Protein AF-A0A3P5Z293-F1 (afdb_monomer)

Solvent-accessible surface area (backbone atoms only — not comparable to full-atom values): 61889 Å² total; per-residue (Å²): 140,82,87,87,86,88,90,90,83,87,88,88,88,90,80,90,78,86,82,89,76,90,84,88,88,87,76,89,79,89,85,89,87,83,83,87,90,83,90,87,82,90,80,88,82,89,87,83,89,89,82,89,81,93,70,63,69,62,56,53,52,52,51,51,52,52,48,53,53,52,49,66,77,67,64,94,83,87,85,90,82,86,87,88,86,84,88,89,68,98,70,59,78,80,77,75,80,81,75,81,74,79,61,74,78,59,59,47,89,61,80,83,62,60,70,64,44,50,62,51,47,63,74,61,56,83,82,55,87,52,52,11,39,34,36,32,74,67,55,74,68,59,58,46,56,51,40,77,75,50,69,86,41,47,80,40,83,49,74,64,62,85,68,66,88,85,67,48,55,55,59,34,19,36,55,73,72,54,54,74,60,81,88,49,82,52,67,57,77,88,74,68,69,60,82,74,64,94,66,61,57,64,33,34,37,40,34,43,36,47,65,46,85,94,54,70,48,66,69,34,59,54,46,49,50,52,51,54,41,53,48,47,55,59,32,66,62,87,76,97,70,80,38,35,41,36,39,41,31,87,52,85,73,58,53,65,82,62,37,50,94,30,54,75,47,79,57,92,35,38,41,33,29,50,61,58,51,68,62,43,44,55,61,71,70,49,66,96,24,43,26,19,68,70,49,66,96,81,64,69,99,72,80,78,70,94,60,96,69,42,47,32,41,33,34,70,51,91,48,51,91,80,35,48,42,32,40,36,40,24,42,48,20,38,48,74,25,66,53,84,60,48,40,38,34,40,32,33,87,74,50,44,70,73,56,48,54,48,38,43,75,46,57,34,47,79,40,84,44,82,79,30,70,35,85,90,42,59,86,93,40,93,39,21,52,40,43,33,64,52,56,59,21,59,49,56,90,27,68,34,35,42,38,39,52,42,52,35,37,36,59,34,67,62,73,71,53,75,77,53,57,42,44,30,25,26,72,36,79,50,72,37,59,38,71,52,37,34,24,42,59,31,28,59,52,50,34,47,55,54,58,76,40,53,80,72,62,74,32,83,74,61,34,42,48,28,40,49,50,59,61,52,57,73,36,38,23,37,36,47,44,61,61,29,64,41,61,51,58,68,58,56,51,72,67,51,50,50,48,53,51,44,52,43,58,43,82,80,58,75,38,32,19,45,28,54,45,65,72,42,65,68,76,33,57,78,78,49,39,49,25,64,37,36,82,97,26,42,49,32,43,38,55,46,44,36,51,45,52,50,55,53,45,70,71,45,59,69,90,56,49,64,62,46,59,50,52,38,72,49,51,28,50,56,53,50,35,29,50,48,23,52,74,67,58,51,85,89,46,68,62,73,58,82,78,74,48,60,45,75,81,46,75,89,58,101,72,61,66,25,78,67,49,54,82,54,67,86,52,93,81,75,73,84,84,87,79,74,81,95,78,86,87,89,87,90,87,85,89,85,92,79,88,93,80,90,88,91,87,86,89,90,88,83,94,84,85,92,78,92,75,83,89,70,92,71,78,43,73,58,26,55,40,58,54,46,61,72,46,60,63,74,53,43,66,53,42,37,74,74,36,73,64,50,32,51,48,56,65,34,68,69,46,28,52,56,38,35,77,70,35,69,48,15,38,36,40,31,30,58,59,96,64,26,34,34,42,38,43,34,76,64,86,66,81,82,79,84,64,70,53,78,53,50,72,50,78,43,80,41,63,86,72,64,53,64,63,64,47,59,46,55,91,25,31,35,47,41,38,40,60,84,37,45,32,42,35,24,73,62,70,68,46,72,45,76,51,81,76,82,54,96,79,72,68,44,56,50,58,46,70,42,49,22,86,83,85,69,44,43,34,39,40,35,36,36,60,63,82,51,96,87,51,94,49,55,50,28,39,34,62,70,47,71,97,48,87,67,68,64,41,72,57,79,96,66,80,57,54,33,68,52,83,54,22,52,35,74,56,98,39,26,42,38,34,38,27,28,44,89,55,95,69,48,44,30,42,35,39,35,33,51,78,82,65,45,72,51,77,30,65,51,100,66,59,72,93,63,57,87,49,44,36,54,45,73,49,100,88,32,52,24,40,40,31,49,60,57,92,55,61,88,46,80,50,40,34,42,36,39,34,52,75,34,82,89,78,49,38,69,47,81,47,77,46,80,55,98,60,66,37,52,40,87,86,54,75,24,39,42,41,82,62,54,55,42,100,86,52,26,37,35,29,42,36,44,46,49,37,62,73,27,56,39,37,40,33,31,84,85,80,75,49,70,50,77,46,67,35,47,75,47,65,24,74,67,54,27,59,75,73,72,45,55,96,88,61,82,40,36,56,62,46,60,25,51,56,29,26,53,29,62,72,79,114

Mean predicted aligned error: 20.35 Å

pLDDT: mean 77.82, std 20.88, range [23.19, 98.62]

InterPro domains:
  IPR001810 F-box domain [PF00646] (667-703)
  IPR001810 F-box domain [SM00256] (667-706)
  IPR002495 Glycosyl transferase, family 8 [PF01501] (318-421)
  IPR013187 F-box associated beta-propeller, type 3 [PF08268] (714-1016)
  IPR017451 F-box associated beta-propeller domain [TIGR01640] (760-992)
  IPR029044 Nucleotide-diphospho-sugar transferases [G3DSA:3.90.550.10] (308-559)
  IPR029044 Nucleotide-diphospho-sugar transferases [SSF53448] (310-561)
  IPR036047 F-box-like domain superfamily [SSF81383] (664-732)
  IPR050587 GNT1/Glycosyltransferase 8 [PTHR11183] (219-601)

Foldseek 3Di:
DDDDDDDDDDDDDDDDDDDDDDDDDDDDDDDDDDDDDDDDDDDDDDDDDDDDDDDCPVVVVVVVVVVVVVVVVVDDDDDDDDDDDDDDDVPPVVPPPPDPPDDVLLDAPFDDPVVVVLVVVVVVPVPDQFQEEEEASDDPVVLVVVCVSRVRYHYHYFDWDDDDPPCALCQQQPQDDPLQCPPHAFDHDDGTETPADPDDQHQEYEYEGHDDLVDLRLSRPSNLNRLLRQLCNLLVGDDDHWHKYKYQAQDDRQCQLQPLVQFPDDDRRITMGGDDSVVSNVVSVARSHARGARDHLPDDPDPPPVDDAQEEAEEEDDALQAFLLLQLLQLLLQVVLPDPHAYEYEYEPNCDVVSVVLNVVSRYDYDYDDFDAQPPDDPPDPQGRQLSVLCVLVVQSGQKYWYAYSQKGQLHHPCVCQVPTPFEAARDGGSFGDPRTGIDGHDVSVSVVCVVCSPPADQPVSHPRSRVCSNNVGYHHHRCLAEPELFADQFQDPVSVVVSLCQLADPSHPRRMYGQPDRGLLLAALPAFLLLLDPVSVRNGHRRNSVVSVVSLVPDDPVSVVSSAYDLLSLLVSLLSLVVCVVVVRDVCCSVDDGPRCSLVDDDDPDRPSVVVNVCPPPPPDDDPPDDDDDDDDDDDDDDDDDDDDDDDDDDDDDDDDDDDDDDDDRPLVSLLVVLLPDQLLVLLVQLVVDVSSVVSLADPVSQVSSLVPFAWWKWFWWDDPQKIKIWTWHDPDPPPVDFTDIDMDIDGHDPQQPAFAAAQDSQKTWGWRFQWIWIARPSNRDIGTAPGQDPPAGTKDKYWFAQPPVRWIKIKMFHQDDDPVDDGAIWMDICDPPDRDHTHGQPPDARWHWDTHAWDDDNQKIWTKIGHPPLFFIWIKIARRPVRDIDTAGDPDTPPFFDDWYFDQDPNFTKIKTWGDPDLQDFIKIKIWTQPDRVVSDIDIDIGGQPDRLADPVQRFGWDFAYAAPVQWTKTFTQWQGPQGKIKTAHPPVRDIDIHTHPPGVDPVVCVVVVNDPPHIIGRSHIHTRNTNGSDDD

Organism: Brassica campestris (NCBI:txid3711)

Nearest PDB structures (foldseek):
  3u2w-assembly1_A  TM=7.933E-01  e=1.361E-14  Homo sapiens
  3t7n-assembly1_B  TM=7.988E-01  e=3.241E-14  Homo sapiens
  3t7n-assembly1_A  TM=7.765E-01  e=6.560E-14  Homo sapiens
  6eql-assembly1_A  TM=7.506E-01  e=5.575E-14  Homo sapiens
  6tex-assembly1_A  TM=3.982E-01  e=1.994E-03  Homo sapiens

Structure (mmCIF, N/CA/C/O backbone):
data_AF-A0A3P5Z293-F1
#
_entry.id   AF-A0A3P5Z293-F1
#
loop_
_atom_site.group_PDB
_atom_site.id
_atom_site.type_symbol
_atom_site.label_atom_id
_atom_site.label_alt_id
_atom_site.label_comp_id
_atom_site.label_asym_id
_atom_site.label_entity_id
_atom_site.label_seq_id
_atom_site.pdbx_PDB_ins_code
_atom_site.Cartn_x
_atom_site.Cartn_y
_atom_site.Cartn_z
_atom_site.occupancy
_atom_site.B_iso_or_equiv
_atom_site.auth_seq_id
_atom_site.auth_comp_id
_atom_site.auth_asym_id
_atom_site.auth_atom_id
_atom_site.pdbx_PDB_model_num
ATOM 1 N N . MET A 1 1 ? 110.506 8.866 3.426 1.00 40.44 1 MET A N 1
ATOM 2 C CA . MET A 1 1 ? 110.393 9.324 2.019 1.00 40.44 1 MET A CA 1
ATOM 3 C C . MET A 1 1 ? 109.150 8.666 1.427 1.00 40.44 1 MET A C 1
ATOM 5 O O . MET A 1 1 ? 109.037 7.469 1.626 1.00 40.44 1 MET A O 1
ATOM 9 N N . ARG A 1 2 ? 108.189 9.346 0.783 1.00 36.81 2 ARG A N 1
ATOM 10 C CA . ARG A 1 2 ? 107.995 10.790 0.478 1.00 36.81 2 ARG A CA 1
ATOM 11 C C . ARG A 1 2 ? 106.506 11.198 0.688 1.00 36.81 2 ARG A C 1
ATOM 13 O O . ARG A 1 2 ? 105.673 10.345 0.958 1.00 36.81 2 ARG A O 1
ATOM 20 N N . LEU A 1 3 ? 106.252 12.510 0.610 1.00 41.75 3 LEU A N 1
ATOM 21 C CA . LEU A 1 3 ? 104.971 13.262 0.616 1.00 41.75 3 LEU A CA 1
ATOM 22 C C . LEU A 1 3 ? 104.117 13.028 -0.676 1.00 41.75 3 LEU A C 1
ATOM 24 O O . LEU A 1 3 ? 104.631 12.285 -1.516 1.00 41.75 3 LEU A O 1
ATOM 28 N N . PRO A 1 4 ? 102.920 13.655 -0.926 1.00 66.50 4 PRO A N 1
ATOM 29 C CA . PRO A 1 4 ? 102.296 14.853 -0.300 1.00 66.50 4 PRO A CA 1
ATOM 30 C C . PRO A 1 4 ? 100.763 14.840 0.019 1.00 66.50 4 PRO A C 1
ATOM 32 O O . PRO A 1 4 ? 100.094 13.815 -0.007 1.00 66.50 4 PRO A O 1
ATOM 35 N N . SER A 1 5 ? 100.291 16.041 0.392 1.00 50.78 5 SER A N 1
ATOM 36 C CA . SER A 1 5 ? 98.977 16.616 0.787 1.00 50.78 5 SER A CA 1
ATOM 37 C C . SER A 1 5 ? 97.984 16.835 -0.408 1.00 50.78 5 SER A C 1
ATOM 39 O O . SER A 1 5 ? 98.332 16.336 -1.480 1.00 50.78 5 SER A O 1
ATOM 41 N N . PRO A 1 6 ? 96.813 17.563 -0.338 1.00 62.75 6 PRO A N 1
ATOM 42 C CA . PRO A 1 6 ? 96.312 18.497 0.707 1.00 62.75 6 PRO A CA 1
ATOM 43 C C . PRO A 1 6 ? 94.777 18.659 0.992 1.00 62.75 6 PRO A C 1
ATOM 45 O O . PRO A 1 6 ? 93.908 18.188 0.267 1.00 62.75 6 PRO A O 1
ATOM 48 N N . SER A 1 7 ? 94.498 19.535 1.980 1.00 30.84 7 SER A N 1
ATOM 49 C CA . SER A 1 7 ? 93.361 20.495 2.130 1.00 30.84 7 SER A CA 1
ATOM 50 C C . SER A 1 7 ? 91.957 20.066 2.659 1.00 30.84 7 SER A C 1
ATOM 52 O O . SER A 1 7 ? 91.598 18.900 2.530 1.00 30.84 7 SER A O 1
ATOM 54 N N . PRO A 1 8 ? 91.197 20.979 3.338 1.00 71.75 8 PRO A N 1
ATOM 55 C CA . PRO A 1 8 ? 90.247 20.590 4.406 1.00 71.75 8 PRO A CA 1
ATOM 56 C C . PRO A 1 8 ? 88.870 21.330 4.461 1.00 71.75 8 PRO A C 1
ATOM 58 O O . PRO A 1 8 ? 88.566 22.176 3.626 1.00 71.75 8 PRO A O 1
ATOM 61 N N . VAL A 1 9 ? 88.133 21.080 5.563 1.00 35.81 9 VAL A N 1
ATOM 62 C CA . VAL A 1 9 ? 87.083 21.892 6.250 1.00 35.81 9 VAL A CA 1
ATOM 63 C C . VAL A 1 9 ? 85.637 21.329 6.277 1.00 35.81 9 VAL A C 1
ATOM 65 O O . VAL A 1 9 ? 85.057 20.913 5.284 1.00 35.81 9 VAL A O 1
ATOM 68 N N . GLU A 1 10 ? 85.125 21.344 7.513 1.00 32.06 10 GLU A N 1
ATOM 69 C CA . GLU A 1 10 ? 83.806 21.080 8.132 1.00 32.06 10 GLU A CA 1
ATOM 70 C C . GLU A 1 10 ? 82.588 21.913 7.609 1.00 32.06 10 GLU A C 1
ATOM 72 O O . GLU A 1 10 ? 82.804 22.739 6.721 1.00 32.06 10 GLU A O 1
ATOM 77 N N . PRO A 1 11 ? 81.334 21.825 8.168 1.00 53.91 11 PRO A N 1
ATOM 78 C CA . PRO A 1 11 ? 80.863 21.100 9.379 1.00 53.91 11 PRO A CA 1
ATOM 79 C C . PRO A 1 11 ? 79.492 20.348 9.301 1.00 53.91 11 PRO A C 1
ATOM 81 O O . PRO A 1 11 ? 78.724 20.474 8.352 1.00 53.91 11 PRO A O 1
ATOM 84 N N . ARG A 1 12 ? 79.125 19.743 10.455 1.00 32.22 12 ARG A N 1
ATOM 85 C CA . ARG A 1 12 ? 77.778 19.359 10.981 1.00 32.22 12 ARG A CA 1
ATOM 86 C C . ARG A 1 12 ? 77.281 17.917 10.751 1.00 32.22 12 ARG A C 1
ATOM 88 O O . ARG A 1 12 ? 76.946 17.507 9.649 1.00 32.22 12 ARG A O 1
ATOM 95 N N . HIS A 1 13 ? 77.090 17.199 11.865 1.00 25.14 13 HIS A N 1
ATOM 96 C CA . HIS A 1 13 ? 76.439 15.882 11.958 1.00 25.14 13 HIS A CA 1
ATOM 97 C C . HIS A 1 13 ? 74.967 15.974 12.381 1.00 25.14 13 HIS A C 1
ATOM 99 O O . HIS A 1 13 ? 74.659 16.723 13.309 1.00 25.14 13 HIS A O 1
ATOM 105 N N . ARG A 1 14 ? 74.117 15.072 11.853 1.00 24.94 14 ARG A N 1
ATOM 106 C CA . ARG A 1 14 ? 73.074 14.378 12.645 1.00 24.94 14 ARG A CA 1
ATOM 107 C C . ARG A 1 14 ? 72.482 13.152 11.921 1.00 24.94 14 ARG A C 1
ATOM 109 O O . ARG A 1 14 ? 71.549 13.338 11.152 1.00 24.94 14 ARG A O 1
ATOM 116 N N . LEU A 1 15 ? 72.951 11.929 12.216 1.00 26.59 15 LEU A N 1
ATOM 117 C CA . LEU A 1 15 ? 72.129 10.700 12.349 1.00 26.59 15 LEU A CA 1
ATOM 118 C C . LEU A 1 15 ? 72.972 9.456 12.735 1.00 26.59 15 LEU A C 1
ATOM 120 O O . LEU A 1 15 ? 74.186 9.489 12.588 1.00 26.59 15 LEU A O 1
ATOM 124 N N . SER A 1 16 ? 72.277 8.421 13.241 1.00 27.50 16 SER A N 1
ATOM 125 C CA . SER A 1 16 ? 72.488 6.948 13.143 1.00 27.50 16 SER A CA 1
ATOM 126 C C . SER A 1 16 ? 73.892 6.318 12.973 1.00 27.50 16 SER A C 1
ATOM 128 O O . SER A 1 16 ? 74.683 6.782 12.166 1.00 27.50 16 SER A O 1
ATOM 130 N N . SER A 1 17 ? 74.195 5.126 13.514 1.00 27.14 17 SER A N 1
ATOM 131 C CA . SER A 1 17 ? 73.529 4.264 14.520 1.00 27.14 17 SER A CA 1
ATOM 132 C C . SER A 1 17 ? 74.355 2.983 14.750 1.00 27.14 17 SER A C 1
ATOM 134 O O . SER A 1 17 ? 75.025 2.544 13.825 1.00 27.14 17 SER A O 1
ATOM 136 N N . GLN A 1 18 ? 74.125 2.314 15.890 1.00 26.30 18 GLN A N 1
ATOM 137 C CA . GLN A 1 18 ? 74.448 0.901 16.183 1.00 26.30 18 GLN A CA 1
ATOM 138 C C . GLN A 1 18 ? 75.920 0.477 16.372 1.00 26.30 18 GLN A C 1
ATOM 140 O O . GLN A 1 18 ? 76.839 0.965 15.729 1.00 26.30 18 GLN A O 1
ATOM 145 N N . THR A 1 19 ? 76.046 -0.539 17.241 1.00 24.61 19 THR A N 1
ATOM 146 C CA . THR A 1 19 ? 77.150 -1.503 17.425 1.00 24.61 19 THR A CA 1
ATOM 147 C C . THR A 1 19 ? 78.537 -0.959 17.767 1.00 24.61 19 THR A C 1
ATOM 149 O O . THR A 1 19 ? 79.255 -0.427 16.926 1.00 24.61 19 THR A O 1
ATOM 152 N N . ASP A 1 20 ? 78.932 -1.204 19.017 1.00 31.30 20 ASP A N 1
ATOM 153 C CA . ASP A 1 20 ? 80.283 -1.028 19.539 1.00 31.30 20 ASP A CA 1
ATOM 154 C C . ASP A 1 20 ? 81.343 -1.824 18.758 1.00 31.30 20 ASP A C 1
ATOM 156 O O . ASP A 1 20 ? 81.163 -3.010 18.488 1.00 31.30 20 ASP A O 1
ATOM 160 N N . GLU A 1 21 ? 82.529 -1.236 18.582 1.00 27.17 21 GLU A N 1
ATOM 161 C CA . GLU A 1 21 ? 83.659 -1.699 19.395 1.00 27.17 21 GLU A CA 1
ATOM 162 C C . GLU A 1 21 ? 84.769 -0.638 19.556 1.00 27.17 21 GLU A C 1
ATOM 164 O O . GLU A 1 21 ? 84.940 0.250 18.727 1.00 27.17 21 GLU A O 1
ATOM 169 N N . SER A 1 22 ? 85.490 -0.751 20.678 1.00 27.50 22 SER A N 1
ATOM 170 C CA . SER A 1 22 ? 86.962 -0.762 20.835 1.00 27.50 22 SER A CA 1
ATOM 171 C C . SER A 1 22 ? 87.869 -0.043 19.794 1.00 27.50 22 SER A C 1
ATOM 173 O O . SER A 1 22 ? 87.674 -0.065 18.588 1.00 27.50 22 SER A O 1
ATOM 175 N N . SER A 1 23 ? 89.031 0.525 20.136 1.00 29.73 23 SER A N 1
ATOM 176 C CA . SER A 1 23 ? 89.822 0.622 21.379 1.00 29.73 23 SER A CA 1
ATOM 177 C C . SER A 1 23 ? 91.151 1.346 21.052 1.00 29.73 23 SER A C 1
ATOM 179 O O . SER A 1 23 ? 91.359 1.729 19.899 1.00 29.73 23 SER A O 1
ATOM 181 N N . LYS A 1 24 ? 92.089 1.402 22.027 1.00 31.66 24 LYS A N 1
ATOM 182 C CA . LYS A 1 24 ? 93.504 1.888 22.008 1.00 31.66 24 LYS A CA 1
ATOM 183 C C . LYS A 1 24 ? 93.647 3.259 22.679 1.00 31.66 24 LYS A C 1
ATOM 185 O O . LYS A 1 24 ? 92.846 4.137 22.416 1.00 31.66 24 LYS A O 1
ATOM 190 N N . ARG A 1 25 ? 94.664 3.548 23.504 1.00 29.47 25 ARG A N 1
ATOM 191 C CA . ARG A 1 25 ? 95.832 2.842 24.120 1.00 29.47 25 ARG A CA 1
ATOM 192 C C . ARG A 1 25 ? 96.261 3.762 25.298 1.00 29.47 25 ARG A C 1
ATOM 194 O O . ARG A 1 25 ? 95.959 4.943 25.225 1.00 29.47 25 ARG A O 1
ATOM 201 N N . ARG A 1 26 ? 96.997 3.413 26.361 1.00 28.64 26 ARG A N 1
ATOM 202 C CA . ARG A 1 26 ? 97.686 2.228 26.942 1.00 28.64 26 ARG A CA 1
ATOM 203 C C . ARG A 1 26 ? 97.902 2.611 28.442 1.00 28.64 26 ARG A C 1
ATOM 205 O O . ARG A 1 26 ? 97.859 3.795 28.738 1.00 28.64 26 ARG A O 1
ATOM 212 N N . SER A 1 27 ? 98.146 1.743 29.425 1.00 25.27 27 SER A N 1
ATOM 213 C CA . SER A 1 27 ? 98.621 0.350 29.439 1.00 25.27 27 SER A CA 1
ATOM 214 C C . SER A 1 27 ? 98.309 -0.352 30.776 1.00 25.27 27 SER A C 1
ATOM 216 O O . SER A 1 27 ? 98.345 0.317 31.795 1.00 25.27 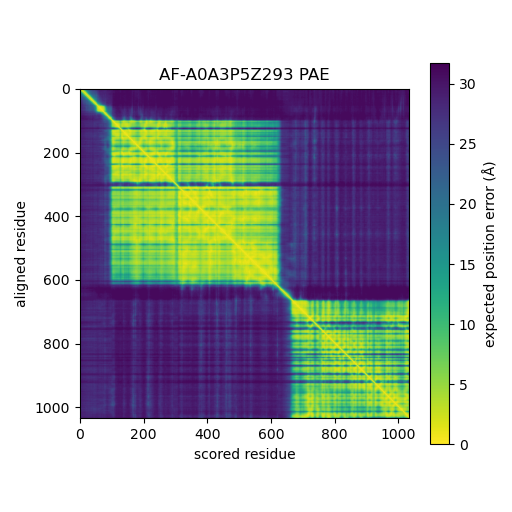27 SER A O 1
ATOM 218 N N . LEU A 1 28 ? 98.143 -1.688 30.739 1.00 27.12 28 LEU A N 1
ATOM 219 C CA . LEU A 1 28 ? 98.658 -2.719 31.682 1.00 27.12 28 LEU A CA 1
ATOM 220 C C . LEU A 1 28 ? 98.647 -2.407 33.210 1.00 27.12 28 LEU A C 1
ATOM 222 O O . LEU A 1 28 ? 99.296 -1.468 33.641 1.00 27.12 28 LEU A O 1
ATOM 226 N N . ARG A 1 29 ? 98.103 -3.251 34.106 1.00 27.94 29 ARG A N 1
ATOM 227 C CA . ARG A 1 29 ? 97.690 -4.673 33.991 1.00 27.94 29 ARG A CA 1
ATOM 228 C C . ARG A 1 29 ? 96.788 -5.068 35.192 1.00 27.94 29 ARG A C 1
ATOM 230 O O . ARG A 1 29 ? 97.085 -4.629 36.289 1.00 27.94 29 ARG A O 1
ATOM 237 N N . ASN A 1 30 ? 95.764 -5.896 34.936 1.00 29.08 30 ASN A N 1
ATOM 238 C CA . ASN A 1 30 ? 94.886 -6.765 35.774 1.00 29.08 30 ASN A CA 1
ATOM 239 C C . ASN A 1 30 ? 94.949 -6.672 37.333 1.00 29.08 30 ASN A C 1
ATOM 241 O O . ASN A 1 30 ? 96.026 -6.558 37.902 1.00 29.08 30 ASN A O 1
ATOM 245 N N . ARG A 1 31 ? 93.865 -6.893 38.104 1.00 28.03 31 ARG A N 1
ATOM 246 C CA . ARG A 1 31 ? 92.698 -7.785 37.875 1.00 28.03 31 ARG A CA 1
ATOM 247 C C . ARG A 1 31 ? 91.433 -7.343 38.662 1.00 28.03 31 ARG A C 1
ATOM 249 O O . ARG A 1 31 ? 91.514 -6.510 39.556 1.00 28.03 31 ARG A O 1
ATOM 256 N N . ASP A 1 32 ? 90.300 -7.922 38.277 1.00 27.50 32 ASP A N 1
ATOM 257 C CA . ASP A 1 32 ? 88.875 -7.584 38.513 1.00 27.50 32 ASP A CA 1
ATOM 258 C C . ASP A 1 32 ? 88.361 -7.783 39.966 1.00 27.50 32 ASP A C 1
ATOM 260 O O . ASP A 1 32 ? 88.970 -8.546 40.712 1.00 27.50 32 ASP A O 1
ATOM 264 N N . ALA A 1 33 ? 87.205 -7.266 40.433 1.00 29.48 33 ALA A N 1
ATOM 265 C CA . ALA A 1 33 ? 86.331 -6.113 40.090 1.00 29.48 33 ALA A CA 1
ATOM 266 C C . ALA A 1 33 ? 85.252 -5.949 41.210 1.00 29.48 33 ALA A C 1
ATOM 268 O O . ALA A 1 33 ? 85.115 -6.850 42.039 1.00 29.48 33 ALA A O 1
ATOM 269 N N . LYS A 1 34 ? 84.500 -4.827 41.278 1.00 31.00 34 LYS A N 1
ATOM 270 C CA . LYS A 1 34 ? 83.641 -4.495 42.446 1.00 31.00 34 LYS A CA 1
ATOM 271 C C . LYS A 1 34 ? 82.334 -3.714 42.170 1.00 31.00 34 LYS A C 1
ATOM 273 O O . LYS A 1 34 ? 82.332 -2.791 41.367 1.00 31.00 34 LYS A O 1
ATOM 278 N N . ASP A 1 35 ? 81.287 -4.074 42.921 1.00 29.89 35 ASP A N 1
ATOM 279 C CA . ASP A 1 35 ? 80.351 -3.243 43.721 1.00 29.89 35 ASP A CA 1
ATOM 280 C C . ASP A 1 35 ? 79.910 -1.807 43.305 1.00 29.89 35 ASP A C 1
ATOM 282 O O . ASP A 1 35 ? 80.696 -0.869 43.365 1.00 29.89 35 ASP A O 1
ATOM 286 N N . LEU A 1 36 ? 78.579 -1.661 43.125 1.00 29.84 36 LEU A N 1
ATOM 287 C CA . LEU A 1 36 ? 77.622 -0.757 43.833 1.00 29.84 36 LEU A CA 1
ATOM 288 C C . LEU A 1 36 ? 77.672 0.809 43.801 1.00 29.84 36 LEU A C 1
ATOM 290 O O . LEU A 1 36 ? 78.710 1.435 43.953 1.00 29.84 36 LEU A O 1
ATOM 294 N N . GLU A 1 37 ? 76.449 1.393 43.867 1.00 31.19 37 GLU A N 1
ATOM 295 C CA . GLU A 1 37 ? 76.050 2.658 44.567 1.00 31.19 37 GLU A CA 1
ATOM 296 C C . GLU A 1 37 ? 76.429 4.057 43.967 1.00 31.19 37 GLU A C 1
ATOM 298 O O . GLU A 1 37 ? 77.289 4.138 43.103 1.00 31.19 37 GLU A O 1
ATOM 303 N N . LYS A 1 38 ? 75.808 5.225 44.305 1.00 29.36 38 LYS A N 1
ATOM 304 C CA . LYS A 1 38 ? 74.684 5.606 45.226 1.00 29.36 38 LYS A CA 1
ATOM 305 C C . LYS A 1 38 ? 74.025 6.985 44.910 1.00 29.36 38 LYS A C 1
ATOM 307 O O . LYS A 1 38 ? 74.730 7.898 44.504 1.00 29.36 38 LYS A O 1
ATOM 312 N N . GLY A 1 39 ? 72.757 7.173 45.334 1.00 26.06 39 GLY A N 1
ATOM 313 C CA . GLY A 1 39 ? 72.135 8.458 45.787 1.00 26.06 39 GLY A CA 1
ATOM 314 C C . GLY A 1 39 ? 71.765 9.519 44.724 1.00 26.06 39 GLY A C 1
ATOM 315 O O . GLY A 1 39 ? 72.300 9.487 43.627 1.00 26.06 39 GLY A O 1
ATOM 316 N N . GLY A 1 40 ? 70.865 10.498 44.943 1.00 26.20 40 GLY A N 1
ATOM 317 C CA . GLY A 1 40 ? 69.907 10.875 46.021 1.00 26.20 40 GLY A CA 1
ATOM 318 C C . GLY A 1 40 ? 69.105 12.137 45.555 1.00 26.20 40 GLY A C 1
ATOM 319 O O . GLY A 1 40 ? 69.395 12.616 44.466 1.00 26.20 40 GLY A O 1
ATOM 320 N N . LEU A 1 41 ? 68.089 12.748 46.199 1.00 27.17 41 LEU A N 1
ATOM 321 C CA . LEU A 1 41 ? 67.579 12.840 47.586 1.00 27.17 41 LEU A CA 1
ATOM 322 C C . LEU A 1 41 ? 66.032 13.094 47.614 1.00 27.17 41 LEU A C 1
ATOM 324 O O . LEU A 1 41 ? 65.531 13.753 46.716 1.00 27.17 41 LEU A O 1
ATOM 328 N N . HIS A 1 42 ? 65.359 12.709 48.720 1.00 26.53 42 HIS A N 1
ATOM 329 C CA . HIS A 1 42 ? 64.188 13.346 49.406 1.00 26.53 42 HIS A CA 1
ATOM 330 C C . HIS A 1 42 ? 62.849 13.632 48.649 1.00 26.53 42 HIS A C 1
ATOM 332 O O . HIS A 1 42 ? 62.845 14.213 47.576 1.00 26.53 42 HIS A O 1
ATOM 338 N N . GLY A 1 43 ? 61.647 13.377 49.211 1.00 24.86 43 GLY A N 1
ATOM 339 C CA . GLY A 1 43 ? 61.278 12.591 50.411 1.00 24.86 43 GLY A CA 1
ATOM 340 C C . GLY A 1 43 ? 59.882 12.897 51.024 1.00 24.86 43 GLY A C 1
ATOM 341 O O . GLY A 1 43 ? 59.391 14.005 50.867 1.00 24.86 43 GLY A O 1
ATOM 342 N N . SER A 1 44 ? 59.341 11.948 51.824 1.00 26.39 44 SER A N 1
ATOM 343 C CA . SER A 1 44 ? 58.385 12.138 52.963 1.00 26.39 44 SER A CA 1
ATOM 344 C C . SER A 1 44 ? 56.910 12.566 52.687 1.00 26.39 44 SER A C 1
ATOM 346 O O . SER A 1 44 ? 56.691 13.554 52.004 1.00 26.39 44 SER A O 1
ATOM 348 N N . PHE A 1 45 ? 55.837 11.972 53.262 1.00 27.41 45 PHE A N 1
ATOM 349 C CA . PHE A 1 45 ? 55.642 10.719 54.042 1.00 27.41 45 PHE A CA 1
ATOM 350 C C . PHE A 1 45 ? 54.136 10.312 54.152 1.00 27.41 45 PHE A C 1
ATOM 352 O O . PHE A 1 45 ? 53.272 11.178 54.065 1.00 27.41 45 PHE A O 1
ATOM 359 N N . HIS A 1 46 ? 53.873 9.034 54.513 1.00 26.58 46 HIS A N 1
ATOM 360 C CA . HIS A 1 46 ? 52.621 8.461 55.094 1.00 26.58 46 HIS A CA 1
ATOM 361 C C . HIS A 1 46 ? 51.408 8.299 54.130 1.00 26.58 46 HIS A C 1
ATOM 363 O O . HIS A 1 46 ? 51.351 8.979 53.118 1.00 26.58 46 HIS A O 1
ATOM 369 N N . TYR A 1 47 ? 50.394 7.425 54.323 1.00 24.70 47 TYR A N 1
ATOM 370 C CA . TYR A 1 47 ? 50.128 6.219 55.166 1.00 24.70 47 TYR A CA 1
ATOM 371 C C . TYR A 1 47 ? 48.879 5.469 54.580 1.00 24.70 47 TYR A C 1
ATOM 373 O O . TYR A 1 47 ? 48.221 6.048 53.726 1.00 24.70 47 TYR A O 1
ATOM 381 N N . ARG A 1 48 ? 48.401 4.253 54.946 1.00 28.66 48 ARG A N 1
ATOM 382 C CA . ARG A 1 48 ? 48.812 3.101 55.803 1.00 28.66 48 ARG A CA 1
ATOM 383 C C . ARG A 1 48 ? 47.991 1.845 55.383 1.00 28.66 48 ARG A C 1
ATOM 385 O O . ARG A 1 48 ? 46.845 1.990 54.981 1.00 28.66 48 ARG A O 1
ATOM 392 N N . ASN A 1 49 ? 48.523 0.625 55.545 1.00 26.38 49 ASN A N 1
ATOM 393 C CA . ASN A 1 49 ? 47.792 -0.652 55.338 1.00 26.38 49 ASN A CA 1
ATOM 394 C C . ASN A 1 49 ? 46.997 -1.113 56.579 1.00 26.38 49 ASN A C 1
ATOM 396 O O . ASN A 1 49 ? 47.480 -0.886 57.688 1.00 26.38 49 ASN A O 1
ATOM 400 N N . TRP A 1 50 ? 45.934 -1.925 56.396 1.00 25.58 50 TRP A N 1
ATOM 401 C CA . TRP A 1 50 ? 45.787 -3.253 57.050 1.00 25.58 50 TRP A CA 1
ATOM 402 C C . TRP A 1 50 ? 44.638 -4.123 56.486 1.00 25.58 50 TRP A C 1
ATOM 404 O O . TRP A 1 50 ? 43.874 -3.674 55.638 1.00 25.58 50 TRP A O 1
ATOM 414 N N . THR A 1 51 ? 44.581 -5.401 56.893 1.00 33.28 51 THR A N 1
ATOM 415 C CA . THR A 1 51 ? 43.708 -6.465 56.336 1.00 33.28 51 THR A CA 1
ATOM 416 C C . THR A 1 51 ? 43.200 -7.435 57.428 1.00 33.28 51 THR A C 1
ATOM 418 O O . THR A 1 51 ? 43.586 -7.296 58.586 1.00 33.28 51 THR A O 1
ATOM 421 N N . ALA A 1 52 ? 42.405 -8.450 57.030 1.00 34.03 52 ALA A N 1
ATOM 422 C CA . ALA A 1 52 ? 41.826 -9.551 57.835 1.00 34.03 52 ALA A CA 1
ATOM 423 C C . ALA A 1 52 ? 40.525 -9.205 58.619 1.00 34.03 52 ALA A C 1
ATOM 425 O O . ALA A 1 52 ? 40.325 -8.061 59.000 1.00 34.03 52 ALA A O 1
ATOM 426 N N . LYS A 1 53 ? 39.581 -10.135 58.877 1.00 35.75 53 LYS A N 1
ATOM 427 C CA . LYS A 1 53 ? 39.512 -11.581 58.543 1.00 35.75 53 LYS A CA 1
ATOM 428 C C . LYS A 1 53 ? 38.055 -12.090 58.406 1.00 35.75 53 LYS A C 1
ATOM 430 O O . LYS A 1 53 ? 37.134 -11.522 58.972 1.00 35.75 53 LYS A O 1
ATOM 435 N N . PHE A 1 54 ? 37.904 -13.191 57.665 1.00 49.12 54 PHE A N 1
ATOM 436 C CA . PHE A 1 54 ? 36.739 -14.079 57.479 1.00 49.12 54 PHE A CA 1
ATOM 437 C C . PHE A 1 54 ? 35.523 -13.949 58.428 1.00 49.12 54 PHE A C 1
ATOM 439 O O . PHE A 1 54 ? 35.621 -14.217 59.621 1.00 49.12 54 PHE A O 1
ATOM 446 N N . SER A 1 55 ? 34.342 -13.723 57.834 1.00 44.12 55 SER A N 1
ATOM 447 C CA . SER A 1 55 ? 33.012 -14.007 58.423 1.00 44.12 55 SER A CA 1
ATOM 448 C C . SER A 1 55 ? 31.924 -14.141 57.336 1.00 44.12 55 SER A C 1
ATOM 450 O O . SER A 1 55 ? 31.087 -15.044 57.359 1.00 44.12 55 SER A O 1
ATOM 452 N N . THR A 1 56 ? 32.011 -13.297 56.304 1.00 54.50 56 THR A N 1
ATOM 453 C CA . THR A 1 56 ? 31.009 -13.094 55.239 1.00 54.50 56 THR A CA 1
ATOM 454 C C . THR A 1 56 ? 30.559 -14.335 54.462 1.00 54.50 56 THR A C 1
ATOM 456 O O . THR A 1 56 ? 29.414 -14.363 54.017 1.00 54.50 56 THR A O 1
ATOM 459 N N . LEU A 1 57 ? 31.393 -15.369 54.292 1.00 47.59 57 LEU A N 1
ATOM 460 C CA . LEU A 1 57 ? 31.089 -16.474 53.367 1.00 47.59 57 LEU A CA 1
ATOM 461 C C . LEU A 1 57 ? 29.815 -17.259 53.742 1.00 47.59 57 LEU A C 1
ATOM 463 O O . LEU A 1 57 ? 29.062 -17.654 52.856 1.00 47.59 57 LEU A O 1
ATOM 467 N N . LYS A 1 58 ? 29.525 -17.433 55.043 1.00 45.25 58 LYS A N 1
ATOM 468 C CA . LYS A 1 58 ? 28.276 -18.079 55.496 1.00 45.25 58 LYS A CA 1
ATOM 469 C C . LYS A 1 58 ? 27.042 -17.200 55.268 1.00 45.25 58 LYS A C 1
ATOM 471 O O . LYS A 1 58 ? 25.980 -17.725 54.956 1.00 45.25 58 LYS A O 1
ATOM 476 N N . VAL A 1 59 ? 27.187 -15.878 55.387 1.00 58.72 59 VAL A N 1
ATOM 477 C CA . VAL A 1 59 ? 26.103 -14.912 55.139 1.00 58.72 59 VAL A CA 1
ATOM 478 C C . VAL A 1 59 ? 25.766 -14.863 53.649 1.00 58.72 59 VAL A C 1
ATOM 480 O O . VAL A 1 59 ? 24.596 -14.921 53.289 1.00 58.72 59 VAL A O 1
ATOM 483 N N . VAL A 1 60 ? 26.780 -14.848 52.777 1.00 67.12 60 VAL A N 1
ATOM 484 C CA . VAL A 1 60 ? 26.595 -14.904 51.316 1.00 67.12 60 VAL A CA 1
ATOM 485 C C . VAL A 1 60 ? 25.889 -16.198 50.897 1.00 67.12 60 VAL A C 1
ATOM 487 O O . VAL A 1 60 ? 24.939 -16.140 50.124 1.00 67.12 60 VAL A O 1
ATOM 490 N N . LEU A 1 61 ? 26.272 -17.352 51.457 1.00 60.88 61 LEU A N 1
ATOM 491 C CA . LEU A 1 61 ? 25.579 -18.624 51.207 1.00 60.88 61 LEU A CA 1
ATOM 492 C C . LEU A 1 61 ? 24.111 -18.600 51.664 1.00 60.88 61 LEU A C 1
ATOM 494 O O . LEU A 1 61 ? 23.243 -19.045 50.917 1.00 60.88 61 LEU A O 1
ATOM 498 N N . LEU A 1 62 ? 23.813 -18.031 52.838 1.00 65.31 62 LEU A N 1
ATOM 499 C CA . LEU A 1 62 ? 22.434 -17.886 53.317 1.00 65.31 62 LEU A CA 1
ATOM 500 C C . LEU A 1 62 ? 21.601 -16.973 52.399 1.00 65.31 62 LEU A C 1
ATOM 502 O O . LEU A 1 62 ? 20.458 -17.296 52.088 1.00 65.31 62 LEU A O 1
ATOM 506 N N . LEU A 1 63 ? 22.181 -15.865 51.928 1.00 69.19 63 LEU A N 1
ATOM 507 C CA . LEU A 1 63 ? 21.533 -14.932 51.000 1.00 69.19 63 LEU A CA 1
ATOM 508 C C . LEU A 1 63 ? 21.301 -15.547 49.611 1.00 69.19 63 LEU A C 1
ATOM 510 O O . LEU A 1 63 ? 20.266 -15.283 49.007 1.00 69.19 63 LEU A O 1
ATOM 514 N N . ILE A 1 64 ? 22.204 -16.404 49.122 1.00 73.88 64 ILE A N 1
ATOM 515 C CA . ILE A 1 64 ? 22.011 -17.157 47.869 1.00 73.88 64 ILE A CA 1
ATOM 516 C C . ILE A 1 64 ? 20.874 -18.183 48.016 1.00 73.88 64 ILE A C 1
ATOM 518 O O . ILE A 1 64 ? 20.025 -18.290 47.130 1.00 73.88 64 ILE A O 1
ATOM 522 N N . VAL A 1 65 ? 20.809 -18.907 49.139 1.00 75.56 65 VAL A N 1
ATOM 523 C CA . VAL A 1 65 ? 19.718 -19.862 49.415 1.00 75.56 65 VAL A CA 1
ATOM 524 C C . VAL A 1 65 ? 18.373 -19.140 49.553 1.00 75.56 65 VAL A C 1
ATOM 526 O O . VAL A 1 65 ? 17.397 -19.532 48.920 1.00 75.56 65 VAL A O 1
ATOM 529 N N . LEU A 1 66 ? 18.312 -18.036 50.302 1.00 65.94 66 LEU A N 1
ATOM 530 C CA . LEU A 1 66 ? 17.099 -17.215 50.405 1.00 65.94 66 LEU A CA 1
ATOM 531 C C . LEU A 1 66 ? 16.702 -16.601 49.054 1.00 65.94 66 LEU A C 1
ATOM 533 O O . LEU A 1 66 ? 15.519 -16.578 48.725 1.00 65.94 66 LEU A O 1
ATOM 537 N N . GLY A 1 67 ? 17.674 -16.167 48.247 1.00 66.88 67 GLY A N 1
ATOM 538 C CA . GLY A 1 67 ? 17.446 -15.673 46.889 1.00 66.88 67 GLY A CA 1
ATOM 539 C C . GLY A 1 67 ? 16.845 -16.735 45.968 1.00 66.88 67 GLY A C 1
ATOM 540 O O . GLY A 1 67 ? 15.858 -16.459 45.295 1.00 66.88 67 GLY A O 1
ATOM 541 N N . THR A 1 68 ? 17.375 -17.962 45.988 1.00 66.25 68 THR A N 1
ATOM 542 C CA . THR A 1 68 ? 16.849 -19.078 45.177 1.00 66.25 68 THR A CA 1
ATOM 543 C C . THR A 1 68 ? 15.462 -19.538 45.629 1.00 66.25 68 THR A C 1
ATOM 545 O O . THR A 1 68 ? 14.606 -19.792 44.780 1.00 66.25 68 THR A O 1
ATOM 548 N N . VAL A 1 69 ? 15.183 -19.560 46.937 1.00 64.69 69 VAL A N 1
ATOM 549 C CA . VAL A 1 69 ? 13.823 -19.798 47.460 1.00 64.69 69 VAL A CA 1
ATOM 550 C C . VAL A 1 69 ? 12.867 -18.678 47.030 1.00 64.69 69 VAL A C 1
ATOM 552 O O . VAL A 1 69 ? 11.755 -18.966 46.594 1.00 64.69 69 VAL A O 1
ATOM 555 N N . TYR A 1 70 ? 13.297 -17.414 47.074 1.00 57.00 70 TYR A N 1
ATOM 556 C CA . TYR A 1 70 ? 12.483 -16.274 46.642 1.00 57.00 70 TYR A CA 1
ATOM 557 C C . TYR A 1 70 ? 12.193 -16.284 45.133 1.00 57.00 70 TYR A C 1
ATOM 559 O O . TYR A 1 70 ? 11.066 -15.993 44.737 1.00 57.00 70 TYR A O 1
ATOM 567 N N . THR A 1 71 ? 13.159 -16.664 44.284 1.00 53.09 71 THR A N 1
ATOM 568 C CA . THR A 1 71 ? 12.914 -16.813 42.839 1.00 53.09 71 THR A CA 1
ATOM 569 C C . THR A 1 71 ? 11.995 -17.990 42.532 1.00 53.09 71 THR A C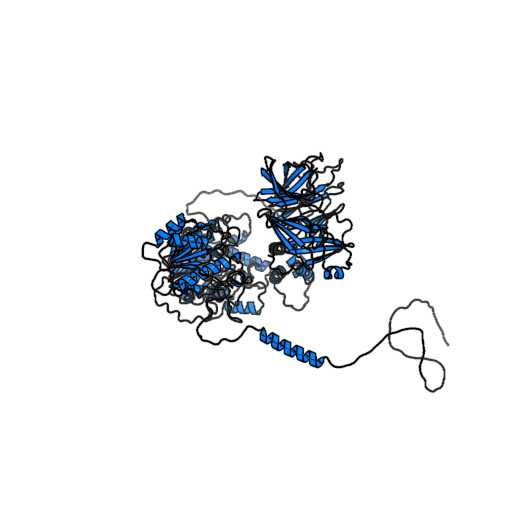 1
ATOM 571 O O . THR A 1 71 ? 11.087 -17.828 41.726 1.00 53.09 71 THR A O 1
ATOM 574 N N . LEU A 1 72 ? 12.137 -19.128 43.226 1.00 48.22 72 LEU A N 1
ATOM 575 C CA . LEU A 1 72 ? 11.196 -20.251 43.099 1.00 48.22 72 LEU A CA 1
ATOM 576 C C . LEU A 1 72 ? 9.767 -19.846 43.506 1.00 48.22 72 LEU A C 1
ATOM 578 O O . LEU A 1 72 ? 8.810 -20.233 42.843 1.00 48.22 72 LEU A O 1
ATOM 582 N N . TYR A 1 73 ? 9.617 -18.993 44.525 1.00 45.28 73 TYR A N 1
ATOM 583 C CA . TYR A 1 73 ? 8.324 -18.435 44.945 1.00 45.28 73 TYR A CA 1
ATOM 584 C C . TYR A 1 73 ? 7.777 -17.329 44.010 1.00 45.28 73 TYR A C 1
ATOM 586 O O . TYR A 1 73 ? 6.707 -16.777 44.269 1.00 45.28 73 TYR A O 1
ATOM 594 N N . ARG A 1 74 ? 8.495 -16.968 42.933 1.00 43.75 74 ARG A N 1
ATOM 595 C CA . ARG A 1 74 ? 8.120 -15.902 41.981 1.00 43.75 74 ARG A CA 1
ATOM 596 C C . ARG A 1 74 ? 8.255 -16.275 40.495 1.00 43.75 74 ARG A C 1
ATOM 598 O O . ARG A 1 74 ? 8.253 -15.379 39.654 1.00 43.75 74 ARG A O 1
ATOM 605 N N . SER A 1 75 ? 8.312 -17.562 40.146 1.00 34.81 75 SER A N 1
ATOM 606 C CA . SER A 1 75 ? 8.401 -18.030 38.750 1.00 34.81 75 SER A CA 1
ATOM 607 C C . SER A 1 75 ? 7.091 -18.662 38.238 1.00 34.81 75 SER A C 1
ATOM 609 O O . SER A 1 75 ? 6.854 -19.842 38.488 1.00 34.81 75 SER A O 1
ATOM 611 N N . PRO A 1 76 ? 6.247 -17.930 37.482 1.00 34.00 76 PRO A N 1
ATOM 612 C CA . PRO A 1 76 ? 5.017 -18.471 36.905 1.00 34.00 76 PRO A CA 1
ATOM 613 C C . PRO A 1 76 ? 5.192 -18.906 35.436 1.00 34.00 76 PRO A C 1
ATOM 615 O O . PRO A 1 76 ? 4.835 -18.153 34.537 1.00 34.00 76 PRO A O 1
ATOM 618 N N . ALA A 1 77 ? 5.715 -20.116 35.189 1.00 31.02 77 ALA A N 1
ATOM 619 C CA . ALA A 1 77 ? 5.410 -20.934 33.997 1.00 31.02 77 ALA A CA 1
ATOM 620 C C . ALA A 1 77 ? 6.187 -22.266 33.996 1.00 31.02 77 ALA A C 1
ATOM 622 O O . ALA A 1 77 ? 7.374 -22.300 33.686 1.00 31.02 77 ALA A O 1
ATOM 623 N N . VAL A 1 78 ? 5.500 -23.364 34.316 1.00 32.75 78 VAL A N 1
ATOM 624 C CA . VAL A 1 78 ? 5.206 -24.514 33.430 1.00 32.75 78 VAL A CA 1
ATOM 625 C C . VAL A 1 78 ? 4.674 -25.631 34.329 1.00 32.75 78 VAL A C 1
ATOM 627 O O . VAL A 1 78 ? 5.429 -26.272 35.050 1.00 32.75 78 VAL A O 1
ATOM 630 N N . HIS A 1 79 ? 3.367 -25.876 34.261 1.00 27.28 79 HIS A N 1
ATOM 631 C CA . HIS A 1 79 ? 2.796 -27.201 34.487 1.00 27.28 79 HIS A CA 1
ATOM 632 C C . HIS A 1 79 ? 1.413 -27.262 33.838 1.00 27.28 79 HIS A C 1
ATOM 634 O O . HIS A 1 79 ? 0.503 -26.535 34.226 1.00 27.28 79 HIS A O 1
ATOM 640 N N . ILE A 1 80 ? 1.276 -28.132 32.840 1.00 32.03 80 ILE A N 1
ATOM 641 C CA . ILE A 1 80 ? -0.015 -28.588 32.324 1.00 32.03 80 ILE A CA 1
ATOM 642 C C . ILE A 1 80 ? -0.337 -29.889 33.063 1.00 32.03 80 ILE A C 1
ATOM 644 O O . ILE A 1 80 ? 0.499 -30.793 33.094 1.00 32.03 80 ILE A O 1
ATOM 648 N N . ALA A 1 81 ? -1.521 -29.963 33.665 1.00 27.61 81 ALA A N 1
ATOM 649 C CA . ALA A 1 81 ? -2.159 -31.188 34.140 1.00 27.61 81 ALA A CA 1
ATOM 650 C C . ALA A 1 81 ? -3.664 -30.921 34.307 1.00 27.61 81 ALA A C 1
ATOM 652 O O . ALA A 1 81 ? -4.059 -29.814 34.676 1.00 27.61 81 ALA A O 1
ATOM 653 N N . ASP A 1 82 ? -4.489 -31.918 34.007 1.00 27.69 82 ASP A N 1
ATOM 654 C CA . ASP A 1 82 ? -5.932 -31.752 33.838 1.00 27.69 82 ASP A CA 1
ATOM 655 C C . ASP A 1 82 ? -6.782 -31.936 35.111 1.00 27.69 82 ASP A C 1
ATOM 657 O O . ASP A 1 82 ? -6.381 -32.557 36.094 1.00 27.69 82 ASP A O 1
ATOM 661 N N . HIS A 1 83 ? -8.041 -31.513 34.952 1.00 28.92 83 HIS A N 1
ATOM 662 C CA . HIS A 1 83 ? -9.260 -32.017 35.601 1.00 28.92 83 HIS A CA 1
ATOM 663 C C . HIS A 1 83 ? -9.713 -31.441 36.964 1.00 28.92 83 HIS A C 1
ATOM 665 O O . HIS A 1 83 ? -8.926 -30.863 37.711 1.00 28.92 83 HIS A O 1
ATOM 671 N N . PRO A 1 84 ? -11.043 -31.485 37.240 1.00 45.44 84 PRO A N 1
ATOM 672 C CA . PRO A 1 84 ? -11.694 -30.479 38.078 1.00 45.44 84 PRO A CA 1
ATOM 673 C C . PRO A 1 84 ? -12.238 -31.013 39.412 1.00 45.44 84 PRO A C 1
ATOM 675 O O . PRO A 1 84 ? -12.563 -32.192 39.558 1.00 45.44 84 PRO A O 1
ATOM 678 N N . SER A 1 85 ? -12.468 -30.103 40.358 1.00 25.86 85 SER A N 1
ATOM 679 C CA . SER A 1 85 ? -13.292 -30.346 41.546 1.00 25.86 85 SER A CA 1
ATOM 680 C C . SER A 1 85 ? -14.082 -29.090 41.942 1.00 25.86 85 SER A C 1
ATOM 682 O O . SER A 1 85 ? -13.804 -27.986 41.480 1.00 25.86 85 SER A O 1
ATOM 684 N N . ASN A 1 86 ? -15.154 -29.291 42.710 1.00 27.42 86 ASN A N 1
ATOM 685 C CA . ASN A 1 86 ? -16.275 -28.355 42.836 1.00 27.42 86 ASN A CA 1
ATOM 686 C C . ASN A 1 86 ? -16.225 -27.476 44.107 1.00 27.42 86 ASN A C 1
ATOM 688 O O . ASN A 1 86 ? -15.621 -27.856 45.107 1.00 27.42 86 ASN A O 1
ATOM 692 N N . ASN A 1 87 ? -17.050 -26.420 44.085 1.00 26.94 87 ASN A N 1
ATOM 693 C CA . ASN A 1 87 ? -17.669 -25.698 45.216 1.00 26.94 87 ASN A CA 1
ATOM 694 C C . ASN A 1 87 ? -16.955 -24.513 45.924 1.00 26.94 87 ASN A C 1
ATOM 696 O O . ASN A 1 87 ? -15.853 -24.606 46.449 1.00 26.94 87 ASN A O 1
ATOM 700 N N . ASN A 1 88 ? -17.778 -23.466 46.104 1.00 28.52 88 ASN A N 1
ATOM 701 C CA . ASN A 1 88 ? -17.858 -22.516 47.229 1.00 28.52 88 ASN A CA 1
ATOM 702 C C . ASN A 1 88 ? -16.784 -21.427 47.440 1.00 28.52 88 ASN A C 1
ATOM 704 O O . ASN A 1 88 ? -15.974 -21.504 48.360 1.00 28.52 88 ASN A O 1
ATOM 708 N N . SER A 1 89 ? -16.963 -20.286 46.758 1.00 27.38 89 SER A N 1
ATOM 709 C CA . SER A 1 89 ? -16.597 -18.949 47.284 1.00 27.38 89 SER A CA 1
ATOM 710 C C . SER A 1 89 ? -17.400 -17.795 46.640 1.00 27.38 89 SER A C 1
ATOM 712 O O . SER A 1 89 ? -16.856 -16.759 46.255 1.00 27.38 89 SER A O 1
ATOM 714 N N . SER A 1 90 ? -18.729 -17.941 46.549 1.00 36.44 90 SER A N 1
ATOM 715 C CA . SER A 1 90 ? -19.677 -17.056 45.829 1.00 36.44 90 SER A CA 1
ATOM 716 C C . SER A 1 90 ? -19.856 -15.619 46.374 1.00 36.44 90 SER A C 1
ATOM 718 O O . SER A 1 90 ? -20.869 -14.978 46.102 1.00 36.44 90 SER A O 1
ATOM 720 N N . PHE A 1 91 ? -18.883 -15.092 47.123 1.00 28.88 91 PHE A N 1
ATOM 721 C CA . PHE A 1 91 ? -18.921 -13.759 47.739 1.00 28.88 91 PHE A CA 1
ATOM 722 C C . PHE A 1 91 ? -17.699 -12.872 47.440 1.00 28.88 91 PHE A C 1
ATOM 724 O O . PHE A 1 91 ? -17.800 -11.657 47.579 1.00 28.88 91 PHE A O 1
ATOM 731 N N . VAL A 1 92 ? -16.562 -13.433 47.001 1.00 26.84 92 VAL A N 1
ATOM 732 C CA . VAL A 1 92 ? -15.319 -12.654 46.793 1.00 26.84 92 VAL A CA 1
ATOM 733 C C . VAL A 1 92 ? -15.245 -12.038 45.388 1.00 26.84 92 VAL A C 1
ATOM 735 O O . VAL A 1 92 ? -14.854 -10.882 45.246 1.00 26.84 92 VAL A O 1
ATOM 738 N N . ASN A 1 93 ? -15.724 -12.742 44.354 1.00 27.53 93 ASN A N 1
ATOM 739 C CA . ASN A 1 93 ? -15.714 -12.246 42.966 1.00 27.53 93 ASN A CA 1
ATOM 740 C C . ASN A 1 93 ? -16.587 -10.997 42.723 1.00 27.53 93 ASN A C 1
ATOM 742 O O . ASN A 1 93 ? -16.505 -10.411 41.651 1.00 27.53 93 ASN A O 1
ATOM 746 N N . ARG A 1 94 ? -17.410 -10.569 43.689 1.00 27.25 94 ARG A N 1
ATOM 747 C CA . ARG A 1 94 ? -18.260 -9.370 43.574 1.00 27.25 94 ARG A CA 1
ATOM 748 C C . ARG A 1 94 ? -17.571 -8.075 44.044 1.00 27.25 94 ARG A C 1
ATOM 750 O O . ARG A 1 94 ? -18.139 -7.010 43.865 1.00 27.25 94 ARG A O 1
ATOM 757 N N . TRP A 1 95 ? -16.365 -8.159 44.617 1.00 24.02 95 TRP A N 1
ATOM 758 C CA . TRP A 1 95 ? -15.611 -7.013 45.164 1.00 24.02 95 TRP A CA 1
ATOM 759 C C . TRP A 1 95 ? -14.212 -6.828 44.534 1.00 24.02 95 TRP A C 1
ATOM 761 O O . TRP A 1 95 ? -13.372 -6.118 45.077 1.00 24.02 95 TRP A O 1
ATOM 771 N N . MET A 1 96 ? -13.948 -7.453 43.378 1.00 25.89 96 MET A N 1
ATOM 772 C CA . MET A 1 96 ? -12.728 -7.228 42.574 1.00 25.89 96 MET A CA 1
ATOM 773 C C . MET A 1 96 ? -13.016 -6.796 41.122 1.00 25.89 96 MET A C 1
ATOM 775 O O . MET A 1 96 ? -12.111 -6.796 40.295 1.00 25.89 96 MET A O 1
ATOM 779 N N . ILE A 1 97 ? -14.262 -6.424 40.801 1.00 37.44 97 ILE A N 1
ATOM 780 C CA . ILE A 1 97 ? -14.687 -5.993 39.450 1.00 37.44 97 ILE A CA 1
ATOM 781 C C . ILE A 1 97 ? -15.104 -4.504 39.466 1.00 37.44 97 ILE A C 1
ATOM 783 O O . ILE A 1 97 ? -15.981 -4.067 38.737 1.00 37.44 97 ILE A O 1
ATOM 787 N N . GLU A 1 98 ? -14.442 -3.709 40.312 1.00 28.80 98 GLU A N 1
ATOM 788 C CA . GLU A 1 98 ? -14.563 -2.245 40.393 1.00 28.80 98 GLU A CA 1
ATOM 789 C C . GLU A 1 98 ? -13.158 -1.632 40.538 1.00 28.80 98 GLU A C 1
ATOM 791 O O . GLU A 1 98 ? -12.717 -1.309 41.638 1.00 28.80 98 GLU A O 1
ATOM 796 N N . SER A 1 99 ? -12.392 -1.578 39.438 1.00 30.64 99 SER A N 1
ATOM 797 C CA . SER A 1 99 ? -11.158 -0.756 39.279 1.00 30.64 99 SER A CA 1
ATOM 798 C C . SER A 1 99 ? -10.367 -1.029 37.989 1.00 30.64 99 SER A C 1
ATOM 800 O O . SER A 1 99 ? -9.363 -0.361 37.741 1.00 30.64 99 SER A O 1
ATOM 802 N N . SER A 1 100 ? -10.793 -1.959 37.125 1.00 42.41 100 SER A N 1
ATOM 803 C CA . SER A 1 100 ? -10.231 -2.070 35.774 1.00 42.41 100 SER A CA 1
ATOM 804 C C . SER A 1 100 ? -10.582 -0.818 34.967 1.00 42.41 100 SER A C 1
ATOM 806 O O . SER A 1 100 ? -11.698 -0.703 34.461 1.00 42.41 100 SER A O 1
ATOM 808 N N . ALA A 1 101 ? -9.639 0.121 34.863 1.00 51.62 101 ALA A N 1
ATOM 809 C CA . ALA A 1 101 ? -9.798 1.306 34.030 1.00 51.62 101 ALA A CA 1
ATOM 810 C C . ALA A 1 101 ? -10.190 0.893 32.601 1.00 51.62 101 ALA A C 1
ATOM 812 O O . ALA A 1 101 ? -9.583 -0.015 32.024 1.00 51.62 101 ALA A O 1
ATOM 813 N N . ILE A 1 102 ? -11.217 1.548 32.054 1.00 64.31 102 ILE A N 1
ATOM 814 C CA . ILE A 1 102 ? -11.662 1.334 30.676 1.00 64.31 102 ILE A CA 1
ATOM 815 C C . ILE A 1 102 ? -10.480 1.656 29.761 1.00 64.31 102 ILE A C 1
ATOM 817 O O . ILE A 1 102 ? -9.912 2.746 29.842 1.00 64.31 102 ILE A O 1
ATOM 821 N N . ASP A 1 103 ? -10.087 0.706 28.914 1.00 80.06 103 ASP A N 1
ATOM 822 C CA . ASP A 1 103 ? -9.026 0.937 27.943 1.00 80.06 103 ASP A CA 1
ATOM 823 C C . ASP A 1 103 ? -9.562 1.923 26.891 1.00 80.06 103 ASP A C 1
ATOM 825 O O . ASP A 1 103 ? -10.518 1.588 26.183 1.00 80.06 103 ASP A O 1
ATOM 829 N N . PRO A 1 104 ? -8.992 3.138 26.767 1.00 84.25 104 PRO A N 1
ATOM 830 C CA . PRO A 1 104 ? -9.560 4.182 25.917 1.00 84.25 104 PRO A CA 1
ATOM 831 C C . PRO A 1 104 ? -9.606 3.781 24.436 1.00 84.25 104 PRO A C 1
ATOM 833 O O . PRO A 1 104 ? -10.378 4.360 23.678 1.00 84.25 104 PRO A O 1
ATOM 836 N N . ARG A 1 105 ? -8.845 2.756 24.022 1.00 88.06 105 ARG A N 1
ATOM 837 C CA . ARG A 1 105 ? -8.870 2.200 22.660 1.00 88.06 105 ARG A CA 1
ATOM 838 C C . ARG A 1 105 ? -10.173 1.453 22.329 1.00 88.06 105 ARG A C 1
ATOM 840 O O . ARG A 1 105 ? -10.453 1.235 21.156 1.00 88.06 105 ARG A O 1
ATOM 847 N N . TYR A 1 106 ? -10.951 1.041 23.335 1.00 90.50 106 TYR A N 1
ATOM 848 C CA . TYR A 1 106 ? -12.227 0.328 23.162 1.00 90.50 106 TYR A CA 1
ATOM 849 C C . TYR A 1 106 ? -13.432 1.278 23.109 1.00 90.50 106 TYR A C 1
ATOM 851 O O . TYR A 1 106 ? -14.491 0.895 22.611 1.00 90.50 106 TYR A O 1
ATOM 859 N N . VAL A 1 107 ? -13.284 2.522 23.573 1.00 88.25 107 VAL A N 1
ATOM 860 C CA . VAL A 1 107 ? -14.376 3.504 23.628 1.00 88.25 107 VAL A CA 1
ATOM 861 C C . VAL A 1 107 ? -14.865 3.842 22.216 1.00 88.25 107 VAL A C 1
ATOM 863 O O . VAL A 1 107 ? -14.087 4.237 21.350 1.00 88.25 107 VAL A O 1
ATOM 866 N N . SER A 1 108 ? -16.174 3.710 21.985 1.00 88.75 108 SER A N 1
ATOM 867 C CA . SER A 1 108 ? -16.819 4.089 20.725 1.00 88.75 108 SER A CA 1
ATOM 868 C C . SER A 1 108 ? -17.698 5.324 20.898 1.00 88.75 108 SER A C 1
ATOM 870 O O . SER A 1 108 ? -18.635 5.325 21.697 1.00 88.75 108 SER A O 1
ATOM 872 N N . SER A 1 109 ? -17.416 6.342 20.086 1.00 86.50 109 SER A N 1
ATOM 873 C CA . SER A 1 109 ? -18.175 7.590 19.970 1.00 86.50 109 SER A CA 1
ATOM 874 C C . SER A 1 109 ? -19.413 7.493 19.068 1.00 86.50 109 SER A C 1
ATOM 876 O O . SER A 1 109 ? -20.029 8.516 18.796 1.00 86.50 109 SER A O 1
ATOM 878 N N . ALA A 1 110 ? -19.762 6.308 18.553 1.00 88.31 110 ALA A N 1
ATOM 879 C CA . ALA A 1 110 ? -20.966 6.145 17.739 1.00 88.31 110 ALA A CA 1
ATOM 880 C C . ALA A 1 110 ? -22.223 6.336 18.607 1.00 88.31 110 ALA A C 1
ATOM 882 O O . ALA A 1 110 ? -22.370 5.677 19.637 1.00 88.31 110 ALA A O 1
ATOM 883 N N . GLU A 1 111 ? -23.139 7.209 18.201 1.00 88.06 111 GLU A N 1
ATOM 884 C CA . GLU A 1 111 ? -24.428 7.381 18.881 1.00 88.06 111 GLU A CA 1
ATOM 885 C C . GLU A 1 111 ? -25.460 6.383 18.341 1.00 88.06 111 GLU A C 1
ATOM 887 O O . GLU A 1 111 ? -25.470 6.060 17.149 1.00 88.06 111 GLU A O 1
ATOM 892 N N . ILE A 1 112 ? -26.334 5.876 19.214 1.00 90.69 112 ILE A N 1
ATOM 893 C CA . ILE A 1 112 ? -27.432 4.989 18.815 1.00 90.69 112 ILE A CA 1
ATOM 894 C C . ILE A 1 112 ? -28.648 5.856 18.484 1.00 90.69 112 ILE A C 1
ATOM 896 O O . ILE A 1 112 ? -29.230 6.478 19.368 1.00 90.69 112 ILE A O 1
ATOM 900 N N . ASN A 1 113 ? -29.059 5.873 17.214 1.00 90.69 113 ASN A N 1
ATOM 901 C CA . ASN A 1 113 ? -30.377 6.383 16.847 1.00 90.69 113 ASN A CA 1
ATOM 902 C C . ASN A 1 113 ? -31.422 5.298 17.160 1.00 90.69 113 ASN A C 1
ATOM 904 O O . ASN A 1 113 ? -31.450 4.251 16.510 1.00 90.69 113 ASN A O 1
ATOM 908 N N . TRP A 1 114 ? -32.246 5.533 18.181 1.00 90.69 114 TRP A N 1
ATOM 909 C CA . TRP A 1 114 ? -33.191 4.536 18.689 1.00 90.69 114 TRP A CA 1
ATOM 910 C C . TRP A 1 114 ? -34.450 4.375 17.830 1.00 90.69 114 TRP A C 1
ATOM 912 O O . TRP A 1 114 ? -34.981 3.269 17.774 1.00 90.69 114 TRP A O 1
ATOM 922 N N . ASP A 1 115 ? -34.860 5.399 17.075 1.00 88.88 115 ASP A N 1
ATOM 923 C CA . ASP A 1 115 ? -35.950 5.281 16.094 1.00 88.88 115 ASP A CA 1
ATOM 924 C C . ASP A 1 115 ? -35.553 4.292 14.982 1.00 88.88 115 ASP A C 1
ATOM 926 O O . ASP A 1 115 ? -36.245 3.309 14.712 1.00 88.88 115 ASP A O 1
ATOM 930 N N . HIS A 1 116 ? -34.353 4.475 14.416 1.00 90.81 116 HIS A N 1
ATOM 931 C CA . HIS A 1 116 ? -33.737 3.536 13.476 1.00 90.81 116 HIS A CA 1
ATOM 932 C C . HIS A 1 116 ? -33.485 2.157 14.102 1.00 90.81 116 HIS A C 1
ATOM 934 O O . HIS A 1 116 ? -33.502 1.153 13.390 1.00 90.81 116 HIS A O 1
ATOM 940 N N . MET A 1 117 ? -33.241 2.080 15.415 1.00 90.94 117 MET A N 1
ATOM 941 C CA . MET A 1 117 ? -33.105 0.795 16.100 1.00 90.94 117 MET A CA 1
ATOM 942 C C . MET A 1 117 ? -34.446 0.060 16.179 1.00 90.94 117 MET A C 1
ATOM 944 O O . MET A 1 117 ? -34.487 -1.135 15.893 1.00 90.94 117 MET A O 1
ATOM 948 N N . SER A 1 118 ? -35.541 0.761 16.486 1.00 88.62 118 SER A N 1
ATOM 949 C CA . SER A 1 118 ? -36.896 0.195 16.473 1.00 88.62 118 SER A CA 1
ATOM 950 C C . SER A 1 118 ? -37.249 -0.347 15.086 1.00 88.62 118 SER A C 1
ATOM 952 O O . SER A 1 118 ? -37.605 -1.518 14.952 1.00 88.62 118 SER A O 1
ATOM 954 N N . ASP A 1 119 ? -37.001 0.446 14.041 1.00 86.94 119 ASP A N 1
ATOM 955 C CA . ASP A 1 119 ? -37.115 0.038 12.636 1.00 86.94 119 ASP A CA 1
ATOM 956 C C . ASP A 1 119 ? -36.336 -1.252 12.311 1.00 86.94 119 ASP A C 1
ATOM 958 O O . ASP A 1 119 ? -36.753 -2.032 11.452 1.00 86.94 119 ASP A O 1
ATOM 962 N N . VAL A 1 120 ? -35.159 -1.463 12.908 1.00 88.50 120 VAL A N 1
ATOM 963 C CA . VAL A 1 120 ? -34.334 -2.668 12.705 1.00 88.50 120 VAL A CA 1
ATOM 964 C C . VAL A 1 120 ? -34.875 -3.851 13.517 1.00 88.50 120 VAL A C 1
ATOM 966 O O . VAL A 1 120 ? -34.889 -4.977 13.018 1.00 88.50 120 VAL A O 1
ATOM 969 N N . VAL A 1 121 ? -35.361 -3.609 14.735 1.00 85.94 121 VAL A N 1
ATOM 970 C CA . VAL A 1 121 ? -35.912 -4.631 15.636 1.00 85.94 121 VAL A CA 1
ATOM 971 C C . VAL A 1 121 ? -37.259 -5.171 15.144 1.00 85.94 121 VAL A C 1
ATOM 973 O O . VAL A 1 121 ? -37.448 -6.388 15.155 1.00 85.94 121 VAL A O 1
ATOM 976 N N . GLU A 1 122 ? -38.154 -4.339 14.603 1.00 82.81 122 GLU A N 1
ATOM 977 C CA . GLU A 1 122 ? -39.403 -4.812 13.975 1.00 82.81 122 GLU A CA 1
ATOM 978 C C . GLU A 1 122 ? -39.142 -5.789 12.814 1.00 82.81 122 GLU A C 1
ATOM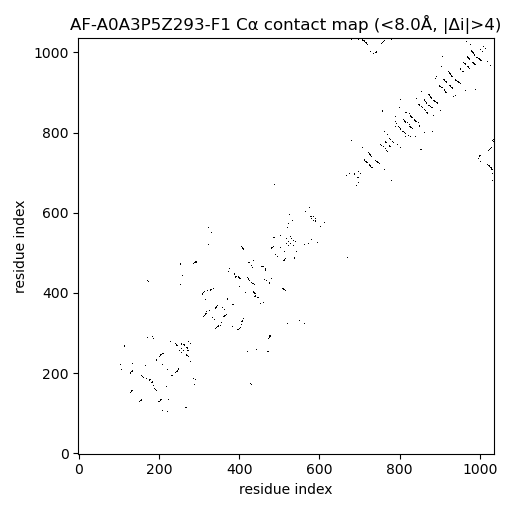 980 O O . GLU A 1 122 ? -39.861 -6.774 12.627 1.00 82.81 122 GLU A O 1
ATOM 985 N N . LYS A 1 123 ? -38.054 -5.572 12.061 1.00 76.88 123 LYS A N 1
ATOM 986 C CA . LYS A 1 123 ? -37.622 -6.461 10.969 1.00 76.88 123 LYS A CA 1
ATOM 987 C C . LYS A 1 123 ? -37.049 -7.795 11.486 1.00 76.88 123 LYS A C 1
ATOM 989 O O . LYS A 1 123 ? -37.000 -8.761 10.724 1.00 76.88 123 LYS A O 1
ATOM 994 N N . LEU A 1 124 ? -36.650 -7.875 12.762 1.00 77.31 124 LEU A N 1
ATOM 995 C CA . LEU A 1 124 ? -36.140 -9.087 13.419 1.00 77.31 124 LEU A CA 1
ATOM 996 C C . LEU A 1 124 ? -37.236 -9.930 14.091 1.00 77.31 124 LEU A C 1
ATOM 998 O O . LEU A 1 124 ? -37.166 -11.160 14.037 1.00 77.31 124 LEU A O 1
ATOM 1002 N N . THR A 1 125 ? -38.226 -9.305 14.737 1.00 62.81 125 THR A N 1
ATOM 1003 C CA . THR A 1 125 ? -39.175 -9.990 15.642 1.00 62.81 125 THR A CA 1
ATOM 1004 C C . THR A 1 125 ? -40.228 -10.852 14.934 1.00 62.81 125 THR A C 1
ATOM 1006 O O . THR A 1 125 ? -40.771 -11.781 15.535 1.00 62.81 125 THR A O 1
ATOM 1009 N N . GLY A 1 126 ? -40.482 -10.628 13.642 1.00 54.78 126 GLY A N 1
ATOM 1010 C CA . GLY A 1 126 ? -41.601 -11.225 12.895 1.00 54.78 126 GLY A CA 1
ATOM 1011 C C . GLY A 1 126 ? -41.606 -12.749 12.657 1.00 54.78 126 GLY A C 1
ATOM 1012 O O . GLY A 1 126 ? -42.430 -13.209 11.864 1.00 54.78 126 GLY A O 1
ATOM 1013 N N . LYS A 1 127 ? -40.706 -13.551 13.258 1.00 51.62 127 LYS A N 1
ATOM 1014 C CA . LYS A 1 127 ? -40.622 -15.019 13.023 1.00 51.62 127 LYS A CA 1
ATOM 1015 C C . LYS A 1 127 ? -40.404 -15.922 14.247 1.00 51.62 127 LYS A C 1
ATOM 1017 O O . LYS A 1 127 ? -40.323 -17.138 14.073 1.00 51.62 127 LYS A O 1
ATOM 1022 N N . GLY A 1 128 ? -40.370 -15.383 15.464 1.00 54.66 128 GLY A N 1
ATOM 1023 C CA . GLY A 1 128 ? -40.297 -16.179 16.697 1.00 54.66 128 GLY A CA 1
ATOM 1024 C C . GLY A 1 128 ? -39.446 -15.522 17.780 1.00 54.66 128 GLY A C 1
ATOM 1025 O O . GLY A 1 128 ? -38.512 -14.789 17.472 1.00 54.66 128 GLY A O 1
ATOM 1026 N N . GLY A 1 129 ? -39.781 -15.783 19.046 1.00 65.25 129 GLY A N 1
ATOM 1027 C CA . GLY A 1 129 ? -39.134 -15.144 20.194 1.00 65.25 129 GLY A CA 1
ATOM 1028 C C . GLY A 1 129 ? -37.633 -15.431 20.278 1.00 65.25 129 GLY A C 1
ATOM 1029 O O . GLY A 1 129 ? -37.215 -16.594 20.301 1.00 65.25 129 GLY A O 1
ATOM 1030 N N . TYR A 1 130 ? -36.846 -14.357 20.356 1.00 74.06 130 TYR A N 1
ATOM 1031 C CA . TYR A 1 130 ? -35.423 -14.395 20.686 1.00 74.06 130 TYR A CA 1
ATOM 1032 C C . TYR A 1 130 ? -35.285 -14.880 22.129 1.00 74.06 130 TYR A C 1
ATOM 1034 O O . TYR A 1 130 ? -35.975 -14.385 23.014 1.00 74.06 130 TYR A O 1
ATOM 1042 N N . GLN A 1 131 ? -34.413 -15.853 22.383 1.00 80.38 131 GLN A N 1
ATOM 1043 C CA . GLN A 1 131 ? -34.186 -16.360 23.740 1.00 80.38 131 GLN A CA 1
ATOM 1044 C C . GLN A 1 131 ? -33.212 -15.477 24.522 1.00 80.38 131 GLN A C 1
ATOM 1046 O O . GLN A 1 131 ? -33.306 -15.409 25.744 1.00 80.38 131 GLN A O 1
ATOM 1051 N N . GLY A 1 132 ? -32.324 -14.758 23.836 1.00 89.25 132 GLY A N 1
ATOM 1052 C CA . GLY A 1 132 ? -31.488 -13.747 24.463 1.00 89.25 132 GLY A CA 1
ATOM 1053 C C . GLY A 1 132 ? -30.628 -12.945 23.492 1.00 89.25 132 GLY A C 1
ATOM 1054 O O . GLY A 1 132 ? -30.380 -13.355 22.350 1.00 89.25 132 GLY A O 1
ATOM 1055 N N . VAL A 1 133 ? -30.160 -11.799 23.987 1.00 93.19 133 VAL A N 1
ATOM 1056 C CA . VAL A 1 133 ? -29.328 -10.829 23.264 1.00 93.19 133 VAL A CA 1
ATOM 1057 C C . VAL A 1 133 ? -27.993 -10.658 23.990 1.00 93.19 133 VAL A C 1
ATOM 1059 O O . VAL A 1 133 ? -27.956 -10.392 25.192 1.00 93.19 133 VAL A O 1
ATOM 1062 N N . GLY A 1 134 ? -26.888 -10.827 23.262 1.00 95.12 134 GLY A N 1
ATOM 1063 C CA . GLY A 1 134 ? -25.529 -10.662 23.778 1.00 95.12 134 GLY A CA 1
ATOM 1064 C C . GLY A 1 134 ? -24.935 -9.308 23.392 1.00 95.12 134 GLY A C 1
ATOM 1065 O O . GLY A 1 134 ? -24.829 -9.013 22.205 1.00 95.12 134 GLY A O 1
ATOM 1066 N N . PHE A 1 135 ? -24.507 -8.513 24.372 1.00 96.38 135 PHE A N 1
ATOM 1067 C CA . PHE A 1 135 ? -23.984 -7.156 24.175 1.00 96.38 135 PHE A CA 1
ATOM 1068 C C . PHE A 1 135 ? -22.467 -7.103 24.351 1.00 96.38 135 PHE A C 1
ATOM 1070 O O . PHE A 1 135 ? -21.956 -7.480 25.404 1.00 96.38 135 PHE A O 1
ATOM 1077 N N . ILE A 1 136 ? -21.742 -6.606 23.346 1.00 96.69 136 ILE A N 1
ATOM 1078 C CA . ILE A 1 136 ? -20.279 -6.473 23.360 1.00 96.69 136 ILE A CA 1
ATOM 1079 C C . ILE A 1 136 ? -19.913 -4.993 23.198 1.00 96.69 136 ILE A C 1
ATOM 1081 O O . ILE A 1 136 ? -20.181 -4.399 22.154 1.00 96.69 136 ILE A O 1
ATOM 1085 N N . ASN A 1 137 ? -19.232 -4.421 24.196 1.00 95.31 137 ASN A N 1
ATOM 1086 C CA . ASN A 1 137 ? -18.714 -3.043 24.170 1.00 95.31 137 ASN A CA 1
ATOM 1087 C C . ASN A 1 137 ? -19.790 -1.928 24.134 1.00 95.31 137 ASN A C 1
ATOM 1089 O O . ASN A 1 137 ? -19.526 -0.829 23.652 1.00 95.31 137 ASN A O 1
ATOM 1093 N N . LEU A 1 138 ? -20.992 -2.209 24.651 1.00 93.94 138 LEU A N 1
ATOM 1094 C CA . LEU A 1 138 ? -22.003 -1.199 25.000 1.00 93.94 138 LEU A CA 1
ATOM 1095 C C . LEU A 1 138 ? -21.886 -0.845 26.493 1.00 93.94 138 LEU A C 1
ATOM 1097 O O . LEU A 1 138 ? -21.367 -1.649 27.272 1.00 93.94 138 LEU A O 1
ATOM 1101 N N . ASN A 1 139 ? -22.374 0.332 26.887 1.00 90.62 139 ASN A N 1
ATOM 1102 C CA . ASN A 1 139 ? -22.462 0.741 28.295 1.00 90.62 139 ASN A CA 1
ATOM 1103 C C . ASN A 1 139 ? -23.794 0.308 28.953 1.00 90.62 139 ASN A C 1
ATOM 1105 O O . ASN A 1 139 ? -24.725 -0.133 28.276 1.00 90.62 139 ASN A O 1
ATOM 1109 N N . ASP A 1 140 ? -23.892 0.422 30.281 1.00 89.75 140 ASP A N 1
ATOM 1110 C CA . ASP A 1 140 ? -25.059 -0.053 31.040 1.00 89.75 140 ASP A CA 1
ATOM 1111 C C . ASP A 1 140 ? -26.356 0.736 30.762 1.00 89.75 140 ASP A C 1
ATOM 1113 O O . ASP A 1 140 ? -27.446 0.158 30.843 1.00 89.75 140 ASP A O 1
ATOM 1117 N N . ASP A 1 141 ? -26.263 2.013 30.376 1.00 91.19 141 ASP A N 1
ATOM 1118 C CA . ASP A 1 141 ? -27.416 2.846 30.003 1.00 91.19 141 ASP A CA 1
ATOM 1119 C C . ASP A 1 141 ? -27.979 2.430 28.631 1.00 91.19 141 ASP A C 1
ATOM 1121 O O . ASP A 1 141 ? -29.191 2.271 28.466 1.00 91.19 141 ASP A O 1
ATOM 1125 N N . GLU A 1 142 ? -27.098 2.172 27.657 1.00 93.44 142 GLU A N 1
ATOM 1126 C CA . GLU A 1 142 ? -27.445 1.613 26.343 1.00 93.44 142 GLU A CA 1
ATOM 1127 C C . GLU A 1 142 ? -28.059 0.212 26.489 1.00 93.44 142 GLU A C 1
ATOM 1129 O O . GLU A 1 142 ? -29.104 -0.077 25.907 1.00 93.44 142 GLU A O 1
ATOM 1134 N N . ILE A 1 143 ? -27.448 -0.657 27.304 1.00 93.06 143 ILE A N 1
ATOM 1135 C CA . ILE A 1 143 ? -27.960 -2.008 27.591 1.00 93.06 143 ILE A CA 1
ATOM 1136 C C . ILE A 1 143 ? -29.300 -1.950 28.341 1.00 93.06 143 ILE A C 1
ATOM 1138 O O . ILE A 1 143 ? -30.082 -2.897 28.271 1.00 93.06 143 ILE A O 1
ATOM 1142 N N . THR A 1 144 ? -29.600 -0.859 29.047 1.00 92.50 144 THR A N 1
ATOM 1143 C CA . THR A 1 144 ? -30.902 -0.665 29.698 1.00 92.50 144 THR A CA 1
ATOM 1144 C C . THR A 1 144 ? -31.976 -0.238 28.701 1.00 92.50 144 THR A C 1
ATOM 1146 O O . THR A 1 144 ? -33.010 -0.894 28.652 1.00 92.50 144 THR A O 1
ATOM 1149 N N . GLN A 1 145 ? -31.695 0.712 27.805 1.00 91.56 145 GLN A N 1
ATOM 1150 C CA . GLN A 1 145 ? -32.618 1.076 26.713 1.00 91.56 145 GLN A CA 1
ATOM 1151 C C . GLN A 1 145 ? -32.912 -0.107 25.764 1.00 91.56 145 GLN A C 1
ATOM 1153 O O . GLN A 1 145 ? -34.032 -0.269 25.283 1.00 91.56 145 GLN A O 1
ATOM 1158 N N . TRP A 1 146 ? -31.952 -1.020 25.570 1.00 91.19 146 TRP A N 1
ATOM 1159 C CA . TRP A 1 146 ? -32.181 -2.286 24.856 1.00 91.19 146 TRP A CA 1
ATOM 1160 C C . TRP A 1 146 ? -33.170 -3.251 25.540 1.00 91.19 146 TRP A C 1
ATOM 1162 O O . TRP A 1 146 ? -33.772 -4.079 24.850 1.00 91.19 146 TRP A O 1
ATOM 1172 N N . LYS A 1 147 ? -33.342 -3.186 26.869 1.00 90.56 147 LYS A N 1
ATOM 1173 C CA . LYS A 1 147 ? -34.333 -4.003 27.604 1.00 90.56 147 LYS A CA 1
ATOM 1174 C C . LYS A 1 147 ? -35.745 -3.489 27.382 1.00 90.56 147 LYS A C 1
ATOM 1176 O O . LYS A 1 147 ? -36.648 -4.294 27.189 1.00 90.56 147 LYS A O 1
ATOM 1181 N N . ASP A 1 148 ? -35.908 -2.171 27.329 1.00 89.69 148 ASP A N 1
ATOM 1182 C CA . ASP A 1 148 ? -37.194 -1.539 27.033 1.00 89.69 148 ASP A CA 1
ATOM 1183 C C . ASP A 1 148 ? -37.641 -1.814 25.581 1.00 89.69 148 ASP A C 1
ATOM 1185 O O . ASP A 1 148 ? -38.836 -1.913 25.309 1.00 89.69 148 ASP A O 1
ATOM 1189 N N . LEU A 1 149 ? -36.686 -1.999 24.656 1.00 87.88 149 LEU A N 1
ATOM 1190 C CA . LEU A 1 149 ? -36.951 -2.256 23.234 1.00 87.88 149 LEU A CA 1
ATOM 1191 C C . LEU A 1 149 ? -37.284 -3.726 22.895 1.00 87.88 149 LEU A C 1
ATOM 1193 O O . LEU A 1 149 ? -38.018 -3.977 21.940 1.00 87.88 149 LEU A O 1
ATOM 1197 N N . ILE A 1 150 ? -36.753 -4.706 23.640 1.00 86.75 150 ILE A N 1
ATOM 1198 C CA . ILE A 1 150 ? -37.056 -6.144 23.451 1.00 86.75 150 ILE A CA 1
ATOM 1199 C C . ILE A 1 150 ? -37.269 -6.824 24.821 1.00 86.75 150 ILE A C 1
ATOM 1201 O O . ILE A 1 150 ? -36.435 -7.627 25.236 1.00 86.75 150 ILE A O 1
ATOM 1205 N N . PRO A 1 151 ? -38.354 -6.522 25.557 1.00 84.81 151 PRO A N 1
ATOM 1206 C CA . PRO A 1 151 ? -38.515 -6.962 26.949 1.00 84.81 151 PRO A CA 1
ATOM 1207 C C . PRO A 1 151 ? -38.679 -8.482 27.136 1.00 84.81 151 PRO A C 1
ATOM 1209 O O . PRO A 1 151 ? -38.379 -8.998 28.210 1.00 84.81 151 PRO A O 1
ATOM 1212 N N . ASP A 1 152 ? -39.119 -9.216 26.110 1.00 84.44 152 ASP A N 1
ATOM 1213 C CA . ASP A 1 152 ? -39.460 -10.647 26.191 1.00 84.44 152 ASP A CA 1
ATOM 1214 C C . ASP A 1 152 ? -38.261 -11.618 26.003 1.00 84.44 152 ASP A C 1
ATOM 1216 O O . ASP A 1 152 ? -38.448 -12.755 25.562 1.00 84.44 152 ASP A O 1
ATOM 1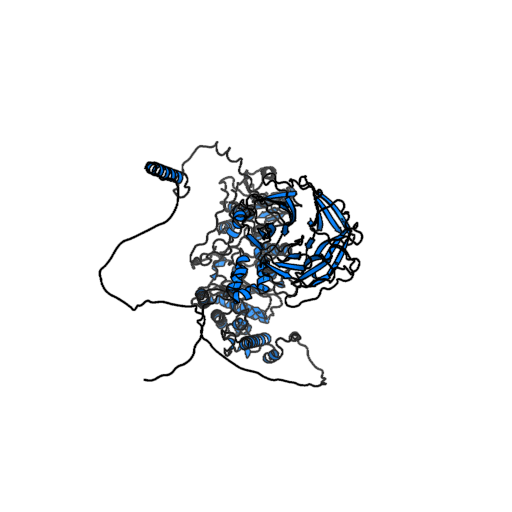220 N N . CYS A 1 153 ? -37.020 -11.206 26.303 1.00 86.69 153 CYS A N 1
ATOM 1221 C CA . CYS A 1 153 ? -35.820 -12.053 26.152 1.00 86.69 153 CYS A CA 1
ATOM 1222 C C . CYS A 1 153 ? -34.734 -11.802 27.218 1.00 86.69 153 CYS A C 1
ATOM 1224 O O . CYS A 1 153 ? -34.734 -10.760 27.863 1.00 86.69 153 CYS A O 1
ATOM 1226 N N . ASP A 1 154 ? -33.783 -12.733 27.390 1.00 90.62 154 ASP A N 1
ATOM 1227 C CA . ASP A 1 154 ? -32.679 -12.579 28.355 1.00 90.62 154 ASP A CA 1
ATOM 1228 C C . ASP A 1 154 ? -31.532 -11.690 27.810 1.00 90.62 154 ASP A C 1
ATOM 1230 O O . ASP A 1 154 ? -30.875 -12.025 26.818 1.00 90.62 154 ASP A O 1
ATOM 1234 N N . HIS A 1 155 ? -31.209 -10.591 28.499 1.00 92.38 155 HIS A N 1
ATOM 1235 C CA . HIS A 1 155 ? -30.127 -9.662 28.119 1.00 92.38 155 HIS A CA 1
ATOM 1236 C C . HIS A 1 155 ? -28.807 -9.991 28.821 1.00 92.38 155 HIS A C 1
ATOM 1238 O O . HIS A 1 155 ? -28.734 -10.003 30.051 1.00 92.38 155 HIS A O 1
ATOM 1244 N N . VAL A 1 156 ? -27.731 -10.193 28.052 1.00 93.19 156 VAL A N 1
ATOM 1245 C CA . VAL A 1 156 ? -26.417 -10.590 28.585 1.00 93.19 156 VAL A CA 1
ATOM 1246 C C . VAL A 1 156 ? -25.312 -9.628 28.152 1.00 93.19 156 VAL A C 1
ATOM 1248 O O . VAL A 1 156 ? -24.942 -9.576 26.980 1.00 93.19 156 VAL A O 1
ATOM 1251 N N . ALA A 1 157 ? -24.708 -8.927 29.112 1.00 92.75 157 ALA A N 1
ATOM 1252 C CA . ALA A 1 157 ? -23.455 -8.207 28.894 1.00 92.75 157 ALA A CA 1
ATOM 1253 C C . ALA A 1 157 ? -22.287 -9.206 28.751 1.00 92.75 157 ALA A C 1
ATOM 1255 O O . ALA A 1 157 ? -21.979 -9.966 29.671 1.00 92.75 157 ALA A O 1
ATOM 1256 N N . LEU A 1 158 ? -21.636 -9.218 27.587 1.00 94.44 158 LEU A N 1
ATOM 1257 C CA . LEU A 1 158 ? -20.538 -10.122 27.250 1.00 94.44 158 LEU A CA 1
ATOM 1258 C C . LEU A 1 158 ? -19.194 -9.406 27.410 1.00 94.44 158 LEU A C 1
ATOM 1260 O O . LEU A 1 158 ? -18.695 -8.753 26.492 1.00 94.44 158 LEU A O 1
ATOM 1264 N N . HIS A 1 159 ? -18.590 -9.548 28.589 1.00 90.75 159 HIS A N 1
ATOM 1265 C CA . HIS A 1 159 ? -17.304 -8.925 28.891 1.00 90.75 159 HIS A CA 1
ATOM 1266 C C . HIS A 1 159 ? -16.161 -9.519 28.043 1.00 90.75 159 HIS A C 1
ATOM 1268 O O . HIS A 1 159 ? -15.836 -10.705 28.148 1.00 90.75 159 HIS A O 1
ATOM 1274 N N . LEU A 1 160 ? -15.524 -8.673 27.229 1.00 92.88 160 LEU A N 1
ATOM 1275 C CA . LEU A 1 160 ? -14.305 -8.981 26.483 1.00 92.88 160 LEU A CA 1
ATOM 1276 C C . LEU A 1 160 ? -13.102 -8.376 27.216 1.00 92.88 160 LEU A C 1
ATOM 1278 O O . LEU A 1 160 ? -13.018 -7.160 27.364 1.00 92.88 160 LEU A O 1
ATOM 1282 N N . GLY A 1 161 ? -12.156 -9.213 27.644 1.00 89.12 161 GLY A N 1
ATOM 1283 C CA . GLY A 1 161 ? -10.936 -8.734 28.299 1.00 89.12 161 GLY A CA 1
ATOM 1284 C C . GLY A 1 161 ? -10.076 -7.876 27.364 1.00 89.12 161 GLY A C 1
ATOM 1285 O O . GLY A 1 161 ? -9.900 -8.216 26.192 1.00 89.12 161 GLY A O 1
ATOM 1286 N N . HIS A 1 162 ? -9.516 -6.778 27.877 1.00 92.06 162 HIS A N 1
ATOM 1287 C CA . HIS A 1 162 ? -8.673 -5.881 27.085 1.00 92.06 162 HIS A CA 1
ATOM 1288 C C . HIS A 1 162 ? -7.386 -6.572 26.600 1.00 92.06 162 HIS A C 1
ATOM 1290 O O . HIS A 1 162 ? -6.696 -7.274 27.339 1.00 92.06 162 HIS A O 1
ATOM 1296 N N . MET A 1 163 ? -7.047 -6.335 25.335 1.00 89.44 163 MET A N 1
ATOM 1297 C CA . MET A 1 163 ? -5.804 -6.774 24.697 1.00 89.44 163 MET A CA 1
ATOM 1298 C C . MET A 1 163 ? -4.581 -6.029 25.259 1.00 89.44 163 MET A C 1
ATOM 1300 O O . MET A 1 163 ? -4.626 -4.812 25.437 1.00 89.44 163 MET A O 1
ATOM 1304 N N . ALA A 1 164 ? -3.458 -6.726 25.451 1.00 86.94 164 ALA A N 1
ATOM 1305 C CA . ALA A 1 164 ? -2.203 -6.114 25.895 1.00 86.94 164 ALA A CA 1
ATOM 1306 C C . ALA A 1 164 ? -1.756 -4.944 24.987 1.00 86.94 164 ALA A C 1
ATOM 1308 O O . ALA A 1 164 ? -1.942 -4.967 23.768 1.00 86.94 164 ALA A O 1
ATOM 1309 N N . SER A 1 165 ? -1.169 -3.898 25.577 1.00 82.62 165 SER A N 1
ATOM 1310 C CA . SER A 1 165 ? -0.814 -2.658 24.865 1.00 82.62 165 SER A CA 1
ATOM 1311 C C . SER A 1 165 ? 0.297 -2.823 23.823 1.00 82.62 165 SER A C 1
ATOM 1313 O O . SER A 1 165 ? 0.387 -2.020 22.902 1.00 82.62 165 SER A O 1
ATOM 1315 N N . ASN A 1 166 ? 1.107 -3.879 23.926 1.00 86.44 166 ASN A N 1
ATOM 1316 C CA . ASN A 1 166 ? 2.203 -4.188 23.005 1.00 86.44 166 ASN A CA 1
ATOM 1317 C C . ASN A 1 166 ? 1.776 -4.927 21.721 1.00 86.44 166 ASN A C 1
ATOM 1319 O O . ASN A 1 166 ? 2.625 -5.148 20.860 1.00 86.44 166 ASN A O 1
ATOM 1323 N N . ILE A 1 167 ? 0.507 -5.331 21.586 1.00 90.38 167 ILE A N 1
ATOM 1324 C CA . ILE A 1 167 ? -0.011 -5.949 20.357 1.00 90.38 167 ILE A CA 1
ATOM 1325 C C . ILE A 1 167 ? -0.440 -4.823 19.403 1.00 90.38 167 ILE A C 1
ATOM 1327 O O . ILE A 1 167 ? -1.502 -4.220 19.565 1.00 90.38 167 ILE A O 1
ATOM 1331 N N . THR A 1 168 ? 0.418 -4.513 18.430 1.00 91.62 168 THR A N 1
ATOM 1332 C CA . THR A 1 168 ? 0.173 -3.513 17.374 1.00 91.62 168 THR A CA 1
ATOM 1333 C C . THR A 1 168 ? -0.315 -4.174 16.081 1.00 91.62 168 THR A C 1
ATOM 1335 O O . THR A 1 168 ? -0.316 -5.404 15.969 1.00 91.62 168 THR A O 1
ATOM 1338 N N . TRP A 1 169 ? -0.697 -3.382 15.074 1.00 92.06 169 TRP A N 1
ATOM 1339 C CA . TRP A 1 169 ? -1.115 -3.930 13.779 1.00 92.06 169 TRP A CA 1
ATOM 1340 C C . TRP A 1 169 ? 0.015 -4.726 13.109 1.00 92.06 169 TRP A C 1
ATOM 1342 O O . TRP A 1 169 ? -0.211 -5.812 12.587 1.00 92.06 169 TRP A O 1
ATOM 1352 N N . GLU A 1 170 ? 1.253 -4.253 13.220 1.00 91.00 170 GLU A N 1
ATOM 1353 C CA . GLU A 1 170 ? 2.465 -4.899 12.702 1.00 91.00 170 GLU A CA 1
ATOM 1354 C C . GLU A 1 170 ? 2.771 -6.225 13.418 1.00 91.00 170 GLU A C 1
ATOM 1356 O O . GLU A 1 170 ? 3.404 -7.097 12.834 1.00 91.00 170 GLU A O 1
ATOM 1361 N N . SER A 1 171 ? 2.295 -6.419 14.655 1.00 92.00 171 SER A N 1
ATOM 1362 C CA . SER A 1 171 ? 2.411 -7.711 15.351 1.00 92.00 171 SER A CA 1
ATOM 1363 C C . SER A 1 171 ? 1.419 -8.767 14.843 1.00 92.00 171 SER A C 1
ATOM 1365 O O . SER A 1 171 ? 1.658 -9.963 15.005 1.00 92.00 171 SER A O 1
ATOM 1367 N N . LEU A 1 172 ? 0.322 -8.335 14.205 1.00 93.44 172 LEU A N 1
ATOM 1368 C CA . LEU A 1 172 ? -0.658 -9.213 13.555 1.00 93.44 172 LEU A CA 1
ATOM 1369 C C . LEU A 1 172 ? -0.437 -9.329 12.038 1.00 93.44 172 LEU A C 1
ATOM 1371 O O . LEU A 1 172 ? -0.855 -10.310 11.430 1.00 93.44 172 LEU A O 1
ATOM 1375 N N . TYR A 1 173 ? 0.228 -8.346 11.433 1.00 93.38 173 TYR A N 1
ATOM 1376 C CA . TYR A 1 173 ? 0.544 -8.279 10.006 1.00 93.38 173 TYR A CA 1
ATOM 1377 C C . TYR A 1 173 ? 2.014 -7.877 9.805 1.00 93.38 173 TYR A C 1
ATOM 1379 O O . TYR A 1 173 ? 2.280 -6.796 9.278 1.00 93.38 173 TYR A O 1
ATOM 1387 N N . PRO A 1 174 ? 2.983 -8.693 10.255 1.00 89.38 174 PRO A N 1
ATOM 1388 C CA . PRO A 1 174 ? 4.403 -8.385 10.113 1.00 89.38 174 PRO A CA 1
ATOM 1389 C C . PRO A 1 174 ? 4.809 -8.307 8.638 1.00 89.38 174 PRO A C 1
ATOM 1391 O O . PRO A 1 174 ? 4.271 -9.021 7.796 1.00 89.38 174 PRO A O 1
ATOM 1394 N N . GLU A 1 175 ? 5.790 -7.464 8.319 1.00 84.44 175 GLU A N 1
ATOM 1395 C CA . GLU A 1 175 ? 6.333 -7.363 6.956 1.00 84.44 175 GLU A CA 1
ATOM 1396 C C . GLU A 1 175 ? 6.899 -8.709 6.476 1.00 84.44 175 GLU A C 1
ATOM 1398 O O . GLU A 1 175 ? 6.571 -9.189 5.391 1.00 84.44 175 GLU A O 1
ATOM 1403 N N . TRP A 1 176 ? 7.682 -9.363 7.335 1.00 84.12 176 TRP A N 1
ATOM 1404 C CA . TRP A 1 176 ? 8.327 -10.637 7.049 1.00 84.12 176 TRP A CA 1
ATOM 1405 C C . TRP A 1 176 ? 7.886 -11.729 8.027 1.00 84.12 176 TRP A C 1
ATOM 1407 O O . TRP A 1 176 ? 7.827 -11.504 9.236 1.00 84.12 176 TRP A O 1
ATOM 1417 N N . ILE A 1 177 ? 7.648 -12.922 7.482 1.00 87.25 177 ILE A N 1
ATOM 1418 C CA . ILE A 1 177 ? 7.649 -14.204 8.193 1.00 87.25 177 ILE A CA 1
ATOM 1419 C C . ILE A 1 177 ? 8.429 -15.218 7.346 1.00 87.25 177 ILE A C 1
ATOM 1421 O O . ILE A 1 177 ? 8.703 -14.964 6.170 1.00 87.25 177 ILE A O 1
ATOM 1425 N N . ASP A 1 178 ? 8.717 -16.394 7.901 1.00 83.44 178 ASP A N 1
ATOM 1426 C CA . ASP A 1 178 ? 9.162 -17.544 7.114 1.00 83.44 178 ASP A CA 1
ATOM 1427 C C . ASP A 1 178 ? 7.994 -18.101 6.275 1.00 83.44 178 ASP A C 1
ATOM 1429 O O . ASP A 1 178 ? 7.320 -19.062 6.640 1.00 83.44 178 ASP A O 1
ATOM 1433 N N . GLU A 1 179 ? 7.724 -17.448 5.139 1.00 85.38 179 GLU A N 1
ATOM 1434 C CA . GLU A 1 179 ? 6.659 -17.808 4.188 1.00 85.38 179 GLU A CA 1
ATOM 1435 C C . GLU A 1 179 ? 6.870 -19.183 3.524 1.00 85.38 179 GLU A C 1
ATOM 1437 O O . GLU A 1 179 ? 6.030 -19.607 2.732 1.00 85.38 179 GLU A O 1
ATOM 1442 N N . GLU A 1 180 ? 7.983 -19.859 3.827 1.00 80.00 180 GLU A N 1
ATOM 1443 C CA . GLU A 1 180 ? 8.385 -21.151 3.275 1.00 80.00 180 GLU A CA 1
ATOM 1444 C C . GLU A 1 180 ? 8.671 -22.223 4.358 1.00 80.00 180 GLU A C 1
ATOM 1446 O O . GLU A 1 180 ? 9.150 -23.310 4.024 1.00 80.00 180 GLU A O 1
ATOM 1451 N N . GLU A 1 181 ? 8.353 -21.945 5.633 1.00 76.62 181 GLU A N 1
ATOM 1452 C CA . GLU A 1 181 ? 8.472 -22.850 6.799 1.00 76.62 181 GLU A CA 1
ATOM 1453 C C . GLU A 1 181 ? 9.818 -23.621 6.858 1.00 76.62 181 G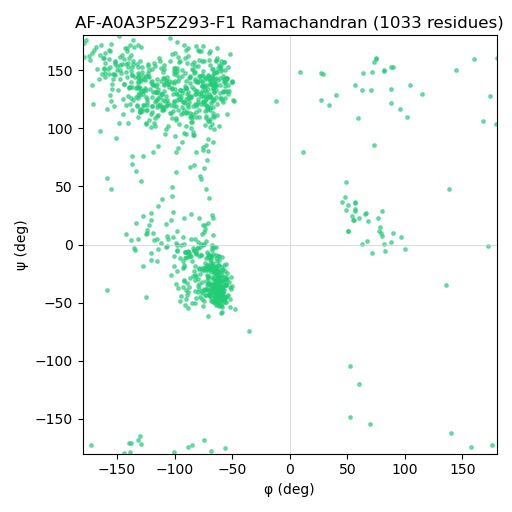LU A C 1
ATOM 1455 O O . GLU A 1 181 ? 9.864 -24.806 7.210 1.00 76.62 181 GLU A O 1
ATOM 1460 N N . GLN A 1 182 ? 10.922 -22.977 6.454 1.00 74.56 182 GLN A N 1
ATOM 1461 C CA . GLN A 1 182 ? 12.240 -23.616 6.292 1.00 74.56 182 GLN A CA 1
ATOM 1462 C C . GLN A 1 182 ? 13.062 -23.641 7.587 1.00 74.56 182 GLN A C 1
ATOM 1464 O O . GLN A 1 182 ? 13.894 -24.534 7.775 1.00 74.56 182 GLN A O 1
ATOM 1469 N N . PHE A 1 183 ? 12.832 -22.663 8.462 1.00 77.44 183 PHE A N 1
ATOM 1470 C CA . PHE A 1 183 ? 13.573 -22.409 9.694 1.00 77.44 183 PHE A CA 1
ATOM 1471 C C . PHE A 1 183 ? 12.635 -22.365 10.905 1.00 77.44 183 PHE A C 1
ATOM 1473 O O . PHE A 1 183 ? 12.925 -22.991 11.925 1.00 77.44 183 PHE A O 1
ATOM 1480 N N . GLU A 1 184 ? 11.505 -21.663 10.784 1.00 80.12 184 GLU A N 1
ATOM 1481 C CA . GLU A 1 184 ? 10.521 -21.481 11.856 1.00 80.12 184 GLU A CA 1
ATOM 1482 C C . GLU A 1 184 ? 9.090 -21.621 11.315 1.00 80.12 184 GLU A C 1
ATOM 1484 O O . GLU A 1 184 ? 8.811 -21.286 10.168 1.00 80.12 184 GLU A O 1
ATOM 1489 N N . VAL A 1 185 ? 8.162 -22.106 12.148 1.00 83.06 185 VAL A N 1
ATOM 1490 C CA . VAL A 1 185 ? 6.722 -22.111 11.834 1.00 83.06 185 VAL A CA 1
ATOM 1491 C C . VAL A 1 185 ? 6.128 -20.796 12.349 1.00 83.06 185 VAL A C 1
ATOM 1493 O O . VAL A 1 185 ? 6.107 -20.602 13.569 1.00 83.06 185 VAL A O 1
ATOM 1496 N N . PRO A 1 186 ? 5.655 -19.877 11.486 1.00 85.44 186 PRO A N 1
ATOM 1497 C CA . PRO A 1 186 ? 5.202 -18.564 11.939 1.00 85.44 186 PRO A CA 1
ATOM 1498 C C . PRO A 1 186 ? 3.927 -18.644 12.790 1.00 85.44 186 PRO A C 1
ATOM 1500 O O . PRO A 1 186 ? 2.988 -19.371 12.460 1.00 85.44 186 PRO A O 1
ATOM 1503 N N . THR A 1 187 ? 3.876 -17.879 13.884 1.00 86.94 187 THR A N 1
ATOM 1504 C CA . THR A 1 187 ? 2.755 -17.892 14.839 1.00 86.94 187 THR A CA 1
ATOM 1505 C C . THR A 1 187 ? 2.252 -16.488 15.150 1.00 86.94 187 THR A C 1
ATOM 1507 O O . THR A 1 187 ? 3.023 -15.545 15.314 1.00 86.94 187 THR A O 1
ATOM 1510 N N . CYS A 1 188 ? 0.932 -16.356 15.268 1.00 91.38 188 CYS A N 1
ATOM 1511 C CA . CYS A 1 188 ? 0.291 -15.114 15.681 1.00 91.38 188 CYS A CA 1
ATOM 1512 C C . CYS A 1 188 ? 0.246 -14.954 17.211 1.00 91.38 188 CYS A C 1
ATOM 1514 O O . CYS A 1 188 ? 0.094 -15.954 17.921 1.00 91.38 188 CYS A O 1
ATOM 1516 N N . PRO A 1 189 ? 0.264 -13.710 17.731 1.00 91.69 189 PRO A N 1
ATOM 1517 C CA . PRO A 1 189 ? -0.102 -13.418 19.117 1.00 91.69 189 PRO A CA 1
ATOM 1518 C C . PRO A 1 189 ? -1.488 -13.972 19.485 1.00 91.69 189 PRO A C 1
ATOM 1520 O O . PRO A 1 189 ? -2.376 -14.077 18.638 1.00 91.69 189 PRO A O 1
ATOM 1523 N N . SER A 1 190 ? -1.714 -14.284 20.761 1.00 88.19 190 SER A N 1
ATOM 1524 C CA . SER A 1 190 ? -3.051 -14.623 21.252 1.00 88.19 190 SER A CA 1
ATOM 1525 C C . SER A 1 190 ? -3.839 -13.362 21.620 1.00 88.19 190 SER A C 1
ATOM 1527 O O . SER A 1 190 ? -3.334 -12.457 22.284 1.00 88.19 190 SER A O 1
ATOM 1529 N N . LEU A 1 191 ? -5.106 -13.316 21.205 1.00 91.19 191 LEU A N 1
ATOM 1530 C CA . LEU A 1 191 ? -6.073 -12.315 21.658 1.00 91.19 191 LEU A CA 1
ATOM 1531 C C . LEU A 1 191 ? -6.986 -12.915 22.741 1.00 91.19 191 LEU A C 1
ATOM 1533 O O . LEU A 1 191 ? -7.281 -14.116 22.679 1.00 91.19 191 LEU A O 1
ATOM 1537 N N . PRO A 1 192 ? -7.472 -12.104 23.699 1.00 92.25 192 PRO A N 1
ATOM 1538 C CA . PRO A 1 192 ? -8.567 -12.482 24.590 1.00 92.25 192 PRO A CA 1
ATOM 1539 C C . PRO A 1 192 ? -9.810 -12.990 23.837 1.00 92.25 192 PRO A C 1
ATOM 1541 O O . PRO A 1 192 ? -9.972 -12.810 22.629 1.00 92.25 192 PRO A O 1
ATOM 1544 N N . TRP A 1 193 ? -10.709 -13.662 24.555 1.00 90.44 193 TRP A N 1
ATOM 1545 C CA . TRP A 1 193 ? -11.968 -14.141 23.987 1.00 90.44 193 TRP A CA 1
ATOM 1546 C C . TRP A 1 193 ? -13.064 -14.248 25.048 1.00 90.44 193 TRP A C 1
ATOM 1548 O O . TRP A 1 193 ? -12.800 -14.543 26.214 1.00 90.44 193 TRP A O 1
ATOM 1558 N N . ILE A 1 194 ? -14.302 -13.996 24.620 1.00 92.75 194 ILE A N 1
ATOM 1559 C CA . ILE A 1 194 ? -15.503 -14.080 25.456 1.00 92.75 194 ILE A CA 1
ATOM 1560 C C . ILE A 1 194 ? -15.793 -15.552 25.765 1.00 92.75 194 ILE A C 1
ATOM 1562 O O . ILE A 1 194 ? -15.945 -16.363 24.850 1.00 92.75 194 ILE A O 1
ATOM 1566 N N . GLN A 1 195 ? -15.936 -15.884 27.049 1.00 86.31 195 GLN A N 1
ATOM 1567 C CA . GLN A 1 195 ? -16.535 -17.152 27.466 1.00 86.31 195 GLN A CA 1
ATOM 1568 C C . GLN A 1 195 ? -18.045 -17.070 27.234 1.00 86.31 195 GLN A C 1
ATOM 1570 O O . GLN A 1 195 ? -18.755 -16.396 27.977 1.00 86.31 195 GLN A O 1
ATOM 1575 N N . VAL A 1 196 ? -18.533 -17.706 26.169 1.00 84.38 196 VAL A N 1
ATOM 1576 C CA . VAL A 1 196 ? -19.953 -17.629 25.803 1.00 84.38 196 VAL A CA 1
ATOM 1577 C C . VAL A 1 196 ? -20.786 -18.439 26.804 1.00 84.38 196 VAL A C 1
ATOM 1579 O O . VAL A 1 196 ? -20.480 -19.615 27.028 1.00 84.38 196 VAL A O 1
ATOM 1582 N N . PRO A 1 197 ? -21.831 -17.854 27.419 1.00 80.06 197 PRO A N 1
ATOM 1583 C CA . PRO A 1 197 ? -22.666 -18.569 28.375 1.00 80.06 197 PRO A CA 1
ATOM 1584 C C . PRO A 1 197 ? -23.437 -19.705 27.688 1.00 80.06 197 PRO A C 1
ATOM 1586 O O . PRO A 1 197 ? -23.954 -19.555 26.586 1.00 80.06 197 PRO A O 1
ATOM 1589 N N . GLY A 1 198 ? -23.546 -20.856 28.359 1.00 76.50 198 GLY A N 1
ATOM 1590 C CA . GLY A 1 198 ? -24.283 -22.013 27.827 1.00 76.50 198 GLY A CA 1
ATOM 1591 C C . GLY A 1 198 ? -25.811 -21.847 27.820 1.00 76.50 198 GLY A C 1
ATOM 1592 O O . GLY A 1 198 ? -26.498 -22.609 27.140 1.00 76.50 198 GLY A O 1
ATOM 1593 N N . LYS A 1 199 ? -26.326 -20.881 28.592 1.00 77.62 199 LYS A N 1
ATOM 1594 C CA . LYS A 1 199 ? -27.699 -20.352 28.593 1.00 77.62 199 LYS A CA 1
ATOM 1595 C C . LYS A 1 199 ? -27.654 -18.883 29.060 1.00 77.62 199 LYS A C 1
ATOM 1597 O O . LYS A 1 199 ? -26.834 -18.611 29.939 1.00 77.62 199 LYS A O 1
ATOM 1602 N N . PRO A 1 200 ? -28.514 -17.974 28.562 1.00 84.44 200 PRO A N 1
ATOM 1603 C CA . PRO A 1 200 ? -29.517 -18.164 27.504 1.00 84.44 200 PRO A CA 1
ATOM 1604 C C . PRO A 1 200 ? -28.899 -18.516 26.146 1.00 84.44 200 PRO A C 1
ATOM 1606 O O . PRO A 1 200 ? -27.684 -18.450 25.962 1.00 84.44 200 PRO A O 1
ATOM 1609 N N . ARG A 1 201 ? -29.738 -18.920 25.187 1.00 86.69 201 ARG A N 1
ATOM 1610 C CA . ARG A 1 201 ? -29.327 -19.051 23.785 1.00 86.69 201 ARG A CA 1
ATOM 1611 C C . ARG A 1 201 ? -29.284 -17.648 23.180 1.00 86.69 201 ARG A C 1
ATOM 1613 O O . ARG A 1 201 ? -30.295 -16.956 23.197 1.00 86.69 201 ARG A O 1
ATOM 1620 N N . LEU A 1 202 ? -28.125 -17.233 22.678 1.00 90.88 202 LEU A N 1
ATOM 1621 C CA . LEU A 1 202 ? -27.952 -15.912 22.075 1.00 90.88 202 LEU A CA 1
ATOM 1622 C C . LEU A 1 202 ? -28.346 -15.960 20.596 1.00 90.88 202 LEU A C 1
ATOM 1624 O O . LEU A 1 202 ? -27.650 -16.576 19.790 1.00 90.88 202 LEU A O 1
ATOM 1628 N N . ASP A 1 203 ? -29.456 -15.303 20.264 1.00 90.06 203 ASP A N 1
ATOM 1629 C CA . ASP A 1 203 ? -30.019 -15.238 18.906 1.00 90.06 203 ASP A CA 1
ATOM 1630 C C . ASP A 1 203 ? -29.676 -13.918 18.191 1.00 90.06 203 ASP A C 1
ATOM 1632 O O . ASP A 1 203 ? -29.725 -13.830 16.962 1.00 90.06 203 ASP A O 1
ATOM 1636 N N . LEU A 1 204 ? -29.283 -12.897 18.958 1.00 93.12 204 LEU A N 1
ATOM 1637 C CA . LEU A 1 204 ? -28.755 -11.622 18.478 1.00 93.12 204 LEU A CA 1
ATOM 1638 C C . LEU A 1 204 ? -27.473 -11.278 19.250 1.00 93.12 204 LEU A C 1
ATOM 1640 O O . LEU A 1 204 ? -27.430 -11.370 20.477 1.00 93.12 204 LEU A O 1
ATOM 1644 N N . VAL A 1 205 ? -26.435 -10.852 18.531 1.00 96.06 205 VAL A N 1
ATOM 1645 C CA . VAL A 1 205 ? -25.190 -10.312 19.092 1.00 96.06 205 VAL A CA 1
ATOM 1646 C C . VAL A 1 205 ? -25.073 -8.849 18.674 1.00 96.06 205 VAL A C 1
ATOM 1648 O O . VAL A 1 205 ? -24.860 -8.561 17.498 1.00 96.06 205 VAL A O 1
ATOM 1651 N N . VAL A 1 206 ? -25.214 -7.924 19.622 1.00 96.75 206 VAL A N 1
ATOM 1652 C CA . VAL A 1 206 ? -25.072 -6.479 19.394 1.00 96.75 206 VAL A CA 1
ATOM 1653 C C . VAL A 1 206 ? -23.668 -6.051 19.807 1.00 96.75 206 VAL A C 1
ATOM 1655 O O . VAL A 1 206 ? -23.212 -6.367 20.906 1.00 96.75 206 VAL A O 1
ATOM 1658 N N . VAL A 1 207 ? -22.967 -5.334 18.931 1.00 97.56 207 VAL A N 1
ATOM 1659 C CA . VAL A 1 207 ? -21.576 -4.930 19.154 1.00 97.56 207 VAL A CA 1
ATOM 1660 C C . VAL A 1 207 ? -21.310 -3.508 18.660 1.00 97.56 207 VAL A C 1
ATOM 1662 O O . VAL A 1 207 ? -21.574 -3.157 17.508 1.00 97.56 207 VAL A O 1
ATOM 1665 N N . LYS A 1 208 ? -20.750 -2.680 19.543 1.00 96.88 208 LYS A N 1
ATOM 1666 C CA . LYS A 1 208 ? -20.422 -1.277 19.265 1.00 96.88 208 LYS A CA 1
ATOM 1667 C C . LYS A 1 208 ? -18.928 -1.135 18.965 1.00 96.88 208 LYS A C 1
ATOM 1669 O O . LYS A 1 208 ? -18.095 -1.530 19.782 1.00 96.88 208 LYS A O 1
ATOM 1674 N N . LEU A 1 209 ? -18.566 -0.597 17.796 1.00 95.94 209 LEU A N 1
ATOM 1675 C CA . LEU A 1 209 ? -17.161 -0.512 17.356 1.00 95.94 209 LEU A CA 1
ATOM 1676 C C . LEU A 1 209 ? -16.622 0.926 17.377 1.00 95.94 209 LEU A C 1
ATOM 1678 O O . LEU A 1 209 ? -17.348 1.841 16.980 1.00 95.94 209 LEU A O 1
ATOM 1682 N N . PRO A 1 210 ? -15.342 1.149 17.733 1.00 93.00 210 PRO A N 1
ATOM 1683 C CA . PRO A 1 210 ? -14.676 2.427 17.495 1.00 93.00 210 PRO A CA 1
ATOM 1684 C C . PRO A 1 210 ? -14.513 2.695 15.985 1.00 93.00 210 PRO A C 1
ATOM 1686 O O . PRO A 1 210 ? -14.356 1.770 15.178 1.00 93.00 210 PRO A O 1
ATOM 1689 N N . CYS A 1 211 ? -14.572 3.970 15.592 1.00 91.44 211 CYS A N 1
ATOM 1690 C CA . CYS A 1 211 ? -14.502 4.432 14.201 1.00 91.44 211 CYS A CA 1
ATOM 1691 C C . CYS A 1 211 ? -13.885 5.841 14.141 1.00 91.44 211 CYS A C 1
ATOM 1693 O O . CYS A 1 211 ? -14.582 6.844 14.250 1.00 91.44 211 CYS A O 1
ATOM 1695 N N . ASN A 1 212 ? -12.562 5.929 13.972 1.00 85.06 212 ASN A N 1
ATOM 1696 C CA . ASN A 1 212 ? -11.868 7.210 13.805 1.00 85.06 212 ASN A CA 1
ATOM 1697 C C . ASN A 1 212 ? -11.704 7.548 12.313 1.00 85.06 212 ASN A C 1
ATOM 1699 O O . ASN A 1 212 ? -10.676 7.226 11.718 1.00 85.06 212 ASN A O 1
ATOM 1703 N N . LYS A 1 213 ? -12.697 8.212 11.707 1.00 78.38 213 LYS A N 1
ATOM 1704 C CA . LYS A 1 213 ? -12.652 8.592 10.279 1.00 78.38 213 LYS A CA 1
ATOM 1705 C C . LYS A 1 213 ? -11.537 9.582 9.915 1.00 78.38 213 LYS A C 1
ATOM 1707 O O . LYS A 1 213 ? -11.161 9.644 8.751 1.00 78.38 213 LYS A O 1
ATOM 1712 N N . ALA A 1 214 ? -10.981 10.310 10.886 1.00 70.00 214 ALA A N 1
ATOM 1713 C CA . ALA A 1 214 ? -9.819 11.180 10.680 1.00 70.00 214 ALA A CA 1
ATOM 1714 C C . ALA A 1 214 ? -8.474 10.417 10.704 1.00 70.00 214 ALA A C 1
ATOM 1716 O O . ALA A 1 214 ? -7.430 10.995 10.410 1.00 70.00 214 ALA A O 1
ATOM 1717 N N . GLY A 1 215 ? -8.480 9.124 11.053 1.00 70.94 215 GLY A N 1
ATOM 1718 C CA . GLY A 1 215 ? -7.299 8.262 11.119 1.00 70.94 215 GLY A CA 1
ATOM 1719 C C . GLY A 1 215 ? -7.463 6.943 10.355 1.00 70.94 215 GLY A C 1
ATOM 1720 O O . GLY A 1 215 ? -8.439 6.712 9.643 1.00 70.94 215 GLY A O 1
ATOM 1721 N N . LYS A 1 216 ? -6.494 6.031 10.516 1.00 76.31 216 LYS A N 1
ATOM 1722 C CA . LYS A 1 216 ? -6.481 4.709 9.857 1.00 76.31 216 LYS A CA 1
ATOM 1723 C C . LYS A 1 216 ? -7.419 3.692 10.531 1.00 76.31 216 LYS A C 1
ATOM 1725 O O . LYS A 1 216 ? -6.977 2.631 10.963 1.00 76.31 216 LYS A O 1
ATOM 1730 N N . TRP A 1 217 ? -8.716 3.998 10.602 1.00 86.12 217 TRP A N 1
ATOM 1731 C CA . TRP A 1 217 ? -9.727 3.157 11.265 1.00 86.12 217 TRP A CA 1
ATOM 1732 C C . TRP A 1 217 ? -9.795 1.709 10.750 1.00 86.12 217 TRP A C 1
ATOM 1734 O O . TRP A 1 217 ? -10.176 0.814 11.503 1.00 86.12 217 TRP A O 1
ATOM 1744 N N . SER A 1 218 ? -9.438 1.459 9.485 1.00 86.25 218 SER A N 1
ATOM 1745 C CA . SER A 1 218 ? -9.473 0.119 8.883 1.00 86.25 218 SER A CA 1
ATOM 1746 C C . SER A 1 218 ? -8.354 -0.797 9.391 1.00 86.25 218 SER A C 1
ATOM 1748 O O . SER A 1 218 ? -8.505 -2.018 9.352 1.00 86.25 218 SER A O 1
ATOM 1750 N N . ARG A 1 219 ? -7.258 -0.227 9.919 1.00 90.94 219 ARG A N 1
ATOM 1751 C CA . ARG A 1 219 ? -6.127 -0.947 10.535 1.00 90.94 219 ARG A CA 1
ATOM 1752 C C . ARG A 1 219 ? -6.057 -0.722 12.049 1.00 90.94 219 ARG A C 1
ATOM 1754 O O . ARG A 1 219 ? -4.981 -0.582 12.626 1.00 90.94 219 ARG A O 1
ATOM 1761 N N . ASP A 1 220 ? -7.222 -0.686 12.690 1.00 91.75 220 ASP A N 1
ATOM 1762 C CA . ASP A 1 220 ? -7.347 -0.629 14.144 1.00 91.75 220 ASP A CA 1
ATOM 1763 C C . ASP A 1 220 ? -7.456 -2.044 14.747 1.00 91.75 220 ASP A C 1
ATOM 1765 O O . ASP A 1 220 ? -8.339 -2.836 14.400 1.00 91.75 220 ASP A O 1
ATOM 1769 N N . VAL A 1 221 ? -6.540 -2.369 15.664 1.00 93.12 221 VAL A N 1
ATOM 1770 C CA . VAL A 1 221 ? -6.431 -3.708 16.269 1.00 93.12 221 VAL A CA 1
ATOM 1771 C C . VAL A 1 221 ? -7.597 -4.010 17.218 1.00 93.12 221 VAL A C 1
ATOM 1773 O O . VAL A 1 221 ? -8.033 -5.156 17.312 1.00 93.12 221 VAL A O 1
ATOM 1776 N N . VAL A 1 222 ? -8.141 -3.001 17.903 1.00 93.81 222 VAL A N 1
ATOM 1777 C CA . VAL A 1 222 ? -9.273 -3.173 18.825 1.00 93.81 222 VAL A CA 1
ATOM 1778 C C . VAL A 1 222 ? -10.577 -3.334 18.047 1.00 93.81 222 VAL A C 1
ATOM 1780 O O . VAL A 1 222 ? -11.373 -4.221 18.358 1.00 93.81 222 VAL A O 1
ATOM 1783 N N . ARG A 1 223 ? -10.755 -2.572 16.964 1.00 94.69 223 ARG A N 1
ATOM 1784 C CA . ARG A 1 223 ? -11.850 -2.757 16.005 1.00 94.69 223 ARG A CA 1
ATOM 1785 C C . ARG A 1 223 ? -11.821 -4.162 15.390 1.00 94.69 223 ARG A C 1
ATOM 1787 O O . ARG A 1 223 ? -12.875 -4.785 15.265 1.00 94.69 223 ARG A O 1
ATOM 1794 N N . LEU A 1 224 ? -10.643 -4.688 15.037 1.00 95.19 224 LEU A N 1
ATOM 1795 C CA . LEU A 1 224 ? -10.476 -6.080 14.591 1.00 95.19 224 LEU A CA 1
ATOM 1796 C C . LEU A 1 224 ? -10.834 -7.080 15.706 1.00 95.19 224 LEU A C 1
ATOM 1798 O O . LEU A 1 224 ? -11.623 -7.998 15.478 1.00 95.19 224 LEU A O 1
ATOM 1802 N N . HIS A 1 225 ? -10.312 -6.882 16.920 1.00 95.75 225 HIS A N 1
ATOM 1803 C CA . HIS A 1 225 ? -10.553 -7.754 18.073 1.00 95.75 225 HIS A CA 1
ATOM 1804 C C . HIS A 1 225 ? -12.046 -7.863 18.433 1.00 95.75 225 HIS A C 1
ATOM 1806 O O . HIS A 1 225 ? -12.547 -8.972 18.612 1.00 95.75 225 HIS A O 1
ATOM 1812 N N . LEU A 1 226 ? -12.776 -6.742 18.455 1.00 96.62 226 LEU A N 1
ATOM 1813 C CA . LEU A 1 226 ? -14.221 -6.700 18.712 1.00 96.62 226 LEU A CA 1
ATOM 1814 C C . LEU A 1 226 ? -15.038 -7.437 17.636 1.00 96.62 226 LEU A C 1
ATOM 1816 O O . LEU A 1 226 ? -15.971 -8.170 17.964 1.00 96.62 226 LEU A O 1
ATOM 1820 N N . GLN A 1 227 ? -14.669 -7.304 16.358 1.00 97.00 227 GLN A N 1
ATOM 1821 C CA . GLN A 1 227 ? -15.332 -8.021 15.260 1.00 97.00 227 GLN A CA 1
ATOM 1822 C C . GLN A 1 227 ? -15.057 -9.530 15.302 1.00 97.00 227 GLN A C 1
ATOM 1824 O O . GLN A 1 227 ? -15.984 -10.323 15.135 1.00 97.00 227 GLN A O 1
ATOM 1829 N N . LEU A 1 228 ? -13.817 -9.941 15.593 1.00 96.31 228 LEU A N 1
ATOM 1830 C CA . LEU A 1 228 ? -13.471 -11.350 15.807 1.00 96.31 228 LEU A CA 1
ATOM 1831 C C . LEU A 1 228 ? -14.164 -11.927 17.052 1.00 96.31 228 LEU A C 1
ATOM 1833 O O . LEU A 1 228 ? -14.560 -13.093 17.042 1.00 96.31 228 LEU A O 1
ATOM 1837 N N . ALA A 1 229 ? -14.357 -11.129 18.107 1.00 96.69 229 ALA A N 1
ATOM 1838 C CA . ALA A 1 229 ? -15.117 -11.528 19.287 1.00 96.69 229 ALA A CA 1
ATOM 1839 C C . ALA A 1 229 ? -16.600 -11.758 18.950 1.00 96.69 229 ALA A C 1
ATOM 1841 O O . ALA A 1 229 ? -17.115 -12.839 19.231 1.00 96.69 229 ALA A O 1
ATOM 1842 N N . ALA A 1 230 ? -17.262 -10.814 18.270 1.00 97.38 230 ALA A N 1
ATOM 1843 C CA . ALA A 1 230 ? -18.647 -10.973 17.816 1.00 97.38 230 ALA A CA 1
ATOM 1844 C C . ALA A 1 230 ? -18.820 -12.183 16.876 1.00 97.38 230 ALA A C 1
ATOM 1846 O O . ALA A 1 230 ? -19.736 -12.989 17.061 1.00 97.38 230 ALA A O 1
ATOM 1847 N N . ALA A 1 231 ? -17.889 -12.372 15.933 1.00 96.38 231 ALA A N 1
ATOM 1848 C CA . ALA A 1 231 ? -17.860 -13.534 15.048 1.00 96.38 231 ALA A CA 1
ATOM 1849 C C . ALA A 1 231 ? -17.738 -14.855 15.828 1.00 96.38 231 ALA A C 1
ATOM 1851 O O . ALA A 1 231 ? -18.473 -15.803 15.554 1.00 96.38 231 ALA A O 1
ATOM 1852 N N . ARG A 1 232 ? -16.853 -14.920 16.835 1.00 95.31 232 ARG A N 1
ATOM 1853 C CA . ARG A 1 232 ? -16.687 -16.097 17.706 1.00 95.31 232 ARG A CA 1
ATOM 1854 C C . ARG A 1 232 ? -17.923 -16.372 18.564 1.00 95.31 232 ARG A C 1
ATOM 1856 O O . ARG A 1 232 ? -18.292 -17.537 18.695 1.00 95.31 232 ARG A O 1
ATOM 1863 N N . VAL A 1 233 ? -18.585 -15.340 19.096 1.00 95.25 233 VAL A N 1
ATOM 1864 C CA . VAL A 1 233 ? -19.837 -15.493 19.860 1.00 95.25 233 VAL A CA 1
ATOM 1865 C C . VAL A 1 233 ? -20.923 -16.110 18.976 1.00 95.25 233 VAL A C 1
ATOM 1867 O O . VAL A 1 233 ? -21.447 -17.166 19.329 1.00 95.25 233 VAL A O 1
ATOM 1870 N N . ALA A 1 234 ? -21.192 -15.547 17.793 1.00 94.56 234 ALA A N 1
ATOM 1871 C CA . ALA A 1 234 ? -22.184 -16.103 16.867 1.00 94.56 234 ALA A CA 1
ATOM 1872 C C . ALA A 1 234 ? -21.820 -17.529 16.399 1.00 94.56 234 ALA A C 1
ATOM 1874 O O . ALA A 1 234 ? -22.647 -18.443 16.446 1.00 94.56 234 ALA A O 1
ATOM 1875 N N . ALA A 1 235 ? -20.555 -17.759 16.028 1.00 93.38 235 ALA A N 1
ATOM 1876 C CA . ALA A 1 235 ? -20.051 -19.068 15.606 1.00 93.38 235 ALA A CA 1
ATOM 1877 C C . ALA A 1 235 ? -20.133 -20.148 16.707 1.00 93.38 235 ALA A C 1
ATOM 1879 O O . ALA A 1 235 ? -20.246 -21.336 16.391 1.00 93.38 235 ALA A O 1
ATOM 1880 N N . SER A 1 236 ? -20.096 -19.763 17.988 1.00 91.31 236 SER A N 1
ATOM 1881 C CA . SER A 1 236 ? -20.176 -20.699 19.118 1.00 91.31 236 SER A CA 1
ATOM 1882 C C . SER A 1 236 ? -21.547 -21.367 19.281 1.00 91.31 236 SER A C 1
ATOM 1884 O O . SER A 1 236 ? -21.626 -22.433 19.902 1.00 91.31 236 SER A O 1
ATOM 1886 N N . SER A 1 237 ? -22.611 -20.770 18.723 1.00 87.00 237 SER A N 1
ATOM 1887 C CA . SER A 1 237 ? -23.971 -21.283 18.874 1.00 87.00 237 SER A CA 1
ATOM 1888 C C . SER A 1 237 ? -24.109 -22.700 18.307 1.00 87.00 237 SER A C 1
ATOM 1890 O O . SER A 1 237 ? -23.496 -23.053 17.294 1.00 87.00 237 SER A O 1
ATOM 1892 N N . LYS A 1 238 ? -24.915 -23.538 18.968 1.00 74.06 238 LYS A N 1
ATOM 1893 C CA . LYS A 1 238 ? -25.078 -24.966 18.661 1.00 74.06 238 LYS A CA 1
ATOM 1894 C C . LYS A 1 238 ? -26.517 -25.257 18.245 1.00 74.06 238 LYS A C 1
ATOM 1896 O O . LYS A 1 238 ? -27.400 -25.370 19.090 1.00 74.06 238 LYS A O 1
ATOM 1901 N N . GLY A 1 239 ? -26.751 -25.407 16.943 1.00 68.06 239 GLY A N 1
ATOM 1902 C CA . GLY A 1 239 ? -28.041 -25.831 16.398 1.00 68.06 239 GLY A CA 1
ATOM 1903 C C . GLY A 1 239 ? -28.266 -25.424 14.942 1.00 68.06 239 GLY A C 1
ATOM 1904 O O . GLY A 1 239 ? -27.377 -24.884 14.289 1.00 68.06 239 GLY A O 1
ATOM 1905 N N . LEU A 1 240 ? -29.486 -25.689 14.469 1.00 69.00 240 LEU A N 1
ATOM 1906 C CA . LEU A 1 240 ? -30.033 -25.304 13.160 1.00 69.00 240 LEU A CA 1
ATOM 1907 C C . LEU A 1 240 ? -30.969 -24.087 13.306 1.00 69.00 240 LEU A C 1
ATOM 1909 O O . LEU A 1 240 ? -32.116 -24.120 12.872 1.00 69.00 240 LEU A O 1
ATOM 1913 N N . HIS A 1 241 ? -30.500 -23.042 13.989 1.00 79.50 241 HIS A N 1
ATOM 1914 C CA . HIS A 1 241 ? -31.204 -21.763 14.120 1.00 79.50 241 HIS A CA 1
ATOM 1915 C C . HIS A 1 241 ? -30.314 -20.627 13.618 1.00 79.50 241 HIS A C 1
ATOM 1917 O O . HIS A 1 241 ? -29.087 -20.748 13.590 1.00 79.50 241 HIS A O 1
ATOM 1923 N N . ASP A 1 242 ? -30.957 -19.541 13.207 1.00 86.94 242 ASP A N 1
ATOM 1924 C CA . ASP A 1 242 ? -30.284 -18.324 12.780 1.00 86.94 242 ASP A CA 1
ATOM 1925 C C . ASP A 1 242 ? -29.769 -17.551 14.000 1.00 86.94 242 ASP A C 1
ATOM 1927 O O . ASP A 1 242 ? -30.465 -17.456 15.009 1.00 86.94 242 ASP A O 1
ATOM 1931 N N . VAL A 1 243 ? -28.578 -16.963 13.888 1.00 92.44 243 VAL A N 1
ATOM 1932 C CA . VAL A 1 243 ? -28.072 -15.954 14.829 1.00 92.44 243 VAL A CA 1
ATOM 1933 C C . VAL A 1 243 ? -27.776 -14.697 14.025 1.00 92.44 243 VAL A C 1
ATOM 1935 O O . VAL A 1 243 ? -27.158 -14.779 12.962 1.00 92.44 243 VAL A O 1
ATOM 1938 N N . HIS A 1 244 ? -28.210 -13.546 14.525 1.00 94.81 244 HIS A N 1
ATOM 1939 C CA . HIS A 1 244 ? -27.963 -12.246 13.908 1.00 94.81 244 HIS A CA 1
ATOM 1940 C C . HIS A 1 244 ? -26.807 -11.520 14.604 1.00 94.81 244 HIS A C 1
ATOM 1942 O O . HIS A 1 244 ? -26.599 -11.673 15.809 1.00 94.81 244 HIS A O 1
ATOM 1948 N N . VAL A 1 245 ? -26.060 -10.708 13.857 1.00 97.00 245 VAL A N 1
ATOM 1949 C CA . VAL A 1 245 ? -24.982 -9.862 14.391 1.00 97.00 245 VAL A CA 1
ATOM 1950 C C . VAL A 1 245 ? -25.223 -8.424 13.951 1.00 97.00 245 VAL A C 1
ATOM 1952 O O . VAL A 1 245 ? -25.279 -8.143 12.756 1.00 97.00 245 VAL A O 1
ATOM 1955 N N . LEU A 1 246 ? -25.382 -7.522 14.915 1.00 96.94 246 LEU A N 1
ATOM 1956 C CA . LEU A 1 246 ? -25.665 -6.108 14.701 1.00 96.94 246 LEU A CA 1
ATOM 1957 C C . LEU A 1 246 ? -24.455 -5.265 15.110 1.00 96.94 246 LEU A C 1
ATOM 1959 O O . LEU A 1 246 ? -24.102 -5.207 16.288 1.00 96.94 246 LEU A O 1
ATOM 1963 N N . PHE A 1 247 ? -23.855 -4.580 14.140 1.00 97.56 247 PHE A N 1
ATOM 1964 C CA . PHE A 1 247 ? -22.796 -3.606 14.379 1.00 97.56 247 PHE A CA 1
ATOM 1965 C C . PHE A 1 247 ? -23.358 -2.188 14.464 1.00 97.56 247 PHE A C 1
ATOM 1967 O O . PHE A 1 247 ? -24.110 -1.762 13.588 1.00 97.56 247 PHE A O 1
ATOM 1974 N N . ILE A 1 248 ? -22.929 -1.450 15.488 1.00 97.00 248 ILE A N 1
ATOM 1975 C CA . ILE A 1 248 ? -23.187 -0.015 15.668 1.00 97.00 248 ILE A CA 1
ATOM 1976 C C . ILE A 1 248 ? -21.875 0.718 15.359 1.00 97.00 248 ILE A C 1
ATOM 1978 O O . ILE A 1 248 ? -20.926 0.656 16.151 1.00 97.00 248 ILE A O 1
ATOM 1982 N N . THR A 1 249 ? -21.773 1.313 14.162 1.00 95.31 249 THR A N 1
ATOM 1983 C CA . THR A 1 249 ? -20.549 1.959 13.659 1.00 95.31 249 THR A CA 1
ATOM 1984 C C . THR A 1 249 ? -20.734 2.739 12.345 1.00 95.31 249 THR A C 1
ATOM 1986 O O . THR A 1 249 ? -21.326 2.262 11.377 1.00 95.31 249 THR A O 1
ATOM 1989 N N . ASP A 1 250 ? -20.133 3.928 12.268 1.00 92.06 250 ASP A N 1
ATOM 1990 C CA . ASP A 1 250 ? -20.146 4.783 11.067 1.00 92.06 250 ASP A CA 1
ATOM 1991 C C . ASP A 1 250 ? -19.140 4.342 9.985 1.00 92.06 250 ASP A C 1
ATOM 1993 O O . ASP A 1 250 ? -19.150 4.861 8.867 1.00 92.06 250 ASP A O 1
ATOM 1997 N N . CYS A 1 251 ? -18.257 3.400 10.321 1.00 92.38 251 CYS A N 1
ATOM 1998 C CA . CYS A 1 251 ? -17.260 2.780 9.450 1.00 92.38 251 CYS A CA 1
ATOM 1999 C C . CYS A 1 251 ? -17.742 1.367 9.083 1.00 92.38 251 CYS A C 1
ATOM 2001 O O . CYS A 1 251 ? -18.231 0.661 9.965 1.00 92.38 251 CYS A O 1
ATOM 2003 N N . PHE A 1 252 ? -17.557 0.890 7.847 1.00 93.31 252 PHE A N 1
ATOM 2004 C CA . PHE A 1 252 ? -18.047 -0.446 7.472 1.00 93.31 252 PHE A CA 1
ATOM 2005 C C . PHE A 1 252 ? -17.341 -1.592 8.242 1.00 93.31 252 PHE A C 1
ATOM 2007 O O . PHE A 1 252 ? -16.140 -1.495 8.534 1.00 93.31 252 PHE A O 1
ATOM 2014 N N . PRO A 1 253 ? -18.055 -2.670 8.625 1.00 95.12 253 PRO A N 1
ATOM 2015 C CA . PRO A 1 253 ? -17.442 -3.895 9.153 1.00 95.12 253 PRO A CA 1
ATOM 2016 C C . PRO A 1 253 ? -16.559 -4.608 8.116 1.00 95.12 253 PRO A C 1
ATOM 2018 O O . PRO A 1 253 ? -16.732 -4.415 6.915 1.00 95.12 253 PRO A O 1
ATOM 2021 N N . ILE A 1 254 ? -15.620 -5.442 8.576 1.00 94.62 254 ILE A N 1
ATOM 2022 C CA . ILE A 1 254 ? -14.644 -6.166 7.740 1.00 94.62 254 ILE A CA 1
ATOM 2023 C C . ILE A 1 254 ? -15.382 -6.978 6.654 1.00 94.62 254 ILE A C 1
ATOM 2025 O O . ILE A 1 254 ? -16.055 -7.961 6.988 1.00 94.62 254 ILE A O 1
ATOM 2029 N N . PRO A 1 255 ? -15.251 -6.612 5.363 1.00 93.56 255 PRO A N 1
ATOM 2030 C CA . PRO A 1 255 ? -16.196 -7.027 4.324 1.00 93.56 255 PRO A CA 1
ATOM 2031 C C . PRO A 1 255 ? -16.079 -8.497 3.918 1.00 93.56 255 PRO A C 1
ATOM 2033 O O . PRO A 1 255 ? -17.002 -9.027 3.313 1.00 93.56 255 PRO A O 1
ATOM 2036 N N . ASN A 1 256 ? -14.978 -9.164 4.265 1.00 93.06 256 ASN A N 1
ATOM 2037 C CA . ASN A 1 256 ? -14.752 -10.591 4.032 1.00 93.06 256 ASN A CA 1
ATOM 2038 C C . ASN A 1 256 ? -14.984 -11.472 5.281 1.00 93.06 256 ASN A C 1
ATOM 2040 O O . ASN A 1 256 ? -15.048 -12.701 5.164 1.00 93.06 256 ASN A O 1
ATOM 2044 N N . LEU A 1 257 ? -15.157 -10.862 6.463 1.00 94.75 257 LEU A N 1
ATOM 2045 C CA . LEU A 1 257 ? -15.609 -11.533 7.691 1.00 94.75 257 LEU A CA 1
ATOM 2046 C C . LEU A 1 257 ? -17.139 -11.484 7.803 1.00 94.75 257 LEU A C 1
ATOM 2048 O O . LEU A 1 257 ? -17.760 -12.516 8.041 1.00 94.75 257 LEU A O 1
ATOM 2052 N N . PHE A 1 258 ? -17.726 -10.305 7.572 1.00 93.94 258 PHE A N 1
ATOM 2053 C CA . PHE A 1 258 ? -19.169 -10.065 7.510 1.00 93.94 258 PHE A CA 1
ATOM 2054 C C . PHE A 1 258 ? -19.537 -9.650 6.082 1.00 93.94 258 PHE A C 1
ATOM 2056 O O . PHE A 1 258 ? -19.564 -8.475 5.718 1.00 93.94 258 PHE A O 1
ATOM 2063 N N . ILE A 1 259 ? -19.742 -10.669 5.251 1.00 90.12 259 ILE A N 1
ATOM 2064 C CA . ILE A 1 259 ? -19.898 -10.562 3.797 1.00 90.12 259 ILE A CA 1
ATOM 2065 C C . ILE A 1 259 ? -21.255 -9.972 3.410 1.00 90.12 259 ILE A C 1
ATOM 2067 O O . ILE A 1 259 ? -22.293 -10.369 3.928 1.00 90.12 259 ILE A O 1
ATOM 2071 N N . GLY A 1 260 ? -21.277 -9.043 2.449 1.00 86.25 260 GLY A N 1
ATOM 2072 C CA . GLY A 1 260 ? -22.488 -8.273 2.121 1.00 86.25 260 GLY A CA 1
ATOM 2073 C C . GLY A 1 260 ? -23.682 -9.089 1.590 1.00 86.25 260 GLY A C 1
ATOM 2074 O O . GLY A 1 260 ? -24.800 -8.586 1.600 1.00 86.25 260 GLY A O 1
ATOM 2075 N N . LYS A 1 261 ? -23.481 -10.353 1.185 1.00 85.81 261 LYS A N 1
ATOM 2076 C CA . LYS A 1 261 ? -24.561 -11.318 0.873 1.00 85.81 261 LYS A CA 1
ATOM 2077 C C . LYS A 1 261 ? -25.324 -11.811 2.118 1.00 85.81 261 LYS A C 1
ATOM 2079 O O . LYS A 1 261 ? -26.364 -12.443 1.983 1.00 85.81 261 LYS A O 1
ATOM 2084 N N . GLU A 1 262 ? -24.809 -11.518 3.312 1.00 91.75 262 GLU A N 1
ATOM 2085 C CA . GLU A 1 262 ? -25.400 -11.818 4.624 1.00 91.75 262 GLU A CA 1
ATOM 2086 C C . GLU A 1 262 ? -25.957 -10.558 5.315 1.00 91.75 262 GLU A C 1
ATOM 2088 O O . GLU A 1 262 ? -26.504 -10.654 6.413 1.00 91.75 262 GLU A O 1
ATOM 2093 N N . LEU A 1 263 ? -25.827 -9.376 4.698 1.00 92.56 263 LEU A N 1
ATOM 2094 C CA . LEU A 1 263 ? -26.367 -8.112 5.204 1.00 92.56 263 LEU A CA 1
ATOM 2095 C C . LEU A 1 263 ? -27.895 -8.089 5.031 1.00 92.56 263 LEU A C 1
ATOM 2097 O O . LEU A 1 263 ? -28.404 -8.173 3.915 1.00 92.56 263 LEU A O 1
ATOM 2101 N N . VAL A 1 264 ? -28.622 -7.955 6.140 1.00 92.06 264 VAL A N 1
ATOM 2102 C CA . VAL A 1 264 ? -30.093 -7.926 6.190 1.00 92.06 264 VAL A CA 1
ATOM 2103 C C . VAL A 1 264 ? -30.613 -6.488 6.164 1.00 92.06 264 VAL A C 1
ATOM 2105 O O . VAL A 1 264 ? -31.561 -6.191 5.440 1.00 92.06 264 VAL A O 1
ATOM 2108 N N . VAL A 1 265 ? -29.995 -5.588 6.940 1.00 91.50 265 VAL A N 1
ATOM 2109 C CA . VAL A 1 265 ? -30.354 -4.159 7.004 1.00 91.50 265 VAL A CA 1
ATOM 2110 C C . VAL A 1 265 ? -29.096 -3.305 7.190 1.00 91.50 265 VAL A C 1
ATOM 2112 O O . VAL A 1 265 ? -28.235 -3.633 8.006 1.00 91.50 265 VAL A O 1
ATOM 2115 N N . ARG A 1 266 ? -29.017 -2.181 6.470 1.00 90.88 266 ARG A N 1
ATOM 2116 C CA . ARG A 1 266 ? -28.085 -1.066 6.712 1.00 90.88 266 ARG A CA 1
ATOM 2117 C C . ARG A 1 266 ? -28.922 0.202 6.876 1.00 90.88 266 ARG A C 1
ATOM 2119 O O . ARG A 1 266 ? -29.595 0.593 5.925 1.00 90.88 266 ARG A O 1
ATOM 2126 N N . GLN A 1 267 ? -28.905 0.819 8.055 1.00 90.88 267 GLN A N 1
ATOM 2127 C CA . GLN A 1 267 ? -29.706 2.012 8.355 1.00 90.88 267 GLN A CA 1
ATOM 2128 C C . GLN A 1 267 ? -28.881 2.982 9.213 1.00 90.88 267 GLN A C 1
ATOM 2130 O O . GLN A 1 267 ? -28.638 2.742 10.392 1.00 90.88 267 GLN A O 1
ATOM 2135 N N . GLY A 1 268 ? -28.382 4.059 8.597 1.00 89.31 268 GLY A N 1
ATOM 2136 C CA . GLY A 1 268 ? -27.396 4.941 9.228 1.00 89.31 268 GLY A CA 1
ATOM 2137 C C . GLY A 1 268 ? -26.110 4.186 9.587 1.00 89.31 268 GLY A C 1
ATOM 2138 O O . GLY A 1 268 ? -25.458 3.617 8.710 1.00 89.31 268 GLY A O 1
ATOM 2139 N N . ASN A 1 269 ? -25.770 4.171 10.876 1.00 92.88 269 ASN A N 1
ATOM 2140 C CA . ASN A 1 269 ? -24.623 3.456 11.440 1.00 92.88 269 ASN A CA 1
ATOM 2141 C C . ASN A 1 269 ? -24.957 2.034 11.943 1.00 92.88 269 ASN A C 1
ATOM 2143 O O . ASN A 1 269 ? -24.096 1.372 12.523 1.00 92.88 269 ASN A O 1
ATOM 2147 N N . LEU A 1 270 ? -26.183 1.551 11.712 1.00 95.56 270 LEU A N 1
ATOM 2148 C CA . LEU A 1 270 ? -26.629 0.207 12.078 1.00 95.56 270 LEU A CA 1
ATOM 2149 C C . LEU A 1 270 ? -26.424 -0.762 10.906 1.00 95.56 270 LEU A C 1
ATOM 2151 O O . LEU A 1 270 ? -26.978 -0.552 9.823 1.00 95.56 270 LEU A O 1
ATOM 2155 N N . TRP A 1 271 ? -25.663 -1.837 11.130 1.00 95.50 271 TRP A N 1
ATOM 2156 C CA . TRP A 1 271 ? -25.400 -2.892 10.144 1.00 95.50 271 TRP A CA 1
ATOM 2157 C C . TRP A 1 271 ? -25.788 -4.260 10.713 1.00 95.50 271 TRP A C 1
ATOM 2159 O O . TRP A 1 271 ? -25.076 -4.823 11.546 1.00 95.50 271 TRP A O 1
ATOM 2169 N N . LEU A 1 272 ? -26.918 -4.796 10.260 1.00 95.81 272 LEU A N 1
ATOM 2170 C CA . LEU A 1 272 ? -27.470 -6.071 10.708 1.00 95.81 272 LEU A CA 1
ATOM 2171 C C . LEU A 1 272 ? -27.122 -7.188 9.720 1.00 95.81 272 LEU A C 1
ATOM 2173 O O . LEU A 1 272 ? -27.575 -7.160 8.576 1.00 95.81 272 LEU A O 1
ATOM 2177 N N . PHE A 1 273 ? -26.392 -8.203 10.175 1.00 95.69 273 PHE A N 1
ATOM 2178 C CA . PHE A 1 273 ? -26.031 -9.391 9.401 1.00 95.69 273 PHE A CA 1
ATOM 2179 C C . PHE A 1 273 ? -26.722 -10.651 9.929 1.00 95.69 273 PHE A C 1
ATOM 2181 O O . PHE A 1 273 ? -26.968 -10.791 11.128 1.00 95.69 273 PHE A O 1
ATOM 2188 N N . LYS A 1 274 ? -26.947 -11.609 9.029 1.00 94.62 274 LYS A N 1
ATOM 2189 C CA . LYS A 1 274 ? -27.357 -12.986 9.316 1.00 94.62 274 LYS A CA 1
ATOM 2190 C C . LYS A 1 274 ? -26.278 -13.948 8.786 1.00 94.62 274 LYS A C 1
ATOM 2192 O O . LYS A 1 274 ? -26.422 -14.475 7.681 1.00 94.62 274 LYS A O 1
ATOM 2197 N N . PRO A 1 275 ? -25.165 -14.139 9.518 1.00 94.19 275 PRO A N 1
ATOM 2198 C CA . PRO A 1 275 ? -24.024 -14.882 9.004 1.00 94.19 275 PRO A CA 1
ATOM 2199 C C . PRO A 1 275 ? -24.255 -16.392 8.876 1.00 94.19 275 PRO A C 1
ATOM 2201 O O . PRO A 1 275 ? -24.886 -17.031 9.722 1.00 94.19 275 PRO A O 1
ATOM 2204 N N . ASN A 1 276 ? -23.652 -17.002 7.855 1.00 91.69 276 ASN A N 1
ATOM 2205 C CA . ASN A 1 276 ? -23.601 -18.447 7.695 1.00 91.69 276 ASN A CA 1
ATOM 2206 C C . ASN A 1 276 ? -22.688 -19.051 8.770 1.00 91.69 276 ASN A C 1
ATOM 2208 O O . ASN A 1 276 ? -21.461 -19.062 8.652 1.00 91.69 276 ASN A O 1
ATOM 2212 N N . LEU A 1 277 ? -23.292 -19.612 9.819 1.00 91.69 277 LEU A N 1
ATOM 2213 C CA . LEU A 1 277 ? -22.563 -20.137 10.975 1.00 91.69 277 LEU A CA 1
ATOM 2214 C C . LEU A 1 277 ? -21.591 -21.286 10.643 1.00 91.69 277 LEU A C 1
ATOM 2216 O O . LEU A 1 277 ? -20.716 -21.582 11.452 1.00 91.69 277 LEU A O 1
ATOM 2220 N N . HIS A 1 278 ? -21.699 -21.958 9.490 1.00 89.69 278 HIS A N 1
ATOM 2221 C CA . HIS A 1 278 ? -20.672 -22.915 9.057 1.00 89.69 278 HIS A CA 1
ATOM 2222 C C . HIS A 1 278 ? -19.430 -22.184 8.535 1.00 89.69 278 HIS A C 1
ATOM 2224 O O . HIS A 1 278 ? -18.327 -22.416 9.029 1.00 89.69 278 HIS A O 1
ATOM 2230 N N . GLN A 1 279 ? -19.616 -21.258 7.590 1.00 89.25 279 GLN A N 1
ATOM 2231 C CA . GLN A 1 279 ? -18.521 -20.468 7.018 1.00 89.25 279 GLN A CA 1
ATOM 2232 C C . GLN A 1 279 ? -17.851 -19.588 8.083 1.00 89.25 279 GLN A C 1
ATOM 2234 O O . GLN A 1 279 ? -16.625 -19.521 8.139 1.00 89.25 279 GLN A O 1
ATOM 2239 N N . LEU A 1 280 ? -18.631 -18.998 8.995 1.00 92.50 280 LEU A N 1
ATOM 2240 C CA . LEU A 1 280 ? -18.112 -18.199 10.106 1.00 92.50 280 LEU A CA 1
ATOM 2241 C C . LEU A 1 280 ? -17.266 -19.042 11.077 1.00 92.50 280 LEU A C 1
ATOM 2243 O O . LEU A 1 280 ? -16.187 -18.606 11.469 1.00 92.50 280 LEU A O 1
ATOM 2247 N N . ARG A 1 281 ? -17.691 -20.276 11.410 1.00 92.19 281 ARG A N 1
ATOM 2248 C CA . ARG A 1 281 ? -16.891 -21.215 12.227 1.00 92.19 281 ARG A CA 1
ATOM 2249 C C . ARG A 1 281 ? -15.561 -21.579 11.571 1.00 92.19 281 ARG A C 1
ATOM 2251 O O . ARG A 1 281 ? -14.579 -21.718 12.291 1.00 92.19 281 ARG A O 1
ATOM 2258 N N . GLN A 1 282 ? -15.522 -21.719 10.245 1.00 90.50 282 GLN A N 1
ATOM 2259 C CA . GLN A 1 282 ? -14.272 -21.933 9.510 1.00 90.50 282 GLN A CA 1
ATOM 2260 C C . GLN A 1 282 ? -13.396 -20.671 9.559 1.00 90.50 282 GLN A C 1
ATOM 2262 O O . GLN A 1 282 ? -12.238 -20.754 9.958 1.00 90.50 282 GLN A O 1
ATOM 2267 N N . LYS A 1 283 ? -13.963 -19.493 9.257 1.00 92.06 283 LYS A N 1
ATOM 2268 C CA . LYS A 1 283 ? -13.257 -18.199 9.257 1.00 92.06 283 LYS A CA 1
ATOM 2269 C C . LYS A 1 283 ? -12.613 -17.857 10.613 1.00 92.06 283 LYS A C 1
ATOM 2271 O O . LYS A 1 283 ? -11.468 -17.422 10.632 1.00 92.06 283 LYS A O 1
ATOM 2276 N N . VAL A 1 284 ? -13.268 -18.120 11.752 1.00 92.56 284 VAL A N 1
ATOM 2277 C CA . VAL A 1 284 ? -12.701 -17.809 13.091 1.00 92.56 284 VAL A CA 1
ATOM 2278 C C . VAL A 1 284 ? -11.665 -18.816 13.626 1.00 92.56 284 VAL A C 1
ATOM 2280 O O . VAL A 1 284 ? -11.122 -18.586 14.711 1.00 92.56 284 VAL A O 1
ATOM 2283 N N . GLN A 1 285 ? -11.399 -19.913 12.903 1.00 90.88 285 GLN A N 1
ATOM 2284 C CA . GLN A 1 285 ? -10.326 -20.880 13.208 1.00 90.88 285 GLN A CA 1
ATOM 2285 C C . GLN A 1 285 ? -8.994 -20.541 12.519 1.00 90.88 285 GLN A C 1
ATOM 2287 O O . GLN A 1 285 ? -7.970 -21.137 12.846 1.00 90.88 285 GLN A O 1
ATOM 2292 N N . LEU A 1 286 ? -9.006 -19.606 11.569 1.00 91.25 286 LEU A N 1
ATOM 2293 C CA . LEU A 1 286 ? -7.826 -19.174 10.824 1.00 91.25 286 LEU A CA 1
ATOM 2294 C C . LEU A 1 28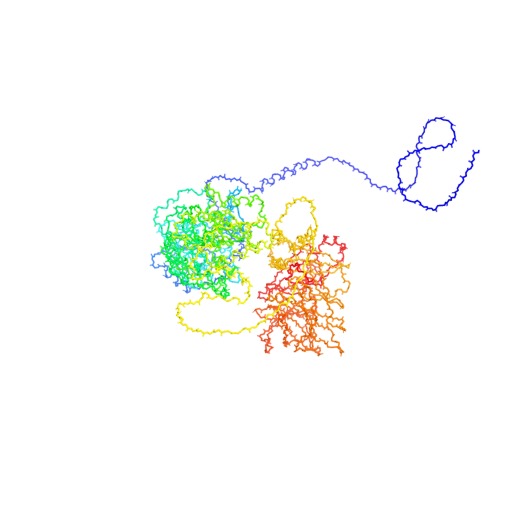6 ? -6.946 -18.229 11.671 1.00 91.25 286 LEU A C 1
ATOM 2296 O O . LEU A 1 286 ? -7.399 -17.728 12.709 1.00 91.25 286 LEU A O 1
ATOM 2300 N N . PRO A 1 287 ? -5.691 -17.963 11.254 1.00 91.94 287 PRO A N 1
ATOM 2301 C CA . PRO A 1 287 ? -4.862 -16.929 11.860 1.00 91.94 287 PRO A CA 1
ATOM 2302 C C . PRO A 1 287 ? -5.595 -15.586 11.969 1.00 91.94 287 PRO A C 1
ATOM 2304 O O . PRO A 1 287 ? -6.300 -15.161 11.058 1.00 91.94 287 PRO A O 1
ATOM 2307 N N . ILE A 1 288 ? -5.404 -14.887 13.088 1.00 92.12 288 ILE A N 1
ATOM 2308 C CA . ILE A 1 288 ? -6.053 -13.589 13.354 1.00 92.12 288 ILE A CA 1
ATOM 2309 C C . ILE A 1 288 ? -5.546 -12.442 12.456 1.00 92.12 288 ILE A C 1
ATOM 2311 O O . ILE A 1 288 ? -6.142 -11.367 12.445 1.00 92.12 288 ILE A O 1
ATOM 2315 N N . GLY A 1 289 ? -4.459 -12.677 11.720 1.00 92.62 289 GLY A N 1
ATOM 2316 C CA . GLY A 1 289 ? -3.844 -11.781 10.745 1.00 92.62 289 GLY A CA 1
ATOM 2317 C C . GLY A 1 289 ? -2.725 -12.497 9.982 1.00 92.62 289 GLY A C 1
ATOM 2318 O O . GLY A 1 289 ? -2.521 -13.701 10.155 1.00 92.62 289 GLY A O 1
ATOM 2319 N N . SER A 1 290 ? -1.969 -11.767 9.159 1.00 93.12 290 SER A N 1
ATOM 2320 C CA . SER A 1 290 ? -0.932 -12.332 8.278 1.00 93.12 290 SER A CA 1
ATOM 2321 C C . SER A 1 290 ? 0.372 -12.769 8.980 1.00 93.12 290 SER A C 1
ATOM 2323 O O . SER A 1 290 ? 1.351 -13.078 8.301 1.00 93.12 290 SER A O 1
ATOM 2325 N N . CYS A 1 291 ? 0.379 -12.818 10.318 1.00 92.12 291 CYS A N 1
ATOM 2326 C CA . CYS A 1 291 ? 1.447 -13.319 11.196 1.00 92.12 291 CYS A CA 1
ATOM 2327 C C . CYS A 1 291 ? 1.673 -14.842 11.154 1.00 92.12 291 CYS A C 1
ATOM 2329 O O . CYS A 1 291 ? 2.694 -15.317 11.649 1.00 92.12 291 CYS A O 1
ATOM 2331 N N . ALA A 1 292 ? 0.756 -15.607 10.562 1.00 91.50 292 ALA A N 1
ATOM 2332 C CA . ALA A 1 292 ? 0.934 -17.030 10.297 1.00 91.50 292 ALA A CA 1
ATOM 2333 C C . ALA A 1 292 ? 0.435 -17.391 8.893 1.00 91.50 292 ALA A C 1
ATOM 2335 O O . ALA A 1 292 ? -0.461 -16.739 8.347 1.00 91.50 292 ALA A O 1
ATOM 2336 N N . LEU A 1 293 ? 1.006 -18.445 8.308 1.00 89.75 293 LEU A N 1
ATOM 2337 C CA . LEU A 1 293 ? 0.518 -18.991 7.046 1.00 89.75 293 LEU A CA 1
ATOM 2338 C C . LEU A 1 293 ? -0.849 -19.649 7.252 1.00 89.75 293 LEU A C 1
ATOM 2340 O O . LEU A 1 293 ? -1.087 -20.363 8.223 1.00 89.75 293 LEU A O 1
ATOM 2344 N N . THR A 1 294 ? -1.754 -19.412 6.306 1.00 86.38 294 THR A N 1
ATOM 2345 C CA . THR A 1 294 ? -3.106 -19.997 6.314 1.00 86.38 294 THR A CA 1
ATOM 2346 C C . THR A 1 294 ? -3.153 -21.312 5.517 1.00 86.38 294 THR A C 1
ATOM 2348 O O . THR A 1 294 ? -4.094 -22.087 5.657 1.00 86.38 294 THR A O 1
ATOM 2351 N N . VAL A 1 295 ? -2.118 -21.598 4.713 1.00 77.44 295 VAL A N 1
ATOM 2352 C CA . VAL A 1 295 ? -1.924 -22.868 3.991 1.00 77.44 295 VAL A CA 1
ATOM 2353 C C . VAL A 1 295 ? -0.528 -23.417 4.312 1.00 77.44 295 VAL A C 1
ATOM 2355 O O . VAL A 1 295 ? 0.445 -22.734 3.990 1.00 77.44 295 VAL A O 1
ATOM 2358 N N . PRO A 1 296 ? -0.393 -24.626 4.889 1.00 62.91 296 PRO A N 1
ATOM 2359 C CA . PRO A 1 296 ? 0.908 -25.265 5.077 1.00 62.91 296 PRO A CA 1
ATOM 2360 C C . PRO A 1 296 ? 1.456 -25.765 3.734 1.00 62.91 296 PRO A C 1
ATOM 2362 O O . PRO A 1 296 ? 0.717 -26.304 2.907 1.00 62.91 296 PRO A O 1
ATOM 2365 N N . LEU A 1 297 ? 2.767 -25.663 3.521 1.00 62.03 297 LEU A N 1
ATOM 2366 C CA . LEU A 1 297 ? 3.391 -25.938 2.210 1.00 62.03 297 LEU A CA 1
ATOM 2367 C C . LEU A 1 297 ? 3.282 -27.385 1.726 1.00 62.03 297 LEU A C 1
ATOM 2369 O O . LEU A 1 297 ? 3.349 -27.659 0.526 1.00 62.03 297 LEU A O 1
ATOM 2373 N N . LYS A 1 298 ? 3.108 -28.309 2.673 1.00 55.41 298 LYS A N 1
ATOM 2374 C CA . LYS A 1 298 ? 2.866 -29.740 2.443 1.00 55.41 298 LYS A CA 1
ATOM 2375 C C . LYS A 1 298 ? 1.383 -30.076 2.627 1.00 55.41 298 LYS A C 1
ATOM 2377 O O . LYS A 1 298 ? 1.037 -31.085 3.244 1.00 55.41 298 LYS A O 1
ATOM 2382 N N . ALA A 1 299 ? 0.510 -29.206 2.119 1.00 52.62 299 ALA A N 1
ATOM 2383 C CA . ALA A 1 299 ? -0.903 -29.495 1.920 1.00 52.62 299 ALA A CA 1
ATOM 2384 C C . ALA A 1 299 ? -1.041 -30.844 1.185 1.00 52.62 299 ALA A C 1
ATOM 2386 O O . ALA A 1 299 ? -0.423 -31.053 0.145 1.00 52.62 299 ALA A O 1
ATOM 2387 N N . LYS A 1 300 ? -1.790 -31.789 1.765 1.00 45.25 300 LYS A N 1
ATOM 2388 C CA . LYS A 1 300 ? -1.904 -33.154 1.226 1.00 45.25 300 LYS A CA 1
ATOM 2389 C C . LYS A 1 300 ? -2.681 -33.141 -0.089 1.00 45.25 300 LYS A C 1
ATOM 2391 O O . LYS A 1 300 ? -3.715 -32.485 -0.158 1.00 45.25 300 LYS A O 1
ATOM 2396 N N . ASP A 1 301 ? -2.272 -33.950 -1.064 1.00 43.16 301 ASP A N 1
ATOM 2397 C CA . ASP A 1 301 ? -2.860 -34.039 -2.417 1.00 43.16 301 ASP A CA 1
ATOM 2398 C C . ASP A 1 301 ? -4.300 -34.620 -2.479 1.00 43.16 301 ASP A C 1
ATOM 2400 O O . ASP A 1 301 ? -4.719 -35.190 -3.484 1.00 43.16 301 ASP A O 1
ATOM 2404 N N . THR A 1 302 ? -5.080 -34.521 -1.398 1.00 44.38 302 THR A N 1
ATOM 2405 C CA . THR A 1 302 ? -6.403 -35.143 -1.235 1.00 44.38 302 THR A CA 1
ATOM 2406 C C . THR A 1 302 ? -7.462 -34.141 -0.768 1.00 44.38 302 THR A C 1
ATOM 2408 O O . THR A 1 302 ? -8.148 -34.370 0.230 1.00 44.38 302 THR A O 1
ATOM 2411 N N . PHE A 1 303 ? -7.630 -33.039 -1.501 1.00 49.81 303 PHE A N 1
ATOM 2412 C CA . PHE A 1 303 ? -8.763 -32.116 -1.342 1.00 49.81 303 PHE A CA 1
ATOM 2413 C C . PHE A 1 303 ? -9.966 -32.582 -2.178 1.00 49.81 303 PHE A C 1
ATOM 2415 O O . PHE A 1 303 ? -10.370 -31.942 -3.148 1.00 49.81 303 PHE A O 1
ATOM 2422 N N . TYR A 1 304 ? -10.544 -33.728 -1.805 1.00 41.25 304 TYR A N 1
ATOM 2423 C CA . TYR A 1 304 ? -11.791 -34.216 -2.401 1.00 41.25 304 TYR A CA 1
ATOM 2424 C C . TYR A 1 304 ? -12.977 -33.373 -1.917 1.00 41.25 304 TYR A C 1
ATOM 2426 O O . TYR A 1 304 ? -13.659 -33.723 -0.952 1.00 41.25 304 TYR A O 1
ATOM 2434 N N . SER A 1 305 ? -13.231 -32.253 -2.595 1.00 42.12 305 SER A N 1
ATOM 2435 C CA . SER A 1 305 ? -14.436 -31.457 -2.369 1.00 42.12 305 SER A CA 1
ATOM 2436 C C . SER A 1 305 ? -15.662 -32.268 -2.810 1.00 42.12 305 SER A C 1
ATOM 2438 O O . SER A 1 305 ? -15.850 -32.544 -3.993 1.00 42.12 305 SER A O 1
ATOM 2440 N N . ALA A 1 306 ? -16.490 -32.694 -1.854 1.00 40.69 306 ALA A N 1
ATOM 2441 C CA . ALA A 1 306 ? -17.567 -33.673 -2.065 1.00 40.69 306 ALA A CA 1
ATOM 2442 C C . ALA A 1 306 ? -18.817 -33.119 -2.791 1.00 40.69 306 ALA A C 1
ATOM 2444 O O . ALA A 1 306 ? -19.891 -33.717 -2.735 1.00 40.69 306 ALA A O 1
ATOM 2445 N N . SER A 1 307 ? -18.699 -31.967 -3.455 1.00 50.59 307 SER A N 1
ATOM 2446 C CA . SER A 1 307 ? -19.782 -31.311 -4.193 1.00 50.59 307 SER A CA 1
ATOM 2447 C C . SER A 1 307 ? -19.235 -30.568 -5.410 1.00 50.59 307 SER A C 1
ATOM 2449 O O . SER A 1 307 ? -18.108 -30.074 -5.385 1.00 50.59 307 SER A O 1
ATOM 2451 N N . ALA A 1 308 ? -20.042 -30.463 -6.466 1.00 55.50 308 ALA A N 1
ATOM 2452 C CA . ALA A 1 308 ? -19.719 -29.673 -7.650 1.00 55.50 308 ALA A CA 1
ATOM 2453 C C . ALA A 1 308 ? -19.890 -28.170 -7.355 1.00 55.50 308 ALA A C 1
ATOM 2455 O O . ALA A 1 308 ? -20.928 -27.579 -7.650 1.00 55.50 308 ALA A O 1
ATOM 2456 N N . LYS A 1 309 ? -18.876 -27.568 -6.729 1.00 79.69 309 LYS A N 1
ATOM 2457 C CA . LYS A 1 309 ? -18.799 -26.123 -6.485 1.00 79.69 309 LYS A CA 1
ATOM 2458 C C . LYS A 1 309 ? -18.540 -25.358 -7.790 1.00 79.69 309 LYS A C 1
ATOM 2460 O O . LYS A 1 309 ? -17.792 -25.832 -8.650 1.00 79.69 309 LYS A O 1
ATOM 2465 N N . ARG A 1 310 ? -19.116 -24.160 -7.927 1.00 93.62 310 ARG A N 1
ATOM 2466 C CA . ARG A 1 310 ? -18.940 -23.298 -9.106 1.00 93.62 310 ARG A CA 1
ATOM 2467 C C . ARG A 1 310 ? -17.647 -22.499 -8.933 1.00 93.62 310 ARG A C 1
ATOM 2469 O O . ARG A 1 310 ? -17.639 -21.465 -8.272 1.00 93.62 310 ARG A O 1
ATOM 2476 N N . GLU A 1 311 ? -16.547 -23.002 -9.482 1.00 96.81 311 GLU A N 1
ATOM 2477 C CA . GLU A 1 311 ? -15.189 -22.506 -9.210 1.00 96.81 311 GLU A CA 1
ATOM 2478 C C . GLU A 1 311 ? -14.418 -22.230 -10.511 1.00 96.81 311 GLU A C 1
ATOM 2480 O O . GLU A 1 311 ? -14.393 -23.076 -11.413 1.00 96.81 311 GLU A O 1
ATOM 2485 N N . ALA A 1 312 ? -13.780 -21.056 -10.600 1.00 98.12 312 ALA A N 1
ATOM 2486 C CA . ALA A 1 312 ? -13.050 -20.608 -11.790 1.00 98.12 312 ALA A CA 1
ATOM 2487 C C . ALA A 1 312 ? -11.733 -19.879 -11.478 1.00 98.12 312 ALA A C 1
ATOM 2489 O O . ALA A 1 312 ? -11.596 -19.210 -10.454 1.00 98.12 312 ALA A O 1
ATOM 2490 N N . TYR A 1 313 ? -10.784 -19.948 -12.411 1.00 98.50 313 TYR A N 1
ATOM 2491 C CA . TYR A 1 313 ? -9.677 -18.996 -12.493 1.00 98.50 313 TYR A CA 1
ATOM 2492 C C . TYR A 1 313 ? -10.152 -17.758 -13.254 1.00 98.50 313 TYR A C 1
ATOM 2494 O O . TYR A 1 313 ? -10.774 -17.889 -14.309 1.00 98.50 313 TYR A O 1
ATOM 2502 N N . ALA A 1 314 ? -9.849 -16.568 -12.741 1.00 98.38 314 ALA A N 1
ATOM 2503 C CA . ALA A 1 314 ? -10.265 -15.297 -13.321 1.00 98.38 314 ALA A CA 1
ATOM 2504 C C . ALA A 1 314 ? -9.056 -14.430 -13.707 1.00 98.38 314 ALA A C 1
ATOM 2506 O O . ALA A 1 314 ? -8.091 -14.346 -12.952 1.00 98.38 314 ALA A O 1
ATOM 2507 N N . THR A 1 315 ? -9.124 -13.740 -14.846 1.00 97.12 315 THR A N 1
ATOM 2508 C CA . THR A 1 315 ? -8.167 -12.679 -15.212 1.00 97.12 315 THR A CA 1
ATOM 2509 C C . THR A 1 315 ? -8.862 -11.527 -15.954 1.00 97.12 315 THR A C 1
ATOM 2511 O O . THR A 1 315 ? -10.040 -11.633 -16.305 1.00 97.12 315 THR A O 1
ATOM 2514 N N . ILE A 1 316 ? -8.178 -10.397 -16.160 1.00 95.00 316 ILE A N 1
ATOM 2515 C CA . ILE A 1 316 ? -8.757 -9.163 -16.722 1.00 95.00 316 ILE A CA 1
ATOM 2516 C C . ILE A 1 316 ? -7.797 -8.475 -17.704 1.00 95.00 316 ILE A C 1
ATOM 2518 O O . ILE A 1 316 ? -6.608 -8.354 -17.420 1.00 95.00 316 ILE A O 1
ATOM 2522 N N . LEU A 1 317 ? -8.301 -8.016 -18.859 1.00 91.69 317 LEU A N 1
ATOM 2523 C CA . LEU A 1 317 ? -7.498 -7.380 -19.914 1.00 91.69 317 LEU A CA 1
ATOM 2524 C C . LEU A 1 317 ? -8.047 -6.015 -20.355 1.00 91.69 317 LEU A C 1
ATOM 2526 O O . LEU A 1 317 ? -9.194 -5.906 -20.788 1.00 91.69 317 LEU A O 1
ATOM 2530 N N . HIS A 1 318 ? -7.157 -5.015 -20.374 1.00 80.06 318 HIS A N 1
ATOM 2531 C CA . HIS A 1 318 ? -7.412 -3.654 -20.887 1.00 80.06 318 HIS A CA 1
ATOM 2532 C C . HIS A 1 318 ? -6.531 -3.252 -22.081 1.00 80.06 318 HIS A C 1
ATOM 2534 O O . HIS A 1 318 ? -6.584 -2.113 -22.548 1.00 80.06 318 HIS A O 1
ATOM 2540 N N . SER A 1 319 ? -5.697 -4.169 -22.581 1.00 75.62 319 SER A N 1
ATOM 2541 C CA . SER A 1 319 ? -4.942 -3.969 -23.818 1.00 75.62 319 SER A CA 1
ATOM 2542 C C . SER A 1 319 ? -4.643 -5.298 -24.497 1.00 75.62 319 SER A C 1
ATOM 2544 O O . SER A 1 319 ? -3.936 -6.150 -23.952 1.00 75.62 319 SER A O 1
ATOM 2546 N N . ALA A 1 320 ? -5.153 -5.455 -25.720 1.00 69.56 320 ALA A N 1
ATOM 2547 C CA . ALA A 1 320 ? -4.923 -6.648 -26.524 1.00 69.56 320 ALA A CA 1
ATOM 2548 C C . ALA A 1 320 ? -3.428 -6.858 -26.822 1.00 69.56 320 ALA A C 1
ATOM 2550 O O . ALA A 1 320 ? -2.908 -7.966 -26.703 1.00 69.56 320 ALA A O 1
ATOM 2551 N N . ASN A 1 321 ? -2.738 -5.757 -27.135 1.00 68.81 321 ASN A N 1
ATOM 2552 C CA . ASN A 1 321 ? -1.363 -5.733 -27.637 1.00 68.81 321 ASN A CA 1
ATOM 2553 C C . ASN A 1 321 ? -0.321 -6.224 -26.626 1.00 68.81 321 ASN A C 1
ATOM 2555 O O . ASN A 1 321 ? 0.723 -6.722 -27.035 1.00 68.81 321 ASN A O 1
ATOM 2559 N N . PHE A 1 322 ? -0.583 -6.054 -25.327 1.00 78.88 322 PHE A N 1
ATOM 2560 C CA . PHE A 1 322 ? 0.394 -6.360 -24.281 1.00 78.88 322 PHE A CA 1
ATOM 2561 C C . PHE A 1 322 ? 0.128 -7.674 -23.547 1.00 78.88 322 PHE A C 1
ATOM 2563 O O . PHE A 1 322 ? 1.091 -8.261 -23.068 1.00 78.88 322 PHE A O 1
ATOM 2570 N N . TYR A 1 323 ? -1.118 -8.161 -23.473 1.00 91.56 323 TYR A N 1
ATOM 2571 C CA . TYR A 1 323 ? -1.469 -9.241 -22.533 1.00 91.56 323 TYR A CA 1
ATOM 2572 C C . TYR A 1 323 ? -2.321 -10.397 -23.093 1.00 91.56 323 TYR A C 1
ATOM 2574 O O . TYR A 1 323 ? -2.488 -11.390 -22.390 1.00 91.56 323 TYR A O 1
ATOM 2582 N N . VAL A 1 324 ? -2.806 -10.365 -24.346 1.00 94.69 324 VAL A N 1
ATOM 2583 C CA . VAL A 1 324 ? -3.579 -11.505 -24.905 1.00 94.69 324 VAL A CA 1
ATOM 2584 C C . VAL A 1 324 ? -2.729 -12.774 -25.017 1.00 94.69 324 VAL A C 1
ATOM 2586 O O . VAL A 1 324 ? -3.169 -13.838 -24.593 1.00 94.69 324 VAL A O 1
ATOM 2589 N N . CYS A 1 325 ? -1.489 -12.666 -25.505 1.00 95.31 325 CYS A N 1
ATOM 2590 C CA . CYS A 1 325 ? -0.543 -13.787 -25.517 1.00 95.31 325 CYS A CA 1
ATOM 2591 C C . CYS A 1 325 ? -0.258 -14.330 -24.101 1.00 95.31 325 CYS A C 1
ATOM 2593 O O . CYS A 1 325 ? -0.222 -15.546 -23.893 1.00 95.31 325 CYS A O 1
ATOM 2595 N N . GLY A 1 326 ? -0.106 -13.428 -23.124 1.00 96.50 326 GLY A N 1
ATOM 2596 C CA . GLY A 1 326 ? 0.065 -13.769 -21.712 1.00 96.50 326 GLY A CA 1
ATOM 2597 C C . GLY A 1 326 ? -1.110 -14.586 -21.177 1.00 96.50 326 GLY A C 1
ATOM 2598 O O . GLY A 1 326 ? -0.913 -15.715 -20.739 1.00 96.50 326 GLY A O 1
ATOM 2599 N N . ALA A 1 327 ? -2.341 -14.092 -21.336 1.00 97.75 327 ALA A N 1
ATOM 2600 C CA . ALA A 1 327 ? -3.557 -14.790 -20.915 1.00 97.75 327 ALA A CA 1
ATOM 2601 C C . ALA A 1 327 ? -3.767 -16.144 -21.624 1.00 97.75 327 ALA A C 1
ATOM 2603 O O . ALA A 1 327 ? -4.186 -17.111 -20.987 1.00 97.75 327 ALA A O 1
ATOM 2604 N N . ILE A 1 328 ? -3.459 -16.260 -22.922 1.00 97.88 328 ILE A N 1
ATOM 2605 C CA . ILE A 1 328 ? -3.517 -17.547 -23.645 1.00 97.88 328 ILE A CA 1
ATOM 2606 C C . ILE A 1 328 ? -2.508 -18.546 -23.048 1.00 97.88 328 ILE A C 1
ATOM 2608 O O . ILE A 1 328 ? -2.864 -19.691 -22.765 1.00 97.88 328 ILE A O 1
ATOM 2612 N N . THR A 1 329 ? -1.285 -18.099 -22.754 1.00 98.00 329 THR A N 1
ATOM 2613 C CA . THR A 1 329 ? -0.244 -18.953 -22.154 1.00 98.00 329 THR A CA 1
ATOM 2614 C C . THR A 1 329 ? -0.533 -19.273 -20.679 1.00 98.00 329 THR A C 1
ATOM 2616 O O . THR A 1 329 ? -0.241 -20.374 -20.213 1.00 98.00 329 THR A O 1
ATOM 2619 N N . ALA A 1 330 ? -1.190 -18.367 -19.948 1.00 97.81 330 ALA A N 1
ATOM 2620 C CA . ALA A 1 330 ? -1.671 -18.603 -18.589 1.00 97.81 330 ALA A CA 1
ATOM 2621 C C . ALA A 1 330 ? -2.754 -19.700 -18.561 1.00 97.81 330 ALA A C 1
ATOM 2623 O O . ALA A 1 330 ? -2.639 -20.638 -17.770 1.00 97.81 330 ALA A O 1
ATOM 2624 N N . ALA A 1 331 ? -3.734 -19.667 -19.474 1.00 98.19 331 ALA A N 1
ATOM 2625 C CA . ALA A 1 331 ? -4.714 -20.749 -19.633 1.00 98.19 331 ALA A CA 1
ATOM 2626 C C . ALA A 1 331 ? -4.050 -22.098 -19.944 1.00 98.19 331 ALA A C 1
ATOM 2628 O O . ALA A 1 331 ? -4.358 -23.097 -19.288 1.00 98.19 331 ALA A O 1
ATOM 2629 N N . GLN A 1 332 ? -3.090 -22.119 -20.876 1.00 97.94 332 GLN A N 1
ATOM 2630 C CA . GLN A 1 332 ? -2.291 -23.315 -21.154 1.00 97.94 332 GLN A CA 1
ATOM 2631 C C . GLN A 1 332 ? -1.593 -23.824 -19.882 1.00 97.94 332 GLN A C 1
ATOM 2633 O O . GLN A 1 332 ? -1.652 -25.018 -19.598 1.00 97.94 332 GLN A O 1
ATOM 2638 N N . SER A 1 333 ? -0.986 -22.936 -19.084 1.00 98.31 333 SER A N 1
ATOM 2639 C CA . SER A 1 333 ? -0.308 -23.315 -17.837 1.00 98.31 333 SER A CA 1
ATOM 2640 C C . SER A 1 333 ? -1.265 -23.947 -16.813 1.00 98.31 333 SER A C 1
ATOM 2642 O O . SER A 1 333 ? -0.969 -25.018 -16.294 1.00 98.31 333 SER A O 1
ATOM 2644 N N . ILE A 1 334 ? -2.469 -23.387 -16.622 1.00 98.19 334 ILE A N 1
ATOM 2645 C CA . ILE A 1 334 ? -3.507 -23.939 -15.727 1.00 98.19 334 ILE A CA 1
ATOM 2646 C C . ILE A 1 334 ? -3.926 -25.354 -16.165 1.00 98.19 334 ILE A C 1
ATOM 2648 O O . ILE A 1 334 ? -4.098 -26.245 -15.327 1.00 98.19 334 ILE A O 1
ATOM 2652 N N . ARG A 1 335 ? -4.059 -25.586 -17.480 1.00 97.19 335 ARG A N 1
ATOM 2653 C CA . ARG A 1 335 ? -4.401 -26.906 -18.036 1.00 97.19 335 ARG A CA 1
ATOM 2654 C C . ARG A 1 335 ? -3.240 -27.899 -17.957 1.00 97.19 335 ARG A C 1
ATOM 2656 O O . ARG A 1 335 ? -3.471 -29.053 -17.607 1.00 97.19 335 ARG A O 1
ATOM 2663 N N . MET A 1 336 ? -2.001 -27.466 -18.200 1.00 96.25 336 MET A N 1
ATOM 2664 C CA . MET A 1 336 ? -0.796 -28.293 -18.017 1.00 96.25 336 MET A CA 1
ATOM 2665 C C . MET A 1 336 ? -0.557 -28.654 -16.543 1.00 96.25 336 MET A C 1
ATOM 2667 O O . MET A 1 336 ? -0.122 -29.764 -16.249 1.00 96.25 336 MET A O 1
ATOM 2671 N N . ALA A 1 337 ? -0.924 -27.765 -15.617 1.00 95.50 337 ALA A N 1
ATOM 2672 C CA . ALA A 1 337 ? -0.978 -28.017 -14.179 1.00 95.50 337 ALA A CA 1
ATOM 2673 C C . ALA A 1 337 ? -2.150 -28.932 -13.751 1.00 95.50 337 ALA A C 1
ATOM 2675 O O . ALA A 1 337 ? -2.341 -29.176 -12.560 1.00 95.50 337 ALA A O 1
ATOM 2676 N N . GLY A 1 338 ? -2.947 -29.446 -14.696 1.00 94.44 338 GLY A N 1
ATOM 2677 C CA . GLY A 1 338 ? -3.990 -30.445 -14.458 1.00 94.44 338 GLY A CA 1
ATOM 2678 C C . GLY A 1 338 ? -5.309 -29.908 -13.896 1.00 94.44 338 GLY A C 1
ATOM 2679 O O . GLY A 1 338 ? -6.174 -30.710 -13.546 1.00 94.44 338 GLY A O 1
ATOM 2680 N N . SER A 1 339 ? -5.499 -28.587 -13.799 1.00 95.25 339 SER A N 1
ATOM 2681 C CA . SER A 1 339 ? -6.768 -28.039 -13.311 1.00 95.25 339 SER A CA 1
ATOM 2682 C C . SER A 1 339 ? -7.881 -28.184 -14.350 1.00 95.25 339 SER A C 1
ATOM 2684 O O . SER A 1 339 ? -7.730 -27.832 -15.524 1.00 95.25 339 SER A O 1
ATOM 2686 N N . THR A 1 340 ? -9.040 -28.660 -13.895 1.00 94.31 340 THR A N 1
ATOM 2687 C CA . THR A 1 340 ? -10.265 -28.849 -14.693 1.00 94.31 340 THR A CA 1
ATOM 2688 C C . THR A 1 340 ? -11.279 -27.717 -14.522 1.00 94.31 340 THR A C 1
ATOM 2690 O O . THR A 1 340 ? -12.344 -27.753 -15.134 1.00 94.31 340 THR A O 1
ATOM 2693 N N . ARG A 1 341 ? -10.959 -26.697 -13.714 1.00 95.38 341 ARG A N 1
ATOM 2694 C CA . ARG A 1 341 ? -11.882 -25.605 -13.360 1.00 95.38 341 ARG A CA 1
ATOM 2695 C C . ARG A 1 341 ? -12.195 -24.688 -14.538 1.00 95.38 341 ARG A C 1
ATOM 2697 O O . ARG A 1 341 ? -11.526 -24.736 -15.575 1.00 95.38 341 ARG A O 1
ATOM 2704 N N . ASP A 1 342 ? -13.221 -23.859 -14.393 1.00 97.81 342 ASP A N 1
ATOM 2705 C CA . ASP A 1 342 ? -13.541 -22.876 -15.422 1.00 97.81 342 ASP A CA 1
ATOM 2706 C C . ASP A 1 342 ? -12.438 -21.815 -15.541 1.00 97.81 342 ASP A C 1
ATOM 2708 O O . ASP A 1 342 ? -11.731 -21.514 -14.580 1.00 97.81 342 ASP A O 1
ATOM 2712 N N . LEU A 1 343 ? -12.285 -21.259 -16.740 1.00 98.62 343 LEU A N 1
ATOM 2713 C CA . LEU A 1 343 ? -11.395 -20.134 -17.018 1.00 98.62 343 LEU A CA 1
ATOM 2714 C C . LEU A 1 343 ? -12.273 -18.958 -17.439 1.00 98.62 343 LEU A C 1
ATOM 2716 O O . LEU A 1 343 ? -13.065 -19.093 -18.372 1.00 98.62 343 LEU A O 1
ATOM 2720 N N . VAL A 1 344 ? -12.158 -17.821 -16.761 1.00 98.44 344 VAL A N 1
ATOM 2721 C CA . VAL A 1 344 ? -12.997 -16.633 -16.961 1.00 98.44 344 VAL A CA 1
ATOM 2722 C C . VAL A 1 344 ? -12.125 -15.416 -17.240 1.00 98.44 344 VAL A C 1
ATOM 2724 O O . VAL A 1 344 ? -11.215 -15.114 -16.472 1.00 98.44 344 VAL A O 1
ATOM 2727 N N . ILE A 1 345 ? -12.400 -14.705 -18.334 1.00 98.25 345 ILE A N 1
ATOM 2728 C CA . ILE A 1 345 ? -11.663 -13.491 -18.690 1.00 98.25 345 ILE A CA 1
ATOM 2729 C C . ILE A 1 345 ? -12.589 -12.295 -18.861 1.00 98.25 345 ILE A C 1
ATOM 2731 O O . ILE A 1 345 ? -13.545 -12.324 -19.639 1.00 98.25 345 ILE A O 1
ATOM 2735 N N . LEU A 1 346 ? -12.282 -11.234 -18.122 1.00 97.75 346 LEU A N 1
ATOM 2736 C CA . LEU A 1 346 ? -12.967 -9.955 -18.196 1.00 97.75 346 LEU A CA 1
ATOM 2737 C C . LEU A 1 346 ? -12.258 -9.089 -19.241 1.00 97.75 346 LEU A C 1
ATOM 2739 O O . LEU A 1 346 ? -11.048 -8.875 -19.163 1.00 97.75 346 LEU A O 1
ATOM 2743 N N . VAL A 1 347 ? -13.003 -8.597 -20.227 1.00 95.88 347 VAL A N 1
ATOM 2744 C CA . VAL A 1 347 ? -12.460 -7.819 -21.349 1.00 95.88 347 VAL A CA 1
ATOM 2745 C C . VAL A 1 347 ? -13.345 -6.624 -21.662 1.00 95.88 347 VAL A C 1
ATOM 2747 O O . VAL A 1 347 ? -14.566 -6.708 -21.577 1.00 95.88 347 VAL A O 1
ATOM 2750 N N . ASP A 1 348 ? -12.743 -5.520 -22.082 1.00 92.44 348 ASP A N 1
ATOM 2751 C CA . ASP A 1 348 ? -13.477 -4.385 -22.646 1.00 92.44 348 ASP A CA 1
ATOM 2752 C C . ASP A 1 348 ? -13.412 -4.356 -24.183 1.00 92.44 348 ASP A C 1
ATOM 2754 O O . ASP A 1 348 ? -12.841 -5.238 -24.837 1.00 92.44 348 ASP A O 1
ATOM 2758 N N . ASP A 1 349 ? -14.031 -3.339 -24.774 1.00 89.38 349 ASP A N 1
ATOM 2759 C CA . ASP A 1 349 ? -14.218 -3.222 -26.222 1.00 89.38 349 ASP A CA 1
ATOM 2760 C C . ASP A 1 349 ? -12.914 -2.937 -26.998 1.00 89.38 349 ASP A C 1
ATOM 2762 O O . ASP A 1 349 ? -12.887 -3.074 -28.220 1.00 89.38 349 ASP A O 1
ATOM 2766 N N . SER A 1 350 ? -11.796 -2.637 -26.315 1.00 87.31 350 SER A N 1
ATOM 2767 C CA . SER A 1 350 ? -10.467 -2.594 -26.953 1.00 87.31 350 SER A CA 1
ATOM 2768 C C . SER A 1 350 ? -9.945 -3.981 -27.358 1.00 87.31 350 SER A C 1
ATOM 2770 O O . SER A 1 350 ? -9.069 -4.097 -28.221 1.00 87.31 350 SER A O 1
ATOM 2772 N N . ILE A 1 351 ? -10.477 -5.053 -26.759 1.00 91.69 351 ILE A N 1
ATOM 2773 C CA . ILE A 1 351 ? -10.128 -6.430 -27.107 1.00 91.69 351 ILE A CA 1
ATOM 2774 C C . ILE A 1 351 ? -10.973 -6.843 -28.315 1.00 91.69 351 ILE A C 1
ATOM 2776 O O . ILE A 1 351 ? -12.118 -7.270 -28.171 1.00 91.69 351 ILE A O 1
ATOM 2780 N N . THR A 1 352 ? -10.417 -6.688 -29.519 1.00 91.19 352 THR A N 1
ATOM 2781 C CA . THR A 1 352 ? -11.138 -6.952 -30.778 1.00 91.19 352 THR A CA 1
ATOM 2782 C C . THR A 1 352 ? -11.538 -8.422 -30.938 1.00 91.19 352 THR A C 1
ATOM 2784 O O . THR A 1 352 ? -10.914 -9.316 -30.364 1.00 91.19 352 THR A O 1
ATOM 2787 N N . GLU A 1 353 ? -12.539 -8.692 -31.782 1.00 92.94 353 GLU A N 1
ATOM 2788 C CA . GLU A 1 353 ? -13.087 -10.044 -31.981 1.00 92.94 353 GLU A CA 1
ATOM 2789 C C . GLU A 1 353 ? -12.036 -11.079 -32.423 1.00 92.94 353 GLU A C 1
ATOM 2791 O O . GLU A 1 353 ? -12.086 -12.239 -32.023 1.00 92.94 353 GLU A O 1
ATOM 2796 N N . HIS A 1 354 ? -10.999 -10.652 -33.152 1.00 91.38 354 HIS A N 1
ATOM 2797 C CA . HIS A 1 354 ? -9.853 -11.508 -33.462 1.00 91.38 354 HIS A CA 1
ATOM 2798 C C . HIS A 1 354 ? -9.178 -12.048 -32.188 1.00 91.38 354 HIS A C 1
ATOM 2800 O O . HIS A 1 354 ? -8.981 -13.256 -32.056 1.00 91.38 354 HIS A O 1
ATOM 2806 N N . HIS A 1 355 ? -8.885 -11.176 -31.222 1.00 94.12 355 HIS A N 1
ATOM 2807 C CA . HIS A 1 355 ? -8.288 -11.561 -29.942 1.00 94.12 355 HIS A CA 1
ATOM 2808 C C . HIS A 1 355 ? -9.263 -12.370 -29.079 1.00 94.12 355 HIS A C 1
ATOM 2810 O O . HIS A 1 355 ? -8.849 -13.346 -28.454 1.00 94.12 355 HIS A O 1
ATOM 2816 N N . ARG A 1 356 ? -10.561 -12.025 -29.093 1.00 96.25 356 ARG A N 1
ATOM 2817 C CA . ARG A 1 356 ? -11.614 -12.799 -28.411 1.00 96.25 356 ARG A CA 1
ATOM 2818 C C . ARG A 1 356 ? -11.670 -14.237 -28.935 1.00 96.25 356 ARG A C 1
ATOM 2820 O O . ARG A 1 356 ? -11.650 -15.164 -28.132 1.00 96.25 356 ARG A O 1
ATOM 2827 N N . SER A 1 357 ? -11.592 -14.442 -30.251 1.00 95.44 357 SER A N 1
ATOM 2828 C CA . SER A 1 357 ? -11.532 -15.788 -30.842 1.00 95.44 357 SER A CA 1
ATOM 2829 C C . SER A 1 357 ? -10.324 -16.608 -30.355 1.00 95.44 357 SER A C 1
ATOM 2831 O O . SER A 1 357 ? -10.456 -17.805 -30.106 1.00 95.44 357 SER A O 1
ATOM 2833 N N . GLY A 1 358 ? -9.166 -15.967 -30.145 1.00 95.69 358 GLY A N 1
ATOM 2834 C CA . GLY A 1 358 ? -7.966 -16.604 -29.590 1.00 95.69 358 GLY A CA 1
ATOM 2835 C C . GLY A 1 358 ? -8.102 -16.971 -28.113 1.00 95.69 358 GLY A C 1
ATOM 2836 O O . GLY A 1 358 ? -7.755 -18.083 -27.721 1.00 95.69 358 GLY A O 1
ATOM 2837 N N . LEU A 1 359 ? -8.663 -16.068 -27.306 1.00 97.75 359 LEU A N 1
ATOM 2838 C CA . LEU A 1 359 ? -8.942 -16.304 -25.886 1.00 97.75 359 LEU A CA 1
ATOM 2839 C C . LEU A 1 359 ? -9.953 -17.446 -25.692 1.00 97.75 359 LEU A C 1
ATOM 2841 O O . LEU A 1 359 ? -9.706 -18.353 -24.897 1.00 97.75 359 LEU A O 1
ATOM 2845 N N . ALA A 1 360 ? -11.042 -17.451 -26.466 1.00 97.88 360 ALA A N 1
ATOM 2846 C CA . ALA A 1 360 ? -12.038 -18.519 -26.447 1.00 97.88 360 ALA A CA 1
ATOM 2847 C C . ALA A 1 360 ? -11.442 -19.869 -26.886 1.00 97.88 360 ALA A C 1
ATOM 2849 O O . ALA A 1 360 ? -11.691 -20.890 -26.247 1.00 97.88 360 ALA A O 1
ATOM 2850 N N . ALA A 1 361 ? -10.596 -19.880 -27.923 1.00 97.44 361 ALA A N 1
ATOM 2851 C CA . ALA A 1 361 ? -9.900 -21.085 -28.380 1.00 97.44 361 ALA A CA 1
ATOM 2852 C C . ALA A 1 361 ? -8.833 -21.601 -27.388 1.00 97.44 361 ALA A C 1
ATOM 2854 O O . ALA A 1 361 ? -8.532 -22.792 -27.395 1.00 97.44 361 ALA A O 1
ATOM 2855 N N . ALA A 1 362 ? -8.302 -20.742 -26.510 1.00 97.31 362 ALA A N 1
ATOM 2856 C CA . ALA A 1 362 ? -7.481 -21.136 -25.359 1.00 97.31 362 ALA A CA 1
ATOM 2857 C C . ALA A 1 362 ? -8.313 -21.628 -24.149 1.00 97.31 362 ALA A C 1
ATOM 2859 O O . ALA A 1 362 ? -7.751 -22.057 -23.143 1.00 97.31 362 ALA A O 1
ATOM 2860 N N . GLY A 1 363 ? -9.648 -21.589 -24.239 1.00 97.44 363 GLY A N 1
ATOM 2861 C CA . GLY A 1 363 ? -10.574 -22.088 -23.220 1.00 97.44 363 GLY A CA 1
ATOM 2862 C C . GLY A 1 363 ? -11.128 -21.035 -22.255 1.00 97.44 363 GLY A C 1
ATOM 2863 O O . GLY A 1 363 ? -11.817 -21.418 -21.310 1.00 97.44 363 GLY A O 1
ATOM 2864 N N . TRP A 1 364 ? -10.866 -19.739 -22.464 1.00 98.38 364 TRP A N 1
ATOM 2865 C CA . TRP A 1 364 ? -11.446 -18.670 -21.643 1.00 98.38 364 TRP A CA 1
ATOM 2866 C C . TRP A 1 364 ? -12.923 -18.416 -21.988 1.00 98.38 364 TRP A C 1
ATOM 2868 O O . TRP A 1 364 ? -13.264 -18.118 -23.133 1.00 98.38 364 TRP A O 1
ATOM 2878 N N . LYS A 1 365 ? -13.798 -18.424 -20.978 1.00 98.12 365 LYS A N 1
ATOM 2879 C CA . LYS A 1 365 ? -15.148 -17.846 -21.049 1.00 98.12 365 LYS A CA 1
ATOM 2880 C C . LYS A 1 365 ? -15.031 -16.323 -20.977 1.00 98.12 365 LYS A C 1
ATOM 2882 O O . LYS A 1 365 ? -14.460 -15.794 -20.025 1.00 98.12 365 LYS A O 1
ATOM 2887 N N . ILE A 1 366 ? -15.551 -15.624 -21.983 1.00 97.62 366 ILE A N 1
ATOM 2888 C CA . ILE A 1 366 ? -15.318 -14.187 -22.178 1.00 97.62 366 ILE A CA 1
ATOM 2889 C C . ILE A 1 366 ? -16.487 -13.368 -21.628 1.00 97.62 366 ILE A C 1
ATOM 2891 O O . ILE A 1 366 ? -17.625 -13.544 -22.057 1.00 97.62 366 ILE A O 1
ATOM 2895 N N . TYR A 1 367 ? -16.184 -12.439 -20.722 1.00 97.06 367 TYR A N 1
ATOM 2896 C CA . TYR A 1 367 ? -17.138 -11.521 -20.104 1.00 97.06 367 TYR A CA 1
ATOM 2897 C C . TYR A 1 367 ? -16.812 -10.086 -20.527 1.00 97.06 367 TYR A C 1
ATOM 2899 O O . TYR A 1 367 ? -15.784 -9.529 -20.136 1.00 97.06 367 TYR A O 1
ATOM 2907 N N . SER A 1 368 ? -17.685 -9.480 -21.336 1.00 96.06 368 SER A N 1
ATOM 2908 C CA . SER A 1 368 ? -17.572 -8.063 -21.701 1.00 96.06 368 SER A CA 1
ATOM 2909 C C . SER A 1 368 ? -17.873 -7.172 -20.494 1.00 96.06 368 SER A C 1
ATOM 2911 O O . SER A 1 368 ? -18.934 -7.303 -19.883 1.00 96.06 368 SER A O 1
ATOM 2913 N N . ILE A 1 369 ? -16.975 -6.240 -20.177 1.00 95.00 369 ILE A N 1
ATOM 2914 C CA . ILE A 1 369 ? -17.115 -5.297 -19.063 1.00 95.00 369 ILE A CA 1
ATOM 2915 C C . ILE A 1 369 ? -16.926 -3.845 -19.505 1.00 95.00 369 ILE A C 1
ATOM 2917 O O . ILE A 1 369 ? -16.061 -3.517 -20.313 1.00 95.00 369 ILE A O 1
ATOM 2921 N N . GLN A 1 370 ? -17.685 -2.945 -18.882 1.00 93.88 370 GLN A N 1
ATOM 2922 C CA . GLN A 1 370 ? -17.362 -1.521 -18.889 1.00 93.88 370 GLN A CA 1
ATOM 2923 C C . GLN A 1 370 ? -16.224 -1.260 -17.897 1.00 93.88 370 GLN A C 1
ATOM 2925 O O . GLN A 1 370 ? -16.331 -1.638 -16.720 1.00 93.88 370 GLN A O 1
ATOM 2930 N N . ARG A 1 371 ? -15.160 -0.590 -18.357 1.00 92.69 371 ARG A N 1
ATOM 2931 C CA . ARG A 1 371 ? -14.043 -0.166 -17.500 1.00 92.69 371 ARG A CA 1
ATOM 2932 C C . ARG A 1 371 ? -14.533 0.698 -16.335 1.00 92.69 371 ARG A C 1
ATOM 2934 O O . ARG A 1 371 ? -15.511 1.432 -16.466 1.00 92.69 371 ARG A O 1
ATOM 2941 N N . ILE A 1 372 ? -13.826 0.638 -15.213 1.00 94.19 372 ILE A N 1
ATOM 2942 C CA . ILE A 1 372 ? -14.029 1.524 -14.063 1.00 94.19 372 ILE A CA 1
ATOM 2943 C C . ILE A 1 372 ? -12.801 2.423 -13.975 1.00 94.19 372 ILE A C 1
ATOM 2945 O O . ILE A 1 372 ? -11.681 1.932 -13.817 1.00 94.19 372 ILE A O 1
ATOM 2949 N N . ARG A 1 373 ? -13.012 3.737 -14.104 1.00 91.56 373 ARG A N 1
ATOM 2950 C CA . ARG A 1 373 ? -11.941 4.722 -13.958 1.00 91.56 373 ARG A CA 1
ATOM 2951 C C . ARG A 1 373 ? -11.591 4.882 -12.481 1.00 91.56 373 ARG A C 1
ATOM 2953 O O . ARG A 1 373 ? -12.483 5.030 -11.648 1.00 91.56 373 ARG A O 1
ATOM 2960 N N . ASN A 1 374 ? -10.306 4.929 -12.163 1.00 92.00 374 ASN A N 1
ATOM 2961 C CA . ASN A 1 374 ? -9.830 5.444 -10.889 1.00 92.00 374 ASN A CA 1
ATOM 2962 C C . ASN A 1 374 ? -10.068 6.972 -10.849 1.00 92.00 374 ASN A C 1
ATOM 2964 O O . ASN A 1 374 ? -9.492 7.692 -11.669 1.00 92.00 374 ASN A O 1
ATOM 2968 N N . PRO A 1 375 ? -10.889 7.507 -9.925 1.00 89.81 375 PRO A N 1
ATOM 2969 C CA . PRO A 1 375 ? -11.170 8.944 -9.858 1.00 89.81 375 PRO A CA 1
ATOM 2970 C C . PRO A 1 375 ? -9.945 9.781 -9.456 1.00 89.81 375 PRO A C 1
ATOM 2972 O O . PRO A 1 375 ? -9.917 10.977 -9.722 1.00 89.81 375 PRO A O 1
ATOM 2975 N N . LYS A 1 376 ? -8.926 9.160 -8.844 1.00 87.81 376 LYS A N 1
ATOM 2976 C CA . LYS A 1 376 ? -7.703 9.811 -8.342 1.00 87.81 376 LYS A CA 1
ATOM 2977 C C . LYS A 1 376 ? -6.492 9.623 -9.274 1.00 87.81 376 LYS A C 1
ATOM 2979 O O . LYS A 1 376 ? -5.387 10.007 -8.907 1.00 87.81 376 LYS A O 1
ATOM 2984 N N . ALA A 1 377 ? -6.682 9.033 -10.457 1.00 86.12 377 ALA A N 1
ATOM 2985 C CA . ALA A 1 377 ? -5.649 8.915 -11.487 1.00 86.12 377 ALA A CA 1
ATOM 2986 C C . ALA A 1 377 ? -5.711 10.072 -12.497 1.00 86.12 377 ALA A C 1
ATOM 2988 O O . ALA A 1 377 ? -6.798 10.520 -12.882 1.00 86.12 377 ALA A O 1
ATOM 2989 N N . GLU A 1 378 ? -4.546 10.502 -12.980 1.00 82.38 378 GLU A N 1
ATOM 2990 C CA . GLU A 1 378 ? -4.417 11.402 -14.132 1.00 82.38 378 GLU A CA 1
ATOM 2991 C C . GLU A 1 378 ? -4.963 10.739 -15.413 1.00 82.38 378 GLU A C 1
ATOM 2993 O O . GLU A 1 378 ? -5.169 9.523 -15.461 1.00 82.38 378 GLU A O 1
ATOM 2998 N N . ALA A 1 379 ? -5.277 11.535 -16.436 1.00 78.69 379 ALA A N 1
ATOM 2999 C CA . ALA A 1 379 ? -5.729 11.006 -17.724 1.00 78.69 379 ALA A CA 1
ATOM 3000 C C . ALA A 1 379 ? -4.591 10.250 -18.426 1.00 78.69 379 ALA A C 1
ATOM 3002 O O . ALA A 1 379 ? -3.439 10.667 -18.333 1.00 78.69 379 ALA A O 1
ATOM 3003 N N . GLU A 1 380 ? -4.909 9.144 -19.105 1.00 75.00 380 GLU A N 1
ATOM 3004 C CA . GLU A 1 380 ? -3.948 8.295 -19.840 1.00 75.00 380 GLU A CA 1
ATOM 3005 C C . GLU A 1 380 ? -2.859 7.618 -18.972 1.00 75.00 380 GLU A C 1
ATOM 3007 O O . GLU A 1 380 ? -2.045 6.843 -19.481 1.00 75.00 380 GLU A O 1
ATOM 3012 N N . ALA A 1 381 ? -2.862 7.835 -17.652 1.00 75.00 381 ALA A N 1
ATOM 3013 C CA . ALA A 1 381 ? -1.938 7.199 -16.721 1.00 75.00 381 ALA A CA 1
ATOM 3014 C C . ALA A 1 381 ? -2.162 5.678 -16.640 1.00 75.00 381 ALA A C 1
ATOM 3016 O O . ALA A 1 381 ? -3.288 5.187 -16.730 1.00 75.00 381 ALA A O 1
ATOM 3017 N N . TYR A 1 382 ? -1.089 4.911 -16.407 1.00 71.25 382 TYR A N 1
ATOM 3018 C CA . TYR A 1 382 ? -1.132 3.439 -16.431 1.00 71.25 382 TYR A CA 1
ATOM 3019 C C . TYR A 1 382 ? -2.173 2.831 -15.469 1.00 71.25 382 TYR A C 1
ATOM 3021 O O . TYR A 1 382 ? -2.708 1.760 -15.739 1.00 71.25 382 TYR A O 1
ATOM 3029 N N . ASN A 1 383 ? -2.456 3.525 -14.362 1.00 80.56 383 ASN A N 1
ATOM 3030 C CA . ASN A 1 383 ? -3.380 3.142 -13.299 1.00 80.56 383 ASN A CA 1
ATOM 3031 C C . ASN A 1 383 ? -4.818 3.662 -13.497 1.00 80.56 383 ASN A C 1
ATOM 3033 O O . ASN A 1 383 ? -5.674 3.399 -12.647 1.00 80.56 383 ASN A O 1
ATOM 3037 N N . GLU A 1 384 ? -5.103 4.394 -14.582 1.00 85.25 384 GLU A N 1
ATOM 3038 C CA . GLU A 1 384 ? -6.402 5.034 -14.832 1.00 85.25 384 GLU A CA 1
ATOM 3039 C C . GLU A 1 384 ? -7.563 4.030 -14.826 1.00 85.25 384 GLU A C 1
ATOM 3041 O O . GLU A 1 384 ? -8.642 4.342 -14.326 1.00 85.25 384 GLU A O 1
ATOM 3046 N N . TRP A 1 385 ? -7.340 2.813 -15.327 1.00 89.62 385 TRP A N 1
ATOM 3047 C CA . TRP A 1 385 ? -8.391 1.808 -15.526 1.00 89.62 385 TRP A CA 1
ATOM 3048 C C . TRP A 1 385 ? -8.286 0.591 -14.600 1.00 89.62 385 TRP A C 1
ATOM 3050 O O . TRP A 1 385 ? -9.135 -0.300 -14.670 1.00 89.62 385 TRP A O 1
ATOM 3060 N N . ASN A 1 386 ? -7.300 0.559 -13.696 1.00 87.88 386 ASN A N 1
ATOM 3061 C CA . ASN A 1 386 ? -7.032 -0.578 -12.805 1.00 87.88 386 ASN A CA 1
ATOM 3062 C C . ASN A 1 386 ? -8.216 -0.943 -11.899 1.00 87.88 386 ASN A C 1
ATOM 3064 O O . ASN A 1 386 ? -8.424 -2.116 -11.596 1.00 87.88 386 ASN A O 1
ATOM 3068 N N . TYR A 1 387 ? -9.040 0.033 -11.503 1.00 94.25 387 TYR A N 1
ATOM 3069 C CA . TYR A 1 387 ? -10.225 -0.207 -10.667 1.00 94.25 387 TYR A CA 1
ATOM 3070 C C . TYR A 1 387 ? -11.283 -1.084 -11.366 1.00 94.25 387 TYR A C 1
ATOM 3072 O O . TYR A 1 387 ? -12.166 -1.633 -10.712 1.00 94.25 387 TYR A O 1
ATOM 3080 N N . SER A 1 388 ? -11.157 -1.331 -12.676 1.00 94.56 388 SER A N 1
ATOM 3081 C CA . SER A 1 388 ? -11.932 -2.361 -13.383 1.00 94.56 388 SER A CA 1
ATOM 3082 C C . SER A 1 388 ? -11.775 -3.758 -12.765 1.00 94.56 388 SER A C 1
ATOM 3084 O O . SER A 1 388 ? -12.682 -4.577 -12.899 1.00 94.56 388 SER A O 1
ATOM 3086 N N . LYS A 1 389 ? -10.691 -4.024 -12.019 1.00 95.62 389 LYS A N 1
ATOM 3087 C CA . LYS A 1 389 ? -10.490 -5.252 -11.227 1.00 95.62 389 LYS A CA 1
ATOM 3088 C C . LYS A 1 389 ? -11.608 -5.481 -10.193 1.00 95.62 389 LYS A C 1
ATOM 3090 O O . LYS A 1 389 ? -11.873 -6.621 -9.829 1.00 95.62 389 LYS A O 1
ATOM 3095 N N . PHE A 1 390 ? -12.358 -4.447 -9.790 1.00 96.38 390 PHE A N 1
ATOM 3096 C CA . PHE A 1 390 ? -13.541 -4.609 -8.928 1.00 96.38 390 PHE A CA 1
ATOM 3097 C C . PHE A 1 390 ? -14.668 -5.413 -9.606 1.00 96.38 390 PHE A C 1
ATOM 3099 O O . PHE A 1 390 ? -15.478 -6.032 -8.918 1.00 96.38 390 PHE A O 1
ATOM 3106 N N . ARG A 1 391 ? -14.702 -5.486 -10.948 1.00 96.94 391 ARG A N 1
ATOM 3107 C CA . ARG A 1 391 ? -15.671 -6.303 -11.705 1.00 96.94 391 ARG A CA 1
ATOM 3108 C C . ARG A 1 391 ? -15.596 -7.801 -11.373 1.00 96.94 391 ARG A C 1
ATOM 3110 O O . ARG A 1 391 ? -16.576 -8.502 -11.598 1.00 96.94 391 ARG A O 1
ATOM 3117 N N . LEU A 1 392 ? -14.493 -8.282 -10.789 1.00 97.50 392 LEU A N 1
ATOM 3118 C CA . LEU A 1 392 ? -14.353 -9.658 -10.295 1.00 97.50 392 LEU A CA 1
ATOM 3119 C C . LEU A 1 392 ? -15.458 -10.047 -9.296 1.00 97.50 392 LEU A C 1
ATOM 3121 O O . LEU A 1 392 ? -15.952 -11.171 -9.335 1.00 97.50 392 LEU A O 1
ATOM 3125 N N . TRP A 1 393 ? -15.922 -9.107 -8.464 1.00 96.94 393 TRP A N 1
ATOM 3126 C CA . TRP A 1 393 ? -17.029 -9.349 -7.530 1.00 96.94 393 TRP A CA 1
ATOM 3127 C C . TRP A 1 393 ? -18.405 -9.464 -8.202 1.00 96.94 393 TRP A C 1
ATOM 3129 O O . TRP A 1 393 ? -19.374 -9.812 -7.532 1.00 96.94 393 TRP A O 1
ATOM 3139 N N . GLN A 1 394 ? -18.514 -9.219 -9.511 1.00 96.75 394 GLN A N 1
ATOM 3140 C CA . GLN A 1 394 ? -19.763 -9.390 -10.259 1.00 96.75 394 GLN A CA 1
ATOM 3141 C C . GLN A 1 394 ? -19.928 -10.791 -10.876 1.00 96.75 394 GLN A C 1
ATOM 3143 O O . GLN A 1 394 ? -21.021 -11.096 -11.349 1.00 96.75 394 GLN A O 1
ATOM 3148 N N . LEU A 1 395 ? -18.903 -11.657 -10.806 1.00 97.12 395 LEU A N 1
ATOM 3149 C CA . LEU A 1 395 ? -18.909 -13.054 -11.284 1.00 97.12 395 LEU A CA 1
ATOM 3150 C C . LEU A 1 395 ? -19.745 -14.004 -10.390 1.00 97.12 395 LEU A C 1
ATOM 3152 O O . LEU A 1 395 ? -19.286 -15.057 -9.945 1.00 97.12 395 LEU A O 1
ATOM 3156 N N . THR A 1 396 ? -20.971 -13.601 -10.051 1.00 95.12 396 THR A N 1
ATOM 3157 C CA . THR A 1 396 ? -21.853 -14.271 -9.068 1.00 95.12 396 THR A CA 1
ATOM 3158 C C . THR A 1 396 ? -22.425 -15.623 -9.529 1.00 95.12 396 THR A C 1
ATOM 3160 O O . THR A 1 396 ? -23.010 -16.383 -8.746 1.00 95.12 396 THR A O 1
ATOM 3163 N N . GLU A 1 397 ? -22.212 -15.975 -10.795 1.00 95.06 397 GLU A N 1
ATOM 3164 C CA . GLU A 1 397 ? -22.376 -17.325 -11.326 1.00 95.06 397 GLU A CA 1
ATOM 3165 C C . GLU A 1 397 ? -21.326 -18.326 -10.793 1.00 95.06 397 GLU A C 1
ATOM 3167 O O . GLU A 1 397 ? -21.554 -19.532 -10.912 1.00 95.06 397 GLU A O 1
ATOM 3172 N N . TYR A 1 398 ? -20.281 -17.858 -10.098 1.00 96.31 398 TYR A N 1
ATOM 3173 C CA . TYR A 1 398 ? -19.333 -18.671 -9.328 1.00 96.31 398 TYR A CA 1
ATOM 3174 C C . TYR A 1 398 ? -19.483 -18.458 -7.812 1.00 96.31 398 TYR A C 1
ATOM 3176 O O . TYR A 1 398 ? -19.838 -17.379 -7.342 1.00 96.31 398 TYR A O 1
ATOM 3184 N N . ASP A 1 399 ? -19.203 -19.505 -7.035 1.00 92.75 399 ASP A N 1
ATOM 3185 C CA . ASP A 1 399 ? -19.164 -19.471 -5.567 1.00 92.75 399 ASP A CA 1
ATOM 3186 C C . ASP A 1 399 ? -17.841 -18.879 -5.052 1.00 92.75 399 ASP A C 1
ATOM 3188 O O . ASP A 1 399 ? -17.795 -18.286 -3.971 1.00 92.75 399 ASP A O 1
ATOM 3192 N N . LYS A 1 400 ? -16.759 -19.063 -5.823 1.00 94.88 400 LYS A N 1
ATOM 3193 C CA . LYS A 1 400 ? -15.405 -18.586 -5.525 1.00 94.88 400 LYS A CA 1
ATOM 3194 C C . LYS A 1 400 ? -14.550 -18.548 -6.791 1.00 94.88 400 LYS A C 1
ATOM 3196 O O . LYS A 1 400 ? -14.698 -19.402 -7.667 1.00 94.88 400 LYS A O 1
ATOM 3201 N N . ILE A 1 401 ? -13.620 -17.601 -6.857 1.00 98.00 401 ILE A N 1
ATOM 3202 C CA . ILE A 1 401 ? -12.636 -17.496 -7.939 1.00 98.00 401 ILE A CA 1
ATOM 3203 C C . ILE A 1 401 ? -11.207 -17.390 -7.389 1.00 98.00 401 ILE A C 1
ATOM 3205 O O . ILE A 1 401 ? -10.986 -16.810 -6.324 1.00 98.00 401 ILE A O 1
ATOM 3209 N N . ILE A 1 402 ? -10.239 -17.919 -8.141 1.00 97.94 402 ILE A N 1
ATOM 3210 C CA . ILE A 1 402 ? -8.818 -17.573 -7.991 1.00 97.94 402 ILE A CA 1
ATOM 3211 C C . ILE A 1 402 ? -8.507 -16.547 -9.078 1.00 97.94 402 ILE A C 1
ATOM 3213 O O . ILE A 1 402 ? -8.477 -16.880 -10.262 1.00 97.94 402 ILE A O 1
ATOM 3217 N N . PHE A 1 403 ? -8.298 -15.295 -8.692 1.00 98.06 403 PHE A N 1
ATOM 3218 C CA . PHE A 1 403 ? -7.793 -14.284 -9.609 1.00 98.06 403 PHE A CA 1
ATOM 3219 C C . PHE A 1 403 ? -6.289 -14.468 -9.840 1.00 98.06 403 PHE A C 1
ATOM 3221 O O . PHE A 1 403 ? -5.548 -14.650 -8.870 1.00 98.06 403 PHE A O 1
ATOM 3228 N N . ILE A 1 404 ? -5.856 -14.352 -11.100 1.00 96.75 404 ILE A N 1
ATOM 3229 C CA . ILE A 1 404 ? -4.449 -14.213 -11.496 1.00 96.75 404 ILE A CA 1
ATOM 3230 C C . ILE A 1 404 ? -4.268 -13.062 -12.501 1.00 96.75 404 ILE A C 1
ATOM 3232 O O . ILE A 1 404 ? -5.088 -12.899 -13.410 1.00 96.75 404 ILE A O 1
ATOM 3236 N N . ASP A 1 405 ? -3.189 -12.280 -12.392 1.00 93.81 405 ASP A N 1
ATOM 3237 C CA . ASP A 1 405 ? -2.797 -11.349 -13.465 1.00 93.81 405 ASP A CA 1
ATOM 3238 C C . ASP A 1 405 ? -2.300 -12.130 -14.709 1.00 93.81 405 ASP A C 1
ATOM 3240 O O . ASP A 1 405 ? -1.844 -13.275 -14.632 1.00 93.81 405 ASP A O 1
ATOM 3244 N N . ALA A 1 406 ? -2.411 -11.522 -15.895 1.00 94.19 406 ALA A N 1
ATOM 3245 C CA . ALA A 1 406 ? -2.180 -12.179 -17.192 1.00 94.19 406 ALA A CA 1
ATOM 3246 C C . ALA A 1 406 ? -0.692 -12.416 -17.554 1.00 94.19 406 ALA A C 1
ATOM 3248 O O . ALA A 1 406 ? -0.374 -12.779 -18.688 1.00 94.19 406 ALA A O 1
ATOM 3249 N N . ASP A 1 407 ? 0.227 -12.193 -16.617 1.00 94.31 407 ASP A N 1
ATOM 3250 C CA . ASP A 1 407 ? 1.680 -12.332 -16.747 1.00 94.31 407 ASP A CA 1
ATOM 3251 C C . ASP A 1 407 ? 2.286 -13.345 -15.766 1.00 94.31 407 ASP A C 1
ATOM 3253 O O . ASP A 1 407 ? 3.473 -13.296 -15.429 1.00 94.31 407 ASP A O 1
ATOM 3257 N N . MET A 1 408 ? 1.473 -14.321 -15.369 1.00 95.94 408 MET A N 1
ATOM 3258 C CA . MET A 1 408 ? 1.877 -15.449 -14.538 1.00 95.94 408 MET A CA 1
ATOM 3259 C C . MET A 1 408 ? 1.822 -16.777 -15.296 1.00 95.94 408 MET A C 1
ATOM 3261 O O . MET A 1 408 ? 1.085 -16.937 -16.270 1.00 95.94 408 MET A O 1
ATOM 3265 N N . LEU A 1 409 ? 2.582 -17.756 -14.806 1.00 97.69 409 LEU A N 1
ATOM 3266 C CA . LEU A 1 409 ? 2.436 -19.164 -15.169 1.00 97.69 409 LEU A CA 1
ATOM 3267 C C . LEU A 1 409 ? 2.095 -19.982 -13.930 1.00 97.69 409 LEU A C 1
ATOM 3269 O O . LEU A 1 409 ? 2.799 -19.907 -12.921 1.00 97.69 409 LEU A O 1
ATOM 3273 N N . ILE A 1 410 ? 1.065 -20.814 -14.049 1.00 97.75 410 ILE A N 1
ATOM 3274 C CA . ILE A 1 410 ? 0.720 -21.850 -13.080 1.00 97.75 410 ILE A CA 1
ATOM 3275 C C . ILE A 1 410 ? 1.548 -23.090 -13.427 1.00 97.75 410 ILE A C 1
ATOM 3277 O O . ILE A 1 410 ? 1.314 -23.756 -14.432 1.00 97.75 410 ILE A O 1
ATOM 3281 N N . LEU A 1 411 ? 2.572 -23.360 -12.620 1.00 97.06 411 LEU A N 1
ATOM 3282 C CA . LEU A 1 411 ? 3.530 -24.450 -12.826 1.00 97.06 411 LEU A CA 1
ATOM 3283 C C . LEU A 1 411 ? 3.111 -25.737 -12.097 1.00 97.06 411 LEU A C 1
ATOM 3285 O O . LEU A 1 411 ? 3.557 -26.825 -12.455 1.00 97.06 411 LEU A O 1
ATOM 3289 N N . ARG A 1 412 ? 2.242 -25.625 -11.085 1.00 94.75 412 ARG A N 1
ATOM 3290 C CA . ARG A 1 412 ? 1.639 -26.742 -10.340 1.00 94.75 412 ARG A CA 1
ATOM 3291 C C . ARG A 1 412 ? 0.185 -26.413 -10.015 1.00 94.75 412 ARG A C 1
ATOM 3293 O O . ARG A 1 412 ? -0.167 -25.242 -9.922 1.00 94.75 412 ARG A O 1
ATOM 3300 N N . ASN A 1 413 ? -0.647 -27.432 -9.809 1.00 93.38 413 ASN A N 1
ATOM 3301 C CA . ASN A 1 413 ? -2.050 -27.237 -9.448 1.00 93.38 413 ASN A CA 1
ATOM 3302 C C . ASN A 1 413 ? -2.188 -26.407 -8.155 1.00 93.38 413 ASN A C 1
ATOM 3304 O O . ASN A 1 413 ? -1.526 -26.722 -7.166 1.00 93.38 413 ASN A O 1
ATOM 3308 N N . ILE A 1 414 ? -3.058 -25.390 -8.160 1.00 93.19 414 ILE A N 1
ATOM 3309 C CA . ILE A 1 414 ? -3.404 -24.576 -6.979 1.00 93.19 414 ILE A CA 1
ATOM 3310 C C . ILE A 1 414 ? -4.903 -24.623 -6.639 1.00 93.19 414 ILE A C 1
ATOM 3312 O O . ILE A 1 414 ? -5.401 -23.769 -5.911 1.00 93.19 414 ILE A O 1
ATOM 3316 N N . ASP A 1 415 ? -5.633 -25.645 -7.104 1.00 92.94 415 ASP A N 1
ATOM 3317 C CA . ASP A 1 415 ? -7.080 -25.774 -6.874 1.00 92.94 415 ASP A CA 1
ATOM 3318 C C . ASP A 1 415 ? -7.432 -25.941 -5.380 1.00 92.94 415 ASP A C 1
ATOM 3320 O O . ASP A 1 415 ? -8.563 -25.674 -4.978 1.00 92.94 415 ASP A O 1
ATOM 3324 N N . PHE A 1 416 ? -6.478 -26.319 -4.521 1.00 89.12 416 PHE A N 1
ATOM 3325 C CA . PHE A 1 416 ? -6.672 -26.309 -3.064 1.00 89.12 416 PHE A CA 1
ATOM 3326 C C . PHE A 1 416 ? -6.923 -24.895 -2.505 1.00 89.12 416 PHE A C 1
ATOM 3328 O O . PHE A 1 416 ? -7.554 -24.758 -1.457 1.00 89.12 416 PHE A O 1
ATOM 3335 N N . LEU A 1 417 ? -6.505 -23.831 -3.209 1.00 91.81 417 LEU A N 1
ATOM 3336 C CA . LEU A 1 417 ? -6.815 -22.453 -2.819 1.00 91.81 417 LEU A CA 1
ATOM 3337 C C . LEU A 1 417 ? -8.323 -22.149 -2.894 1.00 91.81 417 LEU A C 1
ATOM 3339 O O . LEU A 1 417 ? -8.787 -21.247 -2.199 1.00 91.81 417 LEU A O 1
ATOM 3343 N N . PHE A 1 418 ? -9.119 -22.939 -3.627 1.00 92.12 418 PHE A N 1
ATOM 3344 C CA . PHE A 1 418 ? -10.582 -22.826 -3.602 1.00 92.12 418 PHE A CA 1
ATOM 3345 C C . PHE A 1 418 ? -11.222 -23.258 -2.262 1.00 92.12 418 PHE A C 1
ATOM 3347 O O . PHE A 1 418 ? -12.397 -22.974 -2.023 1.00 92.12 418 PHE A O 1
ATOM 3354 N N . GLU A 1 419 ? -10.489 -23.865 -1.323 1.00 88.12 419 GLU A N 1
ATOM 3355 C CA . GLU A 1 419 ? -10.990 -24.052 0.051 1.00 88.12 419 GLU A CA 1
ATOM 3356 C C . GLU A 1 419 ? -10.736 -22.823 0.955 1.00 88.12 419 GLU A C 1
ATOM 3358 O O . GLU A 1 419 ? -11.396 -22.667 1.981 1.00 88.12 419 GLU A O 1
ATOM 3363 N N . MET A 1 420 ? -9.875 -21.882 0.545 1.00 90.31 420 MET A N 1
ATOM 3364 C CA . MET A 1 420 ? -9.465 -20.712 1.343 1.00 90.31 420 MET A CA 1
ATOM 3365 C C . MET A 1 420 ? -10.480 -19.554 1.274 1.00 90.31 420 MET A C 1
ATOM 3367 O O . MET A 1 420 ? -11.222 -19.465 0.293 1.00 90.31 420 MET A O 1
ATOM 3371 N N . PRO A 1 421 ? -10.580 -18.669 2.283 1.00 91.56 421 PRO A N 1
ATOM 3372 C CA . PRO A 1 421 ? -11.539 -17.561 2.272 1.00 91.56 421 PRO A CA 1
ATOM 3373 C C . PRO A 1 421 ? -11.074 -16.382 1.404 1.00 91.56 421 PRO A C 1
ATOM 3375 O O . PRO A 1 421 ? -9.891 -16.237 1.091 1.00 91.56 421 PRO A O 1
ATOM 3378 N N . GLU A 1 422 ? -11.997 -15.470 1.116 1.00 93.75 422 GLU A N 1
ATOM 3379 C CA . GLU A 1 422 ? -11.648 -14.096 0.748 1.00 93.75 422 GLU A CA 1
ATOM 3380 C C . GLU A 1 422 ? -11.034 -13.336 1.950 1.00 93.75 422 GLU A C 1
ATOM 3382 O O . GLU A 1 422 ? -11.457 -13.539 3.089 1.00 93.75 422 GLU A O 1
ATOM 3387 N N . ILE A 1 423 ? -10.064 -12.428 1.793 1.00 94.56 423 ILE A N 1
ATOM 3388 C CA . ILE A 1 423 ? -8.995 -12.463 0.783 1.00 94.56 423 ILE A CA 1
ATOM 3389 C C . ILE A 1 423 ? -7.919 -13.426 1.294 1.00 94.56 423 ILE A C 1
ATOM 3391 O O . ILE A 1 423 ? -7.469 -13.298 2.437 1.00 94.56 423 ILE A O 1
ATOM 3395 N N . SER A 1 424 ? -7.473 -14.339 0.432 1.00 94.56 424 SER A N 1
ATOM 3396 C CA . SER A 1 424 ? -6.230 -15.097 0.622 1.00 94.56 424 SER A CA 1
ATOM 3397 C C . SER A 1 424 ? -5.251 -14.739 -0.492 1.00 94.56 424 SER A C 1
ATOM 3399 O O . SER A 1 424 ? -5.609 -14.838 -1.666 1.00 94.56 424 SER A O 1
ATOM 3401 N N . ALA A 1 425 ? -4.051 -14.290 -0.124 1.00 95.31 425 ALA A N 1
ATOM 3402 C CA . ALA A 1 425 ? -3.052 -13.722 -1.033 1.00 95.31 425 ALA A CA 1
ATOM 3403 C C . ALA A 1 425 ? -1.633 -13.828 -0.437 1.00 95.31 425 ALA A C 1
ATOM 3405 O O . ALA A 1 425 ? -1.459 -14.148 0.742 1.00 95.31 425 ALA A O 1
ATOM 3406 N N . THR A 1 426 ? -0.598 -13.588 -1.242 1.00 92.00 426 THR A N 1
ATOM 3407 C CA . THR A 1 426 ? 0.798 -13.565 -0.765 1.00 92.00 426 THR A CA 1
ATOM 3408 C C . THR A 1 426 ? 1.175 -12.212 -0.168 1.00 92.00 426 THR A C 1
ATOM 3410 O O . THR A 1 426 ? 0.604 -11.181 -0.534 1.00 92.00 426 THR A O 1
ATOM 3413 N N . GLY A 1 427 ? 2.190 -12.201 0.700 1.00 86.75 427 GLY A N 1
ATOM 3414 C CA . GLY A 1 427 ? 2.784 -10.963 1.197 1.00 86.75 427 GLY A CA 1
ATOM 3415 C C . GLY A 1 427 ? 3.359 -10.071 0.091 1.00 86.75 427 GLY A C 1
ATOM 3416 O O . GLY A 1 427 ? 3.731 -10.526 -0.994 1.00 86.75 427 GLY A O 1
ATOM 3417 N N . ASN A 1 428 ? 3.416 -8.780 0.396 1.00 81.00 428 ASN A N 1
ATOM 3418 C CA . ASN A 1 428 ? 4.123 -7.733 -0.335 1.00 81.00 428 ASN A CA 1
ATOM 3419 C C . ASN A 1 428 ? 4.982 -6.946 0.686 1.00 81.00 428 ASN A C 1
ATOM 3421 O O . ASN A 1 428 ? 5.184 -7.412 1.804 1.00 81.00 428 ASN A O 1
ATOM 3425 N N . ASN A 1 429 ? 5.491 -5.760 0.342 1.00 69.12 429 ASN A N 1
ATOM 3426 C CA . ASN A 1 429 ? 6.189 -4.904 1.312 1.00 69.12 429 ASN A CA 1
ATOM 3427 C C . ASN A 1 429 ? 5.239 -4.435 2.436 1.00 69.12 429 ASN A C 1
ATOM 3429 O O . ASN A 1 429 ? 4.062 -4.163 2.180 1.00 69.12 429 ASN A O 1
ATOM 3433 N N . ALA A 1 430 ? 5.775 -4.247 3.646 1.00 78.31 430 ALA A N 1
ATOM 3434 C CA . ALA A 1 430 ? 5.032 -3.896 4.858 1.00 78.31 430 ALA A CA 1
ATOM 3435 C C . ALA A 1 430 ? 3.836 -4.838 5.157 1.00 78.31 430 ALA A C 1
ATOM 3437 O O . ALA A 1 430 ? 3.873 -6.033 4.883 1.00 78.31 430 ALA A O 1
ATOM 3438 N N . THR A 1 431 ? 2.771 -4.321 5.773 1.00 81.31 431 THR A N 1
ATOM 3439 C CA . THR A 1 431 ? 1.645 -5.093 6.342 1.00 81.31 431 THR A CA 1
ATOM 3440 C C . THR A 1 431 ? 0.612 -5.575 5.299 1.00 81.31 431 THR A C 1
ATOM 3442 O O . THR A 1 431 ? -0.557 -5.814 5.619 1.00 81.31 431 THR A O 1
ATOM 3445 N N . LEU A 1 432 ? 1.027 -5.675 4.032 1.00 90.12 432 LEU A N 1
ATOM 3446 C CA . LEU A 1 432 ? 0.178 -5.577 2.840 1.00 90.12 432 LEU A CA 1
ATOM 3447 C C . LEU A 1 432 ? 0.278 -6.829 1.954 1.00 90.12 432 LEU A C 1
ATOM 3449 O O . LEU A 1 432 ? 1.315 -7.493 1.923 1.00 90.12 432 LEU A O 1
ATOM 3453 N N . PHE A 1 433 ? -0.777 -7.121 1.189 1.00 92.56 433 PHE A N 1
ATOM 3454 C CA . PHE A 1 433 ? -0.807 -8.239 0.240 1.00 92.56 433 PHE A CA 1
ATOM 3455 C C . PHE A 1 433 ? -0.566 -7.806 -1.211 1.00 92.56 433 PHE A C 1
ATOM 3457 O O . PHE A 1 433 ? -0.895 -6.686 -1.619 1.00 92.56 433 PHE A O 1
ATOM 3464 N N . ASN A 1 434 ? -0.019 -8.726 -2.009 1.00 91.56 434 ASN A N 1
ATOM 3465 C CA . ASN A 1 434 ? 0.103 -8.573 -3.455 1.00 91.56 434 ASN A CA 1
ATOM 3466 C C . ASN A 1 434 ? -1.223 -8.963 -4.135 1.00 91.56 434 ASN A C 1
ATOM 3468 O O . ASN A 1 434 ? -1.766 -10.031 -3.869 1.00 91.56 434 ASN A O 1
ATOM 3472 N N . SER A 1 435 ? -1.744 -8.109 -5.018 1.00 91.69 435 SER A N 1
ATOM 3473 C CA . SER A 1 435 ? -3.061 -8.303 -5.654 1.00 91.69 435 SER A CA 1
ATOM 3474 C C . SER A 1 435 ? -3.046 -9.169 -6.920 1.00 91.69 435 SER A C 1
ATOM 3476 O O . SER A 1 435 ? -4.073 -9.278 -7.594 1.00 91.69 435 SER A O 1
ATOM 3478 N N . GLY A 1 436 ? -1.893 -9.736 -7.280 1.00 89.88 436 GLY A N 1
ATOM 3479 C CA . GLY A 1 436 ? -1.745 -10.514 -8.506 1.00 89.88 436 GLY A CA 1
ATOM 3480 C C . GLY A 1 436 ? -2.193 -11.965 -8.393 1.00 89.88 436 GLY A C 1
ATOM 3481 O O . GLY A 1 436 ? -2.572 -12.545 -9.402 1.00 89.88 436 GLY A O 1
ATOM 3482 N N . VAL A 1 437 ? -2.230 -12.532 -7.183 1.00 94.94 437 VAL A N 1
ATOM 3483 C CA . VAL A 1 437 ? -2.888 -13.817 -6.898 1.00 94.94 437 VAL A CA 1
ATOM 3484 C C . VAL A 1 437 ? -3.795 -13.624 -5.690 1.00 94.94 437 VAL A C 1
ATOM 3486 O O . VAL A 1 437 ? -3.310 -13.344 -4.593 1.00 94.94 437 VAL A O 1
ATOM 3489 N N . MET A 1 438 ? -5.109 -13.746 -5.890 1.00 96.69 438 MET A N 1
ATOM 3490 C CA . MET A 1 438 ? -6.110 -13.519 -4.840 1.00 96.69 438 MET A CA 1
ATOM 3491 C C . MET A 1 438 ? -7.242 -14.542 -4.908 1.00 96.69 438 MET A C 1
ATOM 3493 O O . MET A 1 438 ? -7.822 -14.766 -5.969 1.00 96.69 438 MET A O 1
ATOM 3497 N N . VAL A 1 439 ? -7.625 -15.095 -3.760 1.00 96.94 439 VAL A N 1
ATOM 3498 C CA . VAL A 1 439 ? -8.885 -15.836 -3.604 1.00 96.94 439 VAL A CA 1
ATOM 3499 C C . VAL A 1 439 ? -10.009 -14.853 -3.268 1.00 96.94 439 VAL A C 1
ATOM 3501 O O . VAL A 1 439 ? -9.878 -14.081 -2.317 1.00 96.94 439 VAL A O 1
ATOM 3504 N N . VAL A 1 440 ? -11.097 -14.884 -4.044 1.00 96.62 440 VAL A N 1
ATOM 3505 C CA . VAL A 1 440 ? -12.229 -13.937 -3.982 1.00 96.62 440 VAL A CA 1
ATOM 3506 C C . VAL A 1 440 ? -13.563 -14.696 -3.934 1.00 96.62 440 VAL A C 1
ATOM 3508 O O . VAL A 1 440 ? -13.720 -15.725 -4.594 1.00 96.62 440 VAL A O 1
ATOM 3511 N N . GLU A 1 441 ? -14.533 -14.183 -3.172 1.00 94.62 441 GLU A N 1
ATOM 3512 C CA . GLU A 1 441 ? -15.915 -14.679 -3.074 1.00 94.62 441 GLU A CA 1
ATOM 3513 C C . GLU A 1 441 ? -16.869 -13.682 -3.777 1.00 94.62 441 GLU A C 1
ATOM 3515 O O . GLU A 1 441 ? -17.307 -12.712 -3.151 1.00 94.62 441 GLU A O 1
ATOM 3520 N N . PRO A 1 442 ? -17.229 -13.877 -5.065 1.00 95.44 442 PRO A N 1
ATOM 3521 C CA . PRO A 1 442 ? -18.011 -12.891 -5.809 1.00 95.44 442 PRO A CA 1
ATOM 3522 C C . PRO A 1 442 ? -19.350 -12.535 -5.146 1.00 95.44 442 PRO A C 1
ATOM 3524 O O . PRO A 1 442 ? -20.139 -13.401 -4.766 1.00 95.44 442 PRO A O 1
ATOM 3527 N N . SER A 1 443 ? -19.630 -11.235 -5.037 1.00 93.62 443 SER A N 1
ATOM 3528 C CA . SER A 1 443 ? -20.930 -10.717 -4.619 1.00 93.62 443 SER A CA 1
ATOM 3529 C C . SER A 1 443 ? -21.155 -9.293 -5.118 1.00 93.62 443 SER A C 1
ATOM 3531 O O . SER A 1 443 ? -20.374 -8.383 -4.821 1.00 93.62 443 SER A O 1
ATOM 3533 N N . ASN A 1 444 ? -22.297 -9.059 -5.772 1.00 95.00 444 ASN A N 1
ATOM 3534 C CA . ASN A 1 444 ? -22.713 -7.717 -6.182 1.00 95.00 444 ASN A CA 1
ATOM 3535 C C . ASN A 1 444 ? -22.849 -6.747 -4.988 1.00 95.00 444 ASN A C 1
ATOM 3537 O O . ASN A 1 444 ? -22.629 -5.554 -5.162 1.00 95.00 444 ASN A O 1
ATOM 3541 N N . SER A 1 445 ? -23.126 -7.231 -3.768 1.00 92.62 445 SER A N 1
ATOM 3542 C CA . SER A 1 445 ? -23.103 -6.395 -2.552 1.00 92.62 445 SER A CA 1
ATOM 3543 C C . SER A 1 445 ? -21.720 -5.793 -2.283 1.00 92.62 445 SER A C 1
ATOM 3545 O O . SER A 1 445 ? -21.596 -4.640 -1.885 1.00 92.62 445 SER A O 1
ATOM 3547 N N . THR A 1 446 ? -20.675 -6.594 -2.497 1.00 94.38 446 THR A N 1
ATOM 3548 C CA . THR A 1 446 ? -19.283 -6.229 -2.235 1.00 94.38 446 THR A CA 1
ATOM 3549 C C . THR A 1 446 ? -18.752 -5.361 -3.370 1.00 94.38 446 THR A C 1
ATOM 3551 O O . THR A 1 446 ? -18.069 -4.376 -3.113 1.00 94.38 446 THR A O 1
ATOM 3554 N N . PHE A 1 447 ? -19.172 -5.632 -4.612 1.00 95.94 447 PHE A N 1
ATOM 3555 C CA . PHE A 1 447 ? -18.972 -4.705 -5.725 1.00 95.94 447 PHE A CA 1
ATOM 3556 C C . PHE A 1 447 ? -19.551 -3.312 -5.423 1.00 95.94 447 PHE A C 1
ATOM 3558 O O . PHE A 1 447 ? -18.836 -2.324 -5.563 1.00 95.94 447 PHE A O 1
ATOM 3565 N N . GLN A 1 448 ? -20.801 -3.217 -4.950 1.00 95.19 448 GLN A N 1
ATOM 3566 C CA . GLN A 1 448 ? -21.381 -1.917 -4.591 1.00 95.19 448 GLN A CA 1
ATOM 3567 C C . GLN A 1 448 ? -20.655 -1.263 -3.407 1.00 95.19 448 GLN A C 1
ATOM 3569 O O . GLN A 1 448 ? -20.414 -0.067 -3.458 1.00 95.19 448 GLN A O 1
ATOM 3574 N N . LEU A 1 449 ? -20.196 -2.020 -2.400 1.00 93.69 449 LEU A N 1
ATOM 3575 C CA . LEU A 1 449 ? -19.367 -1.464 -1.319 1.00 93.69 449 LEU A CA 1
ATOM 3576 C C . LEU A 1 449 ? -18.076 -0.804 -1.851 1.00 93.69 449 LEU A C 1
ATOM 3578 O O . LEU A 1 449 ? -17.717 0.280 -1.391 1.00 93.69 449 LEU A O 1
ATOM 3582 N N . LEU A 1 450 ? -17.403 -1.428 -2.826 1.00 95.69 450 LEU A N 1
ATOM 3583 C CA . LEU A 1 450 ? -16.213 -0.870 -3.487 1.00 95.69 450 LEU A CA 1
ATOM 3584 C C . LEU A 1 450 ? -16.551 0.375 -4.332 1.00 95.69 450 LEU A C 1
ATOM 3586 O O . LEU A 1 450 ? -15.747 1.302 -4.409 1.00 95.69 450 LEU A O 1
ATOM 3590 N N . MET A 1 451 ? -17.734 0.418 -4.954 1.00 96.19 451 MET A N 1
ATOM 3591 C CA . MET A 1 451 ? -18.185 1.564 -5.754 1.00 96.19 451 MET A CA 1
ATOM 3592 C C . MET A 1 451 ? -18.658 2.748 -4.893 1.00 96.19 451 MET A C 1
ATOM 3594 O O . MET A 1 451 ? -18.283 3.879 -5.193 1.00 96.19 451 MET A O 1
ATOM 3598 N N . ASP A 1 452 ? -19.404 2.507 -3.808 1.00 94.25 452 ASP A N 1
ATOM 3599 C CA . ASP A 1 452 ? -19.853 3.516 -2.830 1.00 94.25 452 ASP A CA 1
ATOM 3600 C C . ASP A 1 452 ? -18.663 4.354 -2.322 1.00 94.25 452 ASP A C 1
ATOM 3602 O O . ASP A 1 452 ? -18.707 5.585 -2.291 1.00 94.25 452 ASP A O 1
ATOM 3606 N N . HIS A 1 453 ? -17.567 3.680 -1.956 1.00 93.00 453 HIS A N 1
ATOM 3607 C CA . HIS A 1 453 ? -16.403 4.289 -1.306 1.00 93.00 453 HIS A CA 1
ATOM 3608 C C . HIS A 1 453 ? -15.261 4.612 -2.291 1.00 93.00 453 HIS A C 1
ATOM 3610 O O . HIS A 1 453 ? -14.142 4.915 -1.863 1.00 93.00 453 HIS A O 1
ATOM 3616 N N . ILE A 1 454 ? -15.497 4.551 -3.612 1.00 94.00 454 ILE A N 1
ATOM 3617 C CA . ILE A 1 454 ? -14.471 4.728 -4.666 1.00 94.00 454 ILE A CA 1
ATOM 3618 C C . ILE A 1 454 ? -13.764 6.094 -4.596 1.00 94.00 454 ILE A C 1
ATOM 3620 O O . ILE A 1 454 ? -12.581 6.212 -4.919 1.00 94.00 454 ILE A O 1
ATOM 3624 N N . ASN A 1 455 ? -14.490 7.117 -4.134 1.00 90.56 455 ASN A N 1
ATOM 3625 C CA . ASN A 1 455 ? -14.003 8.486 -3.963 1.00 90.56 455 ASN A CA 1
ATOM 3626 C C . ASN A 1 455 ? -13.446 8.748 -2.555 1.00 90.56 455 ASN A C 1
ATOM 3628 O O . ASN A 1 455 ? -12.527 9.552 -2.411 1.00 90.56 455 ASN A O 1
ATOM 3632 N N . GLU A 1 456 ? -13.959 8.069 -1.525 1.00 89.81 456 GLU A N 1
ATOM 3633 C CA . GLU A 1 456 ? -13.509 8.226 -0.136 1.00 89.81 456 GLU A CA 1
ATOM 3634 C C . GLU A 1 456 ? -12.113 7.612 0.042 1.00 89.81 456 GLU A C 1
ATOM 3636 O O . GLU A 1 456 ? -11.134 8.322 0.285 1.00 89.81 456 GLU A O 1
ATOM 3641 N N . ILE A 1 457 ? -11.986 6.305 -0.195 1.00 89.06 457 ILE A N 1
ATOM 3642 C CA . ILE A 1 457 ? -10.762 5.546 0.088 1.00 89.06 457 ILE A CA 1
ATOM 3643 C C . ILE A 1 457 ? -9.609 5.998 -0.822 1.00 89.06 457 ILE A C 1
ATOM 3645 O O . ILE A 1 457 ? -9.759 6.183 -2.034 1.00 89.06 457 ILE A O 1
ATOM 3649 N N . VAL A 1 458 ? -8.434 6.218 -0.228 1.00 87.31 458 VAL A N 1
ATOM 3650 C CA . VAL A 1 458 ? -7.205 6.633 -0.923 1.00 87.31 458 VAL A CA 1
ATOM 3651 C C . VAL A 1 458 ? -6.298 5.418 -1.089 1.00 87.31 458 VAL A C 1
ATOM 3653 O O . VAL A 1 458 ? -5.796 4.878 -0.110 1.00 87.31 458 VAL A O 1
ATOM 3656 N N . SER A 1 459 ? -6.064 5.001 -2.333 1.00 88.81 459 SER A N 1
ATOM 3657 C CA . SER A 1 459 ? -5.102 3.940 -2.636 1.00 88.81 459 SER A CA 1
ATOM 3658 C C . SER A 1 459 ? -3.670 4.399 -2.342 1.00 88.81 459 SER A C 1
ATOM 3660 O O . SER A 1 459 ? -3.215 5.382 -2.927 1.00 88.81 459 SER A O 1
ATOM 3662 N N . TYR A 1 460 ? -2.940 3.671 -1.487 1.00 82.69 460 TYR A N 1
ATOM 3663 C CA . TYR A 1 460 ? -1.588 4.064 -1.052 1.00 82.69 460 TYR A CA 1
ATOM 3664 C C . TYR A 1 460 ? -0.553 4.141 -2.193 1.00 82.69 460 TYR A C 1
ATOM 3666 O O . TYR A 1 460 ? 0.463 4.816 -2.047 1.00 82.69 460 TYR A O 1
ATOM 3674 N N . ASN A 1 461 ? -0.791 3.449 -3.314 1.00 80.44 461 ASN A N 1
ATOM 3675 C CA . ASN A 1 461 ? 0.052 3.473 -4.516 1.00 80.44 461 ASN A CA 1
ATOM 3676 C C . ASN A 1 461 ? -0.686 3.999 -5.761 1.00 80.44 461 ASN A C 1
ATOM 3678 O O . ASN A 1 461 ? -0.194 3.844 -6.876 1.00 80.44 461 ASN A O 1
ATOM 3682 N N . GLY A 1 462 ? -1.893 4.548 -5.594 1.00 85.44 462 GLY A N 1
ATOM 3683 C CA . GLY A 1 462 ? -2.753 4.970 -6.701 1.00 85.44 462 GLY A CA 1
ATOM 3684 C C . GLY A 1 462 ? -3.299 3.833 -7.583 1.00 85.44 462 GLY A C 1
ATOM 3685 O O . GLY A 1 462 ? -3.981 4.131 -8.558 1.00 85.44 462 GLY A O 1
ATOM 3686 N N . GLY A 1 463 ? -3.026 2.558 -7.288 1.00 87.31 463 GLY A N 1
ATOM 3687 C CA . GLY A 1 463 ? -3.501 1.397 -8.052 1.00 87.31 463 GLY A CA 1
ATOM 3688 C C . GLY A 1 463 ? -4.652 0.641 -7.378 1.00 87.31 463 GLY A C 1
ATOM 3689 O O . GLY A 1 463 ? -5.057 0.951 -6.256 1.00 87.31 463 GLY A O 1
ATOM 3690 N N . ASP A 1 464 ? -5.152 -0.398 -8.044 1.00 88.56 464 ASP A N 1
ATOM 3691 C CA . ASP A 1 464 ? -6.123 -1.360 -7.500 1.00 88.56 464 ASP A CA 1
ATOM 3692 C C . ASP A 1 464 ? -5.603 -2.043 -6.228 1.00 88.56 464 ASP A C 1
ATOM 3694 O O . ASP A 1 464 ? -6.307 -2.065 -5.220 1.00 88.56 464 ASP A O 1
ATOM 3698 N N . GLN A 1 465 ? -4.347 -2.511 -6.230 1.00 91.06 465 GLN A N 1
ATOM 3699 C CA . GLN A 1 465 ? -3.730 -3.151 -5.067 1.00 91.06 465 GLN A CA 1
ATOM 3700 C C . GLN A 1 465 ? -3.801 -2.273 -3.818 1.00 91.06 465 GLN A C 1
ATOM 3702 O O . GLN A 1 465 ? -4.117 -2.771 -2.736 1.00 91.06 465 GLN A O 1
ATOM 3707 N N . GLY A 1 466 ? -3.504 -0.977 -3.954 1.00 90.50 466 GLY A N 1
ATOM 3708 C CA . GLY A 1 466 ? -3.526 -0.060 -2.825 1.00 90.50 466 GLY A CA 1
ATOM 3709 C C . GLY A 1 466 ? -4.931 0.222 -2.316 1.00 90.50 466 GLY A C 1
ATOM 3710 O O . GLY A 1 466 ? -5.110 0.315 -1.110 1.00 90.50 466 GLY A O 1
ATOM 3711 N N . TYR A 1 467 ? -5.934 0.264 -3.196 1.00 94.06 467 TYR A N 1
ATOM 3712 C CA . TYR A 1 467 ? -7.334 0.393 -2.794 1.00 94.06 467 TYR A CA 1
ATOM 3713 C C . TYR A 1 467 ? -7.812 -0.857 -2.039 1.00 94.06 467 TYR A C 1
ATOM 3715 O O . TYR A 1 467 ? -8.344 -0.766 -0.933 1.00 94.06 467 TYR A O 1
ATOM 3723 N N . LEU A 1 468 ? -7.553 -2.043 -2.601 1.00 95.19 468 LEU A N 1
ATOM 3724 C CA . LEU A 1 468 ? -7.942 -3.324 -2.008 1.00 95.19 468 LEU A CA 1
ATOM 3725 C C . LEU A 1 468 ? -7.266 -3.564 -0.648 1.00 95.19 468 LEU A C 1
ATOM 3727 O O . LEU A 1 468 ? -7.900 -4.119 0.245 1.00 95.19 468 LEU A O 1
ATOM 3731 N N . ASN A 1 469 ? -6.031 -3.092 -0.449 1.00 94.31 469 ASN A N 1
ATOM 3732 C CA . ASN A 1 469 ? -5.333 -3.172 0.839 1.00 94.31 469 ASN A CA 1
ATOM 3733 C C . ASN A 1 469 ? -5.882 -2.223 1.925 1.00 94.31 469 ASN A C 1
ATOM 3735 O O . ASN A 1 469 ? -5.611 -2.462 3.103 1.00 94.31 469 ASN A O 1
ATOM 3739 N N . GLU A 1 470 ? -6.619 -1.160 1.575 1.00 91.94 470 GLU A N 1
ATOM 3740 C CA . GLU A 1 470 ? -7.338 -0.323 2.556 1.00 91.94 470 GLU A CA 1
ATOM 3741 C C . GLU A 1 470 ? -8.715 -0.903 2.929 1.00 91.94 470 GLU A C 1
ATOM 3743 O O . GLU A 1 470 ? -9.191 -0.659 4.038 1.00 91.94 470 GLU A O 1
ATOM 3748 N N . VAL A 1 471 ? -9.337 -1.674 2.025 1.00 93.69 471 VAL A N 1
ATOM 3749 C CA . VAL A 1 471 ? -10.650 -2.322 2.217 1.00 93.69 471 VAL A CA 1
ATOM 3750 C C . VAL A 1 471 ? -10.528 -3.667 2.943 1.00 93.69 471 VAL A C 1
ATOM 3752 O O . VAL A 1 471 ? -11.227 -3.912 3.926 1.00 93.69 471 VAL A O 1
ATOM 3755 N N . TYR A 1 472 ? -9.635 -4.543 2.476 1.00 94.31 472 TYR A N 1
ATOM 3756 C CA . TYR A 1 472 ? -9.458 -5.912 2.973 1.00 94.31 472 TYR A CA 1
ATOM 3757 C C . TYR A 1 472 ? -8.283 -5.997 3.947 1.00 94.31 472 TYR A C 1
ATOM 3759 O O . TYR A 1 472 ? -7.280 -6.667 3.703 1.00 94.31 472 TYR A O 1
ATOM 3767 N N . THR A 1 473 ? -8.389 -5.284 5.067 1.00 92.62 473 THR A N 1
ATOM 3768 C CA . THR A 1 473 ? -7.316 -5.245 6.070 1.00 92.62 473 THR A CA 1
ATOM 3769 C C . THR A 1 473 ? -7.169 -6.561 6.840 1.00 92.62 473 THR A C 1
ATOM 3771 O O . THR A 1 473 ? -6.059 -6.893 7.245 1.00 92.62 473 THR A O 1
ATOM 3774 N N . TRP A 1 474 ? -8.238 -7.355 6.974 1.00 94.56 474 TRP A N 1
ATOM 3775 C CA . TRP A 1 474 ? -8.175 -8.736 7.468 1.00 94.56 474 TRP A CA 1
ATOM 3776 C C . TRP A 1 474 ? -7.966 -9.709 6.300 1.00 94.56 474 TRP A C 1
ATOM 3778 O O . TRP A 1 474 ? -8.921 -10.108 5.634 1.00 94.56 474 TRP A O 1
ATOM 3788 N N . TRP A 1 475 ? -6.711 -10.073 6.030 1.00 95.00 475 TRP A N 1
ATOM 3789 C CA . TRP A 1 475 ? -6.321 -10.935 4.909 1.00 95.00 475 TRP A CA 1
ATOM 3790 C C . TRP A 1 475 ? -5.434 -12.108 5.349 1.00 95.00 475 TRP A C 1
ATOM 3792 O O . TRP A 1 475 ? -4.709 -12.033 6.343 1.00 95.00 475 TRP A O 1
ATOM 3802 N N . HIS A 1 476 ? -5.497 -13.195 4.581 1.00 93.44 476 HIS A N 1
ATOM 3803 C CA . HIS A 1 476 ? -4.900 -14.489 4.909 1.00 93.44 476 HIS A CA 1
ATOM 3804 C C . HIS A 1 476 ? -3.652 -14.745 4.062 1.00 93.44 476 HIS A C 1
ATOM 3806 O O . HIS A 1 476 ? -3.725 -14.751 2.829 1.00 93.44 476 HIS A O 1
ATOM 3812 N N . ARG A 1 477 ? -2.498 -14.961 4.708 1.00 93.00 477 ARG A N 1
ATOM 3813 C CA . ARG A 1 477 ? -1.225 -15.156 4.000 1.00 93.00 477 ARG A CA 1
ATOM 3814 C C . ARG A 1 477 ? -1.093 -16.581 3.475 1.00 93.00 477 ARG A C 1
ATOM 3816 O O . ARG A 1 477 ? -1.172 -17.541 4.245 1.00 93.00 477 ARG A O 1
ATOM 3823 N N . ILE A 1 478 ? -0.845 -16.709 2.175 1.00 92.00 478 ILE A N 1
ATOM 3824 C CA . ILE A 1 478 ? -0.464 -17.971 1.520 1.00 92.00 478 ILE A CA 1
ATOM 3825 C C . ILE A 1 478 ? 1.050 -17.974 1.214 1.00 92.00 478 ILE A C 1
ATOM 3827 O O . ILE A 1 478 ? 1.643 -16.894 1.146 1.00 92.00 478 ILE A O 1
ATOM 3831 N N . PRO A 1 479 ? 1.687 -19.149 1.035 1.00 90.56 479 PRO A N 1
ATOM 3832 C CA . PRO A 1 479 ? 3.136 -19.243 0.846 1.00 90.56 479 PRO A CA 1
ATOM 3833 C C . PRO A 1 479 ? 3.670 -18.514 -0.391 1.00 90.56 479 PRO A C 1
ATOM 3835 O O . PRO A 1 479 ? 2.974 -18.367 -1.400 1.00 90.56 479 PRO A O 1
ATOM 3838 N N . LYS A 1 480 ? 4.942 -18.109 -0.352 1.00 89.88 480 LYS A N 1
ATOM 3839 C CA . LYS A 1 480 ? 5.567 -17.277 -1.395 1.00 89.88 480 LYS A CA 1
ATOM 3840 C C . LYS A 1 480 ? 5.667 -17.982 -2.748 1.00 89.88 480 LYS A C 1
ATOM 3842 O O . LYS A 1 480 ? 5.510 -17.347 -3.791 1.00 89.88 480 LYS A O 1
ATOM 3847 N N . HIS A 1 481 ? 5.841 -19.302 -2.749 1.00 90.50 481 HIS A N 1
ATOM 3848 C CA . HIS A 1 481 ? 5.774 -20.146 -3.944 1.00 90.50 481 HIS A CA 1
ATOM 3849 C C . HIS A 1 481 ? 4.430 -20.082 -4.709 1.00 90.50 481 HIS A C 1
ATOM 3851 O O . HIS A 1 481 ? 4.376 -20.575 -5.839 1.00 90.50 481 HIS A O 1
ATOM 3857 N N . MET A 1 482 ? 3.374 -19.474 -4.145 1.00 91.81 482 MET A N 1
ATOM 3858 C CA . MET A 1 482 ? 2.070 -19.254 -4.797 1.00 91.81 482 MET A CA 1
ATOM 3859 C C . MET A 1 482 ? 1.977 -17.940 -5.598 1.00 91.81 482 MET A C 1
ATOM 3861 O O . MET A 1 482 ? 0.962 -17.710 -6.245 1.00 91.81 482 MET A O 1
ATOM 3865 N N . ASN A 1 483 ? 3.000 -17.077 -5.560 1.00 93.12 483 ASN A N 1
ATOM 3866 C CA . ASN A 1 483 ? 3.104 -15.843 -6.358 1.00 93.12 483 ASN A CA 1
ATOM 3867 C C . ASN A 1 483 ? 4.585 -15.422 -6.437 1.00 93.12 483 ASN A C 1
ATOM 3869 O O . ASN A 1 483 ? 4.991 -14.360 -5.955 1.00 93.12 483 ASN A O 1
ATOM 3873 N N . PHE A 1 484 ? 5.440 -16.315 -6.940 1.00 93.25 484 PHE A N 1
ATOM 3874 C CA . PHE A 1 484 ? 6.881 -16.113 -6.850 1.00 93.25 484 PHE A CA 1
ATOM 3875 C C . PHE A 1 484 ? 7.358 -15.165 -7.958 1.00 93.25 484 PHE A C 1
ATOM 3877 O O . PHE A 1 484 ? 7.297 -15.486 -9.145 1.00 93.25 484 PHE A O 1
ATOM 3884 N N . LEU A 1 485 ? 7.831 -13.981 -7.569 1.00 92.81 485 LEU A N 1
ATOM 3885 C CA . LEU A 1 485 ? 8.224 -12.920 -8.498 1.00 92.81 485 LEU A CA 1
ATOM 3886 C C . LEU A 1 485 ? 9.518 -13.275 -9.258 1.00 92.81 485 LEU A C 1
ATOM 3888 O O . LEU A 1 485 ? 10.522 -13.659 -8.648 1.00 92.81 485 LEU A O 1
ATOM 3892 N N . LYS A 1 486 ? 9.536 -13.068 -10.584 1.00 94.19 486 LYS A N 1
ATOM 3893 C CA . LYS A 1 486 ? 10.754 -13.035 -11.418 1.00 94.19 486 LYS A CA 1
ATOM 3894 C C . LYS A 1 486 ? 11.532 -11.748 -11.123 1.00 94.19 486 LYS A C 1
ATOM 3896 O O . LYS A 1 486 ? 11.528 -10.810 -11.917 1.00 94.19 486 LYS A O 1
ATOM 3901 N N . HIS A 1 487 ? 12.159 -11.700 -9.953 1.00 91.81 487 HIS A N 1
ATOM 3902 C CA . HIS A 1 487 ? 12.938 -10.558 -9.490 1.00 91.81 487 HIS A CA 1
ATOM 3903 C C . HIS A 1 487 ? 14.142 -11.013 -8.671 1.00 91.81 487 HIS A C 1
ATOM 3905 O O . HIS A 1 487 ? 14.017 -11.758 -7.691 1.00 91.81 487 HIS A O 1
ATOM 3911 N N . PHE A 1 488 ? 15.316 -10.558 -9.082 1.00 87.75 488 PHE A N 1
ATOM 3912 C CA . PHE A 1 488 ? 16.518 -10.577 -8.275 1.00 87.75 488 PHE A CA 1
ATOM 3913 C C . PHE A 1 488 ? 16.595 -9.243 -7.557 1.00 87.75 488 PHE A C 1
ATOM 3915 O O . PHE A 1 488 ? 16.824 -8.219 -8.197 1.00 87.75 488 PHE A O 1
ATOM 3922 N N . TRP A 1 489 ? 16.460 -9.260 -6.232 1.00 78.38 489 TRP A N 1
ATOM 3923 C CA . TRP A 1 489 ? 16.796 -8.069 -5.476 1.00 78.38 489 TRP A CA 1
ATOM 3924 C C . TRP A 1 489 ? 18.290 -7.848 -5.711 1.00 78.38 489 TRP A C 1
ATOM 3926 O O . TRP A 1 489 ? 19.129 -8.726 -5.498 1.00 78.38 489 TRP A O 1
ATOM 3936 N N . GLU A 1 490 ? 18.636 -6.699 -6.264 1.00 69.44 490 GLU A N 1
ATOM 3937 C CA . GLU A 1 490 ? 19.410 -5.724 -5.514 1.00 69.44 490 GLU A CA 1
ATOM 3938 C C . GLU A 1 490 ? 19.987 -6.278 -4.192 1.00 69.44 490 GLU A C 1
ATOM 3940 O O . GLU A 1 490 ? 19.430 -6.097 -3.116 1.00 69.44 490 GLU A O 1
ATOM 3945 N N . GLY A 1 491 ? 21.093 -7.026 -4.284 1.00 72.69 491 GLY A N 1
ATOM 3946 C CA . GLY A 1 491 ? 21.793 -7.573 -3.120 1.00 72.69 491 GLY A CA 1
ATOM 3947 C C . GLY A 1 491 ? 21.390 -8.949 -2.593 1.00 72.69 491 GLY A C 1
ATOM 3948 O O . GLY A 1 491 ? 21.910 -9.346 -1.555 1.00 72.69 491 GLY A O 1
ATOM 3949 N N . ASP A 1 492 ? 20.554 -9.706 -3.306 1.00 77.06 492 ASP A N 1
ATOM 3950 C CA . ASP A 1 492 ? 20.548 -11.168 -3.189 1.00 77.06 492 ASP A CA 1
ATOM 3951 C C . ASP A 1 492 ? 22.008 -11.669 -3.304 1.00 77.06 492 ASP A C 1
ATOM 3953 O O . ASP A 1 492 ? 22.678 -11.404 -4.312 1.00 77.06 492 ASP A O 1
ATOM 3957 N N . GLU A 1 493 ? 22.492 -12.408 -2.305 1.00 85.75 493 GLU A N 1
ATOM 3958 C CA . GLU A 1 493 ? 23.806 -13.066 -2.357 1.00 85.75 493 GLU A CA 1
ATOM 3959 C C . GLU A 1 493 ? 23.881 -14.067 -3.534 1.00 85.75 493 GLU A C 1
ATOM 3961 O O . GLU A 1 493 ? 22.835 -14.538 -4.009 1.00 85.75 493 GLU A O 1
ATOM 3966 N N . PRO A 1 494 ? 25.080 -14.428 -4.037 1.00 88.50 494 PRO A N 1
ATOM 3967 C CA . PRO A 1 494 ? 25.236 -15.325 -5.187 1.00 88.50 494 PRO A CA 1
ATOM 3968 C C . PRO A 1 494 ? 24.449 -16.638 -5.065 1.00 88.50 494 PRO A C 1
ATOM 3970 O O . PRO A 1 494 ? 23.833 -17.083 -6.034 1.00 88.50 494 PRO A O 1
ATOM 3973 N N . GLU A 1 495 ? 24.396 -17.213 -3.864 1.00 87.12 495 GLU A N 1
ATOM 3974 C CA . GLU A 1 495 ? 23.646 -18.423 -3.526 1.00 87.12 495 GLU A CA 1
ATOM 3975 C C . GLU A 1 495 ? 22.128 -18.208 -3.640 1.00 87.12 495 GLU A C 1
ATOM 3977 O O . GLU A 1 495 ? 21.416 -19.084 -4.133 1.00 87.12 495 GLU A O 1
ATOM 3982 N N . ILE A 1 496 ? 21.623 -17.029 -3.255 1.00 85.69 496 ILE A N 1
ATOM 3983 C CA . ILE A 1 496 ? 20.204 -16.659 -3.384 1.00 85.69 496 ILE A CA 1
ATOM 3984 C C . ILE A 1 496 ? 19.851 -16.466 -4.863 1.00 85.69 496 ILE A C 1
ATOM 3986 O O . ILE A 1 496 ? 18.834 -16.989 -5.328 1.00 85.69 496 ILE A O 1
ATOM 3990 N N . LYS A 1 497 ? 20.712 -15.792 -5.638 1.00 88.00 497 LYS A N 1
ATOM 3991 C CA . LYS A 1 497 ? 20.531 -15.641 -7.093 1.00 88.00 497 LYS A CA 1
ATOM 3992 C C . LYS A 1 497 ? 20.578 -16.993 -7.808 1.00 88.00 497 LYS A C 1
ATOM 3994 O O . LYS A 1 497 ? 19.744 -17.257 -8.678 1.00 88.00 497 LYS A O 1
ATOM 3999 N N . GLN A 1 498 ? 21.480 -17.889 -7.408 1.00 92.50 498 GLN A N 1
ATOM 4000 C CA . GLN A 1 498 ? 21.542 -19.254 -7.930 1.00 92.50 498 GLN A CA 1
ATOM 4001 C C . GLN A 1 498 ? 20.299 -20.073 -7.538 1.00 92.50 498 GLN A C 1
ATOM 4003 O O . GLN A 1 498 ? 19.751 -20.779 -8.385 1.00 92.50 498 GLN A O 1
ATOM 4008 N N . MET A 1 499 ? 19.808 -19.943 -6.301 1.00 92.50 499 MET A N 1
ATOM 4009 C CA . MET A 1 499 ? 18.596 -20.618 -5.826 1.00 92.50 499 MET A CA 1
ATOM 4010 C C . MET A 1 499 ? 17.344 -20.139 -6.573 1.00 92.50 499 MET A C 1
ATOM 4012 O O . MET A 1 499 ? 16.606 -20.970 -7.095 1.00 92.50 499 MET A O 1
ATOM 4016 N N . LYS A 1 500 ? 17.140 -18.823 -6.726 1.00 93.50 500 LYS A N 1
ATOM 4017 C CA . LYS A 1 500 ? 16.065 -18.255 -7.564 1.00 93.50 500 LYS A CA 1
ATOM 4018 C C . LYS A 1 500 ? 16.143 -18.769 -9.004 1.00 93.50 500 LYS A C 1
ATOM 4020 O O . LYS A 1 500 ? 15.168 -19.303 -9.523 1.00 93.50 500 LYS A O 1
ATOM 4025 N N . THR A 1 501 ? 17.329 -18.707 -9.614 1.00 94.56 501 THR A N 1
ATOM 4026 C CA . THR A 1 501 ? 17.570 -19.211 -10.979 1.00 94.56 501 THR A CA 1
ATOM 4027 C C . THR A 1 501 ? 17.243 -20.702 -11.108 1.00 94.56 501 THR A C 1
ATOM 4029 O O . THR A 1 501 ? 16.648 -21.116 -12.100 1.00 94.56 501 THR A O 1
ATOM 4032 N N . ARG A 1 502 ? 17.569 -21.511 -10.092 1.00 95.12 502 ARG A N 1
ATOM 4033 C CA . ARG A 1 502 ? 17.188 -22.926 -10.019 1.00 95.12 502 ARG A CA 1
ATOM 4034 C C . ARG A 1 502 ? 15.671 -23.100 -9.895 1.00 95.12 502 ARG A C 1
ATOM 4036 O O . ARG A 1 502 ? 15.106 -23.906 -10.632 1.00 95.12 502 ARG A O 1
ATOM 4043 N N . LEU A 1 503 ? 15.007 -22.363 -9.002 1.00 94.94 503 LEU A N 1
ATOM 4044 C CA . LEU A 1 503 ? 13.553 -22.430 -8.804 1.00 94.94 503 LEU A CA 1
ATOM 4045 C C . LEU A 1 503 ? 12.779 -22.100 -10.092 1.00 94.94 503 LEU A C 1
ATOM 4047 O O . LEU A 1 503 ? 11.796 -22.774 -10.388 1.00 94.94 503 LEU A O 1
ATOM 4051 N N . PHE A 1 504 ? 13.263 -21.146 -10.896 1.00 96.56 504 PHE A N 1
ATOM 4052 C CA . PHE A 1 504 ? 12.651 -20.762 -12.175 1.00 96.56 504 PHE A CA 1
ATOM 4053 C C . PHE A 1 504 ? 12.693 -21.841 -13.274 1.00 96.56 504 PHE A C 1
ATOM 4055 O O . PHE A 1 504 ? 11.983 -21.696 -14.269 1.00 96.56 504 PHE A O 1
ATOM 4062 N N . GLY A 1 505 ? 13.527 -22.883 -13.151 1.00 93.88 505 GLY A N 1
ATOM 4063 C CA . GLY A 1 505 ? 13.752 -23.868 -14.224 1.00 93.88 505 GLY A CA 1
ATOM 4064 C C . GLY A 1 505 ? 13.927 -25.323 -13.787 1.00 93.88 505 GLY A C 1
ATOM 4065 O O . GLY A 1 505 ? 14.301 -26.151 -14.617 1.00 93.88 505 GLY A O 1
ATOM 4066 N N . THR A 1 506 ? 13.690 -25.647 -12.512 1.00 94.06 506 THR A N 1
ATOM 4067 C CA . THR A 1 506 ? 13.718 -27.038 -12.027 1.00 94.06 506 THR A CA 1
ATOM 4068 C C . THR A 1 506 ? 12.525 -27.819 -12.578 1.00 94.06 506 THR A C 1
ATOM 4070 O O . THR A 1 506 ? 11.429 -27.280 -12.710 1.00 94.06 506 THR A O 1
ATOM 4073 N N . ASP A 1 507 ? 12.755 -29.092 -12.888 1.00 90.12 507 ASP A N 1
ATOM 4074 C CA . ASP A 1 507 ? 11.770 -30.025 -13.426 1.00 90.12 507 ASP A CA 1
ATOM 4075 C C . ASP A 1 507 ? 11.858 -31.347 -12.629 1.00 90.12 507 ASP A C 1
ATOM 4077 O O . ASP A 1 507 ? 12.953 -31.920 -12.571 1.00 90.12 507 ASP A O 1
ATOM 4081 N N . PRO A 1 508 ? 10.788 -31.816 -11.953 1.00 92.12 508 PRO A N 1
ATOM 4082 C CA . PRO A 1 508 ? 9.475 -31.176 -11.825 1.00 92.12 508 PRO A CA 1
ATOM 4083 C C . PRO A 1 508 ? 9.545 -29.810 -11.111 1.00 92.12 508 PRO A C 1
ATOM 4085 O O . PRO A 1 508 ? 10.435 -29.593 -10.283 1.00 92.12 508 PRO A O 1
ATOM 4088 N N . PRO A 1 509 ? 8.619 -28.880 -11.409 1.00 94.00 509 PRO A N 1
ATOM 4089 C CA . PRO A 1 509 ? 8.618 -27.548 -10.815 1.00 94.00 509 PRO A CA 1
ATOM 4090 C C . PRO A 1 509 ? 8.430 -27.596 -9.295 1.00 94.00 509 PRO A C 1
ATOM 4092 O O . PRO A 1 509 ? 7.657 -28.394 -8.767 1.00 94.00 509 PRO A O 1
ATOM 4095 N N . ILE A 1 510 ? 9.138 -26.709 -8.591 1.00 92.06 510 ILE A N 1
ATOM 4096 C CA . ILE A 1 510 ? 9.009 -26.516 -7.137 1.00 92.06 510 ILE A CA 1
ATOM 4097 C C . ILE A 1 510 ? 7.953 -25.441 -6.853 1.00 92.06 510 ILE A C 1
ATOM 4099 O O . ILE A 1 510 ? 7.006 -25.689 -6.101 1.00 92.06 510 ILE A O 1
ATOM 4103 N N . LEU A 1 511 ? 8.113 -24.282 -7.506 1.00 93.94 511 LEU A N 1
ATOM 4104 C CA . LEU A 1 511 ? 7.171 -23.161 -7.506 1.00 93.94 511 LEU A CA 1
ATOM 4105 C C . LEU A 1 511 ? 5.780 -23.621 -7.962 1.00 93.94 511 LEU A C 1
ATOM 4107 O O . LEU A 1 511 ? 5.675 -24.433 -8.883 1.00 93.94 511 LEU A O 1
ATOM 4111 N N . TYR A 1 512 ? 4.722 -23.062 -7.374 1.00 94.50 512 TYR A N 1
ATOM 4112 C CA . TYR A 1 512 ? 3.360 -23.241 -7.882 1.00 94.50 512 TYR A CA 1
ATOM 4113 C C . TYR A 1 512 ? 3.011 -22.173 -8.921 1.00 94.50 512 TYR A C 1
ATOM 4115 O O . TYR A 1 512 ? 2.431 -22.503 -9.954 1.00 94.50 512 TYR A O 1
ATOM 4123 N N . VAL A 1 513 ? 3.418 -20.919 -8.687 1.00 96.31 513 VAL A N 1
ATOM 4124 C CA . VAL A 1 513 ? 3.196 -19.788 -9.601 1.00 96.31 513 VAL A CA 1
ATOM 4125 C C . VAL A 1 513 ? 4.480 -18.986 -9.787 1.00 96.31 513 VAL A C 1
ATOM 4127 O O . VAL A 1 513 ? 5.165 -18.674 -8.811 1.00 96.31 513 VAL A O 1
ATOM 4130 N N . LEU A 1 514 ? 4.782 -18.625 -11.037 1.00 97.06 514 LEU A N 1
ATOM 4131 C CA . LEU A 1 514 ? 5.889 -17.743 -11.414 1.00 97.06 514 LEU A CA 1
ATOM 4132 C C . LEU A 1 514 ? 5.342 -16.497 -12.128 1.00 97.06 514 LEU A C 1
ATOM 4134 O O . LEU A 1 514 ? 4.704 -16.611 -13.173 1.00 97.06 514 LEU A O 1
ATOM 4138 N N . HIS A 1 515 ? 5.596 -15.321 -11.553 1.00 96.00 515 HIS A N 1
ATOM 4139 C CA . HIS A 1 515 ? 5.041 -14.022 -11.952 1.00 96.00 515 HIS A CA 1
ATOM 4140 C C . HIS A 1 515 ? 6.120 -13.176 -12.650 1.00 96.00 515 HIS A C 1
ATOM 4142 O O . HIS A 1 515 ? 7.174 -12.891 -12.076 1.00 96.00 515 HIS A O 1
ATOM 4148 N N . TYR A 1 516 ? 5.888 -12.785 -13.906 1.00 96.12 516 TYR A N 1
ATOM 4149 C CA . TYR A 1 516 ? 6.903 -12.178 -14.771 1.00 96.12 516 TYR A CA 1
ATOM 4150 C C . TYR A 1 516 ? 6.921 -10.646 -14.688 1.00 96.12 516 TYR A C 1
ATOM 4152 O O . TYR A 1 516 ? 6.200 -9.953 -15.407 1.00 96.12 516 TYR A O 1
ATOM 4160 N N . LEU A 1 517 ? 7.813 -10.107 -13.856 1.00 90.81 517 LEU A N 1
ATOM 4161 C CA . LEU A 1 517 ? 8.118 -8.674 -13.805 1.00 90.81 517 LEU A CA 1
ATOM 4162 C C . LEU A 1 517 ? 9.077 -8.234 -14.935 1.00 90.81 517 LEU A C 1
ATOM 4164 O O . LEU A 1 517 ? 9.655 -9.066 -15.644 1.00 90.81 517 LEU A O 1
ATOM 4168 N N . GLY A 1 518 ? 9.205 -6.915 -15.119 1.00 93.06 518 GLY A N 1
ATOM 4169 C CA . GLY A 1 518 ? 9.906 -6.294 -16.248 1.00 93.06 518 GLY A CA 1
ATOM 4170 C C . GLY A 1 518 ? 9.175 -6.466 -17.588 1.00 93.06 518 GLY A C 1
ATOM 4171 O O . GLY A 1 518 ? 7.956 -6.672 -17.635 1.00 93.06 518 GLY A O 1
ATOM 4172 N N . ASN A 1 519 ? 9.930 -6.417 -18.688 1.00 94.19 519 ASN A N 1
ATOM 4173 C CA . ASN A 1 519 ? 9.443 -6.785 -20.017 1.00 94.19 519 ASN A CA 1
ATOM 4174 C C . ASN A 1 519 ? 8.988 -8.253 -20.017 1.00 94.19 519 ASN A C 1
ATOM 4176 O O . ASN A 1 519 ? 9.708 -9.150 -19.567 1.00 94.19 519 ASN A O 1
ATOM 4180 N N . LYS A 1 520 ? 7.777 -8.498 -20.522 1.00 95.75 520 LYS A N 1
ATOM 4181 C CA . LYS A 1 520 ? 7.137 -9.820 -20.499 1.00 95.75 520 LYS A CA 1
ATOM 4182 C C . LYS A 1 520 ? 7.756 -10.738 -21.571 1.00 95.75 520 LYS A C 1
ATOM 4184 O O . LYS A 1 520 ? 8.093 -10.236 -22.644 1.00 95.75 520 LYS A O 1
ATOM 4189 N N . PRO A 1 521 ? 7.884 -12.065 -21.359 1.00 96.62 521 PRO A N 1
ATOM 4190 C CA . PRO A 1 521 ? 8.654 -12.942 -22.257 1.00 96.62 521 PRO A CA 1
ATOM 4191 C C . PRO A 1 521 ? 8.233 -12.906 -23.730 1.00 96.62 521 PRO A C 1
ATOM 4193 O O . PRO A 1 521 ? 9.087 -12.964 -24.610 1.00 96.62 521 PRO A O 1
ATOM 4196 N N . TRP A 1 522 ? 6.937 -12.743 -24.007 1.00 95.38 522 TRP A N 1
ATOM 4197 C CA . TRP A 1 522 ? 6.405 -12.643 -25.368 1.00 95.38 522 TRP A CA 1
ATOM 4198 C C . TRP A 1 522 ? 6.680 -11.297 -26.054 1.00 95.38 522 TRP A C 1
ATOM 4200 O O . TRP A 1 522 ? 6.669 -11.239 -27.282 1.00 95.38 522 TRP A O 1
ATOM 4210 N N . LEU A 1 523 ? 6.944 -10.233 -25.288 1.00 94.81 523 LEU A N 1
ATOM 4211 C CA . LEU A 1 523 ? 7.352 -8.918 -25.800 1.00 94.81 523 LEU A CA 1
ATOM 4212 C C . LEU A 1 523 ? 8.855 -8.857 -26.105 1.00 94.81 523 LEU A C 1
ATOM 4214 O O . LEU A 1 523 ? 9.279 -7.973 -26.843 1.00 94.81 523 LEU A O 1
ATOM 4218 N N . CYS A 1 524 ? 9.643 -9.776 -25.545 1.00 96.00 524 CYS A N 1
ATOM 4219 C CA . CYS A 1 524 ? 11.065 -9.954 -25.824 1.00 96.00 524 CYS A CA 1
ATOM 4220 C C . CYS A 1 524 ? 11.319 -10.763 -27.104 1.00 96.00 524 CYS A C 1
ATOM 4222 O O . CYS A 1 524 ? 10.402 -11.381 -27.643 1.00 96.00 524 CYS A O 1
ATOM 4224 N N . PHE A 1 525 ? 12.579 -10.819 -27.554 1.00 96.06 525 PHE A N 1
ATOM 4225 C CA . PHE A 1 525 ? 13.053 -11.890 -28.440 1.00 96.06 525 PHE A CA 1
ATOM 4226 C C . PHE A 1 525 ? 12.840 -13.265 -27.791 1.00 96.06 525 PHE A C 1
ATOM 4228 O O . PHE A 1 525 ? 12.803 -13.377 -26.571 1.00 96.06 525 PHE A O 1
ATOM 4235 N N . ARG A 1 526 ? 12.765 -14.321 -28.603 1.00 95.25 526 ARG A N 1
ATOM 4236 C CA . ARG A 1 526 ? 12.686 -15.719 -28.148 1.00 95.25 526 ARG A CA 1
ATOM 4237 C C . ARG A 1 526 ? 14.032 -16.326 -27.715 1.00 95.25 526 ARG A C 1
ATOM 4239 O O . ARG A 1 526 ? 14.053 -17.335 -27.015 1.00 95.25 526 ARG A O 1
ATOM 4246 N N . ASP A 1 527 ? 15.154 -15.762 -28.164 1.00 97.00 527 ASP A N 1
ATOM 4247 C CA . ASP A 1 527 ? 16.489 -16.334 -27.932 1.00 97.00 527 ASP A CA 1
ATOM 4248 C C . ASP A 1 527 ? 17.019 -16.123 -26.496 1.00 97.00 527 ASP A C 1
ATOM 4250 O O . ASP A 1 527 ? 17.759 -16.976 -25.997 1.00 97.00 527 ASP A O 1
ATOM 4254 N N . TYR A 1 528 ? 16.657 -15.012 -25.839 1.00 97.44 528 TYR A N 1
ATOM 4255 C CA . TYR A 1 528 ? 17.096 -14.642 -24.484 1.00 97.44 528 TYR A CA 1
ATOM 4256 C C . TYR A 1 528 ? 16.163 -13.598 -23.840 1.00 97.44 528 TYR A C 1
ATOM 4258 O O . TYR A 1 528 ? 15.382 -12.942 -24.533 1.00 97.44 528 TYR A O 1
ATOM 4266 N N . ASP A 1 529 ? 16.260 -13.401 -22.518 1.00 97.69 529 ASP A N 1
ATOM 4267 C CA . ASP A 1 529 ? 15.420 -12.418 -21.819 1.00 97.69 529 ASP A CA 1
ATOM 4268 C C . ASP A 1 529 ? 15.836 -10.969 -22.156 1.00 97.69 529 ASP A C 1
ATOM 4270 O O . ASP A 1 529 ? 16.853 -10.471 -21.677 1.00 97.69 529 ASP A O 1
ATOM 4274 N N . CYS A 1 530 ? 15.044 -10.258 -22.965 1.00 96.88 530 CYS A N 1
ATOM 4275 C CA . CYS A 1 530 ? 15.374 -8.901 -23.423 1.00 96.88 530 CYS A CA 1
ATOM 4276 C C . CYS A 1 530 ? 15.509 -7.859 -22.300 1.00 96.88 530 CYS A C 1
ATOM 4278 O O . CYS A 1 530 ? 16.065 -6.791 -22.544 1.00 96.88 530 CYS A O 1
ATOM 4280 N N . ASN A 1 531 ? 15.068 -8.170 -21.074 1.00 96.75 531 ASN A N 1
ATOM 4281 C CA . ASN A 1 531 ? 15.366 -7.370 -19.884 1.00 96.75 531 ASN A CA 1
ATOM 4282 C C . ASN A 1 531 ? 16.885 -7.156 -19.677 1.00 96.75 531 ASN A C 1
ATOM 4284 O O . ASN A 1 531 ? 17.272 -6.141 -19.111 1.00 96.75 531 ASN A O 1
ATOM 4288 N N . TRP A 1 532 ? 17.757 -8.038 -20.190 1.00 96.56 532 TRP A N 1
ATOM 4289 C CA . TRP A 1 532 ? 19.212 -7.816 -20.185 1.00 96.56 532 TRP A CA 1
ATOM 4290 C C . TRP A 1 532 ? 19.654 -6.577 -20.982 1.00 96.56 532 TRP A C 1
ATOM 4292 O O . TRP A 1 532 ? 20.675 -5.982 -20.647 1.00 96.56 532 TRP A O 1
ATOM 4302 N N . ASN A 1 533 ? 18.906 -6.165 -22.014 1.00 95.94 533 ASN A N 1
ATOM 4303 C CA . ASN A 1 533 ? 19.279 -5.040 -22.883 1.00 95.94 533 ASN A CA 1
ATOM 4304 C C . ASN A 1 533 ? 19.030 -3.657 -22.250 1.00 95.94 533 ASN A C 1
ATOM 4306 O O . ASN A 1 533 ? 19.436 -2.655 -22.833 1.00 95.94 533 ASN A O 1
ATOM 4310 N N . VAL A 1 534 ? 18.353 -3.585 -21.100 1.00 92.31 534 VAL A N 1
ATOM 4311 C CA . VAL A 1 534 ? 17.930 -2.326 -20.469 1.00 92.31 534 VAL A CA 1
ATOM 4312 C C . VAL A 1 534 ? 18.391 -2.324 -19.014 1.00 92.31 534 VAL A C 1
ATOM 4314 O O . VAL A 1 534 ? 17.954 -3.163 -18.230 1.00 92.31 534 VAL A O 1
ATOM 4317 N N . ASP A 1 535 ? 19.268 -1.387 -18.654 1.00 85.75 535 ASP A N 1
ATOM 4318 C CA . ASP A 1 535 ? 19.866 -1.256 -17.316 1.00 85.75 535 ASP A CA 1
ATOM 4319 C C . ASP A 1 535 ? 18.841 -1.343 -16.172 1.00 85.75 535 ASP A C 1
ATOM 4321 O O . ASP A 1 535 ? 18.946 -2.231 -15.325 1.00 85.75 535 ASP A O 1
ATOM 4325 N N . ILE A 1 536 ? 17.805 -0.501 -16.198 1.00 86.38 536 ILE A N 1
ATOM 4326 C CA . ILE A 1 536 ? 16.743 -0.458 -15.177 1.00 86.38 536 ILE A CA 1
ATOM 4327 C C . ILE A 1 536 ? 15.834 -1.702 -15.143 1.00 86.38 536 ILE A C 1
ATOM 4329 O O . ILE A 1 536 ? 14.937 -1.768 -14.308 1.00 86.38 536 ILE A O 1
ATOM 4333 N N . LEU A 1 537 ? 16.023 -2.677 -16.040 1.00 92.06 537 LEU A N 1
ATOM 4334 C CA . LEU A 1 537 ? 15.263 -3.932 -16.065 1.00 92.06 537 LEU A CA 1
ATOM 4335 C C . LEU A 1 537 ? 16.120 -5.173 -15.767 1.00 92.06 537 LEU A C 1
ATOM 4337 O O . LEU A 1 537 ? 15.566 -6.271 -15.649 1.00 92.06 537 LEU A O 1
ATOM 4341 N N . GLN A 1 538 ? 17.443 -5.037 -15.598 1.00 91.69 538 GLN A N 1
ATOM 4342 C CA . GLN A 1 538 ? 18.322 -6.190 -15.355 1.00 91.69 538 GLN A CA 1
ATOM 4343 C C . GLN A 1 538 ? 17.995 -6.933 -14.046 1.00 91.69 538 GLN A C 1
ATOM 4345 O O . GLN A 1 538 ? 18.211 -8.141 -13.964 1.00 91.69 538 GLN A O 1
ATOM 4350 N N . GLU A 1 539 ? 17.389 -6.267 -13.057 1.00 92.50 539 GLU A N 1
ATOM 4351 C CA . GLU A 1 539 ? 16.871 -6.910 -11.838 1.00 92.50 539 GLU A CA 1
ATOM 4352 C C . GLU A 1 539 ? 15.770 -7.957 -12.108 1.00 92.50 539 GLU A C 1
ATOM 4354 O O . GLU A 1 539 ? 15.595 -8.902 -11.337 1.00 92.50 539 GLU A O 1
ATOM 4359 N N . PHE A 1 540 ? 15.062 -7.858 -13.236 1.00 95.44 540 PHE A N 1
ATOM 4360 C CA . PHE A 1 540 ? 14.064 -8.842 -13.660 1.00 95.44 540 PHE A CA 1
ATOM 4361 C C . PHE A 1 540 ? 14.628 -9.888 -14.629 1.00 95.44 540 PHE A C 1
ATOM 4363 O O . PHE A 1 540 ? 13.938 -10.863 -14.933 1.00 95.44 540 PHE A O 1
ATOM 4370 N N . ALA A 1 541 ? 15.833 -9.708 -15.173 1.00 95.38 541 ALA A N 1
ATOM 4371 C CA . ALA A 1 541 ? 16.313 -10.499 -16.302 1.00 95.38 541 ALA A CA 1
ATOM 4372 C C . ALA A 1 541 ? 16.657 -11.946 -15.907 1.00 95.38 541 ALA A C 1
ATOM 4374 O O . ALA A 1 541 ? 17.535 -12.198 -15.083 1.00 95.38 541 ALA A O 1
ATOM 4375 N N . SER A 1 542 ? 15.977 -12.929 -16.507 1.00 97.12 542 SER A N 1
ATOM 4376 C CA . SER A 1 542 ? 16.290 -14.342 -16.291 1.00 97.12 542 SER A CA 1
ATOM 4377 C C . SER A 1 542 ? 16.015 -15.192 -17.522 1.00 97.12 542 SER A C 1
ATOM 4379 O O . SER A 1 542 ? 14.888 -15.607 -17.793 1.00 97.12 542 SER A O 1
ATOM 4381 N N . ASP A 1 543 ? 17.096 -15.569 -18.197 1.00 97.50 543 ASP A N 1
ATOM 4382 C CA . ASP A 1 543 ? 17.097 -16.534 -19.294 1.00 97.50 543 ASP A CA 1
ATOM 4383 C C . ASP A 1 543 ? 16.429 -17.868 -18.937 1.00 97.50 543 ASP A C 1
ATOM 4385 O O . ASP A 1 543 ? 15.824 -18.508 -19.795 1.00 97.50 543 ASP A O 1
ATOM 4389 N N . VAL A 1 544 ? 16.525 -18.297 -17.675 1.00 97.88 544 VAL A N 1
ATOM 4390 C CA . VAL A 1 544 ? 15.927 -19.553 -17.207 1.00 97.88 544 VAL A CA 1
ATOM 4391 C C . VAL A 1 544 ? 14.411 -19.412 -17.072 1.00 97.88 544 VAL A C 1
ATOM 4393 O O . VAL A 1 544 ? 13.685 -20.220 -17.646 1.00 97.88 544 VAL A O 1
ATOM 4396 N N . ALA A 1 545 ? 13.918 -18.352 -16.420 1.00 97.81 545 ALA A N 1
ATOM 4397 C CA . ALA A 1 545 ? 12.479 -18.077 -16.359 1.00 97.81 545 ALA A CA 1
ATOM 4398 C C . ALA A 1 545 ? 11.884 -17.842 -17.760 1.00 97.81 545 ALA A C 1
ATOM 4400 O O . ALA A 1 545 ? 10.788 -18.316 -18.062 1.00 97.81 545 ALA A O 1
ATOM 4401 N N . HIS A 1 546 ? 12.616 -17.141 -18.628 1.00 97.94 546 HIS A N 1
ATOM 4402 C CA . HIS A 1 546 ? 12.239 -16.880 -20.014 1.00 97.94 546 HIS A CA 1
ATOM 4403 C C . HIS A 1 546 ? 12.105 -18.186 -20.823 1.00 97.94 546 HIS A C 1
ATOM 4405 O O . HIS A 1 546 ? 11.091 -18.400 -21.488 1.00 97.94 546 HIS A O 1
ATOM 4411 N N . LYS A 1 547 ? 13.059 -19.121 -20.690 1.00 97.88 547 LYS A N 1
ATOM 4412 C CA . LYS A 1 547 ? 12.983 -20.466 -21.297 1.00 97.88 547 LYS A CA 1
ATOM 4413 C C . LYS A 1 547 ? 11.847 -21.317 -20.712 1.00 97.88 547 LYS A C 1
ATOM 4415 O O . LYS A 1 547 ? 11.209 -22.057 -21.458 1.00 97.88 547 LYS A O 1
ATOM 4420 N N . THR A 1 548 ? 11.542 -21.186 -19.420 1.00 97.81 548 THR A N 1
ATOM 4421 C CA . THR A 1 548 ? 10.366 -21.823 -18.797 1.00 97.81 548 THR A CA 1
ATOM 4422 C C . THR A 1 548 ? 9.053 -21.297 -19.381 1.00 97.81 548 THR A C 1
ATOM 4424 O O . THR A 1 548 ? 8.161 -22.096 -19.654 1.00 97.81 548 THR A O 1
ATOM 4427 N N . TRP A 1 549 ? 8.953 -19.995 -19.675 1.00 98.25 549 TRP A N 1
ATOM 4428 C CA . TRP A 1 549 ? 7.776 -19.432 -20.345 1.00 98.25 549 TRP A CA 1
ATOM 4429 C C . TRP A 1 549 ? 7.609 -19.965 -21.769 1.00 98.25 549 TRP A C 1
ATOM 4431 O O . TRP A 1 549 ? 6.539 -20.467 -22.119 1.00 98.25 549 TRP A O 1
ATOM 4441 N N . TRP A 1 550 ? 8.682 -19.961 -22.568 1.00 97.75 550 TRP A N 1
ATOM 4442 C CA . TRP A 1 550 ? 8.626 -20.506 -23.927 1.00 97.75 550 TRP A CA 1
ATOM 4443 C C . TRP A 1 550 ? 8.286 -21.998 -23.964 1.00 97.75 550 TRP A C 1
ATOM 4445 O O . TRP A 1 550 ? 7.597 -22.431 -24.881 1.00 97.75 550 TRP A O 1
ATOM 4455 N N . ARG A 1 551 ? 8.661 -22.775 -22.941 1.00 97.00 551 ARG A N 1
ATOM 4456 C CA . ARG A 1 551 ? 8.257 -24.185 -22.824 1.00 97.00 551 ARG A CA 1
ATOM 4457 C C . ARG A 1 551 ? 6.733 -24.366 -22.730 1.00 97.00 551 ARG A C 1
ATOM 4459 O O . ARG A 1 551 ? 6.209 -25.319 -23.298 1.00 97.00 551 ARG A O 1
ATOM 4466 N N . VAL A 1 552 ? 6.027 -23.470 -22.032 1.00 97.56 552 VAL A N 1
ATOM 4467 C CA . VAL A 1 552 ? 4.553 -23.498 -21.956 1.00 97.56 552 VAL A CA 1
ATOM 4468 C C . VAL A 1 552 ? 3.945 -23.037 -23.280 1.00 97.56 552 VAL A C 1
ATOM 4470 O O . VAL A 1 552 ? 3.038 -23.693 -23.787 1.00 97.56 552 VAL A O 1
ATOM 4473 N N . HIS A 1 553 ? 4.482 -21.968 -23.877 1.00 97.38 553 HIS A N 1
ATOM 4474 C CA . HIS A 1 553 ? 4.058 -21.494 -25.198 1.00 97.38 553 HIS A CA 1
ATOM 4475 C C . HIS A 1 553 ? 4.172 -22.584 -26.276 1.00 97.38 553 HIS A C 1
ATOM 4477 O O . HIS A 1 553 ? 3.254 -22.778 -27.067 1.00 97.38 553 HIS A O 1
ATOM 4483 N N . ASP A 1 554 ? 5.284 -23.318 -26.302 1.00 96.38 554 ASP A N 1
ATOM 4484 C CA . ASP A 1 554 ? 5.565 -24.330 -27.326 1.00 96.38 554 ASP A CA 1
ATOM 4485 C C . ASP A 1 554 ? 4.692 -25.586 -27.191 1.00 96.38 554 ASP A C 1
ATOM 4487 O O . ASP A 1 554 ? 4.541 -26.338 -28.151 1.00 96.38 554 ASP A O 1
ATOM 4491 N N . ALA A 1 555 ? 4.081 -25.793 -26.020 1.00 96.31 555 ALA A N 1
ATOM 4492 C CA . ALA A 1 555 ? 3.057 -26.809 -25.804 1.00 96.31 555 ALA A CA 1
ATOM 4493 C C . ALA A 1 555 ? 1.653 -26.367 -26.277 1.00 96.31 555 ALA A C 1
ATOM 4495 O O . ALA A 1 555 ? 0.733 -27.188 -26.289 1.00 96.31 555 ALA A O 1
ATOM 4496 N N . MET A 1 556 ? 1.464 -25.097 -26.661 1.00 95.44 556 MET A N 1
ATOM 4497 C CA . MET A 1 556 ? 0.204 -24.610 -27.233 1.00 95.44 556 MET A CA 1
ATOM 4498 C C . MET A 1 556 ? 0.072 -25.016 -28.710 1.00 95.44 556 MET A C 1
ATOM 4500 O O . MET A 1 556 ? 1.061 -24.964 -29.445 1.00 95.44 556 MET A O 1
ATOM 4504 N N . PRO A 1 557 ? -1.146 -25.315 -29.197 1.00 94.62 557 PRO A N 1
ATOM 4505 C CA . PRO A 1 557 ? -1.428 -25.442 -30.626 1.00 94.62 557 PRO A CA 1
ATOM 4506 C C . PRO A 1 557 ? -0.927 -24.243 -31.450 1.00 94.62 557 PRO A C 1
ATOM 4508 O O . PRO A 1 557 ? -1.083 -23.089 -31.043 1.00 94.62 557 PRO A O 1
ATOM 4511 N N . GLU A 1 558 ? -0.380 -24.488 -32.646 1.00 91.12 558 GLU A N 1
ATOM 4512 C CA . GLU A 1 558 ? 0.196 -23.444 -33.520 1.00 91.12 558 GLU A CA 1
ATOM 4513 C C . GLU A 1 558 ? -0.801 -22.310 -33.840 1.00 91.12 558 GLU A C 1
ATOM 4515 O O . GLU A 1 558 ? -0.435 -21.135 -33.925 1.00 91.12 558 GLU A O 1
ATOM 4520 N N . ASN A 1 559 ? -2.096 -22.635 -33.938 1.00 92.19 559 ASN A N 1
ATOM 4521 C CA . ASN A 1 559 ? -3.164 -21.659 -34.160 1.00 92.19 559 ASN A CA 1
ATOM 4522 C C . ASN A 1 559 ? -3.404 -20.704 -32.972 1.00 92.19 559 ASN A C 1
ATOM 4524 O O . ASN A 1 559 ? -4.123 -19.720 -33.157 1.00 92.19 559 ASN A O 1
ATOM 4528 N N . LEU A 1 560 ? -2.837 -20.987 -31.793 1.00 95.38 560 LEU A N 1
ATOM 4529 C CA . LEU A 1 560 ? -2.783 -20.086 -30.639 1.00 95.38 560 LEU A CA 1
ATOM 4530 C C . LEU A 1 560 ? -1.448 -19.329 -30.565 1.00 95.38 560 LEU A C 1
ATOM 4532 O O . LEU A 1 560 ? -1.451 -18.135 -30.272 1.00 95.38 560 LEU A O 1
ATOM 4536 N N . GLN A 1 561 ? -0.325 -19.967 -30.917 1.00 94.25 561 GLN A N 1
ATOM 4537 C CA . GLN A 1 561 ? 1.003 -19.326 -30.937 1.00 94.25 561 GLN A CA 1
ATOM 4538 C C . GLN A 1 561 ? 1.044 -18.058 -31.819 1.00 94.25 561 GLN A C 1
ATOM 4540 O O . GLN A 1 561 ? 1.747 -17.096 -31.508 1.00 94.25 561 GLN A O 1
ATOM 4545 N N . LYS A 1 562 ? 0.222 -17.987 -32.877 1.00 91.75 562 LYS A N 1
ATOM 4546 C CA . LYS A 1 562 ? 0.084 -16.785 -33.727 1.00 91.75 562 LYS A CA 1
ATOM 4547 C C . LYS A 1 562 ? -0.374 -15.513 -32.984 1.00 91.75 562 LYS A C 1
ATOM 4549 O O . LYS A 1 562 ? -0.118 -14.416 -33.466 1.00 91.75 562 LYS A O 1
ATOM 4554 N N . PHE A 1 563 ? -1.026 -15.630 -31.822 1.00 92.50 563 PHE A N 1
ATOM 4555 C CA . PHE A 1 563 ? -1.403 -14.472 -30.994 1.00 92.50 563 PHE A CA 1
ATOM 4556 C C . PHE A 1 563 ? -0.221 -13.910 -30.177 1.00 92.50 563 PHE A C 1
ATOM 4558 O O . PHE A 1 563 ? -0.374 -12.905 -29.489 1.00 92.50 563 PHE A O 1
ATOM 4565 N N . CYS A 1 564 ? 0.959 -14.533 -30.278 1.00 92.62 564 CYS A N 1
ATOM 4566 C CA . CYS A 1 564 ? 2.220 -14.120 -29.658 1.00 92.62 564 CYS A CA 1
ATOM 4567 C C . CYS A 1 564 ? 3.234 -13.538 -30.669 1.00 92.62 564 CYS A C 1
ATOM 4569 O O . CYS A 1 564 ? 4.431 -13.459 -30.377 1.00 92.62 564 CYS A O 1
ATOM 4571 N N . LEU A 1 565 ? 2.781 -13.140 -31.867 1.00 91.94 565 LEU A N 1
ATOM 4572 C CA . LEU A 1 565 ? 3.600 -12.430 -32.858 1.00 91.94 565 LEU A CA 1
ATOM 4573 C C . LEU A 1 565 ? 3.972 -11.013 -32.388 1.00 91.94 565 LEU A C 1
ATOM 4575 O O . LEU A 1 565 ? 3.240 -10.370 -31.640 1.00 91.94 565 LEU A O 1
ATOM 4579 N N . LEU A 1 566 ? 5.121 -10.516 -32.852 1.00 91.00 566 LEU A N 1
ATOM 4580 C CA . LEU A 1 566 ? 5.622 -9.181 -32.518 1.00 91.00 566 LEU A CA 1
ATOM 4581 C C . LEU A 1 566 ? 5.064 -8.133 -33.491 1.00 91.00 566 LEU A C 1
ATOM 4583 O O . LEU A 1 566 ? 5.233 -8.270 -34.704 1.00 91.00 566 LEU A O 1
ATOM 4587 N N . ARG A 1 567 ? 4.470 -7.055 -32.961 1.00 88.00 567 ARG A N 1
ATOM 4588 C CA . ARG A 1 567 ? 4.179 -5.835 -33.738 1.00 88.00 567 ARG A CA 1
ATOM 4589 C C . ARG A 1 567 ? 5.466 -5.237 -34.299 1.00 88.00 567 ARG A C 1
ATOM 4591 O O . ARG A 1 567 ? 6.500 -5.268 -33.636 1.00 88.00 567 ARG A O 1
ATOM 4598 N N . SER A 1 568 ? 5.382 -4.589 -35.451 1.00 88.56 568 SER A N 1
ATOM 4599 C CA . SER A 1 568 ? 6.490 -3.898 -36.125 1.00 88.56 568 SER A CA 1
ATOM 4600 C C . SER A 1 568 ? 7.174 -2.888 -35.199 1.00 88.56 568 SER A C 1
ATOM 4602 O O . SER A 1 568 ? 8.394 -2.901 -35.046 1.00 88.56 568 SER A O 1
ATOM 4604 N N . LYS A 1 569 ? 6.372 -2.113 -34.456 1.00 85.69 569 LYS A N 1
ATOM 4605 C CA . LYS A 1 569 ? 6.845 -1.195 -33.409 1.00 85.69 569 LYS A CA 1
ATOM 4606 C C . LYS A 1 569 ? 7.648 -1.915 -32.305 1.00 85.69 569 LYS A C 1
ATOM 4608 O O . LYS A 1 569 ? 8.666 -1.400 -31.856 1.00 85.69 569 LYS A O 1
ATOM 4613 N N . GLN A 1 570 ? 7.247 -3.126 -31.908 1.00 89.25 570 GLN A N 1
ATOM 4614 C CA . GLN A 1 570 ? 7.963 -3.919 -30.898 1.00 89.25 570 GLN A CA 1
ATOM 4615 C C . GLN A 1 570 ? 9.280 -4.498 -31.441 1.00 89.25 570 GLN A C 1
ATOM 4617 O O . GLN A 1 570 ? 10.278 -4.495 -30.727 1.00 89.25 570 GLN A O 1
ATOM 4622 N N . LYS A 1 571 ? 9.314 -4.951 -32.704 1.00 91.75 571 LYS A N 1
ATOM 4623 C CA . LYS A 1 571 ? 10.549 -5.433 -33.355 1.00 91.75 571 LYS A CA 1
ATOM 4624 C C . LYS A 1 571 ? 11.629 -4.344 -33.375 1.00 91.75 571 LYS A C 1
ATOM 4626 O O . LYS A 1 571 ? 12.769 -4.601 -32.996 1.00 91.75 571 LYS A O 1
ATOM 4631 N N . ALA A 1 572 ? 11.242 -3.123 -33.753 1.00 90.38 572 ALA A N 1
ATOM 4632 C CA . ALA A 1 572 ? 12.132 -1.965 -33.773 1.00 90.38 572 ALA A CA 1
ATOM 4633 C C . ALA A 1 572 ? 12.646 -1.597 -32.369 1.00 90.38 572 ALA A C 1
ATOM 4635 O O . ALA A 1 572 ? 13.850 -1.425 -32.198 1.00 90.38 572 ALA A O 1
ATOM 4636 N N . GLN A 1 573 ? 11.774 -1.567 -31.351 1.00 90.19 573 GLN A N 1
ATOM 4637 C CA . GLN A 1 573 ? 12.186 -1.332 -29.959 1.00 90.19 573 GLN A CA 1
ATOM 4638 C C . GLN A 1 573 ? 13.235 -2.356 -29.484 1.00 90.19 573 GLN A C 1
ATOM 4640 O O . GLN A 1 573 ? 14.262 -1.971 -28.932 1.00 90.19 573 GLN A O 1
ATOM 4645 N N . LEU A 1 574 ? 13.018 -3.651 -29.742 1.00 93.88 574 LEU A N 1
ATOM 4646 C CA . LEU A 1 574 ? 13.915 -4.718 -29.280 1.00 93.88 574 LEU A CA 1
ATOM 4647 C C . LEU A 1 574 ? 15.327 -4.636 -29.876 1.00 93.88 574 LEU A C 1
ATOM 4649 O O . LEU A 1 574 ? 16.310 -4.810 -29.151 1.00 93.88 574 LEU A O 1
ATOM 4653 N N . GLU A 1 575 ? 15.444 -4.371 -31.180 1.00 94.00 575 GLU A N 1
ATOM 4654 C CA . GLU A 1 575 ? 16.750 -4.170 -31.820 1.00 94.00 575 GLU A CA 1
ATOM 4655 C C . GLU A 1 575 ? 17.388 -2.835 -31.417 1.00 94.00 575 GLU A C 1
ATOM 4657 O O . GLU A 1 575 ? 18.600 -2.787 -31.209 1.00 94.00 575 GLU A O 1
ATOM 4662 N N . TRP A 1 576 ? 16.598 -1.774 -31.214 1.00 92.31 576 TRP A N 1
ATOM 4663 C CA . TRP A 1 576 ? 17.105 -0.505 -30.690 1.00 92.31 576 TRP A CA 1
ATOM 4664 C C . TRP A 1 576 ? 17.738 -0.662 -29.301 1.00 92.31 576 TRP A C 1
ATOM 4666 O O . TRP A 1 576 ? 18.854 -0.180 -29.081 1.00 92.31 576 TRP A O 1
ATOM 4676 N N . ASP A 1 577 ? 17.073 -1.375 -28.389 1.00 93.94 577 ASP A N 1
ATOM 4677 C CA . ASP A 1 577 ? 17.595 -1.657 -27.047 1.00 93.94 577 ASP A CA 1
ATOM 4678 C C . ASP A 1 577 ? 18.838 -2.550 -27.118 1.00 93.94 577 ASP A C 1
ATOM 4680 O O . ASP A 1 577 ? 19.839 -2.277 -26.453 1.00 93.94 577 ASP A O 1
ATOM 4684 N N . ARG A 1 578 ? 18.841 -3.564 -27.999 1.00 95.50 578 ARG A N 1
ATOM 4685 C CA . ARG A 1 578 ? 20.031 -4.397 -28.249 1.00 95.50 578 ARG A CA 1
ATOM 4686 C C . ARG A 1 578 ? 21.217 -3.555 -28.742 1.00 95.50 578 ARG A C 1
ATOM 4688 O O . ARG A 1 578 ? 22.342 -3.757 -28.284 1.00 95.50 578 ARG A O 1
ATOM 4695 N N . MET A 1 579 ? 20.968 -2.577 -29.616 1.00 93.12 579 MET A N 1
ATOM 4696 C CA . MET A 1 579 ? 21.973 -1.619 -30.089 1.00 93.12 579 MET A CA 1
ATOM 4697 C C . MET A 1 579 ? 22.438 -0.646 -28.993 1.00 93.12 579 MET A C 1
ATOM 4699 O O . MET A 1 579 ? 23.618 -0.287 -28.977 1.00 93.12 579 MET A O 1
ATOM 4703 N N . GLN A 1 580 ? 21.573 -0.228 -28.057 1.00 92.81 580 GLN A N 1
ATOM 4704 C CA . GLN A 1 580 ? 22.014 0.588 -26.918 1.00 92.81 580 GLN A CA 1
ATOM 4705 C C . GLN A 1 580 ? 22.849 -0.230 -25.920 1.00 92.81 580 GLN A C 1
ATOM 4707 O O . GLN A 1 580 ? 23.867 0.278 -25.453 1.00 92.81 580 GLN A O 1
ATOM 4712 N N . ALA A 1 581 ? 22.507 -1.497 -25.661 1.00 94.62 581 ALA A N 1
ATOM 4713 C CA . ALA A 1 581 ? 23.306 -2.404 -24.830 1.00 94.62 581 ALA A CA 1
ATOM 4714 C C . ALA A 1 581 ? 24.690 -2.711 -25.444 1.00 94.62 581 ALA A C 1
ATOM 4716 O O . ALA A 1 581 ? 25.698 -2.745 -24.731 1.00 94.62 581 ALA A O 1
ATOM 4717 N N . GLU A 1 582 ? 24.766 -2.854 -26.773 1.00 95.81 582 GLU A N 1
ATOM 4718 C CA . GLU A 1 582 ? 26.024 -2.950 -27.529 1.00 95.81 582 GLU A CA 1
ATOM 4719 C C . GLU A 1 582 ? 26.869 -1.673 -27.402 1.00 95.81 582 GLU A C 1
ATOM 4721 O O . GLU A 1 582 ? 28.040 -1.726 -27.022 1.00 95.81 582 GLU A O 1
ATOM 4726 N N . LYS A 1 583 ? 26.260 -0.507 -27.639 1.00 93.88 583 LYS A N 1
ATOM 4727 C CA . LYS A 1 583 ? 26.895 0.818 -27.539 1.00 93.88 583 LYS A CA 1
ATOM 4728 C C . LYS A 1 583 ? 27.338 1.171 -26.112 1.00 93.88 583 LYS A C 1
ATOM 4730 O O . LYS A 1 583 ? 28.375 1.808 -25.940 1.00 93.88 583 LYS A O 1
ATOM 4735 N N . GLY A 1 584 ? 26.580 0.745 -25.103 1.00 92.00 584 GLY A N 1
ATOM 4736 C CA . GLY A 1 584 ? 26.939 0.817 -23.686 1.00 92.00 584 GLY A CA 1
ATOM 4737 C C . GLY A 1 584 ? 27.949 -0.253 -23.253 1.00 92.00 584 GLY A C 1
ATOM 4738 O O . GLY A 1 584 ? 28.472 -0.175 -22.145 1.00 92.00 584 GLY A O 1
ATOM 4739 N N . ASN A 1 585 ? 28.244 -1.232 -24.119 1.00 93.12 585 ASN A N 1
ATOM 4740 C CA . ASN A 1 585 ? 29.087 -2.396 -23.846 1.00 93.12 585 ASN A CA 1
ATOM 4741 C C . ASN A 1 585 ? 28.685 -3.098 -22.530 1.00 93.12 585 ASN A C 1
ATOM 4743 O O . ASN A 1 585 ? 29.508 -3.308 -21.635 1.00 93.12 585 ASN A O 1
ATOM 4747 N N . TYR A 1 586 ? 27.403 -3.457 -22.419 1.00 93.94 586 TYR A N 1
ATOM 4748 C CA . TYR A 1 586 ? 26.867 -4.177 -21.262 1.00 93.94 586 TYR A CA 1
ATOM 4749 C C . TYR A 1 586 ? 27.629 -5.499 -21.032 1.00 93.94 586 TYR A C 1
ATOM 4751 O O . TYR A 1 586 ? 28.032 -6.184 -21.985 1.00 93.94 586 TYR A O 1
ATOM 4759 N N . THR A 1 587 ? 27.895 -5.814 -19.761 1.00 90.56 587 THR A N 1
ATOM 4760 C CA . THR A 1 587 ? 28.909 -6.794 -19.328 1.00 90.56 587 THR A CA 1
ATOM 4761 C C . THR A 1 587 ? 28.452 -8.247 -19.396 1.00 90.56 587 THR A C 1
ATOM 4763 O O . THR A 1 587 ? 29.289 -9.126 -19.601 1.00 90.56 587 THR A O 1
ATOM 4766 N N . ASP A 1 588 ? 27.149 -8.495 -19.284 1.00 91.00 588 ASP A N 1
ATOM 4767 C CA . ASP A 1 588 ? 26.501 -9.794 -19.492 1.00 91.00 588 ASP A CA 1
ATOM 4768 C C . ASP A 1 588 ? 26.689 -10.304 -20.937 1.00 91.00 588 ASP A C 1
ATOM 4770 O O . ASP A 1 588 ? 26.885 -11.497 -21.170 1.00 91.00 588 ASP A O 1
ATOM 4774 N N . GLY A 1 589 ? 26.713 -9.386 -21.911 1.00 93.62 589 GLY A N 1
ATOM 4775 C CA . GLY A 1 589 ? 26.978 -9.674 -23.315 1.00 93.62 589 GLY A CA 1
ATOM 4776 C C . GLY A 1 589 ? 25.823 -10.283 -24.116 1.00 93.62 589 GLY A C 1
ATOM 4777 O O . GLY A 1 589 ? 26.086 -10.691 -25.250 1.00 93.62 589 GLY A O 1
ATOM 4778 N N . HIS A 1 590 ? 24.581 -10.325 -23.612 1.00 96.25 590 HIS A N 1
ATOM 4779 C CA . HIS A 1 590 ? 23.444 -10.915 -24.342 1.00 96.25 590 HIS A CA 1
ATOM 4780 C C . HIS A 1 590 ? 23.170 -10.216 -25.681 1.00 96.25 590 HIS A C 1
ATOM 4782 O O . HIS A 1 590 ? 22.780 -10.867 -26.645 1.00 96.25 590 HIS A O 1
ATOM 4788 N N . TRP A 1 591 ? 23.498 -8.927 -25.800 1.00 95.75 591 TRP A N 1
ATOM 4789 C CA . TRP A 1 591 ? 23.424 -8.165 -27.052 1.00 95.75 591 TRP A CA 1
ATOM 4790 C C . TRP A 1 591 ? 24.238 -8.753 -28.223 1.00 95.75 591 TRP A C 1
ATOM 4792 O O . TRP A 1 591 ? 23.978 -8.412 -29.379 1.00 95.75 591 TRP A O 1
ATOM 4802 N N . LYS A 1 592 ? 25.194 -9.655 -27.941 1.00 96.38 592 LYS A N 1
ATOM 4803 C CA . LYS A 1 592 ? 26.009 -10.403 -28.922 1.00 96.38 592 LYS A CA 1
ATOM 4804 C C . LYS A 1 592 ? 25.335 -11.686 -29.420 1.00 96.38 592 LYS A C 1
ATOM 4806 O O . LYS A 1 592 ? 25.860 -12.333 -30.329 1.00 96.38 592 LYS A O 1
ATOM 4811 N N . ILE A 1 593 ? 24.231 -12.111 -28.804 1.00 96.06 593 ILE A N 1
ATOM 4812 C CA . ILE A 1 593 ? 23.511 -13.326 -29.191 1.00 96.06 593 ILE A CA 1
ATOM 4813 C C . ILE A 1 593 ? 22.880 -13.088 -30.562 1.00 96.06 593 ILE A C 1
ATOM 4815 O O . ILE A 1 593 ? 22.084 -12.170 -30.748 1.00 96.06 593 ILE A O 1
ATOM 4819 N N . LYS A 1 594 ? 23.226 -13.933 -31.539 1.00 95.50 594 LYS A N 1
ATOM 4820 C CA . LYS A 1 594 ? 22.582 -13.895 -32.853 1.00 95.50 594 LYS A CA 1
ATOM 4821 C C . LYS A 1 594 ? 21.136 -14.374 -32.720 1.00 95.50 594 LYS A C 1
ATOM 4823 O O . LYS A 1 594 ? 20.918 -15.577 -32.569 1.00 95.50 594 LYS A O 1
ATOM 4828 N N . ILE A 1 595 ? 20.201 -13.434 -32.840 1.00 96.19 595 ILE A N 1
ATOM 4829 C CA . ILE A 1 595 ? 18.755 -13.673 -32.859 1.00 96.19 595 ILE A CA 1
ATOM 4830 C C . ILE A 1 595 ? 18.382 -14.664 -33.977 1.00 96.19 595 ILE A C 1
ATOM 4832 O O . ILE A 1 595 ? 18.944 -14.629 -35.079 1.00 96.19 595 ILE A O 1
ATOM 4836 N N . LYS A 1 596 ? 17.442 -15.563 -33.677 1.00 95.81 596 LYS A N 1
ATOM 4837 C CA . LYS A 1 596 ? 16.844 -16.563 -34.583 1.00 95.81 596 LYS A CA 1
ATOM 4838 C C . LYS A 1 596 ? 15.313 -16.565 -34.508 1.00 95.81 596 LYS A C 1
ATOM 4840 O O . LYS A 1 596 ? 14.665 -17.434 -35.095 1.00 95.81 596 LYS A O 1
ATOM 4845 N N . ASP A 1 597 ? 14.734 -15.637 -33.752 1.00 95.12 597 ASP A N 1
ATOM 4846 C CA . ASP A 1 597 ? 13.297 -15.497 -33.568 1.00 95.12 597 ASP A CA 1
ATOM 4847 C C . ASP A 1 597 ? 12.567 -15.198 -34.890 1.00 95.12 597 ASP A C 1
ATOM 4849 O O . ASP A 1 597 ? 12.517 -14.063 -35.368 1.00 95.12 597 ASP A O 1
ATOM 4853 N N . LYS A 1 598 ? 11.933 -16.234 -35.453 1.00 92.19 598 LYS A N 1
ATOM 4854 C CA . LYS A 1 598 ? 11.118 -16.170 -36.680 1.00 92.19 598 LYS A CA 1
ATOM 4855 C C . LYS A 1 598 ? 9.990 -15.133 -36.626 1.00 92.19 598 LYS A C 1
ATOM 4857 O O . LYS A 1 598 ? 9.449 -14.763 -37.668 1.00 92.19 598 LYS A O 1
ATOM 4862 N N . ARG A 1 599 ? 9.612 -14.641 -35.439 1.00 93.00 599 ARG A N 1
ATOM 4863 C CA . ARG A 1 599 ? 8.619 -13.567 -35.298 1.00 93.00 599 ARG A CA 1
ATOM 4864 C C . ARG A 1 599 ? 9.127 -12.221 -35.820 1.00 93.00 599 ARG A C 1
ATOM 4866 O O . ARG A 1 599 ? 8.300 -11.366 -36.113 1.00 93.00 599 ARG A O 1
ATOM 4873 N N . LEU A 1 600 ? 10.441 -12.035 -35.994 1.00 91.00 600 LEU A N 1
ATOM 4874 C CA . LEU A 1 600 ? 10.989 -10.883 -36.720 1.00 91.00 600 LEU A CA 1
ATOM 4875 C C . LEU A 1 600 ? 10.650 -10.956 -38.217 1.00 91.00 600 LEU A C 1
ATOM 4877 O O . LEU A 1 600 ? 10.139 -9.987 -38.771 1.00 91.00 600 LEU A O 1
ATOM 4881 N N . GLU A 1 601 ? 10.835 -12.124 -38.837 1.00 87.88 601 GLU A N 1
ATOM 4882 C CA . GLU A 1 601 ? 10.516 -12.385 -40.253 1.00 87.88 601 GLU A CA 1
ATOM 4883 C C . GLU A 1 601 ? 8.997 -12.443 -40.518 1.00 87.88 601 GLU A C 1
ATOM 4885 O O . GLU A 1 601 ? 8.533 -12.142 -41.615 1.00 87.88 601 GLU A O 1
ATOM 4890 N N . THR A 1 602 ? 8.203 -12.824 -39.512 1.00 87.50 602 THR A N 1
ATOM 4891 C CA . THR A 1 602 ? 6.746 -12.995 -39.640 1.00 87.50 602 THR A CA 1
ATOM 4892 C C . THR A 1 602 ? 6.006 -11.673 -39.435 1.00 87.50 602 THR A C 1
ATOM 4894 O O . THR A 1 602 ? 6.170 -11.012 -38.409 1.00 87.50 602 THR A O 1
ATOM 4897 N N . CYS A 1 603 ? 5.145 -11.296 -40.378 1.00 81.88 603 CYS A N 1
ATOM 4898 C CA . CYS A 1 603 ? 4.376 -10.049 -40.355 1.00 81.88 603 CYS A CA 1
ATOM 4899 C C . CYS A 1 603 ? 2.867 -10.316 -40.379 1.00 81.88 603 CYS A C 1
ATOM 4901 O O . CYS A 1 603 ? 2.409 -11.201 -41.097 1.00 81.88 603 CYS A O 1
ATOM 4903 N N . TYR A 1 604 ? 2.107 -9.541 -39.599 1.00 81.31 604 TYR A N 1
ATOM 4904 C CA . TYR A 1 604 ? 0.638 -9.613 -39.537 1.00 81.31 604 TYR A CA 1
ATOM 4905 C C . TYR A 1 604 ? -0.053 -8.235 -39.562 1.00 81.31 604 TYR A C 1
ATOM 4907 O O . TYR A 1 604 ? -1.277 -8.161 -39.571 1.00 81.31 604 TYR A O 1
ATOM 4915 N N . GLU A 1 605 ? 0.728 -7.153 -39.565 1.00 83.00 605 GLU A N 1
ATOM 4916 C CA . GLU A 1 605 ? 0.272 -5.782 -39.805 1.00 83.00 605 GLU A CA 1
ATOM 4917 C C . GLU A 1 605 ? 0.510 -5.449 -41.287 1.00 83.00 605 GLU A C 1
ATOM 4919 O O . GLU A 1 605 ? 1.536 -5.854 -41.840 1.00 83.00 605 GLU A O 1
ATOM 4924 N N . ASP A 1 606 ? -0.395 -4.692 -41.921 1.00 73.31 606 ASP A N 1
ATOM 4925 C CA . ASP A 1 606 ? -0.321 -4.355 -43.359 1.00 73.31 606 ASP A CA 1
ATOM 4926 C C . ASP A 1 606 ? 0.962 -3.591 -43.744 1.00 73.31 606 ASP A C 1
ATOM 4928 O O . ASP A 1 606 ? 1.413 -3.636 -44.888 1.00 73.31 606 ASP A O 1
ATOM 4932 N N . PHE A 1 607 ? 1.577 -2.914 -42.769 1.00 72.69 607 PHE A N 1
ATOM 4933 C CA . PHE A 1 607 ? 2.861 -2.232 -42.892 1.00 72.69 607 PHE A CA 1
ATOM 4934 C C . PHE A 1 607 ? 3.847 -2.830 -41.887 1.00 72.69 607 PHE A C 1
ATOM 4936 O O . PHE A 1 607 ? 3.683 -2.656 -40.682 1.00 72.69 607 PHE A O 1
ATOM 4943 N N . CYS A 1 608 ? 4.880 -3.516 -42.385 1.00 73.81 608 CYS A N 1
ATOM 4944 C CA . CYS A 1 608 ? 5.832 -4.265 -41.556 1.00 73.81 608 CYS A CA 1
ATOM 4945 C C . CYS A 1 608 ? 7.307 -3.915 -41.828 1.00 73.81 608 CYS A C 1
ATOM 4947 O O . CYS A 1 608 ? 8.198 -4.716 -41.566 1.00 73.81 608 CYS A O 1
ATOM 4949 N N . TYR A 1 609 ? 7.586 -2.711 -42.339 1.00 80.06 609 TYR A N 1
ATOM 4950 C CA . TYR A 1 609 ? 8.947 -2.189 -42.540 1.00 80.06 609 TYR A CA 1
ATOM 4951 C C . TYR A 1 609 ? 9.568 -1.721 -41.209 1.00 80.06 609 TYR A C 1
ATOM 4953 O O . TYR A 1 609 ? 9.922 -0.553 -41.030 1.00 80.06 609 TYR A O 1
ATOM 4961 N N . TRP A 1 610 ? 9.641 -2.614 -40.224 1.00 84.88 610 TRP A N 1
ATOM 4962 C CA . TRP A 1 610 ? 10.094 -2.283 -38.872 1.00 84.88 610 TRP A CA 1
ATOM 4963 C C . TRP A 1 610 ? 11.565 -1.837 -38.848 1.00 84.88 610 TRP A C 1
ATOM 4965 O O . TRP A 1 610 ? 11.928 -0.951 -38.076 1.00 84.88 610 TRP A O 1
ATOM 4975 N N . GLU A 1 611 ? 12.387 -2.350 -39.766 1.00 84.81 611 GLU A N 1
ATOM 4976 C CA . GLU A 1 611 ? 13.771 -1.922 -39.972 1.00 84.81 611 GLU A CA 1
ATOM 4977 C C . GLU A 1 611 ? 13.849 -0.452 -40.409 1.00 84.81 611 GLU A C 1
ATOM 4979 O O . GLU A 1 611 ? 14.816 0.233 -40.078 1.00 84.81 611 GLU A O 1
ATOM 4984 N N . SER A 1 612 ? 12.831 0.071 -41.112 1.00 82.31 612 SER A N 1
ATOM 4985 C CA . SER A 1 612 ? 12.800 1.493 -41.474 1.00 82.31 612 SER A CA 1
ATOM 4986 C C . SER A 1 612 ? 12.414 2.404 -40.305 1.00 82.31 612 SER A C 1
ATOM 4988 O O . SER A 1 612 ? 12.742 3.587 -40.328 1.00 82.31 612 SER A O 1
ATOM 4990 N N . MET A 1 613 ? 11.767 1.869 -39.263 1.00 83.06 613 MET A N 1
ATOM 4991 C CA . MET A 1 613 ? 11.427 2.637 -38.057 1.00 83.06 613 MET A CA 1
ATOM 4992 C C . MET A 1 613 ? 12.672 2.944 -37.206 1.00 83.06 613 MET A C 1
ATOM 4994 O O . MET A 1 613 ? 12.705 3.963 -36.519 1.00 83.06 613 MET A O 1
ATOM 4998 N N . LEU A 1 614 ? 13.720 2.111 -37.291 1.00 80.88 614 LEU A N 1
ATOM 4999 C CA . LEU A 1 614 ? 14.981 2.297 -36.560 1.00 80.88 614 LEU A CA 1
ATOM 5000 C C . LEU A 1 614 ? 15.710 3.606 -36.915 1.00 80.88 614 LEU A C 1
ATOM 5002 O O . LEU A 1 614 ? 16.400 4.158 -36.062 1.00 80.88 614 LEU A O 1
ATOM 5006 N N . TRP A 1 615 ? 15.544 4.133 -38.136 1.00 69.44 615 TRP A N 1
ATOM 5007 C CA . TRP A 1 615 ? 16.189 5.386 -38.570 1.00 69.44 615 TRP A CA 1
ATOM 5008 C C . TRP A 1 615 ? 15.670 6.639 -37.851 1.00 69.44 615 TRP A C 1
ATOM 5010 O O . TRP A 1 615 ? 16.341 7.666 -37.885 1.00 69.44 615 TRP A O 1
ATOM 5020 N N . HIS A 1 616 ? 14.502 6.545 -37.209 1.00 66.69 616 HIS A N 1
ATOM 5021 C CA . HIS A 1 616 ? 13.810 7.650 -36.535 1.00 66.69 616 HIS A CA 1
ATOM 5022 C C . HIS A 1 616 ? 13.506 7.345 -35.060 1.00 66.69 616 HIS A C 1
ATOM 5024 O O . HIS A 1 616 ? 12.759 8.067 -34.394 1.00 66.69 616 HIS A O 1
ATOM 5030 N N . TRP A 1 617 ? 14.059 6.252 -34.527 1.00 65.50 617 TRP A N 1
ATOM 5031 C CA . TRP A 1 617 ? 13.763 5.820 -33.168 1.00 65.50 617 TRP A CA 1
ATOM 5032 C C . TRP A 1 617 ? 14.418 6.758 -32.146 1.00 65.50 617 TRP A C 1
ATOM 5034 O O . TRP A 1 617 ? 15.640 6.874 -32.076 1.00 65.50 617 TRP A O 1
ATOM 5044 N N . GLY A 1 618 ? 13.590 7.449 -31.360 1.00 54.81 618 GLY A N 1
ATOM 5045 C CA . GLY A 1 618 ? 14.021 8.493 -30.423 1.00 54.81 618 GLY A CA 1
ATOM 5046 C C . GLY A 1 618 ? 13.827 9.936 -30.914 1.00 54.81 618 GLY A C 1
ATOM 5047 O O . GLY A 1 618 ? 14.039 10.862 -30.126 1.00 54.81 618 GLY A O 1
ATOM 5048 N N . ASP A 1 619 ? 13.374 10.158 -32.155 1.00 58.22 619 ASP A N 1
ATOM 5049 C CA . ASP A 1 619 ? 13.019 11.498 -32.639 1.00 58.22 619 ASP A CA 1
ATOM 5050 C C . ASP A 1 619 ? 11.734 12.011 -31.962 1.00 58.22 619 ASP A C 1
ATOM 5052 O O . ASP A 1 619 ? 10.645 11.465 -32.142 1.00 58.22 619 ASP A O 1
ATOM 5056 N N . LYS A 1 620 ? 11.835 13.127 -31.225 1.00 44.38 620 LYS A N 1
ATOM 5057 C CA . LYS A 1 620 ? 10.720 13.717 -30.446 1.00 44.38 620 LYS A CA 1
ATOM 5058 C C . LYS A 1 620 ? 9.506 14.183 -31.268 1.00 44.38 620 LYS A C 1
ATOM 5060 O O . LYS A 1 620 ? 8.485 14.518 -30.677 1.00 44.38 620 LYS A O 1
ATOM 5065 N N . ASN A 1 621 ? 9.617 14.220 -32.596 1.00 40.38 621 ASN A N 1
ATOM 5066 C CA . ASN A 1 621 ? 8.574 14.700 -33.508 1.00 40.38 621 ASN A CA 1
ATOM 5067 C C . ASN A 1 621 ? 7.858 13.563 -34.270 1.00 40.38 621 ASN A C 1
ATOM 5069 O O . ASN A 1 621 ? 7.042 13.847 -35.149 1.00 40.38 621 ASN A O 1
ATOM 5073 N N . TRP A 1 622 ? 8.163 12.291 -33.987 1.00 40.12 622 TRP A N 1
ATOM 5074 C CA . TRP A 1 622 ? 7.540 11.165 -34.687 1.00 40.12 622 TRP A CA 1
ATOM 5075 C C . TRP A 1 622 ? 6.083 10.956 -34.244 1.00 40.12 622 TRP A C 1
ATOM 5077 O O . TRP A 1 622 ? 5.807 10.740 -33.064 1.00 40.12 622 TRP A O 1
ATOM 5087 N N . THR A 1 623 ? 5.148 10.985 -35.196 1.00 42.84 623 THR A N 1
ATOM 5088 C CA . THR A 1 623 ? 3.716 10.727 -34.965 1.00 42.84 623 THR A CA 1
ATOM 5089 C C . THR A 1 623 ? 3.306 9.367 -35.525 1.00 42.84 623 THR A C 1
ATOM 5091 O O . THR A 1 623 ? 3.769 8.940 -36.582 1.00 42.84 623 THR A O 1
ATOM 5094 N N . ASP A 1 624 ? 2.458 8.653 -34.784 1.00 45.38 624 ASP A N 1
ATOM 5095 C CA . ASP A 1 624 ? 2.131 7.255 -35.068 1.00 45.38 624 ASP A CA 1
ATOM 5096 C C . ASP A 1 624 ? 1.020 7.154 -36.125 1.00 45.38 624 ASP A C 1
ATOM 5098 O O . ASP A 1 624 ? -0.167 7.265 -35.828 1.00 45.38 624 ASP A O 1
ATOM 5102 N N . ASN A 1 625 ? 1.404 6.958 -37.388 1.00 40.66 625 ASN A N 1
ATOM 5103 C CA . ASN A 1 625 ? 0.487 6.964 -38.539 1.00 40.66 625 ASN A CA 1
ATOM 5104 C C . ASN A 1 625 ? -0.420 5.710 -38.645 1.00 40.66 625 ASN A C 1
ATOM 5106 O O . ASN A 1 625 ? -1.035 5.472 -39.684 1.00 40.66 625 ASN A O 1
ATOM 5110 N N . SER A 1 626 ? -0.504 4.886 -37.593 1.00 37.41 626 SER A N 1
ATOM 5111 C CA . SER A 1 626 ? -1.190 3.584 -37.586 1.00 37.41 626 SER A CA 1
ATOM 5112 C C . SER A 1 626 ? -2.665 3.632 -37.147 1.00 37.41 626 SER A C 1
ATOM 5114 O O . SER A 1 626 ? -3.201 2.623 -36.688 1.00 37.41 626 SER A O 1
ATOM 5116 N N . THR A 1 627 ? -3.332 4.782 -37.267 1.00 36.72 627 THR A N 1
ATOM 5117 C CA . THR A 1 627 ? -4.780 4.942 -37.031 1.00 36.72 627 THR A CA 1
ATOM 5118 C C . THR A 1 627 ? -5.473 5.612 -38.217 1.00 36.72 627 THR A C 1
ATOM 5120 O O . THR A 1 627 ? -5.884 6.767 -38.161 1.00 36.72 627 THR A O 1
ATOM 5123 N N . ASN A 1 628 ? -5.676 4.848 -39.291 1.00 28.38 628 ASN A N 1
ATOM 5124 C CA . ASN A 1 628 ? -6.702 5.148 -40.288 1.00 28.38 628 ASN A CA 1
ATOM 5125 C C . ASN A 1 628 ? -7.488 3.880 -40.626 1.00 28.38 628 ASN A C 1
ATOM 5127 O O . ASN A 1 628 ? -6.915 2.846 -40.967 1.00 28.38 628 ASN A O 1
ATOM 5131 N N . SER A 1 629 ? -8.812 3.969 -40.528 1.00 32.22 629 SER A N 1
ATOM 5132 C CA . SER A 1 629 ? -9.733 2.969 -41.061 1.00 32.22 629 SER A CA 1
ATOM 5133 C C . SER A 1 629 ? -9.815 3.072 -42.591 1.00 32.22 629 SER A C 1
ATOM 5135 O O . SER A 1 629 ? -9.491 4.095 -43.191 1.00 32.22 629 SER A O 1
ATOM 5137 N N . LEU A 1 630 ? -10.227 1.978 -43.236 1.00 35.69 630 LEU A N 1
ATOM 5138 C CA . LEU A 1 630 ? -10.224 1.820 -44.695 1.00 35.69 630 LEU A CA 1
ATOM 5139 C C . LEU A 1 630 ? -11.022 2.918 -45.427 1.00 35.69 630 LEU A C 1
ATOM 5141 O O . LEU A 1 630 ? -12.218 3.089 -45.189 1.00 35.69 630 LEU A O 1
ATOM 5145 N N . SER A 1 631 ? -10.386 3.603 -46.384 1.00 30.17 631 SER A N 1
ATOM 5146 C CA . SER A 1 631 ? -11.035 4.438 -47.413 1.00 30.17 631 SER A CA 1
ATOM 5147 C C . SER A 1 631 ? -10.122 4.626 -48.648 1.00 30.17 631 SER A C 1
ATOM 5149 O O . SER A 1 631 ? -8.901 4.547 -48.507 1.00 30.17 631 SER A O 1
ATOM 5151 N N . PRO A 1 632 ? -10.677 4.810 -49.867 1.00 31.38 632 PRO A N 1
ATOM 5152 C CA . PRO A 1 632 ? -9.926 4.692 -51.127 1.00 31.38 632 PRO A CA 1
ATOM 5153 C C . PRO A 1 632 ? -9.235 5.992 -51.629 1.00 31.38 632 PRO A C 1
ATOM 5155 O O . PRO A 1 632 ? -9.606 7.089 -51.214 1.00 31.38 632 PRO A O 1
ATOM 5158 N N . PRO A 1 633 ? -8.253 5.882 -52.556 1.00 34.19 633 PRO A N 1
ATOM 5159 C CA . PRO A 1 633 ? -7.510 7.000 -53.180 1.00 34.19 633 PRO A CA 1
ATOM 5160 C C . PRO A 1 633 ? -8.229 7.539 -54.456 1.00 34.19 633 PRO A C 1
ATOM 5162 O O . PRO A 1 633 ? -9.299 7.010 -54.769 1.00 34.19 633 PRO A O 1
ATOM 5165 N N . PRO A 1 634 ? -7.688 8.497 -55.269 1.00 39.00 634 PRO A N 1
ATOM 5166 C CA . PRO A 1 634 ? -6.375 9.180 -55.220 1.00 39.00 634 PRO A CA 1
ATOM 5167 C C . PRO A 1 634 ? -6.383 10.721 -55.462 1.00 39.00 634 PRO A C 1
ATOM 5169 O O . PRO A 1 634 ? -7.377 11.287 -55.906 1.00 39.00 634 PRO A O 1
ATOM 5172 N N . ALA A 1 635 ? -5.213 11.375 -55.344 1.00 24.31 635 ALA A N 1
ATOM 5173 C CA . ALA A 1 635 ? -4.791 12.500 -56.211 1.00 24.31 635 ALA A CA 1
ATOM 5174 C C . ALA A 1 635 ? -3.265 12.762 -56.120 1.00 24.31 635 ALA A C 1
ATOM 5176 O O . ALA A 1 635 ? -2.671 12.599 -55.058 1.00 24.31 635 ALA A O 1
ATOM 5177 N N . LEU A 1 636 ? -2.624 13.190 -57.218 1.00 28.69 636 LEU A N 1
ATOM 5178 C CA . LEU A 1 636 ? -1.186 13.525 -57.269 1.00 28.69 636 LEU A CA 1
ATOM 5179 C C . LEU A 1 636 ? -0.917 15.009 -56.959 1.00 28.69 636 LEU A C 1
ATOM 5181 O O . LEU A 1 636 ? -1.644 15.870 -57.458 1.00 28.69 636 LEU A O 1
ATOM 5185 N N . LYS A 1 637 ? 0.240 15.301 -56.336 1.00 25.25 637 LYS A N 1
ATOM 5186 C CA . LYS A 1 637 ? 1.235 16.281 -56.842 1.00 25.25 637 LYS A CA 1
ATOM 5187 C C . LYS A 1 637 ? 2.580 16.195 -56.104 1.00 25.25 637 LYS A C 1
ATOM 5189 O O . LYS A 1 637 ? 2.638 15.798 -54.947 1.00 25.25 637 LYS A O 1
ATOM 5194 N N . THR A 1 638 ? 3.652 16.555 -56.807 1.00 24.81 638 THR A N 1
ATOM 5195 C CA . THR A 1 638 ? 5.062 16.542 -56.361 1.00 24.81 638 THR A CA 1
ATOM 5196 C C . THR A 1 638 ? 5.728 17.907 -56.724 1.00 24.81 638 THR A C 1
ATOM 5198 O O . THR A 1 638 ? 4.979 18.855 -56.969 1.00 24.81 638 THR A O 1
ATOM 5201 N N . PRO A 1 639 ? 7.063 18.128 -56.653 1.00 46.34 639 PRO A N 1
ATOM 5202 C CA . PRO A 1 639 ? 7.692 18.710 -55.457 1.00 46.34 639 PRO A CA 1
ATOM 5203 C C . PRO A 1 639 ? 8.675 19.883 -55.735 1.00 46.34 639 PRO A C 1
ATOM 5205 O O . PRO A 1 639 ? 9.082 20.092 -56.871 1.00 46.34 639 PRO A O 1
ATOM 5208 N N . LEU A 1 640 ? 9.149 20.568 -54.683 1.00 23.86 640 LEU A N 1
ATOM 5209 C CA . LEU A 1 640 ? 10.442 21.292 -54.593 1.00 23.86 640 LEU A CA 1
ATOM 5210 C C . LEU A 1 640 ? 10.835 21.350 -53.091 1.00 23.86 640 LEU A C 1
ATOM 5212 O O . LEU A 1 640 ? 9.940 21.584 -52.287 1.00 23.86 640 LEU A O 1
ATOM 5216 N N . SER A 1 641 ? 12.035 21.084 -52.546 1.00 25.38 641 SER A N 1
ATOM 5217 C CA . SER A 1 641 ? 13.454 21.012 -52.974 1.00 25.38 641 SER A CA 1
ATOM 5218 C C . SER A 1 641 ? 14.315 22.238 -52.605 1.00 25.38 641 SER A C 1
ATOM 5220 O O . SER A 1 641 ? 14.215 23.261 -53.277 1.00 25.38 641 SER A O 1
ATOM 5222 N N . SER A 1 642 ? 15.252 22.088 -51.652 1.00 25.11 642 SER A N 1
ATOM 5223 C CA . SER A 1 642 ? 16.537 22.828 -51.616 1.00 25.11 642 SER A CA 1
ATOM 5224 C C . SER A 1 642 ? 17.520 22.306 -50.545 1.00 25.11 642 SER A C 1
ATOM 5226 O O . SER A 1 642 ? 17.192 22.323 -49.365 1.00 25.11 642 SER A O 1
ATOM 5228 N N . LEU A 1 643 ? 18.708 21.874 -50.998 1.00 24.25 643 LEU A N 1
ATOM 5229 C CA . LEU A 1 643 ? 20.084 22.122 -50.487 1.00 24.25 643 LEU A CA 1
ATOM 5230 C C . LEU A 1 643 ? 20.273 22.433 -48.971 1.00 24.25 643 LEU A C 1
ATOM 5232 O O . LEU A 1 643 ? 19.664 23.375 -48.482 1.00 24.25 643 LEU A O 1
ATOM 5236 N N . ALA A 1 644 ? 21.073 21.744 -48.136 1.00 23.91 644 ALA A N 1
ATOM 5237 C CA . ALA A 1 644 ? 22.371 21.027 -48.240 1.00 23.91 644 ALA A CA 1
ATOM 5238 C C . ALA A 1 644 ? 23.650 21.883 -48.024 1.00 23.91 644 ALA A C 1
ATOM 5240 O O . ALA A 1 644 ? 23.866 22.830 -48.769 1.00 23.91 644 ALA A O 1
ATOM 5241 N N . MET A 1 645 ? 24.468 21.486 -47.026 1.00 24.53 645 MET A N 1
ATOM 5242 C CA . MET A 1 645 ? 25.935 21.635 -46.769 1.00 24.53 645 MET A CA 1
ATOM 5243 C C . MET A 1 645 ? 26.172 21.064 -45.336 1.00 24.53 645 MET A C 1
ATOM 5245 O O . MET A 1 645 ? 25.332 21.290 -44.470 1.00 24.53 645 MET A O 1
ATOM 5249 N N . GLU A 1 646 ? 27.090 20.135 -45.020 1.00 23.31 646 GLU A N 1
ATOM 5250 C CA . GLU A 1 646 ? 28.576 20.136 -45.086 1.00 23.31 646 GLU A CA 1
ATOM 5251 C C . GLU A 1 646 ? 29.240 21.187 -44.168 1.00 23.31 646 GLU A C 1
ATOM 5253 O O . GLU A 1 646 ? 28.835 22.342 -44.196 1.00 23.31 646 GLU A O 1
ATOM 5258 N N . SER A 1 647 ? 30.279 20.910 -43.358 1.00 23.19 647 SER A N 1
ATOM 5259 C CA . SER A 1 647 ? 30.943 19.663 -42.880 1.00 23.19 647 SER A CA 1
ATOM 5260 C C . SER A 1 647 ? 31.654 19.973 -41.519 1.00 23.19 647 SER A C 1
ATOM 5262 O O . SER A 1 647 ? 31.514 21.089 -41.033 1.00 23.19 647 SER A O 1
ATOM 5264 N N . GLU A 1 648 ? 32.244 19.064 -40.719 1.00 24.44 648 GLU A N 1
ATOM 5265 C CA . GLU A 1 648 ? 33.590 18.441 -40.838 1.00 24.44 648 GLU A CA 1
ATOM 5266 C C . GLU A 1 648 ? 33.854 17.405 -39.692 1.00 24.44 648 GLU A C 1
ATOM 5268 O O . GLU A 1 648 ? 33.086 17.306 -38.734 1.00 24.44 648 GLU A O 1
ATOM 5273 N N . LYS A 1 649 ? 34.977 16.655 -39.748 1.00 30.33 649 LYS A N 1
ATOM 5274 C CA . LYS A 1 649 ? 35.574 15.844 -38.647 1.00 30.33 649 LYS A CA 1
ATOM 5275 C C . LYS A 1 649 ? 37.103 16.041 -38.614 1.00 30.33 649 LYS A C 1
ATOM 5277 O O . LYS A 1 649 ? 37.697 16.100 -39.688 1.00 30.33 649 LYS A O 1
ATOM 5282 N N . PRO A 1 650 ? 37.763 16.033 -37.436 1.00 29.25 650 PRO A N 1
ATOM 5283 C CA . PRO A 1 650 ? 38.670 14.909 -37.082 1.00 29.25 650 PRO A CA 1
ATOM 5284 C C . PRO A 1 650 ? 38.643 14.547 -35.566 1.00 29.25 650 PRO A C 1
ATOM 5286 O O . PRO A 1 650 ? 38.477 15.424 -34.731 1.00 29.25 650 PRO A O 1
ATOM 5289 N N . HIS A 1 651 ? 38.632 13.285 -35.102 1.00 25.05 651 HIS A N 1
ATOM 5290 C CA . HIS A 1 651 ? 39.622 12.173 -35.140 1.00 25.05 651 HIS A CA 1
ATOM 5291 C C . HIS A 1 651 ? 40.632 12.115 -33.945 1.00 25.05 651 HIS A C 1
ATOM 5293 O O . HIS A 1 651 ? 40.803 13.122 -33.266 1.00 25.05 651 HIS A O 1
ATOM 5299 N N . PRO A 1 652 ? 41.182 10.923 -33.569 1.00 47.97 652 PRO A N 1
ATOM 5300 C CA . PRO A 1 652 ? 41.377 10.574 -32.145 1.00 47.97 652 PRO A CA 1
ATOM 5301 C C . PRO A 1 652 ? 42.784 10.078 -31.713 1.00 47.97 652 PRO A C 1
ATOM 5303 O O . PRO A 1 652 ? 43.599 9.652 -32.528 1.00 47.97 652 PRO A O 1
ATOM 5306 N N . HIS A 1 653 ? 43.001 9.971 -30.394 1.00 25.66 653 HIS A N 1
ATOM 5307 C CA . HIS A 1 653 ? 44.137 9.289 -29.738 1.00 25.66 653 HIS A CA 1
ATOM 5308 C C . HIS A 1 653 ? 43.681 8.686 -28.390 1.00 25.66 653 HIS A C 1
ATOM 5310 O O . HIS A 1 653 ? 42.799 9.260 -27.766 1.00 25.66 653 HIS A O 1
ATOM 5316 N N . ILE A 1 654 ? 44.232 7.636 -27.766 1.00 26.44 654 ILE A N 1
ATOM 5317 C CA . ILE A 1 654 ? 45.015 6.414 -28.071 1.00 26.44 654 ILE A CA 1
ATOM 5318 C C . ILE A 1 654 ? 45.091 5.646 -26.713 1.00 26.44 654 ILE A C 1
ATOM 5320 O O . ILE A 1 654 ? 44.887 6.242 -25.657 1.00 26.44 654 ILE A O 1
ATOM 5324 N N . LYS A 1 655 ? 45.340 4.326 -26.699 1.00 33.25 655 LYS A N 1
ATOM 5325 C CA . LYS A 1 655 ? 45.282 3.473 -25.482 1.00 33.25 655 LYS A CA 1
ATOM 5326 C C . LYS A 1 655 ? 46.615 3.354 -24.717 1.00 33.25 655 LYS A C 1
ATOM 5328 O O . LYS A 1 655 ? 47.595 2.941 -25.326 1.00 33.25 655 LYS A O 1
ATOM 5333 N N . VAL A 1 656 ? 46.583 3.475 -23.381 1.00 26.55 656 VAL A N 1
ATOM 5334 C CA . VAL A 1 656 ? 47.420 2.752 -22.377 1.00 26.55 656 VAL A CA 1
ATOM 5335 C C . VAL A 1 656 ? 46.599 2.703 -21.067 1.00 26.55 656 VAL A C 1
ATOM 5337 O O . VAL A 1 656 ? 45.905 3.670 -20.785 1.00 26.55 656 VAL A O 1
ATOM 5340 N N . GLY A 1 657 ? 46.567 1.668 -20.219 1.00 25.16 657 GLY A N 1
ATOM 5341 C CA . GLY A 1 657 ? 47.140 0.313 -20.238 1.00 25.16 657 GLY A CA 1
ATOM 5342 C C . GLY A 1 657 ? 46.576 -0.504 -19.050 1.00 25.16 657 GLY A C 1
ATOM 5343 O O . GLY A 1 657 ? 45.970 0.067 -18.147 1.00 25.16 657 GLY A O 1
ATOM 5344 N N . ARG A 1 658 ? 46.719 -1.839 -19.044 1.00 31.14 658 ARG A N 1
ATOM 5345 C CA . ARG A 1 658 ? 46.176 -2.715 -17.977 1.00 31.14 658 ARG A CA 1
ATOM 5346 C C . ARG A 1 658 ? 47.136 -2.864 -16.791 1.00 31.14 658 ARG A C 1
ATOM 5348 O O . ARG A 1 658 ? 48.296 -3.205 -16.999 1.00 31.14 658 ARG A O 1
ATOM 5355 N N . THR A 1 659 ? 46.588 -2.838 -15.575 1.00 26.23 659 THR A N 1
ATOM 5356 C CA . THR A 1 659 ? 47.224 -3.394 -14.366 1.00 26.23 659 THR A CA 1
ATOM 5357 C C . THR A 1 659 ? 46.239 -4.349 -13.689 1.00 26.23 659 THR A C 1
ATOM 5359 O O . THR A 1 659 ? 45.072 -4.005 -13.529 1.00 26.23 659 THR A O 1
ATOM 5362 N N . ARG A 1 660 ? 46.678 -5.557 -13.309 1.00 38.31 660 ARG A N 1
ATOM 5363 C CA . ARG A 1 660 ? 45.857 -6.496 -12.522 1.00 38.31 660 ARG A CA 1
ATOM 5364 C C . ARG A 1 660 ? 45.862 -6.087 -11.047 1.00 38.31 660 ARG A C 1
ATOM 5366 O O . ARG A 1 660 ? 46.936 -5.976 -10.462 1.00 38.31 660 ARG A O 1
ATOM 5373 N N . GLN A 1 661 ? 44.685 -5.986 -10.442 1.00 29.11 661 GLN A N 1
ATOM 5374 C CA . GLN A 1 661 ? 44.477 -6.183 -9.004 1.00 29.11 661 GLN A CA 1
ATOM 5375 C C . GLN A 1 661 ? 43.306 -7.155 -8.811 1.00 29.11 661 GLN A C 1
ATOM 5377 O O . GLN A 1 661 ? 42.537 -7.385 -9.742 1.00 29.11 661 GLN A O 1
ATOM 5382 N N . SER A 1 662 ? 43.248 -7.802 -7.648 1.00 31.27 662 SER A N 1
ATOM 5383 C CA . SER A 1 662 ? 42.309 -8.886 -7.342 1.00 31.27 662 SER A CA 1
ATOM 5384 C C . SER A 1 662 ? 40.856 -8.418 -7.338 1.00 31.27 662 SER A C 1
ATOM 5386 O O . SER A 1 662 ? 40.542 -7.398 -6.726 1.00 31.27 662 SER A O 1
ATOM 5388 N N . GLU A 1 663 ? 39.975 -9.207 -7.948 1.00 34.88 663 GLU A N 1
ATOM 5389 C CA . GLU A 1 663 ? 38.526 -9.011 -7.894 1.00 34.88 663 GLU A CA 1
ATOM 5390 C C . GLU A 1 663 ? 38.034 -9.263 -6.462 1.00 34.88 663 GLU A C 1
ATOM 5392 O O . GLU A 1 663 ? 37.972 -10.398 -5.995 1.00 34.88 663 GLU A O 1
ATOM 5397 N N . ALA A 1 664 ? 37.734 -8.181 -5.744 1.00 34.97 664 ALA A N 1
ATOM 5398 C CA . ALA A 1 664 ? 36.988 -8.241 -4.497 1.00 34.97 664 ALA A CA 1
ATOM 5399 C C . ALA A 1 664 ? 35.488 -8.301 -4.815 1.00 34.97 664 ALA A C 1
ATOM 5401 O O . ALA A 1 664 ? 35.019 -7.603 -5.716 1.00 34.97 664 ALA A O 1
ATOM 5402 N N . THR A 1 665 ? 34.732 -9.100 -4.065 1.00 39.41 665 THR A N 1
ATOM 5403 C CA . THR A 1 665 ? 33.273 -9.161 -4.189 1.00 39.41 665 THR A CA 1
ATOM 5404 C C . THR A 1 665 ? 32.674 -7.821 -3.763 1.00 39.41 665 THR A C 1
ATOM 5406 O O . THR A 1 665 ? 32.715 -7.463 -2.586 1.00 39.41 665 THR A O 1
ATOM 5409 N N . TYR A 1 666 ? 32.135 -7.062 -4.716 1.00 50.41 666 TYR A N 1
ATOM 5410 C CA . TYR A 1 666 ? 31.423 -5.817 -4.437 1.00 50.41 666 TYR A CA 1
ATOM 5411 C C . TYR A 1 666 ? 29.919 -6.082 -4.386 1.00 50.41 666 TYR A C 1
ATOM 5413 O O . TYR A 1 666 ? 29.352 -6.634 -5.328 1.00 50.41 666 TYR A O 1
ATOM 5421 N N . LEU A 1 667 ? 29.279 -5.650 -3.297 1.00 50.22 667 LEU A N 1
ATOM 5422 C CA . LEU A 1 667 ? 27.821 -5.558 -3.219 1.00 50.22 667 LEU A CA 1
ATOM 5423 C C . LEU A 1 667 ? 27.302 -4.680 -4.376 1.00 50.22 667 LEU A C 1
ATOM 5425 O O . LEU A 1 667 ? 27.967 -3.686 -4.700 1.00 50.22 667 LEU A O 1
ATOM 5429 N N . PRO A 1 668 ? 26.134 -4.991 -4.974 1.00 69.69 668 PRO A N 1
ATOM 5430 C CA . PRO A 1 668 ? 25.508 -4.129 -5.973 1.00 69.69 668 PRO A CA 1
ATOM 5431 C C . PRO A 1 668 ? 25.416 -2.679 -5.487 1.00 69.69 668 PRO A C 1
ATOM 5433 O O . PRO A 1 668 ? 25.117 -2.436 -4.314 1.00 69.69 668 PRO A O 1
ATOM 5436 N N . VAL A 1 669 ? 25.672 -1.729 -6.392 1.00 65.00 669 VAL A N 1
ATOM 5437 C CA . VAL A 1 669 ? 25.609 -0.273 -6.136 1.00 65.00 669 VAL A CA 1
ATOM 5438 C C . VAL A 1 669 ? 24.288 0.099 -5.465 1.00 65.00 669 VAL A C 1
ATOM 5440 O O . VAL A 1 669 ? 24.240 0.936 -4.568 1.00 65.00 669 VAL A O 1
ATOM 5443 N N . ASP A 1 670 ? 23.239 -0.600 -5.856 1.00 65.44 670 ASP A N 1
ATOM 5444 C CA . ASP A 1 670 ? 21.870 -0.285 -5.518 1.00 65.44 670 ASP A CA 1
ATOM 5445 C C . ASP A 1 670 ? 21.472 -0.971 -4.194 1.00 65.44 670 ASP A C 1
ATOM 5447 O O . ASP A 1 670 ? 20.900 -0.313 -3.337 1.00 65.44 670 ASP A O 1
ATOM 5451 N N . LEU A 1 671 ? 21.982 -2.175 -3.860 1.00 70.62 671 LEU A N 1
ATOM 5452 C CA . LEU A 1 671 ? 21.856 -2.699 -2.479 1.00 70.62 671 LEU A CA 1
ATOM 5453 C C . LEU A 1 671 ? 22.578 -1.773 -1.508 1.00 70.62 671 LEU A C 1
ATOM 5455 O O . LEU A 1 671 ? 22.094 -1.487 -0.416 1.00 70.62 671 LEU A O 1
ATOM 5459 N N . VAL A 1 672 ? 23.765 -1.307 -1.895 1.00 75.00 672 VAL A N 1
ATOM 5460 C CA . VAL A 1 672 ? 24.479 -0.304 -1.115 1.00 75.00 672 VAL A CA 1
ATOM 5461 C C . VAL A 1 672 ? 23.610 0.953 -0.975 1.00 75.00 672 VAL A C 1
ATOM 5463 O O . VAL A 1 672 ? 23.588 1.522 0.111 1.00 75.00 672 VAL A O 1
ATOM 5466 N N . SER A 1 673 ? 22.840 1.344 -1.996 1.00 79.00 673 SER A N 1
ATOM 5467 C CA . SER A 1 673 ? 21.814 2.386 -1.888 1.00 79.00 673 SER A CA 1
ATOM 5468 C C . SER A 1 673 ? 20.742 2.044 -0.846 1.00 79.00 673 SER A C 1
ATOM 5470 O O . SER A 1 673 ? 20.624 2.775 0.137 1.00 79.00 673 SER A O 1
ATOM 5472 N N . ASP A 1 674 ? 20.009 0.935 -0.965 1.00 80.25 674 ASP A N 1
ATOM 5473 C CA . ASP A 1 674 ? 18.886 0.654 -0.060 1.00 80.25 674 ASP A CA 1
ATOM 5474 C C . ASP A 1 674 ? 19.319 0.283 1.377 1.00 80.25 674 ASP A C 1
ATOM 5476 O O . ASP A 1 674 ? 18.644 0.648 2.343 1.00 80.25 674 ASP A O 1
ATOM 5480 N N . ILE A 1 675 ? 20.507 -0.308 1.569 1.00 82.50 675 ILE A N 1
ATOM 5481 C CA . ILE A 1 675 ? 21.149 -0.415 2.892 1.00 82.50 675 ILE A CA 1
ATOM 5482 C C . ILE A 1 675 ? 21.454 0.981 3.443 1.00 82.50 675 ILE A C 1
ATOM 5484 O O . ILE A 1 675 ? 21.114 1.265 4.592 1.00 82.50 675 ILE A O 1
ATOM 5488 N N . LEU A 1 676 ? 22.083 1.868 2.660 1.00 82.44 676 LEU A N 1
ATOM 5489 C CA . LEU A 1 676 ? 22.393 3.223 3.121 1.00 82.44 676 LEU A CA 1
ATOM 5490 C C . LEU A 1 676 ? 21.104 4.016 3.415 1.00 82.44 676 LEU A C 1
ATOM 5492 O O . LEU A 1 676 ? 21.080 4.729 4.413 1.00 82.44 676 LEU A O 1
ATOM 5496 N N . LEU A 1 677 ? 20.021 3.847 2.643 1.00 82.62 677 LEU A N 1
ATOM 5497 C CA . LEU A 1 677 ? 18.703 4.459 2.894 1.00 82.62 677 LEU A CA 1
ATOM 5498 C C . LEU A 1 677 ? 18.037 3.980 4.196 1.00 82.62 677 LEU A C 1
ATOM 5500 O O . LEU A 1 677 ? 17.188 4.687 4.740 1.00 82.62 677 LEU A O 1
ATOM 5504 N N . ARG A 1 678 ? 18.410 2.801 4.709 1.00 82.00 678 ARG A N 1
ATOM 5505 C CA . ARG A 1 678 ? 17.926 2.245 5.988 1.00 82.00 678 ARG A CA 1
ATOM 5506 C C . ARG A 1 678 ? 18.758 2.688 7.202 1.00 82.00 678 ARG A C 1
ATOM 5508 O O . ARG A 1 678 ? 18.385 2.378 8.333 1.00 82.00 678 ARG A O 1
ATOM 5515 N N . LEU A 1 679 ? 19.879 3.391 7.010 1.00 82.50 679 LEU A N 1
ATOM 5516 C CA . LEU A 1 679 ? 20.766 3.817 8.099 1.00 82.50 679 LEU A CA 1
ATOM 5517 C C . LEU A 1 679 ? 20.451 5.238 8.609 1.00 82.50 679 LEU A C 1
ATOM 5519 O O . LEU A 1 679 ? 20.078 6.105 7.825 1.00 82.50 679 LEU A O 1
ATOM 5523 N N . PRO A 1 680 ? 20.708 5.545 9.899 1.00 80.50 680 PRO A N 1
ATOM 5524 C CA . PRO A 1 680 ? 20.676 6.922 10.397 1.00 80.50 680 PRO A CA 1
ATOM 5525 C C . PRO A 1 680 ? 21.642 7.818 9.611 1.00 80.50 680 PRO A C 1
ATOM 5527 O O . PRO A 1 680 ? 22.767 7.393 9.318 1.00 80.50 680 PRO A O 1
ATOM 5530 N N . ALA A 1 681 ? 21.280 9.076 9.336 1.00 80.19 681 ALA A N 1
ATOM 5531 C CA . ALA A 1 681 ? 22.066 9.946 8.450 1.00 80.19 681 ALA A CA 1
ATOM 5532 C C . ALA A 1 681 ? 23.530 10.115 8.901 1.00 80.19 681 ALA A C 1
ATOM 5534 O O . ALA A 1 681 ? 24.462 10.146 8.098 1.00 80.19 681 ALA A O 1
ATOM 5535 N N . LYS A 1 682 ? 23.747 10.136 10.218 1.00 78.75 682 LYS A N 1
ATOM 5536 C CA . LYS A 1 682 ? 25.050 10.139 10.904 1.00 78.75 682 LYS A CA 1
ATOM 5537 C C . LYS A 1 682 ? 25.966 8.959 10.546 1.00 78.75 682 LYS A C 1
ATOM 5539 O O . LYS A 1 682 ? 27.188 9.098 10.629 1.00 78.75 682 LYS A O 1
ATOM 5544 N N . SER A 1 683 ? 25.405 7.809 10.175 1.00 84.12 683 SER A N 1
ATOM 5545 C CA . SER A 1 683 ? 26.148 6.664 9.637 1.00 84.12 683 SER A CA 1
ATOM 5546 C C . SER A 1 683 ? 26.435 6.865 8.152 1.00 84.12 683 SER A C 1
ATOM 5548 O O . SER A 1 683 ? 27.592 6.759 7.754 1.00 84.12 683 SER A O 1
ATOM 5550 N N . ILE A 1 684 ? 25.441 7.283 7.360 1.00 85.69 684 ILE A N 1
ATOM 5551 C CA . ILE A 1 684 ? 25.594 7.572 5.922 1.00 85.69 684 ILE A CA 1
ATOM 5552 C C . ILE A 1 684 ? 26.702 8.613 5.671 1.00 85.69 684 ILE A C 1
ATOM 5554 O O . ILE A 1 684 ? 27.590 8.410 4.844 1.00 85.69 684 ILE A O 1
ATOM 5558 N N . VAL A 1 685 ? 26.722 9.702 6.448 1.00 81.50 685 VAL A N 1
ATOM 5559 C CA . VAL A 1 685 ? 27.728 10.775 6.348 1.00 81.50 685 VAL A CA 1
ATOM 5560 C C . VAL A 1 685 ? 29.146 10.285 6.676 1.00 81.50 685 VAL A C 1
ATOM 5562 O O . VAL A 1 685 ? 30.101 10.779 6.080 1.00 81.50 685 VAL A O 1
ATOM 5565 N N . LYS A 1 686 ? 29.312 9.285 7.556 1.00 82.00 686 LYS A N 1
ATOM 5566 C CA . LYS A 1 686 ? 30.608 8.601 7.751 1.00 82.00 686 LYS A CA 1
ATOM 5567 C C . LYS A 1 686 ? 30.927 7.662 6.588 1.00 82.00 686 LYS A C 1
ATOM 5569 O O . LYS A 1 686 ? 32.078 7.554 6.179 1.00 82.00 686 LYS A O 1
ATOM 5574 N N . PHE A 1 687 ? 29.914 6.972 6.075 1.00 84.38 687 PHE A N 1
ATOM 5575 C CA . PHE A 1 687 ? 30.035 5.947 5.041 1.00 84.38 687 PHE A CA 1
ATOM 5576 C C . PHE A 1 687 ? 30.383 6.536 3.660 1.00 84.38 687 PHE A C 1
ATOM 5578 O O . PHE A 1 687 ? 31.083 5.881 2.888 1.00 84.38 687 PHE A O 1
ATOM 5585 N N . ARG A 1 688 ? 30.102 7.828 3.425 1.00 82.25 688 ARG A N 1
ATOM 5586 C CA . ARG A 1 688 ? 30.717 8.640 2.350 1.00 82.25 688 ARG A CA 1
ATOM 5587 C C . ARG A 1 688 ? 32.257 8.576 2.321 1.00 82.25 688 ARG A C 1
ATOM 5589 O O . ARG A 1 688 ? 32.843 8.719 1.254 1.00 82.25 688 ARG A O 1
ATOM 5596 N N . CYS A 1 689 ? 32.922 8.336 3.455 1.00 78.94 689 CYS A N 1
ATOM 5597 C CA . CYS A 1 689 ? 34.385 8.213 3.533 1.00 78.94 689 CYS A CA 1
ATOM 5598 C C . CYS A 1 689 ? 34.913 6.777 3.341 1.00 78.94 689 CYS A C 1
ATOM 5600 O O . CYS A 1 689 ? 36.127 6.595 3.291 1.00 78.94 689 CYS A O 1
ATOM 5602 N N . VAL A 1 690 ? 34.044 5.761 3.253 1.00 79.25 690 VAL A N 1
ATOM 5603 C CA . VAL A 1 690 ? 34.447 4.342 3.144 1.00 79.25 690 VAL A CA 1
ATOM 5604 C C . VAL A 1 690 ? 34.797 3.978 1.699 1.00 79.25 690 VAL A C 1
ATOM 5606 O O . VAL A 1 690 ? 35.775 3.272 1.463 1.00 79.25 690 VAL A O 1
ATOM 5609 N N . SER A 1 691 ? 34.047 4.477 0.710 1.00 79.50 691 SER A N 1
ATOM 5610 C CA . SER A 1 691 ? 34.394 4.298 -0.705 1.00 79.50 691 SER A CA 1
ATOM 5611 C C . SER A 1 691 ? 33.876 5.434 -1.591 1.00 79.50 691 SER A C 1
ATOM 5613 O O . SER A 1 691 ? 32.899 6.109 -1.266 1.00 79.50 691 SER A O 1
ATOM 5615 N N . LYS A 1 692 ? 34.500 5.611 -2.766 1.00 74.81 692 LYS A N 1
ATOM 5616 C CA . LYS A 1 692 ? 34.023 6.558 -3.791 1.00 74.81 692 LYS A CA 1
ATOM 5617 C C . LYS A 1 692 ? 32.608 6.222 -4.277 1.00 74.81 692 LYS A C 1
ATOM 5619 O O . LYS A 1 692 ? 31.839 7.135 -4.543 1.00 74.81 692 LYS A O 1
ATOM 5624 N N . VAL A 1 693 ? 32.268 4.933 -4.347 1.00 77.62 693 VAL A N 1
ATOM 5625 C CA . VAL A 1 693 ? 30.942 4.444 -4.757 1.00 77.62 693 VAL A CA 1
ATOM 5626 C C . VAL A 1 693 ? 29.887 4.846 -3.725 1.00 77.62 693 VAL A C 1
ATOM 5628 O O . VAL A 1 693 ? 28.888 5.460 -4.078 1.00 77.62 693 VAL A O 1
ATOM 5631 N N . TRP A 1 694 ? 30.156 4.614 -2.436 1.00 84.12 694 TRP A N 1
ATOM 5632 C CA . TRP A 1 694 ? 29.261 4.981 -1.329 1.00 84.12 694 TRP A CA 1
ATOM 5633 C C . TRP A 1 694 ? 29.101 6.507 -1.208 1.00 84.12 694 TRP A C 1
ATOM 5635 O O . TRP A 1 694 ? 28.013 7.010 -0.923 1.00 84.12 694 TRP A O 1
ATOM 5645 N N . SER A 1 695 ? 30.170 7.262 -1.491 1.00 81.44 695 SER A N 1
ATOM 5646 C CA . SER A 1 695 ? 30.087 8.717 -1.654 1.00 81.44 695 SER A CA 1
ATOM 5647 C C . SER A 1 695 ? 29.135 9.099 -2.793 1.00 81.44 695 SER A C 1
ATOM 5649 O O . SER A 1 695 ? 28.198 9.853 -2.558 1.00 81.44 695 SER A O 1
ATOM 5651 N N . SER A 1 696 ? 29.323 8.515 -3.984 1.00 81.88 696 SER A N 1
ATOM 5652 C CA . SER A 1 696 ? 28.534 8.804 -5.190 1.00 81.88 696 SER A CA 1
ATOM 5653 C C . SER A 1 696 ? 27.042 8.522 -4.998 1.00 81.88 696 SER A C 1
ATOM 5655 O O . SER A 1 696 ? 26.226 9.415 -5.222 1.00 81.88 696 SER A O 1
ATOM 5657 N N . ILE A 1 697 ? 26.696 7.318 -4.526 1.00 83.88 697 ILE A N 1
ATOM 5658 C CA . ILE A 1 697 ? 25.317 6.872 -4.256 1.00 83.88 697 ILE A CA 1
ATOM 5659 C C . ILE A 1 697 ? 24.591 7.885 -3.370 1.00 83.88 697 ILE A C 1
ATOM 5661 O O . ILE A 1 697 ? 23.553 8.424 -3.738 1.00 83.88 697 ILE A O 1
ATOM 5665 N N . THR A 1 698 ? 25.190 8.224 -2.228 1.00 84.44 698 THR A N 1
ATOM 5666 C CA . THR A 1 698 ? 24.566 9.113 -1.235 1.00 84.44 698 THR A CA 1
ATOM 5667 C C . THR A 1 698 ? 24.558 10.585 -1.650 1.00 84.44 698 THR A C 1
ATOM 5669 O O . THR A 1 698 ? 24.091 11.427 -0.882 1.00 84.44 698 THR A O 1
ATOM 5672 N N . THR A 1 699 ? 25.089 10.919 -2.830 1.00 82.88 699 THR A N 1
ATOM 5673 C CA . THR A 1 699 ? 24.981 12.240 -3.470 1.00 82.88 699 THR A CA 1
ATOM 5674 C C . THR A 1 699 ? 24.047 12.261 -4.684 1.00 82.88 699 THR A C 1
ATOM 5676 O O . THR A 1 699 ? 23.836 13.331 -5.246 1.00 82.88 699 THR A O 1
ATOM 5679 N N . LEU A 1 700 ? 23.454 11.127 -5.080 1.00 82.19 700 LEU A N 1
ATOM 5680 C CA . LEU A 1 700 ? 22.443 11.102 -6.140 1.00 82.19 700 LEU A CA 1
ATOM 5681 C C . LEU A 1 700 ? 21.176 11.863 -5.698 1.00 82.19 700 LEU A C 1
ATOM 5683 O O . LEU A 1 700 ? 20.710 11.648 -4.574 1.00 82.19 700 LEU A O 1
ATOM 5687 N N . PRO A 1 701 ? 20.557 12.689 -6.565 1.00 80.06 701 PRO A N 1
ATOM 5688 C CA . PRO A 1 701 ? 19.302 13.371 -6.241 1.00 80.06 701 PRO A CA 1
ATOM 5689 C C . PRO A 1 701 ? 18.175 12.406 -5.845 1.00 80.06 701 PRO A C 1
ATOM 5691 O O . PRO A 1 701 ? 17.459 12.666 -4.882 1.00 80.06 701 PRO A O 1
ATOM 5694 N N . SER A 1 702 ? 18.070 11.255 -6.518 1.00 78.94 702 SER A N 1
ATOM 5695 C CA . SER A 1 702 ? 17.117 10.186 -6.186 1.00 78.94 702 SER A CA 1
ATOM 5696 C C . SER A 1 702 ? 17.324 9.634 -4.772 1.00 78.94 702 SER A C 1
ATOM 5698 O O . SER A 1 702 ? 16.357 9.514 -4.016 1.00 78.94 702 SER A O 1
ATOM 5700 N N . PHE A 1 703 ? 18.576 9.369 -4.378 1.00 86.25 703 PHE A N 1
ATOM 5701 C CA . PHE A 1 703 ? 18.926 8.953 -3.017 1.00 86.25 703 PHE A CA 1
ATOM 5702 C C . PHE A 1 703 ? 18.526 10.020 -1.997 1.00 86.25 703 PHE A C 1
ATOM 5704 O O . PHE A 1 703 ? 17.901 9.711 -0.987 1.00 86.25 703 PHE A O 1
ATOM 5711 N N . ILE A 1 704 ? 18.883 11.282 -2.254 1.00 83.44 704 ILE A N 1
ATOM 5712 C CA . ILE A 1 704 ? 18.629 12.401 -1.339 1.00 83.44 704 ILE A CA 1
ATOM 5713 C C . ILE A 1 704 ? 17.122 12.579 -1.109 1.00 83.44 704 ILE A C 1
ATOM 5715 O O . ILE A 1 704 ? 16.701 12.681 0.044 1.00 83.44 704 ILE A O 1
ATOM 5719 N N . SER A 1 705 ? 16.313 12.542 -2.173 1.00 80.75 705 SER A N 1
ATOM 5720 C CA . SER A 1 705 ? 14.850 12.614 -2.081 1.00 80.75 705 SER A CA 1
ATOM 5721 C C . SER A 1 705 ? 14.254 11.405 -1.355 1.00 80.75 705 SER A C 1
ATOM 5723 O O . SER A 1 705 ? 13.428 11.581 -0.461 1.00 80.75 705 SER A O 1
ATOM 5725 N N . SER A 1 706 ? 14.713 10.188 -1.666 1.00 84.06 706 SER A N 1
ATOM 5726 C CA . SER A 1 706 ? 14.241 8.956 -1.010 1.00 84.06 706 SER A CA 1
ATOM 5727 C C . SER A 1 706 ? 14.606 8.911 0.477 1.00 84.06 706 SER A C 1
ATOM 5729 O O . SER A 1 706 ? 13.817 8.452 1.299 1.00 84.06 706 SER A O 1
ATOM 5731 N N . PHE A 1 707 ? 15.781 9.427 0.847 1.00 86.31 707 PHE A N 1
ATOM 5732 C CA . PHE A 1 707 ? 16.211 9.541 2.238 1.00 86.31 707 PHE A CA 1
ATOM 5733 C C . PHE A 1 707 ? 15.384 10.582 3.010 1.00 86.31 707 PHE A C 1
ATOM 5735 O O . PHE A 1 707 ? 14.927 10.313 4.123 1.00 86.31 707 PHE A O 1
ATOM 5742 N N . ALA A 1 708 ? 15.144 11.751 2.408 1.00 81.06 708 ALA A N 1
ATOM 5743 C CA . ALA A 1 708 ? 14.316 12.798 3.003 1.00 81.06 708 ALA A CA 1
ATOM 5744 C C . ALA A 1 708 ? 12.860 12.328 3.197 1.00 81.06 708 ALA A C 1
ATOM 5746 O O . ALA A 1 708 ? 12.304 12.510 4.275 1.00 81.06 708 ALA A O 1
ATOM 5747 N N . ALA A 1 709 ? 12.276 11.641 2.208 1.00 80.62 709 ALA A N 1
ATOM 5748 C CA . ALA A 1 709 ? 10.917 11.094 2.287 1.00 80.62 709 ALA A CA 1
ATOM 5749 C C . ALA A 1 709 ? 10.750 9.986 3.351 1.00 80.62 709 ALA A C 1
ATOM 5751 O O . ALA A 1 709 ? 9.652 9.784 3.863 1.00 80.62 709 ALA A O 1
ATOM 5752 N N . ARG A 1 710 ? 11.833 9.279 3.708 1.00 78.31 710 ARG A N 1
ATOM 5753 C CA . ARG A 1 710 ? 11.858 8.275 4.792 1.00 78.31 710 ARG A CA 1
ATOM 5754 C C . ARG A 1 710 ? 12.168 8.875 6.172 1.00 78.31 710 ARG A C 1
ATOM 5756 O O . ARG A 1 710 ? 12.076 8.164 7.172 1.00 78.31 710 ARG A O 1
ATOM 5763 N N . SER A 1 711 ? 12.540 10.153 6.253 1.00 75.88 711 SER A N 1
ATOM 5764 C CA . SER A 1 711 ? 12.981 10.795 7.496 1.00 75.88 711 SER A CA 1
ATOM 5765 C C . SER A 1 711 ? 11.807 11.356 8.303 1.00 75.88 711 SER A C 1
ATOM 5767 O O . SER A 1 711 ? 11.169 12.324 7.902 1.00 75.88 711 SER A O 1
ATOM 5769 N N . SER A 1 712 ? 11.538 10.774 9.475 1.00 79.25 712 SER A N 1
ATOM 5770 C CA . SER A 1 712 ? 10.479 11.247 10.381 1.00 79.25 712 SER A CA 1
ATOM 5771 C C . SER A 1 712 ? 10.761 12.662 10.925 1.00 79.25 712 SER A C 1
ATOM 5773 O O . SER A 1 712 ? 11.917 12.936 11.257 1.00 79.25 712 SER A O 1
ATOM 5775 N N . PRO A 1 713 ? 9.739 13.525 11.113 1.00 86.50 713 PRO A N 1
ATOM 5776 C CA . PRO A 1 713 ? 9.893 14.868 11.688 1.00 86.50 713 PRO A CA 1
ATOM 5777 C C . PRO A 1 713 ? 10.557 14.893 13.076 1.00 86.50 713 PRO A C 1
ATOM 5779 O O . PRO A 1 713 ? 10.239 14.084 13.962 1.00 86.50 713 PRO A O 1
ATOM 5782 N N . ARG A 1 714 ? 11.489 15.836 13.271 1.00 87.62 714 ARG A N 1
ATOM 5783 C CA . ARG A 1 714 ? 12.269 15.997 14.509 1.00 87.62 714 ARG A CA 1
ATOM 5784 C C . ARG A 1 714 ? 12.282 17.447 14.986 1.00 87.62 714 ARG A C 1
ATOM 5786 O O . ARG A 1 714 ? 12.406 18.377 14.196 1.00 87.62 714 ARG A O 1
ATOM 5793 N N . LEU A 1 715 ? 12.262 17.632 16.303 1.00 89.50 715 LEU A N 1
ATOM 5794 C CA . LEU A 1 715 ? 12.521 18.915 16.941 1.00 89.50 715 LEU A CA 1
ATOM 5795 C C . LEU A 1 715 ? 14.039 19.076 17.077 1.00 89.50 715 LEU A C 1
ATOM 5797 O O . LEU A 1 715 ? 14.677 18.343 17.839 1.00 89.50 715 LEU A O 1
ATOM 5801 N N . LEU A 1 716 ? 14.618 20.022 16.336 1.00 89.50 716 LEU A N 1
ATOM 5802 C CA . LEU A 1 716 ? 16.031 20.381 16.457 1.00 89.50 716 LEU A CA 1
ATOM 5803 C C . LEU A 1 716 ? 16.173 21.575 17.407 1.00 89.50 716 LEU A C 1
ATOM 5805 O O . LEU A 1 716 ? 15.772 22.689 17.073 1.00 89.50 716 LEU A O 1
ATOM 5809 N N . ILE A 1 717 ? 16.771 21.353 18.576 1.00 89.12 717 ILE A N 1
ATOM 5810 C CA . ILE A 1 717 ? 17.103 22.399 19.554 1.00 89.12 717 ILE A CA 1
ATOM 5811 C C . ILE A 1 717 ? 18.594 22.722 19.439 1.00 89.12 717 ILE A C 1
ATOM 5813 O O . ILE A 1 717 ? 19.433 21.821 19.497 1.00 89.12 717 ILE A O 1
ATOM 5817 N N . LEU A 1 718 ? 18.935 24.006 19.314 1.00 87.50 718 LEU A N 1
ATOM 5818 C CA . LEU A 1 718 ? 20.311 24.501 19.345 1.00 87.50 718 LEU A CA 1
ATOM 5819 C C . LEU A 1 718 ? 20.612 25.229 20.658 1.00 87.50 718 LEU A C 1
ATOM 5821 O O . LEU A 1 718 ? 19.778 25.971 21.178 1.00 87.50 718 LEU A O 1
ATOM 5825 N N . SER A 1 719 ? 21.837 25.078 21.156 1.00 86.75 719 SER A N 1
ATOM 5826 C CA . SER A 1 719 ? 22.342 25.762 22.351 1.00 86.75 719 SER A CA 1
ATOM 5827 C C . SER A 1 719 ? 23.804 26.173 22.175 1.00 86.75 719 SER A C 1
ATOM 5829 O O . SER A 1 719 ? 24.573 25.437 21.564 1.00 86.75 719 SER A O 1
ATOM 5831 N N . GLU A 1 720 ? 24.214 27.323 22.708 1.00 83.81 720 GLU A N 1
ATOM 5832 C CA . GLU A 1 720 ? 25.624 27.743 22.741 1.00 83.81 720 GLU A CA 1
ATOM 5833 C C . GLU A 1 720 ? 26.187 27.605 24.160 1.00 83.81 720 GLU A C 1
ATOM 5835 O O . GLU A 1 720 ? 25.522 27.960 25.141 1.00 83.81 720 GLU A O 1
ATOM 5840 N N . LYS A 1 721 ? 27.424 27.100 24.272 1.00 83.56 721 LYS A N 1
ATOM 5841 C CA . LYS A 1 721 ? 28.245 27.304 25.470 1.00 83.56 721 LYS A CA 1
ATOM 5842 C C . LYS A 1 721 ? 29.739 27.207 25.178 1.00 83.56 721 LYS A C 1
ATOM 5844 O O . LYS A 1 721 ? 30.197 26.252 24.550 1.00 83.56 721 LYS A O 1
ATOM 5849 N N . ASN A 1 722 ? 30.516 28.114 25.769 1.00 80.38 722 ASN A N 1
ATOM 5850 C CA . ASN A 1 722 ? 31.985 28.099 25.770 1.00 80.38 722 ASN A CA 1
ATOM 5851 C C . ASN A 1 722 ? 32.608 28.082 24.355 1.00 80.38 722 ASN A C 1
ATOM 5853 O O . ASN A 1 722 ? 33.634 27.434 24.137 1.00 80.38 722 ASN A O 1
ATOM 5857 N N . GLY A 1 723 ? 31.990 28.764 23.385 1.00 77.12 723 GLY A N 1
ATOM 5858 C CA . GLY A 1 723 ? 32.446 28.787 21.993 1.00 77.12 723 GLY A CA 1
ATOM 5859 C C . GLY A 1 723 ? 32.101 27.512 21.218 1.00 77.12 723 GLY A C 1
ATOM 5860 O O . GLY A 1 723 ? 32.758 27.199 20.222 1.00 77.12 723 GLY A O 1
ATOM 5861 N N . LYS A 1 724 ? 31.086 26.760 21.662 1.00 81.94 724 LYS A N 1
ATOM 5862 C CA . LYS A 1 724 ? 30.583 25.553 20.994 1.00 81.94 724 LYS A CA 1
ATOM 5863 C C . LYS A 1 724 ? 29.080 25.662 20.770 1.00 81.94 724 LYS A C 1
ATOM 5865 O O . LYS A 1 724 ? 28.332 25.973 21.695 1.00 81.94 724 LYS A O 1
ATOM 5870 N N . LEU A 1 725 ? 28.651 25.343 19.552 1.00 83.88 725 LEU A N 1
ATOM 5871 C CA . LEU A 1 725 ? 27.249 25.152 19.203 1.00 83.88 725 LEU A CA 1
ATOM 5872 C C . LEU A 1 725 ? 26.893 23.677 19.397 1.00 83.88 725 LEU A C 1
ATOM 5874 O O . LEU A 1 725 ? 27.497 22.802 18.774 1.00 83.88 725 LEU A O 1
ATOM 5878 N N . PHE A 1 726 ? 25.909 23.408 20.242 1.00 85.62 726 PHE A N 1
ATOM 5879 C CA . PHE A 1 726 ? 25.335 22.091 20.470 1.00 85.62 726 PHE A CA 1
ATOM 5880 C C . PHE A 1 726 ? 24.002 21.980 19.735 1.00 85.62 726 PHE A C 1
ATOM 5882 O O . PHE A 1 726 ? 23.186 22.898 19.803 1.00 85.62 726 PHE A O 1
ATOM 5889 N N . GLY A 1 727 ? 23.786 20.862 19.046 1.00 87.12 727 GLY A N 1
ATOM 5890 C CA . GLY A 1 727 ? 22.499 20.506 18.451 1.00 87.12 727 GLY A CA 1
ATOM 5891 C C . GLY A 1 727 ? 21.948 19.237 19.092 1.00 87.12 727 GLY A C 1
ATOM 5892 O O . GLY A 1 727 ? 22.697 18.277 19.289 1.00 87.12 727 GLY A O 1
ATOM 5893 N N . PHE A 1 728 ? 20.653 19.244 19.403 1.00 87.31 728 PHE A N 1
ATOM 5894 C CA . PHE A 1 728 ? 19.893 18.129 19.967 1.00 87.31 728 PHE A CA 1
ATOM 5895 C C . PHE A 1 728 ? 18.704 17.828 19.047 1.00 87.31 728 PHE A C 1
ATOM 5897 O O . PHE A 1 728 ? 17.899 18.717 18.784 1.00 87.31 728 PHE A O 1
ATOM 5904 N N . SER A 1 729 ? 18.602 16.598 18.546 1.00 87.69 729 SER A N 1
ATOM 5905 C CA . SER A 1 729 ? 17.625 16.189 17.531 1.00 87.69 729 SER A CA 1
ATOM 5906 C C . SER A 1 729 ? 16.675 15.128 18.096 1.00 87.69 729 SER A C 1
ATOM 5908 O O . SER A 1 729 ? 17.073 13.981 18.330 1.00 87.69 729 SER A O 1
ATOM 5910 N N . ILE A 1 730 ? 15.418 15.515 18.326 1.00 86.31 730 ILE A N 1
ATOM 5911 C CA . ILE A 1 730 ? 14.436 14.790 19.154 1.00 86.31 730 ILE A CA 1
ATOM 5912 C C . ILE A 1 730 ? 13.244 14.332 18.284 1.00 86.31 730 ILE A C 1
ATOM 5914 O O . ILE A 1 730 ? 12.709 15.163 17.555 1.00 86.31 730 ILE A O 1
ATOM 5918 N N . PRO A 1 731 ? 12.781 13.067 18.327 1.00 83.00 731 PRO A N 1
ATOM 5919 C CA . PRO A 1 731 ? 11.595 12.638 17.572 1.00 83.00 731 PRO A CA 1
ATOM 5920 C C . PRO A 1 731 ? 10.306 13.305 18.094 1.00 83.00 731 PRO A C 1
ATOM 5922 O O . PRO A 1 731 ? 9.984 13.168 19.272 1.00 83.00 731 PRO A O 1
ATOM 5925 N N . GLN A 1 732 ? 9.534 13.987 17.238 1.00 72.56 732 GLN A N 1
ATOM 5926 C CA . GLN A 1 732 ? 8.302 14.673 17.684 1.00 72.56 732 GLN A CA 1
ATOM 5927 C C . GLN A 1 732 ? 7.099 13.729 17.841 1.00 72.56 732 GLN A C 1
ATOM 5929 O O . GLN A 1 732 ? 6.357 13.831 18.818 1.00 72.56 732 GLN A O 1
ATOM 5934 N N . ASN A 1 733 ? 6.929 12.791 16.904 1.00 63.72 733 ASN A N 1
ATOM 5935 C CA . ASN A 1 733 ? 5.674 12.046 16.722 1.00 63.72 733 ASN A CA 1
ATOM 5936 C C . ASN A 1 733 ? 5.713 10.625 17.325 1.00 63.72 733 ASN A C 1
ATOM 5938 O O . ASN A 1 733 ? 5.041 9.719 16.840 1.00 63.72 733 ASN A O 1
ATOM 5942 N N . GLN A 1 734 ? 6.526 10.402 18.364 1.00 56.75 734 GLN A N 1
ATOM 5943 C CA . GLN A 1 734 ? 6.516 9.147 19.126 1.00 56.75 734 GLN A CA 1
ATOM 5944 C C . GLN A 1 734 ? 5.562 9.269 20.318 1.00 56.75 734 GLN A C 1
ATOM 5946 O O . GLN A 1 734 ? 5.806 10.070 21.223 1.00 56.75 734 GLN A O 1
ATOM 5951 N N . ASN A 1 735 ? 4.495 8.461 20.318 1.00 47.91 735 ASN A N 1
ATOM 5952 C CA . ASN A 1 735 ? 3.550 8.369 21.433 1.00 47.91 735 ASN A CA 1
ATOM 5953 C C . ASN A 1 735 ? 4.272 8.001 22.737 1.00 47.91 735 ASN A C 1
ATOM 5955 O O . ASN A 1 735 ? 5.196 7.185 22.759 1.00 47.91 735 ASN A O 1
ATOM 5959 N N . SER A 1 736 ? 3.853 8.626 23.836 1.00 38.78 736 SER A N 1
ATOM 5960 C CA . SER A 1 736 ? 4.556 8.587 25.117 1.00 38.78 736 SER A CA 1
ATOM 5961 C C . SER A 1 736 ? 4.237 7.333 25.941 1.00 38.78 736 SER A C 1
ATOM 5963 O O . SER A 1 736 ? 3.661 7.433 27.023 1.00 38.78 736 SER A O 1
ATOM 5965 N N . ASP A 1 737 ? 4.678 6.162 25.472 1.00 42.00 737 ASP A N 1
ATOM 5966 C CA . ASP A 1 737 ? 4.635 4.869 26.190 1.00 42.00 737 ASP A CA 1
ATOM 5967 C C . ASP A 1 737 ? 5.628 4.805 27.382 1.00 42.00 737 ASP A C 1
ATOM 5969 O O . ASP A 1 737 ? 6.322 3.808 27.592 1.00 42.00 737 ASP A O 1
ATOM 5973 N N . ASN A 1 738 ? 5.764 5.899 28.144 1.00 40.53 738 ASN A N 1
ATOM 5974 C CA . ASN A 1 738 ? 6.679 6.087 29.286 1.00 40.53 738 ASN A CA 1
ATOM 5975 C C . ASN A 1 738 ? 8.164 5.720 29.051 1.00 40.53 738 ASN A C 1
ATOM 5977 O O . ASN A 1 738 ? 8.945 5.668 30.001 1.00 40.53 738 ASN A O 1
ATOM 5981 N N . LYS A 1 739 ? 8.585 5.494 27.801 1.00 47.44 739 LYS A N 1
ATOM 5982 C CA . LYS A 1 739 ? 9.981 5.238 27.429 1.00 47.44 739 LYS A CA 1
ATOM 5983 C C . LYS A 1 739 ? 10.692 6.555 27.099 1.00 47.44 739 LYS A C 1
ATOM 5985 O O . LYS A 1 739 ? 10.138 7.354 26.342 1.00 47.44 739 LYS A O 1
ATOM 5990 N N . PRO A 1 740 ? 11.914 6.780 27.608 1.00 52.47 740 PRO A N 1
ATOM 5991 C CA . PRO A 1 740 ? 12.664 7.991 27.307 1.00 52.47 740 PRO A CA 1
ATOM 5992 C C . PRO A 1 740 ? 13.067 8.054 25.830 1.00 52.47 740 PRO A C 1
ATOM 5994 O O . PRO A 1 740 ? 13.554 7.079 25.252 1.00 52.47 740 PRO A O 1
ATOM 5997 N N . GLN A 1 741 ? 12.875 9.221 25.213 1.00 61.41 741 GLN A N 1
ATOM 5998 C CA . GLN A 1 741 ? 13.252 9.455 23.820 1.00 61.41 741 GLN A CA 1
ATOM 5999 C C . GLN A 1 741 ? 14.777 9.568 23.684 1.00 61.41 741 GLN A C 1
ATOM 6001 O O . GLN A 1 741 ? 15.407 10.407 24.326 1.00 61.41 741 GLN A O 1
ATOM 6006 N N . LEU A 1 742 ? 15.379 8.755 22.811 1.00 60.19 742 LEU A N 1
ATOM 6007 C CA . LEU A 1 742 ? 16.825 8.776 22.575 1.00 60.19 742 LEU A CA 1
ATOM 6008 C C . LEU A 1 742 ? 17.241 10.028 21.783 1.00 60.19 742 LEU A C 1
ATOM 6010 O O . LEU A 1 742 ? 16.997 10.127 20.577 1.00 60.19 742 LEU A O 1
ATOM 6014 N N . VAL A 1 743 ? 17.913 10.966 22.454 1.00 71.25 743 VAL A N 1
ATOM 6015 C CA . VAL A 1 743 ? 18.385 12.217 21.843 1.00 71.25 743 VAL A CA 1
ATOM 6016 C C . VAL A 1 743 ? 19.692 12.026 21.075 1.00 71.25 743 VAL A C 1
ATOM 6018 O O . VAL A 1 743 ? 20.752 11.733 21.632 1.00 71.25 743 VAL A O 1
ATOM 6021 N N . GLU A 1 744 ? 19.633 12.295 19.773 1.00 74.19 744 GLU A N 1
ATOM 6022 C CA . GLU A 1 744 ? 20.809 12.489 18.927 1.00 74.19 744 GLU A CA 1
ATOM 6023 C C . GLU A 1 744 ? 21.431 13.861 19.238 1.00 74.19 744 GLU A C 1
ATOM 6025 O O . GLU A 1 744 ? 20.802 14.891 19.001 1.00 74.19 744 GLU A O 1
ATOM 6030 N N . SER A 1 745 ? 22.656 13.898 19.776 1.00 81.81 745 SER A N 1
ATOM 6031 C CA . SER A 1 745 ? 23.358 15.150 20.098 1.00 81.81 745 SER A CA 1
ATOM 6032 C C . SER A 1 745 ? 24.727 15.280 19.425 1.00 81.81 745 SER A C 1
ATOM 6034 O O . SER A 1 745 ? 25.446 14.300 19.188 1.00 81.81 745 SER A O 1
ATOM 6036 N N . TYR A 1 746 ? 25.103 16.519 19.102 1.00 78.31 746 TYR A N 1
ATOM 6037 C CA . TYR A 1 746 ? 26.399 16.857 18.516 1.00 78.31 746 TYR A CA 1
ATOM 6038 C C . TYR A 1 746 ? 26.897 18.238 18.947 1.00 78.31 746 TYR A C 1
ATOM 6040 O O . TYR A 1 746 ? 26.124 19.081 19.390 1.00 78.31 746 TYR A O 1
ATOM 6048 N N . ALA A 1 747 ? 28.202 18.461 18.786 1.00 80.38 747 ALA A N 1
ATOM 6049 C CA . ALA A 1 747 ? 28.861 19.740 19.019 1.00 80.38 747 ALA A CA 1
ATOM 6050 C C . ALA A 1 747 ? 29.640 20.179 17.768 1.00 80.38 747 ALA A C 1
ATOM 6052 O O . ALA A 1 747 ? 30.222 19.348 17.064 1.00 80.38 747 ALA A O 1
ATOM 6053 N N . LEU A 1 748 ? 29.665 21.486 17.525 1.00 74.94 748 LEU A N 1
ATOM 6054 C CA . LEU A 1 748 ? 30.435 22.182 16.494 1.00 74.94 748 LEU A CA 1
ATOM 6055 C C . LEU A 1 748 ? 31.151 23.389 17.129 1.00 74.94 748 LEU A C 1
ATOM 6057 O O . LEU A 1 748 ? 30.678 23.899 18.147 1.00 74.94 748 LEU A O 1
ATOM 6061 N N . PRO A 1 749 ? 32.264 23.887 16.559 1.00 70.81 749 PRO A N 1
ATOM 6062 C CA . PRO A 1 749 ? 32.789 25.201 16.922 1.00 70.81 749 PRO A CA 1
ATOM 6063 C C . PRO A 1 749 ? 31.717 26.265 16.661 1.00 70.81 749 PRO A C 1
ATOM 6065 O O . PRO A 1 749 ? 31.125 26.278 15.582 1.00 70.81 749 PRO A O 1
ATOM 6068 N N . TYR A 1 750 ? 31.454 27.144 17.626 1.00 68.25 750 TYR A N 1
ATOM 6069 C CA . TYR A 1 750 ? 30.529 28.257 17.421 1.00 68.25 750 TYR A CA 1
ATOM 6070 C C . TYR A 1 750 ? 31.209 29.333 16.560 1.00 68.25 750 TYR A C 1
ATOM 6072 O O . TYR A 1 750 ? 32.270 29.830 16.953 1.00 68.25 750 TYR A O 1
ATOM 6080 N N . PRO A 1 751 ? 30.635 29.736 15.412 1.00 57.66 751 PRO A N 1
ATOM 6081 C CA . PRO A 1 751 ? 31.095 30.924 14.709 1.00 57.66 751 PRO A CA 1
ATOM 6082 C C . PRO A 1 751 ? 30.772 32.139 15.587 1.00 57.66 751 PRO A C 1
ATOM 6084 O O . PRO A 1 751 ? 29.606 32.447 15.818 1.00 57.66 751 PRO A O 1
ATOM 6087 N N . GLY A 1 752 ? 31.784 32.827 16.116 1.00 52.31 752 GLY A N 1
ATOM 6088 C CA . GLY A 1 752 ? 31.556 34.050 16.892 1.00 52.31 752 GLY A CA 1
ATOM 6089 C C . GLY A 1 752 ? 30.703 35.053 16.101 1.00 52.31 752 GLY A C 1
ATOM 6090 O O . GLY A 1 752 ? 30.922 35.237 14.906 1.00 52.31 752 GLY A O 1
ATOM 6091 N N . ASN A 1 753 ? 29.731 35.681 16.768 1.00 52.69 753 ASN A N 1
ATOM 6092 C CA . ASN A 1 753 ? 28.671 36.512 16.172 1.00 52.69 753 ASN A CA 1
ATOM 6093 C C . ASN A 1 753 ? 27.654 35.764 15.277 1.00 52.69 753 ASN A C 1
ATOM 6095 O O . ASN A 1 753 ? 27.043 36.390 14.408 1.00 52.69 753 ASN A O 1
ATOM 6099 N N . CYS A 1 754 ? 27.408 34.464 15.499 1.00 47.75 754 CYS A N 1
ATOM 6100 C CA . CYS A 1 754 ? 26.292 33.751 14.864 1.00 47.75 754 CYS A CA 1
ATOM 6101 C C . CYS A 1 754 ? 24.928 34.270 15.363 1.00 47.75 754 CYS A C 1
ATOM 6103 O O . CYS A 1 754 ? 24.338 33.754 16.312 1.00 47.75 754 CYS A O 1
ATOM 6105 N N . SER A 1 755 ? 24.401 35.300 14.704 1.00 51.59 755 SER A N 1
ATOM 6106 C CA . SER A 1 755 ? 23.047 35.819 14.905 1.00 51.59 755 SER A CA 1
ATOM 6107 C C . SER A 1 755 ? 21.995 34.883 14.287 1.00 51.59 755 SER A C 1
ATOM 6109 O O . SER A 1 755 ? 21.340 35.220 13.300 1.00 51.59 755 SER A O 1
ATOM 6111 N N . VAL A 1 756 ? 21.876 33.673 14.845 1.00 52.19 756 VAL A N 1
ATOM 6112 C CA . VAL A 1 756 ? 20.956 32.619 14.388 1.00 52.19 756 VAL A CA 1
ATOM 6113 C C . VAL A 1 756 ? 19.514 33.017 14.715 1.00 52.19 756 VAL A C 1
ATOM 6115 O O . VAL A 1 756 ? 19.001 32.737 15.794 1.00 52.19 756 VAL A O 1
ATOM 6118 N N . PHE A 1 757 ? 18.863 33.698 13.776 1.00 53.84 757 PHE A N 1
ATOM 6119 C CA . PHE A 1 757 ? 17.500 34.197 13.935 1.00 53.84 757 PHE A CA 1
ATOM 6120 C C . PHE A 1 757 ? 16.477 33.337 13.184 1.00 53.84 757 PHE A C 1
ATOM 6122 O O . PHE A 1 757 ? 16.451 33.356 11.959 1.00 53.84 757 PHE A O 1
ATOM 6129 N N . TRP A 1 758 ? 15.612 32.660 13.946 1.00 55.69 758 TRP A N 1
ATOM 6130 C CA . TRP A 1 758 ? 14.163 32.463 13.720 1.00 55.69 758 TRP A CA 1
ATOM 6131 C C . TRP A 1 758 ? 13.616 31.956 12.371 1.00 55.69 758 TRP A C 1
ATOM 6133 O O . TRP A 1 758 ? 12.403 31.975 12.171 1.00 55.69 758 TRP A O 1
ATOM 6143 N N . ASN A 1 759 ? 14.461 31.466 11.473 1.00 65.69 759 ASN A N 1
ATOM 6144 C CA . ASN A 1 759 ? 14.024 30.849 10.225 1.00 65.69 759 ASN A CA 1
ATOM 6145 C C . ASN A 1 759 ? 13.453 29.438 10.465 1.00 65.69 759 ASN A C 1
ATOM 6147 O O . ASN A 1 759 ? 13.923 28.735 11.356 1.00 65.69 759 ASN A O 1
ATOM 6151 N N . VAL A 1 760 ? 12.496 28.979 9.650 1.00 75.81 760 VAL A N 1
ATOM 6152 C CA . VAL A 1 760 ? 12.072 27.560 9.670 1.00 75.81 760 VAL A CA 1
ATOM 6153 C C . VAL A 1 760 ? 13.097 26.663 8.970 1.00 75.81 760 VAL A C 1
ATOM 6155 O O . VAL A 1 760 ? 13.871 27.132 8.129 1.00 75.81 760 VAL A O 1
ATOM 6158 N N . SER A 1 761 ? 13.092 25.364 9.287 1.00 84.94 761 SER A N 1
ATOM 6159 C CA . SER A 1 761 ? 13.788 24.382 8.451 1.00 84.94 761 SER A CA 1
ATOM 6160 C C . SER A 1 761 ? 12.929 24.035 7.234 1.00 84.94 761 SER A C 1
ATOM 6162 O O . SER A 1 761 ? 11.714 23.902 7.345 1.00 84.94 761 SER A O 1
ATOM 6164 N N . VAL A 1 762 ? 13.558 23.895 6.067 1.00 84.94 762 VAL A N 1
ATOM 6165 C CA . VAL A 1 762 ? 12.886 23.622 4.790 1.00 84.94 762 VAL A CA 1
ATOM 6166 C C . VAL A 1 762 ? 13.595 22.447 4.135 1.00 84.94 762 VAL A C 1
ATOM 6168 O O . VAL A 1 762 ? 14.779 22.550 3.819 1.00 84.94 762 VAL A O 1
ATOM 6171 N N . HIS A 1 763 ? 12.911 21.308 3.997 1.00 81.50 763 HIS A N 1
ATOM 6172 C CA . HIS A 1 763 ? 13.491 20.058 3.476 1.00 81.50 763 HIS A CA 1
ATOM 6173 C C . HIS A 1 763 ? 14.817 19.650 4.169 1.00 81.50 763 HIS A C 1
ATOM 6175 O O . HIS A 1 763 ? 15.727 19.102 3.547 1.00 81.50 763 HIS A O 1
ATOM 6181 N N . GLY A 1 764 ? 14.932 19.948 5.471 1.00 85.88 764 GLY A N 1
ATOM 6182 C CA . GLY A 1 764 ? 16.113 19.689 6.305 1.00 85.88 764 GLY A CA 1
ATOM 6183 C C . GLY A 1 764 ? 17.237 20.731 6.205 1.00 85.88 764 GLY A C 1
ATOM 6184 O O . GLY A 1 764 ? 18.250 20.615 6.890 1.00 85.88 764 GLY A O 1
ATOM 6185 N N . MET A 1 765 ? 17.073 21.774 5.393 1.00 86.62 765 MET A N 1
ATOM 6186 C CA . MET A 1 765 ? 18.008 22.898 5.278 1.00 86.62 765 MET A CA 1
ATOM 6187 C C . MET A 1 765 ? 17.559 24.071 6.166 1.00 86.62 765 MET A C 1
ATOM 6189 O O . MET A 1 765 ? 16.383 24.170 6.523 1.00 86.62 765 MET A O 1
ATOM 6193 N N . ILE A 1 766 ? 18.481 24.961 6.543 1.00 85.88 766 ILE A N 1
ATOM 6194 C CA . ILE A 1 766 ? 18.220 26.161 7.361 1.00 85.88 766 ILE A CA 1
ATOM 6195 C C . ILE A 1 766 ? 19.013 27.336 6.771 1.00 85.88 766 ILE A C 1
ATOM 6197 O O . ILE A 1 766 ? 20.226 27.227 6.621 1.00 85.88 766 ILE A O 1
ATOM 6201 N N . CYS A 1 767 ? 18.371 28.466 6.451 1.00 83.44 767 CYS A N 1
ATOM 6202 C CA . CYS A 1 767 ? 19.106 29.700 6.120 1.00 83.44 767 CYS A CA 1
ATOM 6203 C C . CYS A 1 767 ? 19.517 30.440 7.401 1.00 83.44 767 CYS A C 1
ATOM 6205 O O . CYS A 1 767 ? 18.725 30.512 8.343 1.00 83.44 767 CYS A O 1
ATOM 6207 N N . SER A 1 768 ? 20.702 31.047 7.420 1.00 76.94 768 SER A N 1
ATOM 6208 C CA . SER A 1 768 ? 21.150 31.985 8.457 1.00 76.94 768 SER A CA 1
ATOM 6209 C C . SER A 1 768 ? 21.739 33.259 7.841 1.00 76.94 768 SER A C 1
ATOM 6211 O O . SER A 1 768 ? 22.252 33.272 6.721 1.00 76.94 768 SER A O 1
ATOM 6213 N N . SER A 1 769 ? 21.656 34.361 8.593 1.00 74.44 769 SER A N 1
ATOM 6214 C CA . SER A 1 769 ? 22.334 35.624 8.284 1.00 74.44 769 SER A CA 1
ATOM 6215 C C . SER A 1 769 ? 23.285 35.958 9.428 1.00 74.44 769 SER A C 1
ATOM 6217 O O . SER A 1 769 ? 22.847 36.212 10.551 1.00 74.44 769 SER A O 1
ATOM 6219 N N . VAL A 1 770 ? 24.586 35.941 9.143 1.00 67.12 770 VAL A N 1
ATOM 6220 C CA . VAL A 1 770 ? 25.675 36.087 10.116 1.00 67.12 770 VAL A CA 1
ATOM 6221 C C . VAL A 1 770 ? 26.505 37.311 9.742 1.00 67.12 770 VAL A C 1
ATOM 6223 O O . VAL A 1 770 ? 27.336 37.278 8.832 1.00 67.12 770 VAL A O 1
ATOM 6226 N N . SER A 1 771 ? 26.276 38.420 10.450 1.00 66.75 771 SER A N 1
ATOM 6227 C CA . SER A 1 771 ? 26.845 39.738 10.125 1.00 66.75 771 SER A CA 1
ATOM 6228 C C . SER A 1 771 ? 26.586 40.145 8.655 1.00 66.75 771 SER A C 1
ATOM 6230 O O . SER A 1 771 ? 25.466 40.497 8.305 1.00 66.75 771 SER A O 1
ATOM 6232 N N . LEU A 1 772 ? 27.609 40.059 7.792 1.00 68.00 772 LEU A N 1
ATOM 6233 C CA . LEU A 1 772 ? 27.595 40.433 6.367 1.00 68.00 772 LEU A CA 1
ATOM 6234 C C . LEU A 1 772 ? 27.516 39.212 5.427 1.00 68.00 772 LEU A C 1
ATOM 6236 O O . LEU A 1 772 ? 27.983 39.262 4.288 1.00 68.00 772 LEU A O 1
ATOM 6240 N N . ARG A 1 773 ? 27.041 38.061 5.913 1.00 75.75 773 ARG A N 1
ATOM 6241 C CA . ARG A 1 773 ? 26.984 36.814 5.138 1.00 75.75 773 ARG A CA 1
ATOM 6242 C C . ARG A 1 773 ? 25.616 36.174 5.266 1.00 75.75 773 ARG A C 1
ATOM 6244 O O . ARG A 1 773 ? 25.147 35.946 6.375 1.00 75.75 773 ARG A O 1
ATOM 6251 N N . LEU A 1 774 ? 25.022 35.849 4.125 1.00 81.44 774 LEU A N 1
ATOM 6252 C CA . LEU A 1 774 ? 23.956 34.861 4.056 1.00 81.44 774 LEU A CA 1
ATOM 6253 C C . LEU A 1 774 ? 24.580 33.492 3.825 1.00 81.44 774 LEU A C 1
ATOM 6255 O O . LEU A 1 774 ? 25.526 33.357 3.045 1.00 81.44 774 LEU A O 1
ATOM 6259 N N . GLU A 1 775 ? 24.031 32.481 4.470 1.00 82.06 775 GLU A N 1
ATOM 6260 C CA . GLU A 1 775 ? 24.465 31.103 4.308 1.00 82.06 775 GLU A CA 1
ATOM 6261 C C . GLU A 1 775 ? 23.273 30.151 4.435 1.00 82.06 775 GLU A C 1
ATOM 6263 O O . GLU A 1 775 ? 22.267 30.473 5.069 1.00 82.06 775 GLU A O 1
ATOM 6268 N N . VAL A 1 776 ? 23.383 28.970 3.831 1.00 85.75 776 VAL A N 1
ATOM 6269 C CA . VAL A 1 776 ? 22.440 27.871 4.053 1.00 85.75 776 VAL A CA 1
ATOM 6270 C C . VAL A 1 776 ? 23.199 26.709 4.675 1.00 85.75 776 VAL A C 1
ATOM 6272 O O . VAL A 1 776 ? 24.195 26.227 4.130 1.00 85.75 776 VAL A O 1
ATOM 6275 N N . TRP A 1 777 ? 22.737 26.284 5.842 1.00 84.31 777 TRP A N 1
ATOM 6276 C CA . TRP A 1 777 ? 23.304 25.216 6.646 1.00 84.31 777 TRP A CA 1
ATOM 6277 C C . TRP A 1 777 ? 22.448 23.953 6.535 1.00 84.31 777 TRP A C 1
ATOM 6279 O O . TRP A 1 777 ? 21.220 23.999 6.610 1.00 84.31 777 TRP A O 1
ATOM 6289 N N . ASN A 1 778 ? 23.118 22.816 6.373 1.00 86.88 778 ASN A N 1
ATOM 6290 C CA . ASN A 1 778 ? 22.548 21.487 6.530 1.00 86.88 778 ASN A CA 1
ATOM 6291 C C . ASN A 1 778 ? 23.002 20.940 7.903 1.00 86.88 778 ASN A C 1
ATOM 6293 O O . ASN A 1 778 ? 24.184 20.599 8.044 1.00 86.88 778 ASN A O 1
ATOM 6297 N N . PRO A 1 779 ? 22.113 20.823 8.910 1.00 82.19 779 PRO A N 1
ATOM 6298 C CA . PRO A 1 779 ? 22.459 20.296 10.234 1.00 82.19 779 PRO A CA 1
ATOM 6299 C C . PRO A 1 779 ? 22.933 18.839 10.195 1.00 82.19 779 PRO A C 1
ATOM 6301 O O . PRO A 1 779 ? 23.897 18.472 10.870 1.00 82.19 779 PRO A O 1
ATOM 6304 N N . THR A 1 780 ? 22.291 18.023 9.357 1.00 82.81 780 THR A N 1
ATOM 6305 C CA . THR A 1 780 ? 22.532 16.585 9.196 1.00 82.81 780 THR A CA 1
ATOM 6306 C C . THR A 1 780 ? 23.938 16.289 8.663 1.00 82.81 780 THR A C 1
ATOM 6308 O O . THR A 1 780 ? 24.692 15.518 9.262 1.00 82.81 780 THR A O 1
ATOM 6311 N N . THR A 1 781 ? 24.333 16.929 7.556 1.00 80.69 781 THR A N 1
ATOM 6312 C CA . THR A 1 781 ? 25.673 16.774 6.954 1.00 80.69 781 THR A CA 1
ATOM 6313 C C . THR A 1 781 ? 26.716 17.721 7.551 1.00 80.69 781 THR A C 1
ATOM 6315 O O . THR A 1 781 ? 27.909 17.549 7.295 1.00 80.69 781 THR A O 1
ATOM 6318 N N . ARG A 1 782 ? 26.280 18.695 8.364 1.00 80.00 782 ARG A N 1
ATOM 6319 C CA . ARG A 1 782 ? 27.087 19.755 8.999 1.00 80.00 782 ARG A CA 1
ATOM 6320 C C . ARG A 1 782 ? 27.865 20.609 7.995 1.00 80.00 782 ARG A C 1
ATOM 6322 O O . ARG A 1 782 ? 28.952 21.096 8.302 1.00 80.00 782 ARG A O 1
ATOM 6329 N N . ARG A 1 783 ? 27.314 20.773 6.790 1.00 79.56 783 ARG A N 1
ATOM 6330 C CA . ARG A 1 783 ? 27.865 21.615 5.720 1.00 79.56 783 ARG A CA 1
ATOM 6331 C C . ARG A 1 783 ? 27.136 22.952 5.664 1.00 79.56 783 ARG A C 1
ATOM 6333 O O . ARG A 1 783 ? 25.932 23.004 5.896 1.00 79.56 783 ARG A O 1
ATOM 6340 N N . THR A 1 784 ? 27.865 24.001 5.305 1.00 80.38 784 THR A N 1
ATOM 6341 C CA . THR A 1 784 ? 27.345 25.364 5.162 1.00 80.38 784 THR A CA 1
ATOM 6342 C C . THR A 1 784 ? 27.789 25.929 3.821 1.00 80.38 784 THR A C 1
ATOM 6344 O O . THR A 1 784 ? 28.974 25.865 3.492 1.00 80.38 784 THR A O 1
ATOM 6347 N N . VAL A 1 785 ? 26.850 26.489 3.060 1.00 82.06 785 VAL A N 1
ATOM 6348 C CA . VAL A 1 785 ? 27.098 27.134 1.766 1.00 82.06 785 VAL A CA 1
ATOM 6349 C C . VAL A 1 785 ? 26.888 28.633 1.922 1.00 82.06 785 VAL A C 1
ATOM 6351 O O . VAL A 1 785 ? 25.794 29.072 2.263 1.00 82.06 785 VAL A O 1
ATOM 6354 N N . ILE A 1 786 ? 27.939 29.421 1.693 1.00 85.12 786 ILE A N 1
ATOM 6355 C CA . ILE A 1 786 ? 27.880 30.887 1.767 1.00 85.12 786 ILE A CA 1
ATOM 6356 C C . ILE A 1 786 ? 27.318 31.418 0.446 1.00 85.12 786 ILE A C 1
ATOM 6358 O O . ILE A 1 786 ? 27.895 31.186 -0.618 1.00 85.12 786 ILE A O 1
ATOM 6362 N N . LEU A 1 787 ? 26.207 32.147 0.520 1.00 85.69 787 LEU A N 1
ATOM 6363 C CA . LEU A 1 787 ? 25.540 32.734 -0.638 1.00 85.69 787 LEU A CA 1
ATOM 6364 C C . LEU A 1 787 ? 26.241 34.035 -1.082 1.00 85.69 787 LEU A C 1
ATOM 6366 O O . LEU A 1 787 ? 26.849 34.727 -0.258 1.00 85.69 787 LEU A O 1
ATOM 6370 N N . PRO A 1 788 ? 26.145 34.424 -2.369 1.00 87.12 788 PRO A N 1
ATOM 6371 C CA . PRO A 1 788 ? 26.582 35.747 -2.810 1.00 87.12 788 PRO A CA 1
ATOM 6372 C C . PRO A 1 788 ? 25.804 36.856 -2.085 1.00 87.12 788 PRO A C 1
ATOM 6374 O O . PRO A 1 788 ? 24.644 36.678 -1.721 1.00 87.12 788 PRO A O 1
ATOM 6377 N N . HIS A 1 789 ? 26.418 38.024 -1.893 1.00 86.12 789 HIS A N 1
ATOM 6378 C CA . HIS A 1 789 ? 25.783 39.144 -1.186 1.00 86.12 789 HIS A CA 1
ATOM 6379 C C . HIS A 1 789 ? 24.616 39.732 -2.019 1.00 86.12 789 HIS A C 1
ATOM 6381 O O . HIS A 1 789 ? 24.861 40.093 -3.174 1.00 86.12 789 HIS A O 1
ATOM 6387 N N . PRO A 1 790 ? 23.381 39.889 -1.486 1.00 84.62 790 PRO A N 1
ATOM 6388 C CA . PRO A 1 790 ? 22.209 40.302 -2.281 1.00 84.62 790 PRO A CA 1
ATOM 6389 C C . PRO A 1 790 ? 22.347 41.655 -2.980 1.00 84.62 790 PRO A C 1
ATOM 6391 O O . PRO A 1 790 ? 21.869 41.863 -4.100 1.00 84.62 790 PRO A O 1
ATOM 6394 N N . LYS A 1 791 ? 23.000 42.591 -2.287 1.00 82.62 791 LYS A N 1
ATOM 6395 C CA . LYS A 1 791 ? 23.319 43.937 -2.754 1.00 82.62 791 LYS A CA 1
ATOM 6396 C C . LYS A 1 791 ? 24.514 44.489 -1.980 1.00 82.62 791 LYS A C 1
ATOM 6398 O O . LYS A 1 791 ? 24.672 44.182 -0.803 1.00 82.62 791 LYS A O 1
ATOM 6403 N N . ARG A 1 792 ? 25.359 45.297 -2.622 1.00 76.19 792 ARG A N 1
ATOM 6404 C CA . ARG A 1 792 ? 26.499 45.965 -1.977 1.00 76.19 792 ARG A CA 1
ATOM 6405 C C . ARG A 1 792 ? 26.022 47.226 -1.244 1.00 76.19 792 ARG A C 1
ATOM 6407 O O . ARG A 1 792 ? 25.683 48.192 -1.917 1.00 76.19 792 ARG A O 1
ATOM 6414 N N . GLY A 1 793 ? 26.047 47.198 0.089 1.00 74.19 793 GLY A N 1
ATOM 6415 C CA . GLY A 1 793 ? 25.688 48.323 0.967 1.00 74.19 793 GLY A CA 1
ATOM 6416 C C . GLY A 1 793 ? 24.805 47.908 2.151 1.00 74.19 793 GLY A C 1
ATOM 6417 O O . GLY A 1 793 ? 25.037 48.346 3.277 1.00 74.19 793 GLY A O 1
ATOM 6418 N N . TRP A 1 794 ? 23.914 46.932 1.941 1.00 80.44 794 TRP A N 1
ATOM 6419 C CA . TRP A 1 794 ? 23.186 46.246 3.016 1.00 80.44 794 TRP A CA 1
ATOM 6420 C C . TRP A 1 794 ? 24.162 45.663 4.057 1.00 80.44 794 TRP A C 1
ATOM 6422 O O . TRP A 1 794 ? 25.136 45.005 3.696 1.00 80.44 794 TRP A O 1
ATOM 6432 N N . SER A 1 795 ? 23.903 45.907 5.345 1.00 71.69 795 SER A N 1
ATOM 6433 C CA . SER A 1 795 ? 24.802 45.539 6.455 1.00 71.69 795 SER A CA 1
ATOM 6434 C C . SER A 1 795 ? 24.237 44.489 7.417 1.00 71.69 795 SER A C 1
ATOM 6436 O O . SER A 1 795 ? 24.981 43.927 8.217 1.00 71.69 795 SER A O 1
ATOM 6438 N N . ASN A 1 796 ? 22.929 44.230 7.356 1.00 75.88 796 ASN A N 1
ATOM 6439 C CA . ASN A 1 796 ? 22.239 43.207 8.135 1.00 75.88 796 ASN A CA 1
ATOM 6440 C C . ASN A 1 796 ? 20.962 42.790 7.386 1.00 75.88 796 ASN A C 1
ATOM 6442 O O . ASN A 1 796 ? 20.129 43.642 7.067 1.00 75.88 796 ASN A O 1
ATOM 6446 N N . MET A 1 797 ? 20.812 41.498 7.089 1.00 79.94 797 MET A N 1
ATOM 6447 C CA . MET A 1 797 ? 19.725 40.960 6.264 1.00 79.94 797 MET A CA 1
ATOM 6448 C C . MET A 1 797 ? 18.826 39.984 7.032 1.00 79.94 797 MET A C 1
ATOM 6450 O O . MET A 1 797 ? 19.234 39.331 7.998 1.00 79.94 797 MET A O 1
ATOM 6454 N N . SER A 1 798 ? 17.593 39.846 6.554 1.00 81.00 798 SER A N 1
ATOM 6455 C CA . SER A 1 798 ? 16.799 38.630 6.749 1.00 81.00 798 SER A CA 1
ATOM 6456 C C . SER A 1 798 ? 16.907 37.755 5.500 1.00 81.00 798 SER A C 1
ATOM 6458 O O . SER A 1 798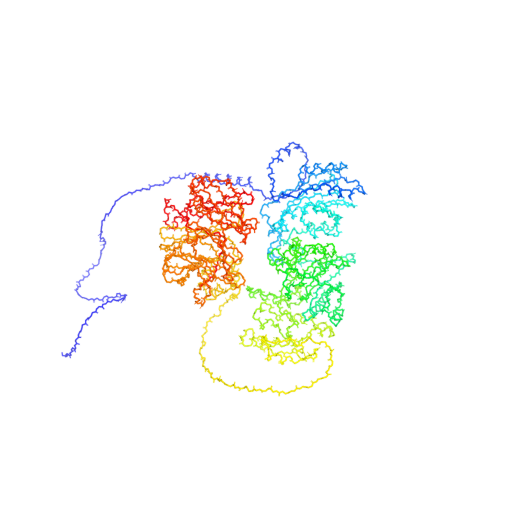 ? 17.085 38.265 4.389 1.00 81.00 798 SER A O 1
ATOM 6460 N N . CYS A 1 799 ? 16.814 36.438 5.675 1.00 82.44 799 CYS A N 1
ATOM 6461 C CA . CYS A 1 799 ? 16.676 35.494 4.572 1.00 82.44 799 CYS A CA 1
ATOM 6462 C C . CYS A 1 799 ? 15.572 34.492 4.880 1.00 82.44 799 CYS A C 1
ATOM 6464 O O . CYS A 1 799 ? 15.546 33.935 5.970 1.00 82.44 799 CYS A O 1
ATOM 6466 N N . PHE A 1 800 ? 14.715 34.229 3.903 1.00 86.06 800 PHE A N 1
ATOM 6467 C CA . PHE A 1 800 ? 13.679 33.212 3.963 1.00 86.06 800 PHE A CA 1
ATOM 6468 C C . PHE A 1 800 ? 14.010 32.163 2.909 1.00 86.06 800 PHE A C 1
ATOM 6470 O O . PHE A 1 800 ? 14.083 32.479 1.721 1.00 86.06 800 PHE A O 1
ATOM 6477 N N . LEU A 1 801 ? 14.252 30.928 3.337 1.00 87.12 801 LEU A N 1
ATOM 6478 C CA . LEU A 1 801 ? 14.344 29.789 2.429 1.00 87.12 801 LEU A CA 1
ATOM 6479 C C . LEU A 1 801 ? 12.923 29.330 2.085 1.00 87.12 801 LEU A C 1
ATOM 6481 O O . LEU A 1 801 ? 12.060 29.312 2.958 1.00 87.12 801 LEU A O 1
ATOM 6485 N N . GLY A 1 802 ? 12.693 28.953 0.834 1.00 87.25 802 GLY A N 1
ATOM 6486 C CA . GLY A 1 802 ? 11.460 28.337 0.362 1.00 87.25 802 GLY A CA 1
ATOM 6487 C C . GLY A 1 802 ? 11.761 27.231 -0.642 1.00 87.25 802 GLY A C 1
ATOM 6488 O O . GLY A 1 802 ? 12.813 27.234 -1.281 1.00 87.25 802 GLY A O 1
ATOM 6489 N N . PHE A 1 803 ? 10.834 26.289 -0.775 1.00 84.38 803 PHE A N 1
ATOM 6490 C CA . PHE A 1 803 ? 10.918 25.172 -1.710 1.00 84.38 803 PHE A CA 1
ATOM 6491 C C . PHE A 1 803 ? 9.613 25.080 -2.500 1.00 84.38 803 PHE A C 1
ATOM 6493 O O . PHE A 1 803 ? 8.535 25.197 -1.916 1.00 84.38 803 PHE A O 1
ATOM 6500 N N . ASP A 1 804 ? 9.716 24.895 -3.813 1.00 81.38 804 ASP A N 1
ATOM 6501 C CA . ASP A 1 804 ? 8.587 24.525 -4.659 1.00 81.38 804 ASP A CA 1
ATOM 6502 C C . ASP A 1 804 ? 8.587 23.004 -4.886 1.00 81.38 804 ASP A C 1
ATOM 6504 O O . ASP A 1 804 ? 9.515 22.496 -5.521 1.00 81.38 804 ASP A O 1
ATOM 6508 N N . PRO A 1 805 ? 7.569 22.265 -4.406 1.00 68.12 805 PRO A N 1
ATOM 6509 C CA . PRO A 1 805 ? 7.501 20.819 -4.581 1.00 68.12 805 PRO A CA 1
ATOM 6510 C C . PRO A 1 805 ? 7.174 20.378 -6.014 1.00 68.12 805 PRO A C 1
ATOM 6512 O O . PRO A 1 805 ? 7.313 19.192 -6.294 1.00 68.12 805 PRO A O 1
ATOM 6515 N N . ILE A 1 806 ? 6.751 21.285 -6.909 1.00 72.94 806 ILE A N 1
ATOM 6516 C CA . ILE A 1 806 ? 6.377 20.924 -8.286 1.00 72.94 806 ILE A CA 1
ATOM 6517 C C . ILE A 1 806 ? 7.595 20.961 -9.219 1.00 72.94 806 ILE A C 1
ATOM 6519 O O . ILE A 1 806 ? 7.905 19.952 -9.845 1.00 72.94 806 ILE A O 1
ATOM 6523 N N . ASP A 1 807 ? 8.322 22.083 -9.284 1.00 68.19 807 ASP A N 1
ATOM 6524 C CA . ASP A 1 807 ? 9.565 22.179 -10.070 1.00 68.19 807 ASP A CA 1
ATOM 6525 C C . ASP A 1 807 ? 10.790 21.635 -9.304 1.00 68.19 807 ASP A C 1
ATOM 6527 O O . ASP A 1 807 ? 11.896 21.587 -9.842 1.00 68.19 807 ASP A O 1
ATOM 6531 N N . GLY A 1 808 ? 10.625 21.253 -8.031 1.00 73.62 808 GLY A N 1
ATOM 6532 C CA . GLY A 1 808 ? 11.693 20.729 -7.172 1.00 73.62 808 GLY A CA 1
ATOM 6533 C C . GLY A 1 808 ? 12.762 21.763 -6.797 1.00 73.62 808 GLY A C 1
ATOM 6534 O O . GLY A 1 808 ? 13.887 21.392 -6.452 1.00 73.62 808 GLY A O 1
ATOM 6535 N N . THR A 1 809 ? 12.453 23.062 -6.893 1.00 80.75 809 THR A N 1
ATOM 6536 C CA . THR A 1 809 ? 13.444 24.143 -6.762 1.00 80.75 809 THR A CA 1
ATOM 6537 C C . THR A 1 809 ? 13.451 24.786 -5.374 1.00 80.75 809 THR A C 1
ATOM 6539 O O . THR A 1 809 ? 12.415 25.158 -4.826 1.00 80.75 809 THR A O 1
ATOM 6542 N N . SER A 1 810 ? 14.649 24.981 -4.814 1.00 86.62 810 SER A N 1
ATOM 6543 C CA . SER A 1 810 ? 14.854 25.810 -3.617 1.00 86.62 810 SER A CA 1
ATOM 6544 C C . SER A 1 810 ? 15.145 27.261 -4.012 1.00 86.62 810 SER A C 1
ATOM 6546 O O . SER A 1 810 ? 15.978 27.507 -4.888 1.00 86.62 810 SER A O 1
ATOM 6548 N N . LYS A 1 811 ? 14.532 28.234 -3.330 1.00 88.88 811 LYS A N 1
ATOM 6549 C CA . LYS A 1 811 ? 14.798 29.673 -3.514 1.00 88.88 811 LYS A CA 1
ATOM 6550 C C . LYS A 1 811 ? 15.009 30.375 -2.176 1.00 88.88 811 LYS A C 1
ATOM 6552 O O . LYS A 1 811 ? 14.391 30.018 -1.177 1.00 88.88 811 LYS A O 1
ATOM 6557 N N . VAL A 1 812 ? 15.854 31.402 -2.160 1.00 89.44 812 VAL A N 1
ATOM 6558 C CA . VAL A 1 812 ? 16.078 32.270 -0.996 1.00 89.44 812 VAL A CA 1
ATOM 6559 C C . VAL A 1 812 ? 15.598 33.677 -1.318 1.00 89.44 812 VAL A C 1
ATOM 6561 O O . VAL A 1 812 ? 16.107 34.317 -2.235 1.00 89.44 812 VAL A O 1
ATOM 6564 N N . LEU A 1 813 ? 14.639 34.161 -0.535 1.00 89.44 813 LEU A N 1
ATOM 6565 C CA . LEU A 1 813 ? 14.186 35.548 -0.498 1.00 89.44 813 LEU A CA 1
ATOM 6566 C C . LEU A 1 813 ? 15.026 36.312 0.540 1.00 89.44 813 LEU A C 1
ATOM 6568 O O . LEU A 1 813 ? 15.227 35.816 1.645 1.00 89.44 813 LEU A O 1
ATOM 6572 N N . SER A 1 814 ? 15.519 37.511 0.228 1.00 88.00 814 SER A N 1
ATOM 6573 C CA . SER A 1 814 ? 16.291 38.336 1.166 1.00 88.00 814 SER A CA 1
ATOM 6574 C C . SER A 1 814 ? 16.069 39.838 0.982 1.00 88.00 814 SER A C 1
ATOM 6576 O O . SER A 1 814 ? 15.829 40.329 -0.121 1.00 88.00 814 SER A O 1
ATOM 6578 N N . MET A 1 815 ? 16.151 40.565 2.095 1.00 86.12 815 MET A N 1
ATOM 6579 C CA . MET A 1 815 ? 15.932 42.008 2.222 1.00 86.12 815 MET A CA 1
ATOM 6580 C C . MET A 1 815 ? 16.654 42.535 3.482 1.00 86.12 815 MET A C 1
ATOM 6582 O O . MET A 1 815 ? 16.984 41.732 4.368 1.00 86.12 815 MET A O 1
ATOM 6586 N N . PRO A 1 816 ? 16.949 43.843 3.588 1.00 81.25 816 PRO A N 1
ATOM 6587 C CA . PRO A 1 816 ? 17.660 44.396 4.737 1.00 81.25 816 PRO A CA 1
ATOM 6588 C C . PRO A 1 816 ? 16.743 44.496 5.967 1.00 81.25 816 PRO A C 1
ATOM 6590 O O . PRO A 1 816 ? 15.563 44.815 5.846 1.00 81.25 816 PRO A O 1
ATOM 6593 N N . ARG A 1 817 ? 17.294 44.276 7.169 1.00 75.31 817 ARG A N 1
ATOM 6594 C CA . ARG A 1 817 ? 16.558 44.449 8.444 1.00 75.31 817 ARG A CA 1
ATOM 6595 C C . ARG A 1 817 ? 16.339 45.908 8.832 1.00 75.31 817 ARG A C 1
ATOM 6597 O O . ARG A 1 817 ? 15.489 46.203 9.661 1.00 75.31 817 ARG A O 1
ATOM 6604 N N . TYR A 1 818 ? 17.137 46.804 8.263 1.00 75.44 818 TYR A N 1
ATOM 6605 C CA . TYR A 1 818 ? 17.097 48.237 8.517 1.00 75.44 818 TYR A CA 1
ATOM 6606 C C . TYR A 1 818 ? 17.235 48.945 7.162 1.00 75.44 818 TYR A C 1
ATOM 6608 O O . TYR A 1 818 ? 18.271 48.768 6.515 1.00 75.44 818 TYR A O 1
ATOM 6616 N N . PRO A 1 819 ? 16.219 49.693 6.690 1.00 69.19 819 PRO A N 1
ATOM 6617 C CA . PRO A 1 819 ? 16.271 50.356 5.392 1.00 69.19 819 PRO A CA 1
ATOM 6618 C C . PRO A 1 819 ? 17.432 51.349 5.303 1.00 69.19 819 PRO A C 1
ATOM 6620 O O . PRO A 1 819 ? 17.550 52.264 6.120 1.00 69.19 819 PRO A O 1
ATOM 6623 N N . CYS A 1 820 ? 18.273 51.209 4.279 1.00 66.62 820 CYS A N 1
ATOM 6624 C CA . CYS A 1 820 ? 19.294 52.205 3.979 1.00 66.62 820 CYS A CA 1
ATOM 6625 C C . CYS A 1 820 ? 18.660 53.321 3.140 1.00 66.62 820 CYS A C 1
ATOM 6627 O O . CYS A 1 820 ? 18.200 53.087 2.022 1.00 66.62 820 CYS A O 1
ATOM 6629 N N . SER A 1 821 ? 18.663 54.557 3.647 1.00 66.06 821 SER A N 1
ATOM 6630 C CA . SER A 1 821 ? 18.031 55.714 2.988 1.00 66.06 821 SER A CA 1
ATOM 6631 C C . SER A 1 821 ? 18.699 56.160 1.678 1.00 66.06 821 SER A C 1
ATOM 6633 O O . SER A 1 821 ? 18.200 57.064 1.011 1.00 66.06 821 SER A O 1
ATOM 6635 N N . LYS A 1 822 ? 19.824 55.539 1.298 1.00 63.84 822 LYS A N 1
ATOM 6636 C CA . LYS A 1 822 ? 20.585 55.818 0.068 1.00 63.84 822 LYS A CA 1
ATOM 6637 C C . LYS A 1 822 ? 20.616 54.641 -0.915 1.00 63.84 822 LYS A C 1
ATOM 6639 O O . LYS A 1 822 ? 21.300 54.719 -1.933 1.00 63.84 822 LYS A O 1
ATOM 6644 N N . GLU A 1 823 ? 19.896 53.556 -0.635 1.00 70.00 823 GLU A N 1
ATOM 6645 C CA . GLU A 1 823 ? 19.894 52.344 -1.455 1.00 70.00 823 GLU A CA 1
ATOM 6646 C C . GLU A 1 823 ? 18.475 51.823 -1.681 1.00 70.00 823 GLU A C 1
ATOM 6648 O O . GLU A 1 823 ? 17.658 51.836 -0.776 1.00 70.00 823 GLU A O 1
ATOM 6653 N N . ASP A 1 824 ? 18.199 51.273 -2.867 1.00 78.62 824 ASP A N 1
ATOM 6654 C CA . ASP A 1 824 ? 17.019 50.417 -3.085 1.00 78.62 824 ASP A CA 1
ATOM 6655 C C . ASP A 1 824 ? 17.034 49.207 -2.119 1.00 78.62 824 ASP A C 1
ATOM 6657 O O . ASP A 1 824 ? 18.005 48.441 -2.090 1.00 78.62 824 ASP A O 1
ATOM 6661 N N . ASN A 1 825 ? 15.973 49.070 -1.326 1.00 80.81 825 ASN A N 1
ATOM 6662 C CA . ASN A 1 825 ? 15.774 48.081 -0.264 1.00 80.81 825 ASN A CA 1
ATOM 6663 C C . ASN A 1 825 ? 14.765 46.987 -0.668 1.00 80.81 825 ASN A C 1
ATOM 6665 O O . ASN A 1 825 ? 14.379 46.176 0.172 1.00 80.81 825 ASN A O 1
ATOM 6669 N N . ARG A 1 826 ? 14.312 46.960 -1.933 1.00 85.88 826 ARG A N 1
ATOM 6670 C CA . ARG A 1 826 ? 13.306 45.995 -2.409 1.00 85.88 826 ARG A CA 1
ATOM 6671 C C . ARG A 1 826 ? 13.773 44.545 -2.204 1.00 85.88 826 ARG A C 1
ATOM 6673 O O . ARG A 1 826 ? 14.963 44.269 -2.402 1.00 85.88 826 ARG A O 1
ATOM 6680 N N . PRO A 1 827 ? 12.852 43.616 -1.883 1.00 88.56 827 PRO A N 1
ATOM 6681 C CA . PRO A 1 827 ? 13.163 42.199 -1.760 1.00 88.56 827 PRO A CA 1
ATOM 6682 C C . PRO A 1 827 ? 13.836 41.611 -3.002 1.00 88.56 827 PRO A C 1
ATOM 6684 O O . PRO A 1 827 ? 13.504 41.940 -4.148 1.00 88.56 827 PRO A O 1
ATOM 6687 N N . ARG A 1 828 ? 14.786 40.711 -2.753 1.00 89.88 828 ARG A N 1
ATOM 6688 C CA . ARG A 1 828 ? 15.563 40.012 -3.774 1.00 89.88 828 ARG A CA 1
ATOM 6689 C C . ARG A 1 828 ? 15.412 38.509 -3.625 1.00 89.88 828 ARG A C 1
ATOM 6691 O O . ARG A 1 828 ? 15.348 38.015 -2.505 1.00 89.88 828 ARG A O 1
ATOM 6698 N N . VAL A 1 829 ? 15.401 37.790 -4.741 1.00 91.25 829 VAL A N 1
ATOM 6699 C CA . VAL A 1 829 ? 15.320 36.325 -4.781 1.00 91.25 829 VAL A CA 1
ATOM 6700 C C . VAL A 1 829 ? 16.519 35.729 -5.519 1.00 91.25 829 VAL A C 1
ATOM 6702 O O . VAL A 1 829 ? 17.025 36.305 -6.484 1.00 91.25 829 VAL A O 1
ATOM 6705 N N . LEU A 1 830 ? 16.979 34.579 -5.037 1.00 90.44 830 LEU A N 1
ATOM 6706 C CA . LEU A 1 830 ? 18.026 33.747 -5.623 1.00 90.44 830 LEU A CA 1
ATOM 6707 C C . LEU A 1 830 ? 17.500 32.309 -5.706 1.00 90.44 830 LEU A C 1
ATOM 6709 O O . LEU A 1 830 ? 17.033 31.791 -4.691 1.00 90.44 830 LEU A O 1
ATOM 6713 N N . THR A 1 831 ? 17.579 31.650 -6.866 1.00 88.50 831 THR A N 1
ATOM 6714 C CA . THR A 1 831 ? 17.319 30.198 -6.945 1.00 88.50 831 THR A CA 1
ATOM 6715 C C . THR A 1 831 ? 18.610 29.441 -6.660 1.00 88.50 831 THR A C 1
ATOM 6717 O O . THR A 1 831 ? 19.701 29.887 -7.015 1.00 88.50 831 THR A O 1
ATOM 6720 N N . LEU A 1 832 ? 18.496 28.312 -5.966 1.00 82.56 832 LEU A N 1
ATOM 6721 C CA . LEU A 1 832 ? 19.626 27.491 -5.550 1.00 82.56 832 LEU A CA 1
ATOM 6722 C C . LEU A 1 832 ? 19.805 26.316 -6.524 1.00 82.56 832 LEU A C 1
ATOM 6724 O O . LEU A 1 832 ? 19.376 25.194 -6.261 1.00 82.56 832 LEU A O 1
ATOM 6728 N N . THR A 1 833 ? 20.430 26.595 -7.667 1.00 63.97 833 THR A N 1
ATOM 6729 C CA . THR A 1 833 ? 20.811 25.610 -8.692 1.00 63.97 833 THR A CA 1
ATOM 6730 C C . THR A 1 833 ? 22.288 25.234 -8.542 1.00 63.97 833 THR A C 1
ATOM 6732 O O . THR A 1 833 ? 23.143 26.041 -8.890 1.00 63.97 833 THR A O 1
ATOM 6735 N N . GLY A 1 834 ? 22.595 24.026 -8.048 1.00 63.38 834 GLY A N 1
ATOM 6736 C CA . GLY A 1 834 ? 23.932 23.613 -7.565 1.00 63.38 834 GLY A CA 1
ATOM 6737 C C . GLY A 1 834 ? 25.149 24.177 -8.322 1.00 63.38 834 GLY A C 1
ATOM 6738 O O . GLY A 1 834 ? 25.815 25.091 -7.839 1.00 63.38 834 GLY A O 1
ATOM 6739 N N . ASP A 1 835 ? 25.431 23.679 -9.529 1.00 48.41 835 ASP A N 1
ATOM 6740 C CA . ASP A 1 835 ? 26.614 24.097 -10.307 1.00 48.41 835 ASP A CA 1
ATOM 6741 C C . ASP A 1 835 ? 26.454 25.447 -11.045 1.00 48.41 835 ASP A C 1
ATOM 6743 O O . ASP A 1 835 ? 27.355 25.889 -11.768 1.00 48.41 835 ASP A O 1
ATOM 6747 N N . HIS A 1 836 ? 25.317 26.136 -10.899 1.00 51.16 836 HIS A N 1
ATOM 6748 C CA . HIS A 1 836 ? 25.000 27.364 -11.632 1.00 51.16 836 HIS A CA 1
ATOM 6749 C C . HIS A 1 836 ? 24.716 28.528 -10.685 1.00 51.16 836 HIS A C 1
ATOM 6751 O O . HIS A 1 836 ? 23.661 28.635 -10.065 1.00 51.16 836 HIS A O 1
ATOM 6757 N N . LYS A 1 837 ? 25.673 29.459 -10.611 1.00 54.00 837 LYS A N 1
ATOM 6758 C CA . LYS A 1 837 ? 25.554 30.687 -9.817 1.00 54.00 837 LYS A CA 1
ATOM 6759 C C . LYS A 1 837 ? 24.633 31.693 -10.502 1.00 54.00 837 LYS A C 1
ATOM 6761 O O . LYS A 1 837 ? 25.103 32.605 -11.182 1.00 54.00 837 LYS A O 1
ATOM 6766 N N . GLU A 1 838 ? 23.331 31.537 -10.289 1.00 68.06 838 GLU A N 1
ATOM 6767 C CA . GLU A 1 838 ? 22.372 32.604 -10.559 1.00 68.06 838 GLU A CA 1
ATOM 6768 C C . GLU A 1 838 ? 22.720 33.888 -9.785 1.00 68.06 838 GLU A C 1
ATOM 6770 O O . GLU A 1 838 ? 23.397 33.878 -8.751 1.00 68.06 838 GLU A O 1
ATOM 6775 N N . SER A 1 839 ? 22.240 35.020 -10.296 1.00 81.38 839 SER A N 1
ATOM 6776 C CA . SER A 1 839 ? 22.354 36.322 -9.648 1.00 81.38 839 SER A CA 1
ATOM 6777 C C . SER A 1 839 ? 21.056 36.696 -8.929 1.00 81.38 839 SER A C 1
ATOM 6779 O O . SER A 1 839 ? 19.963 36.281 -9.311 1.00 81.38 839 SER A O 1
ATOM 6781 N N . TRP A 1 840 ? 21.175 37.507 -7.874 1.00 89.50 840 TRP A N 1
ATOM 6782 C CA . TRP A 1 840 ? 20.026 38.000 -7.114 1.00 89.50 840 TRP A CA 1
ATOM 6783 C C . TRP A 1 840 ? 19.112 38.875 -7.983 1.00 89.50 840 TRP A C 1
ATOM 6785 O O . TRP A 1 840 ? 19.467 40.005 -8.334 1.00 89.50 840 TRP A O 1
ATOM 6795 N N . ARG A 1 841 ? 17.912 38.367 -8.278 1.00 90.19 841 ARG A N 1
ATOM 6796 C CA . ARG A 1 841 ? 16.841 39.092 -8.969 1.00 90.19 841 ARG A CA 1
ATOM 6797 C C . ARG A 1 841 ? 16.133 40.028 -7.994 1.00 90.19 841 ARG A C 1
ATOM 6799 O O . ARG A 1 841 ? 15.951 39.680 -6.833 1.00 90.19 841 ARG A O 1
ATOM 6806 N N . VAL A 1 842 ? 15.699 41.199 -8.458 1.00 88.19 842 VAL A N 1
ATOM 6807 C CA . VAL A 1 842 ? 14.753 42.053 -7.716 1.00 88.19 842 VAL A CA 1
ATOM 6808 C C . VAL A 1 842 ? 13.341 41.648 -8.122 1.00 88.19 842 VAL A C 1
ATOM 6810 O O . VAL A 1 842 ? 13.056 41.589 -9.319 1.00 88.19 842 VAL A O 1
ATOM 6813 N N . ILE A 1 843 ? 12.466 41.393 -7.151 1.00 84.00 843 ILE A N 1
ATOM 6814 C CA . ILE A 1 843 ? 11.074 41.035 -7.440 1.00 84.00 843 ILE A CA 1
ATOM 6815 C C . ILE A 1 843 ? 10.305 42.309 -7.837 1.00 84.00 843 ILE A C 1
ATOM 6817 O O . ILE A 1 843 ? 10.491 43.375 -7.243 1.00 84.00 843 ILE A O 1
ATOM 6821 N N . GLN A 1 844 ? 9.483 42.226 -8.884 1.00 73.44 844 GLN A N 1
ATOM 6822 C CA . GLN A 1 844 ? 8.766 43.377 -9.444 1.00 73.44 844 GLN A CA 1
ATOM 6823 C C . GLN A 1 844 ? 7.399 43.595 -8.772 1.00 73.44 844 GLN A C 1
ATOM 6825 O O . GLN A 1 844 ? 6.814 42.665 -8.229 1.00 73.44 844 GLN A O 1
ATOM 6830 N N . GLY A 1 845 ? 6.887 44.831 -8.824 1.00 66.50 845 GLY A N 1
ATOM 6831 C CA . GLY A 1 845 ? 5.542 45.180 -8.334 1.00 66.50 845 GLY A CA 1
ATOM 6832 C C . GLY A 1 845 ? 5.390 45.346 -6.815 1.00 66.50 845 GLY A C 1
ATOM 6833 O O . GLY A 1 845 ? 4.266 45.357 -6.331 1.00 66.50 845 GLY A O 1
ATOM 6834 N N . ILE A 1 846 ? 6.487 45.466 -6.057 1.00 66.19 846 ILE A N 1
ATOM 6835 C CA . ILE A 1 846 ? 6.489 45.372 -4.583 1.00 66.19 846 ILE A CA 1
ATOM 6836 C C . ILE A 1 846 ? 6.953 46.664 -3.897 1.00 66.19 846 ILE A C 1
ATOM 6838 O O . ILE A 1 846 ? 7.972 47.256 -4.268 1.00 66.19 846 ILE A O 1
ATOM 6842 N N . THR A 1 847 ? 6.246 47.035 -2.827 1.00 69.44 847 THR A N 1
ATOM 6843 C CA . THR A 1 847 ? 6.621 48.100 -1.884 1.00 69.44 847 THR A CA 1
ATOM 6844 C C . THR A 1 847 ? 7.751 47.650 -0.950 1.00 69.44 847 THR A C 1
ATOM 6846 O O . THR A 1 847 ? 7.759 46.526 -0.444 1.00 69.44 847 THR A O 1
ATOM 6849 N N . GLU A 1 848 ? 8.715 48.537 -0.689 1.00 79.56 848 GLU A N 1
ATOM 6850 C CA . GLU A 1 848 ? 9.783 48.294 0.291 1.00 79.56 848 GLU A CA 1
ATOM 6851 C C . GLU A 1 848 ? 9.208 48.197 1.714 1.00 79.56 848 GLU A C 1
ATOM 6853 O O . GLU A 1 848 ? 8.565 49.135 2.188 1.00 79.56 848 GLU A O 1
ATOM 6858 N N . HIS A 1 849 ? 9.484 47.081 2.388 1.00 83.88 849 HIS A N 1
ATOM 6859 C CA . HIS A 1 849 ? 9.019 46.743 3.733 1.00 83.88 849 HIS A CA 1
ATOM 6860 C C . HIS A 1 849 ? 10.160 46.119 4.551 1.00 83.88 849 HIS A C 1
ATOM 6862 O O . HIS A 1 849 ? 11.165 45.677 3.989 1.00 83.88 849 HIS A O 1
ATOM 6868 N N . VAL A 1 850 ? 10.003 46.076 5.874 1.00 80.38 850 VAL A N 1
ATOM 6869 C CA . VAL A 1 850 ? 10.976 45.509 6.816 1.00 80.38 850 VAL A CA 1
ATOM 6870 C C . VAL A 1 850 ? 10.392 44.246 7.451 1.00 80.38 850 VAL A C 1
ATOM 6872 O O . VAL A 1 850 ? 9.365 44.338 8.118 1.00 80.38 850 VAL A O 1
ATOM 6875 N N . PRO A 1 851 ? 11.008 43.064 7.283 1.00 79.62 851 PRO A N 1
ATOM 6876 C CA . PRO A 1 851 ? 10.499 41.834 7.874 1.00 79.62 851 PRO A CA 1
ATOM 6877 C C . PRO A 1 851 ? 10.702 41.815 9.390 1.00 79.62 851 PRO A C 1
ATOM 6879 O O . PRO A 1 851 ? 11.790 42.119 9.890 1.00 79.62 851 PRO A O 1
ATOM 6882 N N . TYR A 1 852 ? 9.679 41.369 10.111 1.00 72.69 852 TYR A N 1
ATOM 6883 C CA . TYR A 1 852 ? 9.756 41.075 11.533 1.00 72.69 852 TYR A CA 1
ATOM 6884 C C . TYR A 1 852 ? 10.238 39.633 11.769 1.00 72.69 852 TYR A C 1
ATOM 6886 O O . TYR A 1 852 ? 9.963 38.729 10.980 1.00 72.69 852 TYR A O 1
ATOM 6894 N N . CYS A 1 853 ? 11.010 39.405 12.834 1.00 58.47 853 CYS A N 1
ATOM 6895 C CA . CYS A 1 853 ? 11.591 38.099 13.165 1.00 58.47 853 CYS A CA 1
ATOM 6896 C C . CYS A 1 853 ? 11.624 37.946 14.700 1.00 58.47 853 CYS A C 1
ATOM 6898 O O . CYS A 1 853 ? 12.425 38.646 15.327 1.00 58.47 853 CYS A O 1
ATOM 6900 N N . PRO A 1 854 ? 10.850 37.039 15.329 1.00 58.34 854 PRO A N 1
ATOM 6901 C CA . PRO A 1 854 ? 10.317 35.783 14.788 1.00 58.34 854 PRO A CA 1
ATOM 6902 C C . PRO A 1 854 ? 8.932 35.899 14.138 1.00 58.34 854 PRO A C 1
ATOM 6904 O O . PRO A 1 854 ? 8.188 36.827 14.437 1.00 58.34 854 PRO A O 1
ATOM 6907 N N . GLY A 1 855 ? 8.594 34.914 13.297 1.00 60.97 855 GLY A N 1
ATOM 6908 C CA . GLY A 1 855 ? 7.238 34.751 12.764 1.00 60.97 855 GLY A CA 1
ATOM 6909 C C . GLY A 1 855 ? 7.146 34.393 11.286 1.00 60.97 855 GLY A C 1
ATOM 6910 O O . GLY A 1 855 ? 6.381 35.033 10.570 1.00 60.97 855 GLY A O 1
ATOM 6911 N N . GLN A 1 856 ? 7.912 33.400 10.816 1.00 72.50 856 GLN A N 1
ATOM 6912 C CA . GLN A 1 856 ? 7.738 32.850 9.468 1.00 72.50 856 GLN A CA 1
ATOM 6913 C C . GLN A 1 856 ? 7.171 31.428 9.508 1.00 72.50 856 GLN A C 1
ATOM 6915 O O . GLN A 1 856 ? 7.575 30.630 10.353 1.00 72.50 856 GLN A O 1
ATOM 6920 N N . HIS A 1 857 ? 6.313 31.092 8.547 1.00 75.31 857 HIS A N 1
ATOM 6921 C CA . HIS A 1 857 ? 5.893 29.718 8.262 1.00 75.31 857 HIS A CA 1
ATOM 6922 C C . HIS A 1 857 ? 5.897 29.488 6.750 1.00 75.31 857 HIS A C 1
ATOM 6924 O O . HIS A 1 857 ? 5.810 30.435 5.967 1.00 75.31 857 HIS A O 1
ATOM 6930 N N . ILE A 1 858 ? 5.991 28.230 6.328 1.00 78.69 858 ILE A N 1
ATOM 6931 C CA . ILE A 1 858 ? 5.776 27.838 4.931 1.00 78.69 858 ILE A CA 1
ATOM 6932 C C . ILE A 1 858 ? 4.554 26.934 4.893 1.00 78.69 858 ILE A C 1
ATOM 6934 O O . ILE A 1 858 ? 4.453 26.013 5.701 1.00 78.69 858 ILE A O 1
ATOM 6938 N N . ILE A 1 859 ? 3.622 27.213 3.988 1.00 74.94 859 ILE A N 1
ATOM 6939 C CA . ILE A 1 859 ? 2.418 26.408 3.771 1.00 74.94 859 ILE A CA 1
ATOM 6940 C C . ILE A 1 859 ? 2.256 26.275 2.255 1.00 74.94 859 ILE A C 1
ATOM 6942 O O . ILE A 1 859 ? 2.263 27.277 1.546 1.00 74.94 859 ILE A O 1
ATOM 6946 N N . ASN A 1 860 ? 2.176 25.042 1.747 1.00 74.88 860 ASN A N 1
ATOM 6947 C CA . ASN A 1 860 ? 1.920 24.721 0.333 1.00 74.88 860 ASN A CA 1
ATOM 6948 C C . ASN A 1 860 ? 2.786 25.497 -0.693 1.00 74.88 860 ASN A C 1
ATOM 6950 O O . ASN A 1 860 ? 2.296 25.934 -1.730 1.00 74.88 860 ASN A O 1
ATOM 6954 N N . GLY A 1 861 ? 4.082 25.690 -0.410 1.00 81.25 861 GLY A N 1
ATOM 6955 C CA . GLY A 1 861 ? 5.006 26.415 -1.303 1.00 81.25 861 GLY A CA 1
ATOM 6956 C C . GLY A 1 861 ? 4.907 27.949 -1.244 1.00 81.25 861 GLY A C 1
ATOM 6957 O O . GLY A 1 861 ? 5.519 28.642 -2.064 1.00 81.25 861 GLY A O 1
ATOM 6958 N N . VAL A 1 862 ? 4.171 28.494 -0.271 1.00 87.25 862 VAL A N 1
ATOM 6959 C CA . VAL A 1 862 ? 4.080 29.929 0.030 1.00 87.25 862 VAL A CA 1
ATOM 6960 C C . VAL A 1 862 ? 4.766 30.212 1.369 1.00 87.25 862 VAL A C 1
ATOM 6962 O O . VAL A 1 862 ? 4.500 29.540 2.366 1.00 87.25 862 VAL A O 1
ATOM 6965 N N . ILE A 1 863 ? 5.663 31.200 1.394 1.00 88.94 863 ILE A N 1
ATOM 6966 C CA . ILE A 1 863 ? 6.286 31.716 2.620 1.00 88.94 863 ILE A CA 1
ATOM 6967 C C . ILE A 1 863 ? 5.390 32.820 3.183 1.00 88.94 863 ILE A C 1
ATOM 6969 O O . ILE A 1 863 ? 5.116 33.792 2.481 1.00 88.94 863 ILE A O 1
ATOM 6973 N N . TYR A 1 864 ? 4.993 32.703 4.446 1.00 88.06 864 TYR A N 1
ATOM 6974 C CA . TYR A 1 864 ? 4.267 33.731 5.190 1.00 88.06 864 TYR A CA 1
ATOM 6975 C C . TYR A 1 864 ? 5.176 34.341 6.256 1.00 88.06 864 TYR A C 1
ATOM 6977 O O . TYR A 1 864 ? 5.831 33.595 6.986 1.00 88.06 864 TYR A O 1
ATOM 6985 N N . TYR A 1 865 ? 5.225 35.671 6.352 1.00 86.06 865 TYR A N 1
ATOM 6986 C CA . TYR A 1 865 ? 5.961 36.391 7.399 1.00 86.06 865 TYR A CA 1
ATOM 6987 C C . TYR A 1 865 ? 5.358 37.773 7.681 1.00 86.06 865 TYR A C 1
ATOM 6989 O O . TYR A 1 865 ? 4.858 38.441 6.778 1.00 86.06 865 TYR A O 1
ATOM 6997 N N . VAL A 1 866 ? 5.427 38.231 8.933 1.00 83.69 866 VAL A N 1
ATOM 6998 C CA . VAL A 1 866 ? 5.001 39.592 9.306 1.00 83.69 866 VAL A CA 1
ATOM 6999 C C . VAL A 1 866 ? 6.073 40.610 8.900 1.00 83.69 866 VAL A C 1
ATOM 7001 O O . VAL A 1 866 ? 7.271 40.352 9.034 1.00 83.69 866 VAL A O 1
ATOM 7004 N N . ALA A 1 867 ? 5.662 41.783 8.422 1.00 83.38 867 ALA A N 1
ATOM 7005 C CA . ALA A 1 867 ? 6.539 42.904 8.094 1.00 83.38 867 ALA A CA 1
ATOM 7006 C C . ALA A 1 867 ? 5.907 44.249 8.488 1.00 83.38 867 ALA A C 1
ATOM 7008 O O . ALA A 1 867 ? 4.707 44.319 8.743 1.00 83.38 867 ALA A O 1
ATOM 7009 N N . SER A 1 868 ? 6.705 45.317 8.507 1.00 80.69 868 SER A N 1
ATOM 7010 C CA . SER A 1 868 ? 6.227 46.700 8.612 1.00 80.69 868 SER A CA 1
ATOM 7011 C C . SER A 1 868 ? 6.583 47.530 7.379 1.00 80.69 868 SER A C 1
ATOM 7013 O O . SER A 1 868 ? 7.546 47.243 6.658 1.00 80.69 868 SER A O 1
ATOM 7015 N N . LEU A 1 869 ? 5.782 48.562 7.116 1.00 78.25 869 LEU A N 1
ATOM 7016 C CA . LEU A 1 869 ? 6.006 49.510 6.024 1.00 78.25 869 LEU A CA 1
ATOM 7017 C C . LEU A 1 869 ? 6.966 50.642 6.451 1.00 78.25 869 LEU A C 1
ATOM 7019 O O . LEU A 1 869 ? 7.624 50.589 7.493 1.00 78.25 869 LEU A O 1
ATOM 7023 N N . LYS A 1 870 ? 7.141 51.657 5.593 1.00 63.09 870 LYS A N 1
ATOM 7024 C CA . LYS A 1 870 ? 8.147 52.721 5.799 1.00 63.09 870 LYS A CA 1
ATOM 7025 C C . LYS A 1 870 ? 7.894 53.565 7.053 1.00 63.09 870 LYS A C 1
ATOM 7027 O O . LYS A 1 870 ? 8.846 54.046 7.662 1.00 63.09 870 LYS A O 1
ATOM 7032 N N . SER A 1 871 ? 6.636 53.714 7.444 1.00 57.25 871 SER A N 1
ATOM 7033 C CA . SER A 1 871 ? 6.199 54.133 8.773 1.00 57.25 871 SER A CA 1
ATOM 7034 C C . SER A 1 871 ? 6.260 52.932 9.720 1.00 57.25 871 SER A C 1
ATOM 7036 O O . SER A 1 871 ? 5.603 51.923 9.492 1.00 57.25 871 SER A O 1
ATOM 7038 N N . HIS A 1 872 ? 7.014 53.038 10.820 1.00 57.00 872 HIS A N 1
ATOM 7039 C CA . HIS A 1 872 ? 7.165 51.967 11.826 1.00 57.00 872 HIS A CA 1
ATOM 7040 C C . HIS A 1 872 ? 5.898 51.716 12.681 1.00 57.00 872 HIS A C 1
ATOM 7042 O O . HIS A 1 872 ? 5.983 51.142 13.764 1.00 57.00 872 HIS A O 1
ATOM 7048 N N . SER A 1 873 ? 4.743 52.176 12.202 1.00 60.31 873 SER A N 1
ATOM 7049 C CA . SER A 1 873 ? 3.421 52.024 12.808 1.00 60.31 873 SER A CA 1
ATOM 7050 C C . SER A 1 873 ? 2.636 50.877 12.179 1.00 60.31 873 SER A C 1
ATOM 7052 O O . SER A 1 873 ? 1.877 50.215 12.877 1.00 60.31 873 SER A O 1
ATOM 7054 N N . ASP A 1 874 ? 2.822 50.657 10.872 1.00 72.81 874 ASP A N 1
ATOM 7055 C CA . ASP A 1 874 ? 1.873 49.924 10.036 1.00 72.81 874 ASP A CA 1
ATOM 7056 C C . ASP A 1 874 ? 2.438 48.547 9.686 1.00 72.81 874 ASP A C 1
ATOM 7058 O O . ASP A 1 874 ? 3.508 48.431 9.072 1.00 72.81 874 ASP A O 1
ATOM 7062 N N . TYR A 1 875 ? 1.719 47.506 10.102 1.00 79.94 875 TYR A N 1
ATOM 7063 C CA . TYR A 1 875 ? 2.127 46.111 9.978 1.00 79.94 875 TYR A CA 1
ATOM 7064 C C . TYR A 1 875 ? 1.276 45.392 8.932 1.00 79.94 875 TYR A C 1
ATOM 7066 O O . TYR A 1 875 ? 0.123 45.739 8.688 1.00 79.94 875 TYR A O 1
ATOM 7074 N N . ILE A 1 876 ? 1.873 44.389 8.297 1.00 86.12 876 ILE A N 1
ATOM 7075 C CA . ILE A 1 876 ? 1.262 43.570 7.250 1.00 86.12 876 ILE A CA 1
ATOM 7076 C C . ILE A 1 876 ? 1.711 42.116 7.398 1.00 86.12 876 ILE A C 1
ATOM 7078 O O . ILE A 1 876 ? 2.848 41.838 7.793 1.00 86.12 876 ILE A O 1
ATOM 7082 N N . LEU A 1 877 ? 0.843 41.179 7.023 1.00 88.94 877 LEU A N 1
ATOM 7083 C CA . LEU A 1 877 ? 1.239 39.806 6.741 1.00 88.94 877 LEU A CA 1
ATOM 7084 C C . LEU A 1 877 ? 1.621 39.718 5.261 1.00 88.94 877 LEU A C 1
ATOM 7086 O O . LEU A 1 877 ? 0.804 39.960 4.373 1.00 88.94 877 LEU A O 1
ATOM 7090 N N . VAL A 1 878 ? 2.876 39.375 4.988 1.00 88.62 878 VAL A N 1
ATOM 7091 C CA . VAL A 1 878 ? 3.376 39.172 3.629 1.00 88.62 878 VAL A CA 1
ATOM 7092 C C . VAL A 1 878 ? 3.306 37.691 3.288 1.00 88.62 878 VAL A C 1
ATOM 7094 O O . VAL A 1 878 ? 3.752 36.842 4.061 1.00 88.62 878 VAL A O 1
ATOM 7097 N N . SER A 1 879 ? 2.785 37.392 2.103 1.00 90.50 879 SER A N 1
ATOM 7098 C CA . SER A 1 879 ? 2.825 36.068 1.488 1.00 90.50 879 SER A CA 1
ATOM 7099 C C . SER A 1 879 ? 3.691 36.112 0.227 1.00 90.50 879 SER A C 1
ATOM 7101 O O . SER A 1 879 ? 3.571 37.032 -0.581 1.00 90.50 879 SER A O 1
ATOM 7103 N N . PHE A 1 880 ? 4.587 35.140 0.055 1.00 89.56 880 PHE A N 1
ATOM 7104 C CA . PHE A 1 880 ? 5.472 35.021 -1.107 1.00 89.56 880 PHE A CA 1
ATOM 7105 C C . PHE A 1 880 ? 5.410 33.607 -1.690 1.00 89.56 880 PHE A C 1
ATOM 7107 O O . PHE A 1 880 ? 5.826 32.637 -1.055 1.00 89.56 880 PHE A O 1
ATOM 7114 N N . HIS A 1 881 ? 4.902 33.487 -2.914 1.00 88.50 881 HIS A N 1
ATOM 7115 C CA . HIS A 1 881 ? 4.705 32.211 -3.592 1.00 88.50 881 HIS A CA 1
ATOM 7116 C C . HIS A 1 881 ? 5.989 31.794 -4.326 1.00 88.50 881 HIS A C 1
ATOM 7118 O O . HIS A 1 881 ? 6.346 32.370 -5.355 1.00 88.50 881 HIS A O 1
ATOM 7124 N N . VAL A 1 882 ? 6.666 30.747 -3.837 1.00 88.62 882 VAL A N 1
ATOM 7125 C CA . VAL A 1 882 ? 8.040 30.390 -4.252 1.00 88.62 882 VAL A CA 1
ATOM 7126 C C . VAL A 1 882 ? 8.149 30.118 -5.756 1.00 88.62 882 VAL A C 1
ATOM 7128 O O . VAL A 1 882 ? 9.026 30.672 -6.423 1.00 88.62 882 VAL A O 1
ATOM 7131 N N . ARG A 1 883 ? 7.236 29.310 -6.313 1.00 87.88 883 ARG A N 1
ATOM 7132 C CA . ARG A 1 883 ? 7.232 28.964 -7.744 1.00 87.88 883 ARG A CA 1
ATOM 7133 C C . ARG A 1 883 ? 7.117 30.192 -8.653 1.00 87.88 883 ARG A C 1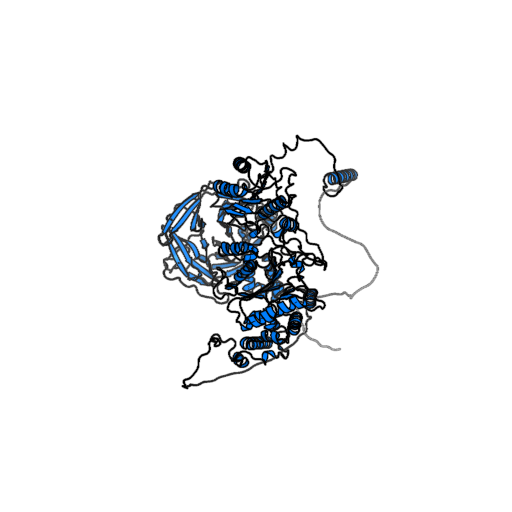
ATOM 7135 O O . ARG A 1 883 ? 8.018 30.450 -9.446 1.00 87.88 883 ARG A O 1
ATOM 7142 N N . SER A 1 884 ? 6.045 30.972 -8.491 1.00 87.38 884 SER A N 1
ATOM 7143 C CA . SER A 1 884 ? 5.696 32.104 -9.364 1.00 87.38 884 SER A CA 1
ATOM 7144 C C . SER A 1 884 ? 6.437 33.416 -9.064 1.00 87.38 884 SER A C 1
ATOM 7146 O O . SER A 1 884 ? 6.271 34.379 -9.808 1.00 87.38 884 SER A O 1
ATOM 7148 N N . GLU A 1 885 ? 7.225 33.471 -7.982 1.00 89.31 885 GLU A N 1
ATOM 7149 C CA . GLU A 1 885 ? 7.926 34.668 -7.477 1.00 89.31 885 GLU A CA 1
ATOM 7150 C C . GLU A 1 885 ? 6.993 35.873 -7.210 1.00 89.31 885 GLU A C 1
ATOM 7152 O O . GLU A 1 885 ? 7.446 37.013 -7.119 1.00 89.31 885 GLU A O 1
ATOM 7157 N N . LYS A 1 886 ? 5.685 35.626 -7.033 1.00 88.00 886 LYS A N 1
ATOM 7158 C CA . LYS A 1 886 ? 4.681 36.643 -6.683 1.00 88.00 886 LYS A CA 1
ATOM 7159 C C . LYS A 1 886 ? 4.612 36.878 -5.175 1.00 88.00 886 LYS A C 1
ATOM 7161 O O . LYS A 1 886 ? 4.835 35.962 -4.384 1.00 88.00 886 LYS A O 1
ATOM 7166 N N . MET A 1 887 ? 4.245 38.097 -4.791 1.00 88.00 887 MET A N 1
ATOM 7167 C CA . MET A 1 887 ? 4.058 38.512 -3.403 1.00 88.00 887 MET A CA 1
ATOM 7168 C C . MET A 1 887 ? 2.731 39.253 -3.242 1.00 88.00 887 MET A C 1
ATOM 7170 O O . MET A 1 887 ? 2.414 40.103 -4.074 1.00 88.00 887 MET A O 1
ATOM 7174 N N . SER A 1 888 ? 2.017 38.976 -2.152 1.00 87.88 888 SER A N 1
ATOM 7175 C CA . SER A 1 888 ? 0.810 39.701 -1.741 1.00 87.88 888 SER A CA 1
ATOM 7176 C C . SER A 1 888 ? 0.960 40.179 -0.298 1.00 87.88 888 SER A C 1
ATOM 7178 O O . SER A 1 888 ? 1.546 39.483 0.536 1.00 87.88 888 SER A O 1
ATOM 7180 N N . MET A 1 889 ? 0.450 41.375 -0.013 1.00 88.12 889 MET A N 1
ATOM 7181 C CA . MET A 1 889 ? 0.485 42.013 1.305 1.00 88.12 889 MET A CA 1
ATOM 7182 C C . MET A 1 889 ? -0.942 42.093 1.832 1.00 88.12 889 MET A C 1
ATOM 7184 O O . MET A 1 889 ? -1.803 42.603 1.126 1.00 88.12 889 MET A O 1
ATOM 7188 N N . ILE A 1 890 ? -1.165 41.585 3.039 1.00 88.88 890 ILE A N 1
ATOM 7189 C CA . ILE A 1 890 ? -2.467 41.547 3.706 1.00 88.88 890 ILE A CA 1
ATOM 7190 C C . ILE A 1 890 ? -2.360 42.461 4.928 1.00 88.88 890 ILE A C 1
ATOM 7192 O O . ILE A 1 890 ? -1.434 42.312 5.732 1.00 88.88 890 ILE A O 1
ATOM 7196 N N . GLU A 1 891 ? -3.268 43.423 5.062 1.00 88.06 891 GLU A N 1
ATOM 7197 C CA . GLU A 1 891 ? -3.323 44.299 6.239 1.00 88.06 891 GLU A CA 1
ATOM 7198 C C . GLU A 1 891 ? -3.731 43.492 7.479 1.00 88.06 891 GLU A C 1
ATOM 7200 O O . GLU A 1 891 ? -4.531 42.560 7.380 1.00 88.06 891 GLU A O 1
ATOM 7205 N N . VAL A 1 892 ? -3.168 43.822 8.646 1.00 86.19 892 VAL A N 1
ATOM 7206 C CA . VAL A 1 892 ? -3.466 43.129 9.912 1.00 86.19 892 VAL A CA 1
ATOM 7207 C C . VAL A 1 892 ? -4.146 44.078 10.906 1.00 86.19 892 VAL A C 1
ATOM 7209 O O . VAL A 1 892 ? -3.764 45.245 10.982 1.00 86.19 892 VAL A O 1
ATOM 7212 N N . PRO A 1 893 ? -5.129 43.615 11.700 1.00 80.38 893 PRO A N 1
ATOM 7213 C CA . PRO A 1 893 ? -5.897 44.473 12.609 1.00 80.38 893 PRO A CA 1
ATOM 7214 C C . PRO A 1 893 ? -5.162 44.864 13.908 1.00 80.38 893 PRO A C 1
ATOM 7216 O O . PRO A 1 893 ? -5.741 45.562 14.740 1.00 80.38 893 PRO A O 1
ATOM 7219 N N . TRP A 1 894 ? -3.915 44.423 14.118 1.00 76.00 894 TRP A N 1
ATOM 7220 C CA . TRP A 1 894 ? -3.153 44.648 15.353 1.00 76.00 894 TRP A CA 1
ATOM 7221 C C . TRP A 1 894 ? -1.953 45.588 15.156 1.00 76.00 894 TRP A C 1
ATOM 7223 O O . TRP A 1 894 ? -1.202 45.484 14.187 1.00 76.00 894 TRP A O 1
ATOM 7233 N N . ASN A 1 895 ? -1.714 46.463 16.139 1.00 65.81 895 ASN A N 1
ATOM 7234 C CA . ASN A 1 895 ? -0.569 47.378 16.168 1.00 65.81 895 ASN A CA 1
ATOM 7235 C C . ASN A 1 895 ? 0.481 46.920 17.193 1.00 65.81 895 ASN A C 1
ATOM 7237 O O . ASN A 1 895 ? 0.158 46.549 18.317 1.00 65.81 895 ASN A O 1
ATOM 7241 N N . TYR A 1 896 ? 1.761 47.005 16.827 1.00 54.75 896 TYR A N 1
ATOM 7242 C CA . TYR A 1 896 ? 2.890 46.350 17.513 1.00 54.75 896 TYR A CA 1
ATOM 7243 C C . TYR A 1 896 ? 3.211 46.827 18.950 1.00 54.75 896 TYR A C 1
ATOM 7245 O O . TYR A 1 896 ? 4.083 46.265 19.608 1.00 54.75 896 TYR A O 1
ATOM 7253 N N . LEU A 1 897 ? 2.501 47.820 19.494 1.00 50.84 897 LEU A N 1
ATOM 7254 C CA . LEU A 1 897 ? 2.700 48.280 20.878 1.00 50.84 897 LEU A CA 1
ATOM 7255 C C . LEU A 1 897 ? 2.297 47.245 21.953 1.00 50.84 897 LEU A C 1
ATOM 7257 O O . LEU A 1 897 ? 2.584 47.474 23.127 1.00 50.84 897 LEU A O 1
ATOM 7261 N N . SER A 1 898 ? 1.665 46.126 21.576 1.00 51.56 898 SER A N 1
ATOM 7262 C CA . SER A 1 898 ? 1.173 45.095 22.503 1.00 51.56 898 SER A CA 1
ATOM 7263 C C . SER A 1 898 ? 1.740 43.678 22.317 1.00 51.56 898 SER A C 1
ATOM 7265 O O . SER A 1 898 ? 1.550 42.869 23.219 1.00 51.56 898 SER A O 1
ATOM 7267 N N . VAL A 1 899 ? 2.429 43.342 21.213 1.00 53.88 899 VAL A N 1
ATOM 7268 C CA . VAL A 1 899 ? 2.677 41.925 20.844 1.00 53.88 899 VAL A CA 1
ATOM 7269 C C . VAL A 1 899 ? 4.159 41.607 20.557 1.00 53.88 899 VAL A C 1
ATOM 7271 O O . VAL A 1 899 ? 4.698 42.094 19.563 1.00 53.88 899 VAL A O 1
ATOM 7274 N N . PRO A 1 900 ? 4.839 40.755 21.359 1.00 56.38 900 PRO A N 1
ATOM 7275 C CA . PRO A 1 900 ? 6.284 40.521 21.232 1.00 56.38 900 PRO A CA 1
ATOM 7276 C C . PRO A 1 900 ? 6.696 39.356 20.316 1.00 56.38 900 PRO A C 1
ATOM 7278 O O . PRO A 1 900 ? 7.858 39.282 19.913 1.00 56.38 900 PRO A O 1
ATOM 7281 N N . LYS A 1 901 ? 5.796 38.407 20.022 1.00 70.06 901 LYS A N 1
ATOM 7282 C CA . LYS A 1 901 ? 6.036 37.265 19.117 1.00 70.06 901 LYS A CA 1
ATOM 7283 C C . LYS A 1 901 ? 4.730 36.878 18.437 1.00 70.06 901 LYS A C 1
ATOM 7285 O O . LYS A 1 901 ? 3.723 36.726 19.123 1.00 70.06 901 LYS A O 1
ATOM 7290 N N . ILE A 1 902 ? 4.776 36.679 17.123 1.00 77.06 902 ILE A N 1
ATOM 7291 C CA . ILE A 1 902 ? 3.639 36.247 16.303 1.00 77.06 902 ILE A CA 1
ATOM 7292 C C . ILE A 1 902 ? 4.112 35.081 15.439 1.00 77.06 902 ILE A C 1
ATOM 7294 O O . ILE A 1 902 ? 5.195 35.155 14.864 1.00 77.06 902 ILE A O 1
ATOM 7298 N N . PHE A 1 903 ? 3.322 34.018 15.332 1.00 79.50 903 PHE A N 1
ATOM 7299 C CA . PHE A 1 903 ? 3.606 32.869 14.476 1.00 79.50 903 PHE A CA 1
ATOM 7300 C C . PHE A 1 903 ? 2.429 32.637 13.522 1.00 79.50 903 PHE A C 1
ATOM 7302 O O . PHE A 1 903 ? 1.320 32.395 14.000 1.00 79.50 903 PHE A O 1
ATOM 7309 N N . PRO A 1 904 ? 2.637 32.685 12.193 1.00 83.94 904 PRO A N 1
ATOM 7310 C CA . PRO A 1 904 ? 1.671 32.158 11.239 1.00 83.94 904 PRO A CA 1
ATOM 7311 C C . PRO A 1 904 ? 1.539 30.638 11.421 1.00 83.94 904 PRO A C 1
ATOM 7313 O O . PRO A 1 904 ? 2.549 29.940 11.516 1.00 83.94 904 PRO A O 1
ATOM 7316 N N . VAL A 1 905 ? 0.311 30.130 11.471 1.00 84.25 905 VAL A N 1
ATOM 7317 C CA . VAL A 1 905 ? -0.044 28.713 11.657 1.00 84.25 905 VAL A CA 1
ATOM 7318 C C . VAL A 1 905 ? -1.251 28.360 10.782 1.00 84.25 905 VAL A C 1
ATOM 7320 O O . VAL A 1 905 ? -1.924 29.248 10.257 1.00 84.25 905 VAL A O 1
ATOM 7323 N N . LEU A 1 906 ? -1.564 27.069 10.661 1.00 82.38 906 LEU A N 1
ATOM 7324 C CA . LEU A 1 906 ? -2.858 26.619 10.148 1.00 82.38 906 LEU A CA 1
ATOM 7325 C C . LEU A 1 906 ? -3.791 26.314 11.333 1.00 82.38 906 LEU A C 1
ATOM 7327 O O . LEU A 1 906 ? -3.424 25.527 12.204 1.00 82.38 906 LEU A O 1
ATOM 7331 N N . TYR A 1 907 ? -4.977 26.920 11.368 1.00 81.19 907 TYR A N 1
ATOM 7332 C CA . TYR A 1 907 ? -5.991 26.719 12.408 1.00 81.19 907 TYR A CA 1
ATOM 7333 C C . TYR A 1 907 ? -7.360 26.476 11.771 1.00 81.19 907 TYR A C 1
ATOM 7335 O O . TYR A 1 907 ? -7.780 27.254 10.919 1.00 81.19 907 TYR A O 1
ATOM 7343 N N . GLU A 1 908 ? -8.028 25.372 12.124 1.00 80.38 908 GLU A N 1
ATOM 7344 C CA . GLU A 1 908 ? -9.307 24.944 11.518 1.00 80.38 908 GLU A CA 1
ATOM 7345 C C . GLU A 1 908 ? -9.288 24.945 9.961 1.00 80.38 908 GLU A C 1
ATOM 7347 O O . GLU A 1 908 ? -10.297 25.165 9.295 1.00 80.38 908 GLU A O 1
ATOM 7352 N N . GLY A 1 909 ? -8.111 24.712 9.359 1.00 79.62 909 GLY A N 1
ATOM 7353 C CA . GLY A 1 909 ? -7.885 24.747 7.905 1.00 79.62 909 GLY A CA 1
ATOM 7354 C C . GLY A 1 909 ? -7.650 26.141 7.297 1.00 79.62 909 GLY A C 1
ATOM 7355 O O . GLY A 1 909 ? -7.307 26.230 6.119 1.00 79.62 909 GLY A O 1
ATOM 7356 N N . LYS A 1 910 ? -7.778 27.216 8.082 1.00 86.69 910 LYS A N 1
ATOM 7357 C CA . LYS A 1 910 ? -7.487 28.606 7.693 1.00 86.69 910 LYS A CA 1
ATOM 7358 C C . LYS A 1 910 ? -6.086 29.030 8.137 1.00 86.69 910 LYS A C 1
ATOM 7360 O O . LYS A 1 910 ? -5.485 28.425 9.023 1.00 86.69 910 LYS A O 1
ATOM 7365 N N . LEU A 1 911 ? -5.563 30.095 7.535 1.00 89.75 911 LEU A N 1
ATOM 7366 C CA . LEU A 1 911 ? -4.333 30.742 7.992 1.00 89.75 911 LEU A CA 1
ATOM 7367 C C . LEU A 1 911 ? -4.633 31.582 9.240 1.00 89.75 911 LEU A C 1
ATOM 7369 O O . LEU A 1 911 ? -5.576 32.366 9.231 1.00 89.75 911 LEU A O 1
ATOM 7373 N N . ALA A 1 912 ? -3.828 31.455 10.291 1.00 88.94 912 ALA A N 1
ATOM 7374 C CA . ALA A 1 912 ? -3.971 32.255 11.505 1.00 88.94 912 ALA A CA 1
ATOM 7375 C C . ALA A 1 912 ? -2.618 32.760 12.021 1.00 88.94 912 ALA A C 1
ATOM 7377 O O . ALA A 1 912 ? -1.582 32.150 11.771 1.00 88.94 912 ALA A O 1
ATOM 7378 N N . CYS A 1 913 ? -2.628 33.859 12.768 1.00 87.00 913 CYS A N 1
ATOM 7379 C CA . CYS A 1 913 ? -1.482 34.413 13.479 1.00 87.00 913 CYS A CA 1
ATOM 7380 C C . CYS A 1 913 ? -1.689 34.228 14.987 1.00 87.00 913 CYS A C 1
ATOM 7382 O O . CYS A 1 913 ? -2.618 34.802 15.554 1.00 87.00 913 CYS A O 1
ATOM 7384 N N . VAL A 1 914 ? -0.825 33.435 15.627 1.00 84.69 914 VAL A N 1
ATOM 7385 C CA . VAL A 1 914 ? -0.861 33.154 17.073 1.00 84.69 914 VAL A CA 1
ATOM 7386 C C . VAL A 1 914 ? 0.201 33.973 17.802 1.00 84.69 914 VAL A C 1
ATOM 7388 O O . VAL A 1 914 ? 1.365 33.987 17.389 1.00 84.69 914 VAL A O 1
ATOM 7391 N N . SER A 1 915 ? -0.172 34.607 18.911 1.00 79.25 915 SER A N 1
ATOM 7392 C CA . SER A 1 915 ? 0.715 35.430 19.739 1.00 79.25 915 SER A CA 1
ATOM 7393 C C . SER A 1 915 ? 0.493 35.249 21.242 1.00 79.25 915 SER A C 1
ATOM 7395 O O . SER A 1 915 ? -0.543 34.763 21.676 1.00 79.25 915 SER A O 1
ATOM 7397 N N . SER A 1 916 ? 1.495 35.629 22.040 1.00 74.31 916 SER A N 1
ATOM 7398 C CA . SER A 1 916 ? 1.468 35.626 23.515 1.00 74.31 916 SER A CA 1
ATOM 7399 C C . SER A 1 916 ? 1.210 37.044 24.035 1.00 74.31 916 SER A C 1
ATOM 7401 O O . SER A 1 916 ? 1.775 37.996 23.485 1.00 74.31 916 SER A O 1
ATOM 7403 N N . LYS A 1 917 ? 0.377 37.187 25.077 1.00 64.19 917 LYS A N 1
ATOM 7404 C CA . LYS A 1 917 ? -0.001 38.498 25.631 1.00 64.19 917 LYS A CA 1
ATOM 7405 C C . LYS A 1 917 ? 1.046 39.146 26.539 1.00 64.19 917 LYS A C 1
ATOM 7407 O O . LYS A 1 917 ? 1.131 40.373 26.536 1.00 64.19 917 LYS A O 1
ATOM 7412 N N . ASP A 1 918 ? 1.825 38.391 27.326 1.00 59.47 918 ASP A N 1
ATOM 7413 C CA . ASP A 1 918 ? 2.773 38.999 28.280 1.00 59.47 918 ASP A CA 1
ATOM 7414 C C . ASP A 1 918 ? 4.251 38.733 27.933 1.00 59.47 918 ASP A C 1
ATOM 7416 O O . ASP A 1 918 ? 4.703 37.598 27.744 1.00 59.47 918 ASP A O 1
ATOM 7420 N N . ASN A 1 919 ? 5.031 39.818 27.929 1.00 54.22 919 ASN A N 1
ATOM 7421 C CA . ASN A 1 919 ? 6.492 39.815 27.845 1.00 54.22 919 ASN A CA 1
ATOM 7422 C C . ASN A 1 919 ? 7.155 39.103 29.039 1.00 54.22 919 ASN A C 1
ATOM 7424 O O . ASN A 1 919 ? 8.270 38.591 28.918 1.00 54.22 919 ASN A O 1
ATOM 7428 N N . ASP A 1 920 ? 6.499 39.100 30.200 1.00 53.59 920 ASP A N 1
ATOM 7429 C CA . ASP A 1 920 ? 7.036 38.567 31.444 1.00 53.59 920 ASP A CA 1
ATOM 7430 C C . ASP A 1 920 ? 6.812 37.050 31.549 1.00 53.59 920 ASP A C 1
ATOM 7432 O O . ASP A 1 920 ? 5.716 36.552 31.831 1.00 53.59 920 ASP A O 1
ATOM 7436 N N . VAL A 1 921 ? 7.891 36.291 31.349 1.00 52.47 921 VAL A N 1
ATOM 7437 C CA . VAL A 1 921 ? 7.890 34.819 31.402 1.00 52.47 921 VAL A CA 1
ATOM 7438 C C . VAL A 1 921 ? 7.625 34.251 32.808 1.00 52.47 921 VAL A C 1
ATOM 7440 O O . VAL A 1 921 ? 7.595 33.031 32.966 1.00 52.47 921 VAL A O 1
ATOM 7443 N N . THR A 1 922 ? 7.431 35.099 33.828 1.00 46.88 922 THR A N 1
ATOM 7444 C CA . THR A 1 922 ? 7.034 34.688 35.187 1.00 46.88 922 THR A CA 1
ATOM 7445 C C . THR A 1 922 ? 5.518 34.641 35.413 1.00 46.88 922 THR A C 1
ATOM 7447 O O . THR A 1 922 ? 5.076 34.096 36.426 1.00 46.88 922 THR A O 1
ATOM 7450 N N . LYS A 1 923 ? 4.707 35.163 34.484 1.00 53.50 923 LYS A N 1
ATOM 7451 C CA . LYS A 1 923 ? 3.242 35.209 34.606 1.00 53.50 923 LYS A CA 1
ATOM 7452 C C . LYS A 1 923 ? 2.527 34.132 33.787 1.00 53.50 923 LYS A C 1
ATOM 7454 O O . LYS A 1 923 ? 3.095 33.527 32.874 1.00 53.50 923 LYS A O 1
ATOM 7459 N N . VAL A 1 924 ? 1.253 33.928 34.132 1.00 52.09 924 VAL A N 1
ATOM 7460 C CA . VAL A 1 924 ? 0.269 33.270 33.260 1.00 52.09 924 VAL A CA 1
ATOM 7461 C C . VAL A 1 924 ? 0.137 34.108 31.990 1.00 52.09 924 VAL A C 1
ATOM 7463 O O . VAL A 1 924 ? 0.157 35.335 32.051 1.00 52.09 924 VAL A O 1
ATOM 7466 N N . ASP A 1 925 ? 0.082 33.431 30.853 1.00 60.91 925 ASP A N 1
ATOM 7467 C CA . ASP A 1 925 ? 0.199 34.020 29.527 1.00 60.91 925 ASP A CA 1
ATOM 7468 C C . ASP A 1 925 ? -0.933 33.466 28.682 1.00 60.91 925 ASP A C 1
ATOM 7470 O O . ASP A 1 925 ? -0.953 32.277 28.379 1.00 60.91 925 ASP A O 1
ATOM 7474 N N . ASP A 1 926 ? -1.891 34.320 28.360 1.00 75.12 926 ASP A N 1
ATOM 7475 C CA . ASP A 1 926 ? -2.970 33.980 27.446 1.00 75.12 926 ASP A CA 1
ATOM 7476 C C . ASP A 1 926 ? -2.472 34.146 26.008 1.00 75.12 926 ASP A C 1
ATOM 7478 O O . ASP A 1 926 ? -1.620 35.002 25.729 1.00 75.12 926 ASP A O 1
ATOM 7482 N N . ILE A 1 927 ? -2.996 33.331 25.094 1.00 82.75 927 ILE A N 1
ATOM 7483 C CA . ILE A 1 927 ? -2.673 33.445 23.672 1.00 82.75 927 ILE A CA 1
ATOM 7484 C C . ILE A 1 927 ? -3.805 34.123 22.903 1.00 82.75 927 ILE A C 1
ATOM 7486 O O . ILE A 1 927 ? -4.990 33.867 23.124 1.00 82.75 927 ILE A O 1
ATOM 7490 N N . GLU A 1 928 ? -3.414 34.981 21.971 1.00 84.94 928 GLU A N 1
ATOM 7491 C CA . GLU A 1 928 ? -4.296 35.573 20.972 1.00 84.94 928 GLU A CA 1
ATOM 7492 C C . GLU A 1 928 ? -4.141 34.808 19.661 1.00 84.94 928 GLU A C 1
ATOM 7494 O O . GLU A 1 928 ? -3.031 34.430 19.275 1.00 84.94 928 GLU A O 1
ATOM 7499 N N . ILE A 1 929 ? -5.253 34.593 18.967 1.00 87.88 929 ILE A N 1
ATOM 7500 C CA . ILE A 1 929 ? -5.304 33.958 17.656 1.00 87.88 929 ILE A CA 1
ATOM 7501 C C . ILE A 1 929 ? -6.130 34.853 16.742 1.00 87.88 929 ILE A C 1
ATOM 7503 O O . ILE A 1 929 ? -7.327 35.051 16.955 1.00 87.88 929 ILE A O 1
ATOM 7507 N N . TRP A 1 930 ? -5.482 35.371 15.707 1.00 89.44 930 TRP A N 1
ATOM 7508 C CA . TRP A 1 930 ? -6.125 36.133 14.647 1.00 89.44 930 TRP A CA 1
ATOM 7509 C C . TRP A 1 930 ? -6.239 35.249 13.410 1.00 89.44 930 TRP A C 1
ATOM 7511 O O . TRP A 1 930 ? -5.220 34.874 12.832 1.00 89.44 930 TRP A O 1
ATOM 7521 N N . ILE A 1 931 ? -7.454 34.881 13.016 1.00 91.75 931 ILE A N 1
ATOM 7522 C CA . ILE A 1 931 ? -7.711 33.960 11.903 1.00 91.75 931 ILE A CA 1
ATOM 7523 C C . ILE A 1 931 ? -8.057 34.789 10.666 1.00 91.75 931 ILE A C 1
ATOM 7525 O O . ILE A 1 931 ? -8.897 35.684 10.739 1.00 91.75 931 ILE A O 1
ATOM 7529 N N . LEU A 1 932 ? -7.403 34.513 9.540 1.00 92.00 932 LEU A N 1
ATOM 7530 C CA . LEU A 1 932 ? -7.689 35.163 8.266 1.00 92.00 932 LEU A CA 1
ATOM 7531 C C . LEU A 1 932 ? -8.935 34.519 7.646 1.00 92.00 932 LEU A C 1
ATOM 7533 O O . LEU A 1 932 ? -8.927 33.335 7.303 1.00 92.00 932 LEU A O 1
ATOM 7537 N N . GLU A 1 933 ? -9.996 35.308 7.511 1.00 91.62 933 GLU A N 1
ATOM 7538 C CA . GLU A 1 933 ? -11.276 34.892 6.931 1.00 91.62 933 GLU A CA 1
ATOM 7539 C C . GLU A 1 933 ? -11.286 35.106 5.413 1.00 91.62 933 GLU A C 1
ATOM 7541 O O . GLU A 1 933 ? -11.687 34.215 4.665 1.00 91.62 933 GLU A O 1
ATOM 7546 N N . ASP A 1 934 ? -10.783 36.258 4.953 1.00 87.94 934 ASP A N 1
ATOM 7547 C CA . ASP A 1 934 ? -10.672 36.592 3.532 1.00 87.94 934 ASP A CA 1
ATOM 7548 C C . ASP A 1 934 ? -9.378 37.370 3.244 1.00 87.94 934 ASP A C 1
ATOM 7550 O O . ASP A 1 934 ? -9.142 38.460 3.772 1.00 87.94 934 ASP A O 1
ATOM 7554 N N . ALA A 1 935 ? -8.535 36.799 2.380 1.00 85.38 935 ALA A N 1
ATOM 7555 C CA . ALA A 1 935 ? -7.235 37.351 2.008 1.00 85.38 935 ALA A CA 1
ATOM 7556 C C . ALA A 1 935 ? -7.301 38.501 0.984 1.00 85.38 935 ALA A C 1
ATOM 7558 O O . ALA A 1 935 ? -6.339 39.260 0.886 1.00 85.38 935 ALA A O 1
ATOM 7559 N N . GLU A 1 936 ? -8.394 38.631 0.226 1.00 85.81 936 GLU A N 1
ATOM 7560 C CA . GLU A 1 936 ? -8.602 39.705 -0.758 1.00 85.81 936 GLU A CA 1
ATOM 7561 C C . GLU A 1 936 ? -9.323 40.911 -0.138 1.00 85.81 936 GLU A C 1
ATOM 7563 O O . GLU A 1 936 ? -9.061 42.048 -0.530 1.00 85.81 936 GLU A O 1
ATOM 7568 N N . LYS A 1 937 ? -10.191 40.679 0.858 1.00 88.00 937 LYS A N 1
ATOM 7569 C CA . LYS A 1 937 ? -10.874 41.733 1.632 1.00 88.00 937 LYS A CA 1
ATOM 7570 C C . LYS A 1 937 ? -10.129 42.176 2.901 1.00 88.00 937 LYS A C 1
ATOM 7572 O O . LYS A 1 937 ? -10.570 43.121 3.548 1.00 88.00 937 LYS A O 1
ATOM 7577 N N . HIS A 1 938 ? -9.028 41.506 3.256 1.00 89.31 938 HIS A N 1
ATOM 7578 C CA . HIS A 1 938 ? -8.298 41.684 4.523 1.00 89.31 938 HIS A CA 1
ATOM 7579 C C . HIS A 1 938 ? -9.190 41.467 5.769 1.00 89.31 938 HIS A C 1
ATOM 7581 O O . HIS A 1 938 ? -9.057 42.165 6.776 1.00 89.31 938 HIS A O 1
ATOM 7587 N N . GLU A 1 939 ? -10.121 40.510 5.715 1.00 91.75 939 GLU A N 1
ATOM 7588 C CA . GLU A 1 939 ? -11.051 40.226 6.818 1.00 91.75 939 GLU A CA 1
ATOM 7589 C C . GLU A 1 939 ? -10.446 39.213 7.799 1.00 91.75 939 GLU A C 1
ATOM 7591 O O . GLU A 1 939 ? -9.965 38.151 7.399 1.00 91.75 939 GLU A O 1
ATOM 7596 N N . TRP A 1 940 ? -10.505 39.527 9.096 1.00 93.00 940 TRP A N 1
ATOM 7597 C CA . TRP A 1 940 ? -9.943 38.719 10.182 1.00 93.00 940 TRP A CA 1
ATOM 7598 C C . TRP A 1 940 ? -10.959 38.503 11.308 1.00 93.00 940 TRP A C 1
ATOM 7600 O O . TRP A 1 940 ? -11.716 39.416 11.646 1.00 93.00 940 TRP A O 1
ATOM 7610 N N . SER A 1 941 ? -10.914 37.338 11.952 1.00 92.31 941 SER A N 1
ATOM 7611 C CA . SER A 1 941 ? -11.594 37.064 13.224 1.00 92.31 941 SER A CA 1
ATOM 7612 C C . SER A 1 941 ? -10.585 36.937 14.379 1.00 92.31 941 SER A C 1
ATOM 7614 O O . SER A 1 941 ? -9.405 36.657 14.164 1.00 92.31 941 SER A O 1
ATOM 7616 N N . TYR A 1 942 ? -11.029 37.202 15.613 1.00 89.75 942 TYR A N 1
ATOM 7617 C CA . TYR A 1 942 ? -10.200 37.193 16.829 1.00 89.75 942 TYR A CA 1
ATOM 7618 C C . TYR A 1 942 ? -10.697 36.140 17.820 1.00 89.75 942 TYR A C 1
ATOM 7620 O O . TYR A 1 942 ? -11.900 36.031 18.069 1.00 89.75 942 TYR A O 1
ATOM 7628 N N . LYS A 1 943 ? -9.762 35.408 18.427 1.00 88.19 943 LYS A N 1
ATOM 7629 C CA . LYS A 1 943 ? -10.010 34.427 19.485 1.00 88.19 943 LYS A CA 1
ATOM 7630 C C . LYS A 1 943 ? -8.926 34.546 20.553 1.00 88.19 943 LYS A C 1
ATOM 7632 O O . LYS A 1 943 ? -7.742 34.628 20.246 1.00 88.19 943 LYS A O 1
ATOM 7637 N N . GLU A 1 944 ? -9.339 34.523 21.811 1.00 86.00 944 GLU A N 1
ATOM 7638 C CA . GLU A 1 944 ? -8.454 34.483 22.974 1.00 86.00 944 GLU A CA 1
ATOM 7639 C C . GLU A 1 944 ? -8.553 33.108 23.630 1.00 86.00 944 GLU A C 1
ATOM 7641 O O . GLU A 1 944 ? -9.653 32.558 23.740 1.00 86.00 944 GLU A O 1
ATOM 7646 N N . ILE A 1 945 ? -7.419 32.539 24.044 1.00 84.56 945 ILE A N 1
ATOM 7647 C CA . ILE A 1 945 ? -7.381 31.253 24.744 1.00 84.56 945 ILE A CA 1
ATOM 7648 C C . ILE A 1 945 ? -6.481 31.361 25.977 1.00 84.56 945 ILE A C 1
ATOM 7650 O O . ILE A 1 945 ? -5.277 31.603 25.879 1.00 84.56 945 ILE A O 1
ATOM 7654 N N . HIS A 1 946 ? -7.079 31.132 27.145 1.00 82.69 946 HIS A N 1
ATOM 7655 C CA . HIS A 1 946 ? -6.367 31.036 28.415 1.00 82.69 946 HIS A CA 1
ATOM 7656 C C . HIS A 1 946 ? -5.618 29.703 28.501 1.00 82.69 946 HIS A C 1
ATOM 7658 O O . HIS A 1 946 ? -6.241 28.639 28.426 1.00 82.69 946 HIS A O 1
ATOM 7664 N N . LEU A 1 947 ? -4.291 29.737 28.665 1.00 82.12 947 LEU A N 1
ATOM 7665 C CA . LEU A 1 947 ? -3.489 28.512 28.701 1.00 82.12 947 LEU A CA 1
ATOM 7666 C C . LEU A 1 947 ? -3.766 27.706 29.988 1.00 82.12 947 LEU A C 1
ATOM 7668 O O . LEU A 1 947 ? -3.582 28.230 31.089 1.00 82.12 947 LEU A O 1
ATOM 7672 N N . PRO A 1 948 ? -4.103 26.402 29.901 1.00 82.69 948 PRO A N 1
ATOM 7673 C CA . PRO A 1 948 ? -4.378 25.558 31.071 1.00 82.69 948 PRO A CA 1
ATOM 7674 C C . PRO A 1 948 ? -3.118 25.153 31.873 1.00 82.69 948 PRO A C 1
ATOM 7676 O O . PRO A 1 948 ? -3.149 24.205 32.657 1.00 82.69 948 PRO A O 1
ATOM 7679 N N . PHE A 1 949 ? -1.988 25.843 31.685 1.00 80.19 949 PHE A N 1
ATOM 7680 C CA . PHE A 1 949 ? -0.704 25.561 32.328 1.00 80.19 949 PHE A CA 1
ATOM 7681 C C . PHE A 1 949 ? 0.133 26.836 32.516 1.00 80.19 949 PHE A C 1
ATOM 7683 O O . PHE A 1 949 ? 0.096 27.756 31.707 1.00 80.19 949 PHE A O 1
ATOM 7690 N N . SER A 1 950 ? 0.969 26.866 33.559 1.00 77.00 950 SER A N 1
ATOM 7691 C CA . SER A 1 950 ? 1.987 27.916 33.706 1.00 77.00 950 SER A CA 1
ATOM 7692 C C . SER A 1 950 ? 3.147 27.715 32.723 1.00 77.00 950 SER A C 1
ATOM 7694 O O . SER A 1 950 ? 3.593 26.580 32.518 1.00 77.00 950 SER A O 1
ATOM 7696 N N . ARG A 1 951 ? 3.692 28.823 32.193 1.00 75.31 951 ARG A N 1
ATOM 7697 C CA . ARG A 1 951 ? 4.975 28.844 31.463 1.00 75.31 951 ARG A CA 1
ATOM 7698 C C . ARG A 1 951 ? 6.160 28.439 32.351 1.00 75.31 951 ARG A C 1
ATOM 7700 O O . ARG A 1 951 ? 7.178 28.006 31.828 1.00 75.31 951 ARG A O 1
ATOM 7707 N N . TYR A 1 952 ? 6.055 28.545 33.674 1.00 79.75 952 TYR A N 1
ATOM 7708 C CA . TYR A 1 952 ? 7.100 28.113 34.603 1.00 79.75 952 TYR A CA 1
ATOM 7709 C C . TYR A 1 952 ? 6.929 26.629 34.966 1.00 79.75 952 TYR A C 1
ATOM 7711 O O . TYR A 1 952 ? 5.883 26.235 35.487 1.00 79.75 952 TYR A O 1
ATOM 7719 N N . ASP A 1 953 ? 7.950 25.795 34.731 1.00 75.38 953 ASP A N 1
ATOM 7720 C CA . ASP A 1 953 ? 7.993 24.442 35.301 1.00 75.38 953 ASP A CA 1
ATOM 7721 C C . ASP A 1 953 ? 8.577 24.503 36.726 1.00 75.38 953 ASP A C 1
ATOM 7723 O O . ASP A 1 953 ? 9.788 24.695 36.877 1.00 75.38 953 ASP A O 1
ATOM 7727 N N . PRO A 1 954 ? 7.770 24.292 37.786 1.00 70.62 954 PRO A N 1
ATOM 7728 C CA . PRO A 1 954 ? 8.250 24.360 39.163 1.00 70.62 954 PRO A CA 1
ATOM 7729 C C . PRO A 1 954 ? 9.214 23.223 39.533 1.00 70.62 954 PRO A C 1
ATOM 7731 O O . PRO A 1 954 ? 9.810 23.281 40.603 1.00 70.62 954 PRO A O 1
ATOM 7734 N N . ILE A 1 955 ? 9.368 22.194 38.686 1.00 72.00 955 ILE A N 1
ATOM 7735 C CA . ILE A 1 955 ? 10.243 21.042 38.955 1.00 72.00 955 ILE A CA 1
ATOM 7736 C C . ILE A 1 955 ? 11.653 21.250 38.375 1.00 72.00 955 ILE A C 1
ATOM 7738 O O . ILE A 1 955 ? 12.629 20.811 38.976 1.00 72.00 955 ILE A O 1
ATOM 7742 N N . SER A 1 956 ? 11.781 21.894 37.209 1.00 70.38 956 SER A N 1
ATOM 7743 C CA . SER A 1 956 ? 13.085 22.262 36.617 1.00 70.38 956 SER A CA 1
ATOM 7744 C C . SER A 1 956 ? 13.497 23.714 36.898 1.00 70.38 956 SER A C 1
ATOM 7746 O O . SER A 1 956 ? 14.602 24.116 36.541 1.00 70.38 956 SER A O 1
ATOM 7748 N N . HIS A 1 957 ? 12.616 24.500 37.531 1.00 76.75 957 HIS A N 1
ATOM 7749 C CA . HIS A 1 957 ? 12.750 25.943 37.757 1.00 76.75 957 HIS A CA 1
ATOM 7750 C C . HIS A 1 957 ? 12.999 26.766 36.476 1.00 76.75 957 HIS A C 1
ATOM 7752 O O . HIS A 1 957 ? 13.543 27.870 36.541 1.00 76.75 957 HIS A O 1
ATOM 7758 N N . ALA A 1 958 ? 12.592 26.244 35.315 1.00 79.19 958 ALA A N 1
ATOM 7759 C CA . ALA A 1 958 ? 12.825 26.845 34.007 1.00 79.19 958 ALA A CA 1
ATOM 7760 C C . ALA A 1 958 ? 11.539 27.434 33.404 1.00 79.19 958 ALA A C 1
ATOM 7762 O O . ALA A 1 958 ? 10.459 26.846 33.497 1.00 79.19 958 ALA A O 1
ATOM 7763 N N . CYS A 1 959 ? 11.671 28.580 32.732 1.00 82.50 959 CYS A N 1
ATOM 7764 C CA . CYS A 1 959 ? 10.585 29.181 31.962 1.00 82.50 959 CYS A CA 1
ATOM 7765 C C . CYS A 1 959 ? 10.541 28.605 30.539 1.00 82.50 959 CYS A C 1
ATOM 7767 O O . CYS A 1 959 ? 11.547 28.614 29.822 1.00 82.50 959 CYS A O 1
ATOM 7769 N N . LEU A 1 960 ? 9.364 28.132 30.138 1.00 83.94 960 LEU A N 1
ATOM 7770 C CA . LEU A 1 960 ? 9.014 27.676 28.800 1.00 83.94 960 LEU A CA 1
ATOM 7771 C C . LEU A 1 960 ? 8.697 28.867 27.887 1.00 83.94 960 LEU A C 1
ATOM 7773 O O . LEU A 1 960 ? 8.020 29.810 28.290 1.00 83.94 960 LEU A O 1
ATOM 7777 N N . ASP A 1 961 ? 9.148 28.789 26.639 1.00 81.12 961 ASP A N 1
ATOM 7778 C CA . ASP A 1 961 ? 8.885 29.778 25.595 1.00 81.12 961 ASP A CA 1
ATOM 7779 C C . ASP A 1 961 ? 8.279 29.104 24.358 1.00 81.12 961 ASP A C 1
ATOM 7781 O O . ASP A 1 961 ? 8.694 28.003 23.989 1.00 81.12 961 ASP A O 1
ATOM 7785 N N . MET A 1 962 ? 7.321 29.766 23.709 1.00 82.38 962 MET A N 1
ATOM 7786 C CA . MET A 1 962 ? 6.651 29.272 22.502 1.00 82.38 962 MET A CA 1
ATOM 7787 C C . MET A 1 962 ? 7.596 29.366 21.294 1.00 82.38 962 MET A C 1
ATOM 7789 O O . MET A 1 962 ? 8.183 30.422 21.039 1.00 82.38 962 MET A O 1
ATOM 7793 N N . LYS A 1 963 ? 7.775 28.258 20.560 1.00 82.12 963 LYS A N 1
ATOM 7794 C CA . LYS A 1 963 ? 8.772 28.142 19.472 1.00 82.12 963 LYS A CA 1
ATOM 7795 C C . LYS A 1 963 ? 8.204 27.822 18.086 1.00 82.12 963 LYS A C 1
ATOM 7797 O O . LYS A 1 963 ? 8.968 27.845 17.125 1.00 82.12 963 LYS A O 1
ATOM 7802 N N . GLY A 1 964 ? 6.912 27.528 17.975 1.00 82.00 964 GLY A N 1
ATOM 7803 C CA . GLY A 1 964 ? 6.242 27.182 16.719 1.00 82.00 964 GLY A CA 1
ATOM 7804 C C . GLY A 1 964 ? 5.226 26.057 16.908 1.00 82.00 964 GLY A C 1
ATOM 7805 O O . GLY A 1 964 ? 4.826 25.774 18.036 1.00 82.00 964 GLY A O 1
ATOM 7806 N N . VAL A 1 965 ? 4.837 25.415 15.808 1.00 81.75 965 VAL A N 1
ATOM 7807 C CA . VAL A 1 965 ? 3.814 24.356 15.737 1.00 81.75 965 VAL A CA 1
ATOM 7808 C C . VAL A 1 965 ? 4.416 23.071 15.150 1.00 81.75 965 VAL A C 1
ATOM 7810 O O . VAL A 1 965 ? 5.365 23.149 14.367 1.00 81.75 965 VAL A O 1
ATOM 7813 N N . ASN A 1 966 ? 3.909 21.893 15.535 1.00 84.50 966 ASN A N 1
ATOM 7814 C CA . ASN A 1 966 ? 4.264 20.620 14.892 1.00 84.50 966 ASN A CA 1
ATOM 7815 C C . ASN A 1 966 ? 3.317 20.238 13.735 1.00 84.50 966 ASN A C 1
ATOM 7817 O O . ASN A 1 966 ? 2.275 20.855 13.548 1.00 84.50 966 ASN A O 1
ATOM 7821 N N . ASP A 1 967 ? 3.642 19.193 12.967 1.00 79.06 967 ASP A N 1
ATOM 7822 C CA . ASP A 1 967 ? 2.803 18.740 11.835 1.00 79.06 967 ASP A CA 1
ATOM 7823 C C . ASP A 1 967 ? 1.381 18.280 12.241 1.00 79.06 967 ASP A C 1
ATOM 7825 O O . ASP A 1 967 ? 0.542 18.055 11.373 1.00 79.06 967 ASP A O 1
ATOM 7829 N N . ALA A 1 968 ? 1.098 18.140 13.543 1.00 78.19 968 ALA A N 1
ATOM 7830 C CA . ALA A 1 968 ? -0.218 17.807 14.091 1.00 78.19 968 ALA A CA 1
ATOM 7831 C C . ALA A 1 968 ? -1.022 19.035 14.577 1.00 78.19 968 ALA A C 1
ATOM 7833 O O . ALA A 1 968 ? -2.142 18.871 15.051 1.00 78.19 968 ALA A O 1
ATOM 7834 N N . GLY A 1 969 ? -0.476 20.254 14.475 1.00 79.81 969 GLY A N 1
ATOM 7835 C CA . GLY A 1 969 ? -1.133 21.487 14.932 1.00 79.81 969 GLY A CA 1
ATOM 7836 C C . GLY A 1 969 ? -0.883 21.860 16.401 1.00 79.81 969 GLY A C 1
ATOM 7837 O O . GLY A 1 969 ? -1.399 22.876 16.862 1.00 79.81 969 GLY A O 1
ATOM 7838 N N . GLU A 1 970 ? -0.072 21.096 17.142 1.00 88.06 970 GLU A N 1
ATOM 7839 C CA . GLU A 1 970 ? 0.268 21.416 18.534 1.00 88.06 970 GLU A CA 1
ATOM 7840 C C . GLU A 1 970 ? 1.314 22.540 18.610 1.00 88.06 970 GLU A C 1
ATOM 7842 O O . GLU A 1 970 ? 2.393 22.441 18.015 1.00 88.06 970 GLU A O 1
ATOM 7847 N N . LEU A 1 971 ? 1.048 23.565 19.424 1.00 87.81 971 LEU A N 1
ATOM 7848 C CA . LEU A 1 971 ? 2.033 24.565 19.832 1.00 87.81 971 LEU A CA 1
ATOM 7849 C C . LEU A 1 971 ? 3.126 23.923 20.692 1.00 87.81 971 LEU A C 1
ATOM 7851 O O . LEU A 1 971 ? 2.840 23.230 21.671 1.00 87.81 971 LEU A O 1
ATOM 7855 N N . ILE A 1 972 ? 4.387 24.198 20.355 1.00 89.00 972 ILE A N 1
ATOM 7856 C CA . ILE A 1 972 ? 5.564 23.655 21.039 1.00 89.00 972 ILE A CA 1
ATOM 7857 C C . ILE A 1 972 ? 6.178 24.712 21.959 1.00 89.00 972 ILE A C 1
ATOM 7859 O O . ILE A 1 972 ? 6.661 25.760 21.514 1.00 89.00 972 ILE A O 1
ATOM 7863 N N . TYR A 1 973 ? 6.233 24.379 23.244 1.00 88.00 973 TYR A N 1
ATOM 7864 C CA . TYR A 1 973 ? 6.842 25.166 24.307 1.00 88.00 973 TYR A CA 1
ATOM 7865 C C . TYR A 1 973 ? 8.140 24.492 24.778 1.00 88.00 973 TYR A C 1
ATOM 7867 O O . TYR A 1 973 ? 8.152 23.323 25.179 1.00 88.00 973 TYR A O 1
ATOM 7875 N N . VAL A 1 974 ? 9.248 25.236 24.729 1.00 88.81 974 VAL A N 1
ATOM 7876 C CA . VAL A 1 974 ? 10.610 24.743 25.012 1.00 88.81 974 VAL A CA 1
ATOM 7877 C C . VAL A 1 974 ? 11.268 25.619 26.083 1.00 88.81 974 VAL A C 1
ATOM 7879 O O . VAL A 1 974 ? 11.196 26.845 25.968 1.00 88.81 974 VAL A O 1
ATOM 7882 N N . PRO A 1 975 ? 11.931 25.050 27.108 1.00 88.56 975 PRO A N 1
ATOM 7883 C CA . PRO A 1 975 ? 12.560 25.841 28.159 1.00 88.56 975 PRO A CA 1
ATOM 7884 C C . PRO A 1 975 ? 13.722 26.690 27.632 1.00 88.56 975 PRO A C 1
ATOM 7886 O O . PRO A 1 975 ? 14.529 26.248 26.809 1.00 88.56 975 PRO A O 1
ATOM 7889 N N . LEU A 1 976 ? 13.812 27.927 28.124 1.00 84.19 976 LEU A N 1
ATOM 7890 C CA . LEU A 1 976 ? 14.887 28.870 27.795 1.00 84.19 976 LEU A CA 1
ATOM 7891 C C . LEU A 1 976 ? 16.240 28.415 28.362 1.00 84.19 976 LEU A C 1
ATOM 7893 O O . LEU A 1 976 ? 17.264 28.525 27.686 1.00 84.19 976 LEU A O 1
ATOM 7897 N N . ASP A 1 977 ? 16.218 27.873 29.579 1.00 87.25 977 ASP A N 1
ATOM 7898 C CA . ASP A 1 977 ? 17.352 27.291 30.289 1.00 87.25 977 ASP A CA 1
ATOM 7899 C C . ASP A 1 977 ? 17.172 25.759 30.345 1.00 87.25 977 ASP A C 1
ATOM 7901 O O . ASP A 1 977 ? 16.210 25.249 30.918 1.00 87.25 977 ASP A O 1
ATOM 7905 N N . LEU A 1 978 ? 18.081 25.012 29.711 1.00 87.00 978 LEU A N 1
ATOM 7906 C CA . LEU A 1 978 ? 18.019 23.554 29.554 1.00 87.00 978 LEU A CA 1
ATOM 7907 C C . LEU A 1 978 ? 18.521 22.854 30.830 1.00 87.00 978 LEU A C 1
ATOM 7909 O O . LEU A 1 978 ? 19.678 22.434 30.916 1.00 87.00 978 LEU A O 1
ATOM 7913 N N . VAL A 1 979 ? 17.649 22.774 31.836 1.00 81.62 979 VAL A N 1
ATOM 7914 C CA . VAL A 1 979 ? 17.913 22.150 33.144 1.00 81.62 979 VAL A CA 1
ATOM 7915 C C . VAL A 1 979 ? 17.464 20.683 33.149 1.00 81.62 979 VAL A C 1
ATOM 7917 O O . VAL A 1 979 ? 16.337 20.372 32.778 1.00 81.62 979 VAL A O 1
ATOM 7920 N N . ASN A 1 980 ? 18.344 19.780 33.591 1.00 78.50 980 ASN A N 1
ATOM 7921 C CA . ASN A 1 980 ? 18.079 18.344 33.721 1.00 78.50 980 ASN A CA 1
ATOM 7922 C C . ASN A 1 980 ? 17.086 18.055 34.879 1.00 78.50 980 ASN A C 1
ATOM 7924 O O . ASN A 1 980 ? 17.346 18.518 35.992 1.00 78.50 980 ASN A O 1
ATOM 7928 N N . PRO A 1 981 ? 16.000 17.275 34.687 1.00 80.06 981 PRO A N 1
ATOM 7929 C CA . PRO A 1 981 ? 15.526 16.689 33.431 1.00 80.06 981 PRO A CA 1
ATOM 7930 C C . PRO A 1 981 ? 14.729 17.696 32.594 1.00 80.06 981 PRO A C 1
ATOM 7932 O O . PRO A 1 981 ? 13.773 18.312 33.075 1.00 80.06 981 PRO A O 1
ATOM 7935 N N . VAL A 1 982 ? 15.094 17.823 31.316 1.00 84.62 982 VAL A N 1
ATOM 7936 C CA . VAL A 1 982 ? 14.464 18.785 30.406 1.00 84.62 982 VAL A CA 1
ATOM 7937 C C . VAL A 1 982 ? 13.060 18.309 30.043 1.00 84.62 982 VAL A C 1
ATOM 7939 O O . VAL A 1 982 ? 12.857 17.156 29.656 1.00 84.62 982 VAL A O 1
ATOM 7942 N N . ARG A 1 983 ? 12.080 19.212 30.154 1.00 85.62 983 ARG A N 1
ATOM 7943 C CA . ARG A 1 983 ? 10.685 18.961 29.775 1.00 85.62 983 ARG A CA 1
ATOM 7944 C C . ARG A 1 983 ? 10.275 19.854 28.618 1.00 85.62 983 ARG A C 1
ATOM 7946 O O . ARG A 1 983 ? 10.473 21.063 28.669 1.00 85.62 983 ARG A O 1
ATOM 7953 N N . LEU A 1 984 ? 9.678 19.244 27.605 1.00 88.75 984 LEU A N 1
ATOM 7954 C CA . LEU A 1 984 ? 8.966 19.928 26.531 1.00 88.75 984 LEU A CA 1
ATOM 7955 C C . LEU A 1 984 ? 7.470 19.910 26.847 1.00 88.75 984 LEU A C 1
ATOM 7957 O O . LEU A 1 984 ? 6.987 18.978 27.499 1.00 88.75 984 LEU A O 1
ATOM 7961 N N . LEU A 1 985 ? 6.730 20.903 26.365 1.00 88.25 985 LEU A N 1
ATOM 7962 C CA . LEU A 1 985 ? 5.273 20.920 26.438 1.00 88.25 985 LEU A CA 1
ATOM 7963 C C . LEU A 1 985 ? 4.702 21.114 25.031 1.00 88.25 985 LEU A C 1
ATOM 7965 O O . LEU A 1 985 ? 5.160 21.976 24.285 1.00 88.25 985 LEU A O 1
ATOM 7969 N N . TYR A 1 986 ? 3.718 20.289 24.688 1.00 89.62 986 TYR A N 1
ATOM 7970 C CA . TYR A 1 986 ? 2.934 20.385 23.460 1.00 89.62 986 TYR A CA 1
ATOM 7971 C C . TYR A 1 986 ? 1.486 20.699 23.845 1.00 89.62 986 TYR A C 1
ATOM 7973 O O . TYR A 1 986 ? 0.997 20.151 24.837 1.00 89.62 986 TYR A O 1
ATOM 7981 N N . TYR A 1 987 ? 0.830 21.592 23.108 1.00 88.12 987 TYR A N 1
ATOM 7982 C CA . TYR A 1 987 ? -0.518 22.076 23.409 1.00 88.12 987 TYR A CA 1
ATOM 7983 C C . TYR A 1 987 ? -1.362 22.182 22.136 1.00 88.12 987 TYR A C 1
ATOM 7985 O O . TYR A 1 987 ? -0.989 22.894 21.206 1.00 88.12 987 TYR A O 1
ATOM 7993 N N . ASP A 1 988 ? -2.486 21.471 22.093 1.00 87.56 988 ASP A N 1
ATOM 7994 C CA . ASP A 1 988 ? -3.399 21.461 20.952 1.00 87.56 988 ASP A CA 1
ATOM 7995 C C . ASP A 1 988 ? -4.438 22.590 21.054 1.00 87.56 988 ASP A C 1
ATOM 7997 O O . ASP A 1 988 ? -5.255 22.637 21.977 1.00 87.56 988 ASP A O 1
ATOM 8001 N N . LEU A 1 989 ? -4.427 23.473 20.052 1.00 82.06 989 LEU A N 1
ATOM 8002 C CA . LEU A 1 989 ? -5.336 24.613 19.907 1.00 82.06 989 LEU A CA 1
ATOM 8003 C C . LEU A 1 989 ? -6.798 24.225 19.620 1.00 82.06 989 LEU A C 1
ATOM 8005 O O . LEU A 1 989 ? -7.688 25.075 19.719 1.00 82.06 989 LEU A O 1
ATOM 8009 N N . ASN A 1 990 ? -7.048 22.977 19.218 1.00 80.88 990 ASN A N 1
ATOM 8010 C CA . ASN A 1 990 ? -8.370 22.486 18.837 1.00 80.88 990 ASN A CA 1
ATOM 8011 C C . ASN A 1 990 ? -9.055 21.785 20.022 1.00 80.88 990 ASN A C 1
ATOM 8013 O O . ASN A 1 990 ? -10.194 22.108 20.349 1.00 80.88 990 ASN A O 1
ATOM 8017 N N . THR A 1 991 ? -8.358 20.866 20.704 1.00 82.44 991 THR A N 1
ATOM 8018 C CA . THR A 1 991 ? -8.904 20.152 21.879 1.00 82.44 991 THR A CA 1
ATOM 8019 C C . THR A 1 991 ? -8.670 20.853 23.220 1.00 82.44 991 THR A C 1
ATOM 8021 O O . THR A 1 991 ? -9.262 20.444 24.217 1.00 82.44 991 THR A O 1
ATOM 8024 N N . ASN A 1 992 ? -7.828 21.895 23.276 1.00 81.31 992 ASN A N 1
ATOM 8025 C CA . ASN A 1 992 ? -7.388 22.559 24.515 1.00 81.31 992 ASN A CA 1
ATOM 8026 C C . ASN A 1 992 ? -6.650 21.614 25.499 1.00 81.31 992 ASN A C 1
ATOM 8028 O O . ASN A 1 992 ? -6.574 21.871 26.703 1.00 81.31 992 ASN A O 1
ATOM 8032 N N . VAL A 1 993 ? -6.083 20.510 25.000 1.00 85.62 993 VAL A N 1
ATOM 8033 C CA . VAL A 1 993 ? -5.300 19.547 25.790 1.00 85.62 993 VAL A CA 1
ATOM 8034 C C . VAL A 1 993 ? -3.807 19.848 25.652 1.00 85.62 993 VAL A C 1
ATOM 8036 O O . VAL A 1 993 ? -3.318 20.151 24.565 1.00 85.62 993 VAL A O 1
ATOM 8039 N N . TYR A 1 994 ? -3.053 19.727 26.749 1.00 88.06 994 TYR A N 1
ATOM 8040 C CA . TYR A 1 994 ? -1.589 19.781 26.728 1.00 88.06 994 TYR A CA 1
ATOM 8041 C C . TYR A 1 994 ? -0.960 18.491 27.260 1.00 88.06 994 TYR A C 1
ATOM 8043 O O . TYR A 1 994 ? -1.497 17.824 28.145 1.00 88.06 994 TYR A O 1
ATOM 8051 N N . ARG A 1 995 ? 0.238 18.175 26.761 1.00 87.12 995 ARG A N 1
ATOM 8052 C CA . ARG A 1 995 ? 1.072 17.053 27.213 1.00 87.12 995 ARG A CA 1
ATOM 8053 C C . ARG A 1 995 ? 2.492 17.525 27.510 1.00 87.12 995 ARG A C 1
ATOM 8055 O O . ARG A 1 995 ? 3.047 18.361 26.799 1.00 87.12 995 ARG A O 1
ATOM 8062 N N . ARG A 1 996 ? 3.103 16.975 28.563 1.00 85.25 996 ARG A N 1
ATOM 8063 C CA . ARG A 1 996 ? 4.503 17.238 28.937 1.00 85.25 996 ARG A CA 1
ATOM 8064 C C . ARG A 1 996 ? 5.355 16.011 28.626 1.00 85.25 996 ARG A C 1
ATOM 8066 O O . ARG A 1 996 ? 5.026 14.915 29.067 1.00 85.25 996 ARG A O 1
ATOM 8073 N N . VAL A 1 997 ? 6.452 16.201 27.898 1.00 85.06 997 VAL A N 1
ATOM 8074 C CA . VAL A 1 997 ? 7.383 15.135 27.497 1.00 85.06 997 VAL A CA 1
ATOM 8075 C C . VAL A 1 997 ? 8.715 15.351 28.205 1.00 85.06 997 VAL A C 1
ATOM 8077 O O . VAL A 1 997 ? 9.339 16.401 28.049 1.00 85.06 997 VAL A O 1
ATOM 8080 N N . VAL A 1 998 ? 9.148 14.365 28.992 1.00 83.12 998 VAL A N 1
ATOM 8081 C CA . VAL A 1 998 ? 10.483 14.343 29.610 1.00 83.12 998 VAL A CA 1
ATOM 8082 C C . VAL A 1 998 ? 11.494 13.834 28.583 1.00 83.12 998 VAL A C 1
ATOM 8084 O O . VAL A 1 998 ? 11.255 12.816 27.934 1.00 83.12 998 VAL A O 1
ATOM 8087 N N . VAL A 1 999 ? 12.618 14.535 28.439 1.00 80.69 999 VAL A N 1
ATOM 8088 C CA . VAL A 1 999 ? 13.661 14.217 27.459 1.00 80.69 999 VAL A CA 1
ATOM 8089 C C . VAL A 1 999 ? 14.963 13.874 28.189 1.00 80.69 999 VAL A C 1
ATOM 8091 O O . VAL A 1 999 ? 15.653 14.754 28.702 1.00 80.69 999 VAL A O 1
ATOM 8094 N N . GLU A 1 1000 ? 15.304 12.585 28.235 1.00 74.62 1000 GLU A N 1
ATOM 8095 C CA . GLU A 1 1000 ? 16.572 12.103 28.802 1.00 74.62 1000 GLU A CA 1
ATOM 8096 C C . GLU A 1 1000 ? 17.746 12.283 27.821 1.00 74.62 1000 GLU A C 1
ATOM 8098 O O . GLU A 1 1000 ? 17.563 12.446 26.615 1.00 74.62 1000 GLU A O 1
ATOM 8103 N N . GLY A 1 1001 ? 18.982 12.296 28.333 1.00 71.25 1001 GLY A N 1
ATOM 8104 C CA . GLY A 1 1001 ? 20.192 12.518 27.528 1.00 71.25 1001 GLY A CA 1
ATOM 8105 C C . GLY A 1 1001 ? 20.382 13.954 27.010 1.00 71.25 1001 GLY A C 1
ATOM 8106 O O . GLY A 1 1001 ? 21.440 14.276 26.461 1.00 71.25 1001 GLY A O 1
ATOM 8107 N N . LEU A 1 1002 ? 19.397 14.842 27.192 1.00 80.25 1002 LEU A N 1
ATOM 8108 C CA . LEU A 1 1002 ? 19.485 16.258 26.836 1.00 80.25 1002 LEU A CA 1
ATOM 8109 C C . LEU A 1 1002 ? 19.938 17.075 28.047 1.00 80.25 1002 LEU A C 1
ATOM 8111 O O . LEU A 1 1002 ? 19.258 17.120 29.067 1.00 80.25 1002 LEU A O 1
ATOM 8115 N N . ALA A 1 1003 ? 21.098 17.727 27.918 1.00 77.50 1003 ALA A N 1
ATOM 8116 C CA . ALA A 1 1003 ? 21.725 18.520 28.981 1.00 77.50 1003 ALA A CA 1
ATOM 8117 C C . ALA A 1 1003 ? 21.977 17.756 30.303 1.00 77.50 1003 ALA A C 1
ATOM 8119 O O . ALA A 1 1003 ? 22.164 18.384 31.342 1.00 77.50 1003 ALA A O 1
ATOM 8120 N N . ASP A 1 1004 ? 22.031 16.421 30.272 1.00 83.38 1004 ASP A N 1
ATOM 8121 C CA . ASP A 1 1004 ? 22.258 15.592 31.458 1.00 83.38 1004 ASP A CA 1
ATOM 8122 C C . ASP A 1 1004 ? 23.721 15.605 31.945 1.00 83.38 1004 ASP A C 1
ATOM 8124 O O . ASP A 1 1004 ? 24.643 16.091 31.278 1.00 83.38 1004 ASP A O 1
ATOM 8128 N N . ASP A 1 1005 ? 23.965 15.031 33.121 1.00 82.31 1005 ASP A N 1
ATOM 8129 C CA . ASP A 1 1005 ? 25.294 15.028 33.735 1.00 82.31 1005 ASP A CA 1
ATOM 8130 C C . ASP A 1 1005 ? 26.329 14.244 32.910 1.00 82.31 1005 ASP A C 1
ATOM 8132 O O . ASP A 1 1005 ? 27.532 14.478 33.052 1.00 82.31 1005 ASP A O 1
ATOM 8136 N N . GLN A 1 1006 ? 25.911 13.293 32.065 1.00 83.38 1006 GLN A N 1
ATOM 8137 C CA . GLN A 1 1006 ? 26.822 12.538 31.202 1.00 83.38 1006 GLN A CA 1
ATOM 8138 C C . GLN A 1 1006 ? 27.263 13.396 30.007 1.00 83.38 1006 GLN A C 1
ATOM 8140 O O . GLN A 1 1006 ? 28.462 13.500 29.726 1.00 83.38 1006 GLN A O 1
ATOM 8145 N N . PHE A 1 1007 ? 26.317 14.068 29.350 1.00 84.88 1007 PHE A N 1
ATOM 8146 C CA . PHE A 1 1007 ? 26.542 15.039 28.287 1.00 84.88 1007 PHE A CA 1
ATOM 8147 C C . PHE A 1 1007 ? 27.398 16.214 28.773 1.00 84.88 1007 PHE A C 1
ATOM 8149 O O . PHE A 1 1007 ? 28.364 16.591 28.100 1.00 84.88 1007 PHE A O 1
ATOM 8156 N N . ARG A 1 1008 ? 27.086 16.770 29.950 1.00 85.00 1008 ARG A N 1
ATOM 8157 C CA . ARG A 1 1008 ? 27.808 17.908 30.537 1.00 85.00 1008 ARG A CA 1
ATOM 8158 C C . ARG A 1 1008 ? 29.269 17.557 30.819 1.00 85.00 1008 ARG A C 1
ATOM 8160 O O . ARG A 1 1008 ? 30.164 18.211 30.271 1.00 85.00 1008 ARG A O 1
ATOM 8167 N N . ARG A 1 1009 ? 29.520 16.450 31.535 1.00 83.81 1009 ARG A N 1
ATOM 8168 C CA . ARG A 1 1009 ? 30.879 15.926 31.783 1.00 83.81 1009 ARG A CA 1
ATOM 8169 C C . ARG A 1 1009 ? 31.634 15.638 30.483 1.00 83.81 1009 ARG A C 1
ATOM 8171 O O . ARG A 1 1009 ? 32.777 16.067 30.342 1.00 83.81 1009 ARG A O 1
ATOM 8178 N N . ARG A 1 1010 ? 30.997 14.990 29.498 1.00 84.19 1010 ARG A N 1
ATOM 8179 C CA . ARG A 1 1010 ? 31.615 14.659 28.197 1.00 84.19 1010 ARG A CA 1
ATOM 8180 C C . ARG A 1 1010 ? 32.067 15.889 27.400 1.00 84.19 1010 ARG A C 1
ATOM 8182 O O . ARG A 1 1010 ? 33.043 15.799 26.660 1.00 84.19 1010 ARG A O 1
ATOM 8189 N N . ASN A 1 1011 ? 31.367 17.018 27.523 1.00 82.00 1011 ASN A N 1
ATOM 8190 C CA . ASN A 1 1011 ? 31.641 18.227 26.738 1.00 82.00 1011 ASN A CA 1
ATOM 8191 C C . ASN A 1 1011 ? 32.490 19.287 27.468 1.00 82.00 1011 ASN A C 1
ATOM 8193 O O . ASN A 1 1011 ? 32.881 20.279 26.837 1.00 82.00 1011 ASN A O 1
ATOM 8197 N N . GLY A 1 1012 ? 32.805 19.070 28.752 1.00 82.56 1012 GLY A N 1
ATOM 8198 C CA . GLY A 1 1012 ? 33.538 20.017 29.601 1.00 82.56 1012 GLY A CA 1
ATOM 8199 C C . GLY A 1 1012 ? 32.662 21.139 30.170 1.00 82.56 1012 GLY A C 1
ATOM 8200 O O . GLY A 1 1012 ? 33.140 22.252 30.375 1.00 82.56 1012 GLY A O 1
ATOM 8201 N N . ILE A 1 1013 ? 31.371 20.871 30.379 1.00 84.00 1013 ILE A N 1
ATOM 8202 C CA . ILE A 1 1013 ? 30.402 21.815 30.945 1.00 84.00 1013 ILE A CA 1
ATOM 8203 C C . ILE A 1 1013 ? 30.304 21.514 32.446 1.00 84.00 1013 ILE A C 1
ATOM 8205 O O . ILE A 1 1013 ? 29.712 20.512 32.828 1.00 84.00 1013 ILE A O 1
ATOM 8209 N N . GLY A 1 1014 ? 30.917 22.348 33.292 1.00 77.12 1014 GLY A N 1
ATOM 8210 C CA . GLY A 1 1014 ? 30.858 22.182 34.754 1.00 77.12 1014 GLY A CA 1
ATOM 8211 C C . GLY A 1 1014 ? 29.469 22.477 35.334 1.00 77.12 1014 GLY A C 1
ATOM 8212 O O . GLY A 1 1014 ? 28.688 23.202 34.721 1.00 77.12 1014 GLY A O 1
ATOM 8213 N N . ASP A 1 1015 ? 29.171 21.969 36.529 1.00 71.62 1015 ASP A N 1
ATOM 8214 C CA . ASP A 1 1015 ? 27.783 21.789 36.991 1.00 71.62 1015 ASP A CA 1
ATOM 8215 C C . ASP A 1 1015 ? 26.984 23.085 37.225 1.00 71.62 1015 ASP A C 1
ATOM 8217 O O . ASP A 1 1015 ? 25.759 23.084 37.099 1.00 71.62 1015 ASP A O 1
ATOM 8221 N N . ASN A 1 1016 ? 27.662 24.218 37.431 1.00 70.00 1016 ASN A N 1
ATOM 8222 C CA . ASN A 1 1016 ? 27.036 25.545 37.537 1.00 70.00 1016 ASN A CA 1
ATOM 8223 C C . ASN A 1 1016 ? 26.775 26.217 36.166 1.00 70.00 1016 ASN A C 1
ATOM 8225 O O . ASN A 1 1016 ? 26.227 27.316 36.105 1.00 70.00 1016 ASN A O 1
ATOM 8229 N N . ASN A 1 1017 ? 27.178 25.603 35.045 1.00 77.88 1017 ASN A N 1
ATOM 8230 C CA . ASN A 1 1017 ? 26.992 26.168 33.706 1.00 77.88 1017 ASN A CA 1
ATOM 8231 C C . ASN A 1 1017 ? 25.657 25.743 33.094 1.00 77.88 1017 ASN A C 1
ATOM 8233 O O . ASN A 1 1017 ? 25.531 24.641 32.556 1.00 77.88 1017 ASN A O 1
ATOM 8237 N N . ILE A 1 1018 ? 24.685 26.652 33.126 1.00 80.88 1018 ILE A N 1
ATOM 8238 C CA . ILE A 1 1018 ? 23.401 26.495 32.433 1.00 80.88 1018 ILE A CA 1
ATOM 8239 C C . ILE A 1 1018 ? 23.611 26.557 30.909 1.00 80.88 1018 ILE A C 1
ATOM 8241 O O . ILE A 1 1018 ? 24.384 27.392 30.420 1.00 80.88 1018 ILE A O 1
ATOM 8245 N N . LEU A 1 1019 ? 22.931 25.671 30.176 1.00 85.81 1019 LEU A N 1
ATOM 8246 C CA . LEU A 1 1019 ? 22.818 25.670 28.714 1.00 85.81 1019 LEU A CA 1
ATOM 8247 C C . LEU A 1 1019 ? 21.560 26.439 28.301 1.00 85.81 1019 LEU A C 1
ATOM 8249 O O . LEU A 1 1019 ? 20.497 26.195 28.862 1.00 85.81 1019 LEU A O 1
ATOM 8253 N N . ARG A 1 1020 ? 21.664 27.347 27.324 1.00 85.31 1020 ARG A N 1
ATOM 8254 C CA . ARG A 1 1020 ? 20.531 28.172 26.865 1.00 85.31 1020 ARG A CA 1
ATOM 8255 C C . ARG A 1 1020 ? 20.048 27.790 25.480 1.00 85.31 1020 ARG A C 1
ATOM 8257 O O . ARG A 1 1020 ? 20.867 27.572 24.589 1.00 85.31 1020 ARG A O 1
ATOM 8264 N N . THR A 1 1021 ? 18.734 27.744 25.304 1.00 86.06 1021 THR A N 1
ATOM 8265 C CA . THR A 1 1021 ? 18.076 27.504 24.016 1.00 86.06 1021 THR A CA 1
ATOM 8266 C C . THR A 1 1021 ? 18.276 28.716 23.105 1.00 86.06 1021 THR A C 1
ATOM 8268 O O . THR A 1 1021 ? 17.673 29.766 23.318 1.00 86.06 1021 THR A O 1
ATOM 8271 N N . LEU A 1 1022 ? 19.139 28.569 22.096 1.00 80.62 1022 LEU A N 1
ATOM 8272 C CA . LEU A 1 1022 ? 19.477 29.613 21.123 1.00 80.62 1022 LEU A CA 1
ATOM 8273 C C . LEU A 1 1022 ? 18.425 29.696 20.009 1.00 80.62 1022 LEU A C 1
ATOM 8275 O O . LEU A 1 1022 ? 17.909 30.770 19.719 1.00 80.62 1022 LEU A O 1
ATOM 8279 N N . ALA A 1 1023 ? 18.105 28.553 19.405 1.00 82.19 1023 ALA A N 1
ATOM 8280 C CA . ALA A 1 1023 ? 17.130 28.423 18.328 1.00 82.19 1023 ALA A CA 1
ATOM 8281 C C . ALA A 1 1023 ? 16.474 27.039 18.387 1.00 82.19 1023 ALA A C 1
ATOM 8283 O O . ALA A 1 1023 ? 17.074 26.087 18.889 1.00 82.19 1023 ALA A O 1
ATOM 8284 N N . VAL A 1 1024 ? 15.247 26.931 17.884 1.00 85.94 1024 VAL A N 1
ATOM 8285 C CA . VAL A 1 1024 ? 14.457 25.694 17.841 1.00 85.94 1024 VAL A CA 1
ATOM 8286 C C . VAL A 1 1024 ? 13.798 25.611 16.471 1.00 85.94 1024 VAL A C 1
ATOM 8288 O O . VAL A 1 1024 ? 13.243 26.605 16.009 1.00 85.94 1024 VAL A O 1
ATOM 8291 N N . TYR A 1 1025 ? 13.845 24.433 15.852 1.00 87.88 1025 TYR A N 1
ATOM 8292 C CA . TYR A 1 1025 ? 13.239 24.157 14.554 1.00 87.88 1025 TYR A CA 1
ATOM 8293 C C . TYR A 1 1025 ? 12.290 22.961 14.704 1.00 87.88 1025 TYR A C 1
AT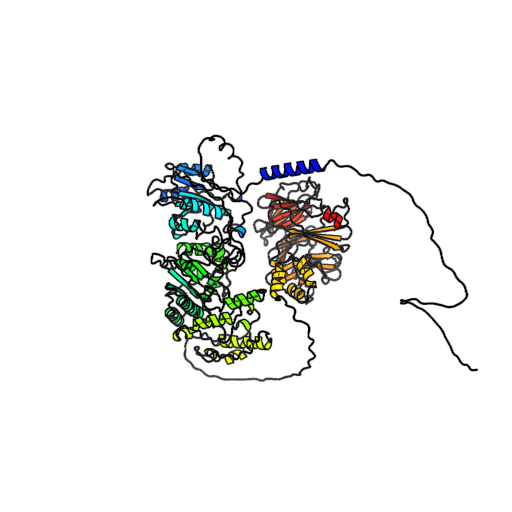OM 8295 O O . TYR A 1 1025 ? 12.764 21.826 14.827 1.00 87.88 1025 TYR A O 1
ATOM 8303 N N . PRO A 1 1026 ? 10.967 23.198 14.744 1.00 86.81 1026 PRO A N 1
ATOM 8304 C CA . PRO A 1 1026 ? 9.968 22.151 14.565 1.00 86.81 1026 PRO A CA 1
ATOM 8305 C C . PRO A 1 1026 ? 10.102 21.490 13.189 1.00 86.81 1026 PRO A C 1
ATOM 8307 O O . PRO A 1 1026 ? 10.546 22.123 12.229 1.00 86.81 1026 PRO A O 1
ATOM 8310 N N . ASN A 1 1027 ? 9.689 20.227 13.111 1.00 86.06 1027 ASN A N 1
ATOM 8311 C CA . ASN A 1 1027 ? 9.463 19.452 11.888 1.00 86.06 1027 ASN A CA 1
ATOM 8312 C C . ASN A 1 1027 ? 10.704 19.371 10.979 1.00 86.06 1027 ASN A C 1
ATOM 8314 O O . ASN A 1 1027 ? 10.624 19.237 9.758 1.00 86.06 1027 ASN A O 1
ATOM 8318 N N . HIS A 1 1028 ? 11.890 19.437 11.586 1.00 88.25 1028 HIS A N 1
ATOM 8319 C CA . HIS A 1 1028 ? 13.160 19.299 10.898 1.00 88.25 1028 HIS A CA 1
ATOM 8320 C C . HIS A 1 1028 ? 13.364 17.834 10.487 1.00 88.25 1028 HIS A C 1
ATOM 8322 O O . HIS A 1 1028 ? 13.574 16.959 11.329 1.00 88.25 1028 HIS A O 1
ATOM 8328 N N . ILE A 1 1029 ? 13.307 17.569 9.181 1.00 88.06 1029 ILE A N 1
ATOM 8329 C CA . ILE A 1 1029 ? 13.683 16.274 8.600 1.00 88.06 1029 ILE A CA 1
ATOM 8330 C C . ILE A 1 1029 ? 15.202 16.194 8.399 1.00 88.06 1029 ILE A C 1
ATOM 8332 O O . ILE A 1 1029 ? 15.852 17.199 8.105 1.00 88.06 1029 ILE A O 1
ATOM 8336 N N . GLU A 1 1030 ? 15.781 14.999 8.518 1.00 87.06 1030 GLU A N 1
ATOM 8337 C CA . GLU A 1 1030 ? 17.191 14.798 8.173 1.00 87.06 1030 GLU A CA 1
ATOM 8338 C C . GLU A 1 1030 ? 17.375 14.795 6.645 1.00 87.06 1030 GLU A C 1
ATOM 8340 O O . GLU A 1 1030 ? 16.605 14.171 5.917 1.00 87.06 1030 GLU A O 1
ATOM 8345 N N . THR A 1 1031 ? 18.404 15.483 6.136 1.00 86.88 1031 THR A N 1
ATOM 8346 C CA . THR A 1 1031 ? 18.638 15.586 4.685 1.00 86.88 1031 THR A CA 1
ATOM 8347 C C . THR A 1 1031 ? 20.104 15.441 4.299 1.00 86.88 1031 THR A C 1
ATOM 8349 O O . THR A 1 1031 ? 21.015 15.985 4.926 1.00 86.88 1031 THR A O 1
ATOM 8352 N N . LEU A 1 1032 ? 20.355 14.726 3.205 1.00 85.38 1032 LEU A N 1
ATOM 8353 C CA . LEU A 1 1032 ? 21.697 14.534 2.647 1.00 85.38 1032 LEU A CA 1
ATOM 8354 C C . LEU A 1 1032 ? 22.054 15.544 1.551 1.00 85.38 1032 LEU A C 1
ATOM 8356 O O . LEU A 1 1032 ? 23.178 15.494 1.037 1.00 85.38 1032 LEU A O 1
ATOM 8360 N N . MET A 1 1033 ? 21.116 16.450 1.247 1.00 79.31 1033 MET A N 1
ATOM 8361 C CA . MET A 1 1033 ? 21.211 17.497 0.235 1.00 79.31 1033 MET A CA 1
ATOM 8362 C C . MET A 1 1033 ? 22.464 18.359 0.418 1.00 79.31 1033 MET A C 1
ATOM 8364 O O . MET A 1 1033 ? 22.744 18.872 1.506 1.00 79.31 1033 MET A O 1
ATOM 8368 N N . SER A 1 1034 ? 23.209 18.526 -0.671 1.00 69.75 1034 SER A N 1
ATOM 8369 C CA . SER A 1 1034 ? 24.245 19.544 -0.820 1.00 69.75 1034 SER A CA 1
ATOM 8370 C C . SER A 1 1034 ? 23.787 20.577 -1.837 1.00 69.75 1034 SER A C 1
ATOM 8372 O O . SER A 1 1034 ? 23.386 20.204 -2.939 1.00 69.75 1034 SER A O 1
ATOM 8374 N N . LEU A 1 1035 ? 23.877 21.841 -1.435 1.00 61.56 1035 LEU A N 1
ATOM 8375 C CA . LEU A 1 1035 ? 23.822 23.013 -2.304 1.00 61.56 1035 LEU A CA 1
ATOM 8376 C C . LEU A 1 1035 ? 25.240 23.384 -2.774 1.00 61.56 1035 LEU A C 1
ATOM 8378 O O . LEU A 1 1035 ? 26.203 22.878 -2.143 1.00 61.56 1035 LEU A O 1
#

Radius of gyration: 38.92 Å; Cα contacts (8 Å, |Δi|>4): 1734; chains: 1; bounding box: 152×91×116 Å

Sequence (1035 aa):
MRLPSPSPVEPRHRLSSQTDESSKRRSLRNRDAKDLEKGGLHGSFHYRNWTAKFSTLKVVLLLIVLGTVYTLYRSPAVHIADHPSNNNSSFVNRWMIESSAIDPRYVSSAEINWDHMSDVVEKLTGKGGYQGVGFINLNDDEITQWKDLIPDCDHVALHLGHMASNITWESLYPEWIDEEEQFEVPTCPSLPWIQVPGKPRLDLVVVKLPCNKAGKWSRDVVRLHLQLAAARVAASSKGLHDVHVLFITDCFPIPNLFIGKELVVRQGNLWLFKPNLHQLRQKVQLPIGSCALTVPLKAKDTFYSASAKREAYATILHSANFYVCGAITAAQSIRMAGSTRDLVILVDDSITEHHRSGLAAAGWKIYSIQRIRNPKAEAEAYNEWNYSKFRLWQLTEYDKIIFIDADMLILRNIDFLFEMPEISATGNNATLFNSGVMVVEPSNSTFQLLMDHINEIVSYNGGDQGYLNEVYTWWHRIPKHMNFLKHFWEGDEPEIKQMKTRLFGTDPPILYVLHYLGNKPWLCFRDYDCNWNVDILQEFASDVAHKTWWRVHDAMPENLQKFCLLRSKQKAQLEWDRMQAEKGNYTDGHWKIKIKDKRLETCYEDFCYWESMLWHWGDKNWTDNSTNSLSPPPALKTPLSSLAMESEKPHPHIKVGRTRQSEATYLPVDLVSDILLRLPAKSIVKFRCVSKVWSSITTLPSFISSFAARSSPRLLILSEKNGKLFGFSIPQNQNSDNKPQLVESYALPYPGNCSVFWNVSVHGMICSSVSLRLEVWNPTTRRTVILPHPKRGWSNMSCFLGFDPIDGTSKVLSMPRYPCSKEDNRPRVLTLTGDHKESWRVIQGITEHVPYCPGQHIINGVIYYVASLKSHSDYILVSFHVRSEKMSMIEVPWNYLSVPKIFPVLYEGKLACVSSKDNDVTKVDDIEIWILEDAEKHEWSYKEIHLPFSRYDPISHACLDMKGVNDAGELIYVPLDLVNPVRLLYYDLNTNVYRRVVVEGLADDQFRRRNGIGDNNILRTLAVYPNHIETLMSL

Secondary structure (DSSP, 8-state):
-------------------------------------------------------HHHHHHHHHHHHHHHHHTT---------------TTTTTSSSS-----TTT-------HHHHHHHHHHHHTTS--SEEEEES--HHHHHHHHHHSTTSEEEE-PPPPPPTT--HHHHS-S---TT-SS----PPPPP-----SSS--SEEEEE----TTTTGGG-HHHHHHHHHHHHHHHH--SSS--EEEEE-SS---TTTS-GGGEEEEETTEEEE---HHHHHHHTTS-SSTTSBSS-TT--S----SS---EEEEEEES-HHHHHHHHHHHHHHHHHTT--SEEEEEE-TTS-HHHHHHHHHTTPEEEE------TTSPTT-TTTTGGGGGGGGG-TTSSEEEEE-TTEEE-S--GGGGGSPSSEEEE-STT-EEEEEEEE---HHHHHHHHHTTTTS--TTSSHHHHHHHH--S-EEPPGGGSEES---TT--HHHHHHHHHHTT-SS-S-SEEE--SS-TTTS-SSS-GGGGSGGGGGG--HHHHHHHHHHHHTS-HHHHGGGPPPHHHHHHHHHHHHHHHHTT-SS-GGGS----TTTT---SS---HHHHGGGTT-TT--------------------------------------------PPPHHHHHHHHHTS-HHHHHHHTTT-HHHHHHTTSHHHHHHHHHH---EEEEEEEETTEEEEEEEESS---SSPPP--EEEEEE--TT-----PPPBTTBEEEEETTEEEEEETTTTEEEEPPPSSSS--SEEEEEEEETTTTEEEEEEEESS--TTS----EEEE-BTTB----EEPSS----EEEEEEEEEETTEEEEEEE-SSTT-EEEEEEETTTTEEEEEE-S--TTS-S-EEEEEETTEEEEEEES-S-TTS--PEEEEEEEETTTTEEEEEEE--SS-SEETTTTEEEEEEEE-TTSEEEEEESB-PSSEEEEEEETTT--EEEEEETTSS-HHHHHHHT--TT---EEEEEEEEE-------